Protein 9CFL (pdb70)

B-factor: mean 43.47, std 14.52, range [11.75, 112.9]

Secondary structure (DSSP, 8-state):
-HHHHHHHHHHHS-HHHHHHHHHHHHHHHTSS-SSGGGHHHHHHHHHHHHHHIIIIIITSTT--BTTB-HHHHHHHHHTTHHHHHHHHHHHHTHHHHHSTTTSSS---GGGHHHHHHHHHHHHHHHHHHHHHHHHHTTT----GGGGGHHHHHHHHHHHHHHHHHHHHHHHHH-TTHHHHHHHHHHHHHHSSSSS--TTSSS-IIIIIHHGGGSHHHHHHHHHHIIIII---TTTT-HHHHHHHHHHHHHHHHHHHHHHHHHGGGHHHH-/--EEEEEEEEEEEEE--SSHHHHHHHHH-TT---EEEEEEEEEEEEEETT-EEEEE-STTSSHHHHHHHHHTSS--SEEEEEESS-EEEE-TTTT--SSSBHHHHHHHHHHHHT--HHHHHHHHHHHHHHHT-GGGGGSBGGGS-HHHHHHHHHHHHTT---SEEEEES-S--SSHHHHHHHHHHHHHHHHTT-EEEEE-S-HHHHHHH-SEEEEEETTEEEEEEEHHHHHHHHHHHHHHHHTS-HHHHHHHHHHHHHHHEEE-/-HHHHHHHHHHHS-HHHHHHHHHHHHHHHTSS-SSGGGHHHHHHHHHHHHHHIIIIIITSTT--BTTB-HHHHHHHHHTTHHHHHHHHHHHHTHHHHHSTTTSSS---GGGHHHHHHHHHHHHHHHHHHHHHHHHHTTT----GGGGGHHHHHHHHHHHHHHHHHHHHHHHHH-TTHHHHHHHHHHHHHHSSSSS--TTSSS-IIIIIHHGGGSHHHHHHHHHHIIIII---TTTT-HHHHHHHHHHHHHHHHHHHHHHHHHGGGHHHH-/--EEEEEEEEEEEEE--SSHHHHHHHHH-TT---EEEEEEEEEEEEEETT-EEEEE-STTSSHHHHHHHHHTSS--SEEEEEESS-EEEE-TTTT--SSSBHHHHHHHHHHHHT--HHHHHHHHHHHHHHHT-GGGGGSBGGGS-HHHHHHHHHHHHTT---SEEEEES-S--SSHHHHHHHHHHHHHHHHTT-EEEEE-S-HHHHHHH-SEEEEEETTEEEEEEEHHHHHHHHHHHHHHHHTS-HHHHHHHHHHHHHHHEEE-

Foldseek 3Di:
DVLLVLLVVLCVVCVVVLQVVLVVVLQVVQVPPPVGSCCLQVVVVVVLVVLCVPLQCVPPNQDDDPPHTPSLLLLLLCLLLVLLLQLLLCLLCQCVPPCVVCVPPPHDPLSRSLSSSVNSLVSSVVSNVVSLVVCVVPPQHQDPLQCCCVVLSVLSSLQSSLLSLQSNLVCLQPVVSSVVSVVVSVVLPPLEPNRHDCPVPHDCVPSVVVSLLRVSNVSSVSSCCSRPVVHNPCVVCVVSVVSSVVVSVVSNVNSSVSCVVCVVVSVVSD/DAWFKWWFQFWAKDFDDDDVVLVVCVVPPPDDKGKIFILAGGEGDIHDWLAAEEEDEDPSLNLVVVLCCRQVVDPTPDTDMDGHKHEAEQDLPPQADQADALLRSLVRVCVVVPDDPVRSVVCSVVLVVLLPPPPRSRPGNVPDDPQSSSSSSNSSRLPDDIQEYEYEADQATHDPVNRVVSVVSVVVVSVVGHHYYYYHHPVVCCLVPGFKYFYGALNYGPDIGGCVVVVVVVVVVVVVLVPDDPVVNVVVVCVSRVVRMDID/DVLLVLLVVLCVVCVVVLQVVLVVVLQVVQVPPPVGSCCLQVVVVVVLVVLCVPLQCVPPNQDDDPPHTPSLLLLLLCLLLVLLLQLLLCLLCQCVPPCVVCVPPPHDPLSRSLSSSVNSLVSSVVSNVVSLVVCVVPPQHQDPLQCCCVVLSVLSSLQSSLLSLQSNLVCLQPVVSSVVSVVVSVVLPPLEPNRHDCPVPHDCVPSVVVSLLRVSNVSSVSSCCSRPVVHNPCVVCVVSVVSSVVVSVVSNVNSSVSCVVCVVVSVVSD/DAWFKWWFQFWAKDFDDDDVVLVVCVVPPPDDKGKIFILAGGEGDIHDWLAAEEEDEDPSLNLVVVLCCRQVVDPTPDTDMDGHKHEAEQDLPPQADQADALLRSLVRVCVVVPDDPVRSVVCSVVLVVLLPPPPRSRPGNVPDDPQSSSSSSNSSRLPDDIQEYEYEADQATHDPVNRVVSVVSVVVVSVVGHHYYYYHHPVVCCLVPGFKYFYGALNYGPDIGGCVVVVVVVVVVVVVLVPDDPVVNVVVVCVSRVVRMDID

InterPro domains:
  IPR013525 ABC-2 type transporter, transmembrane domain [PF01061] (18-227)
  IPR047817 ABC-2 type transporter, transmembrane domain, bacterial-type [PS51012] (35-262)

Radius of gyration: 31.5 Å; Cα contacts (8 Å, |Δi|>4): 1693; chains: 4; bounding box: 69×72×87 Å

Organism: Staphylococcus aureus (strain USA300) (NCBI:txid367830)

Structure (mmCIF, N/CA/C/O backbone):
data_9CFL
#
_entry.id   9CFL
#
_cell.length_a   1.00
_cell.length_b   1.00
_cell.length_c   1.00
_cell.angle_alpha   90.00
_cell.angle_beta   90.00
_cell.angle_gamma   90.00
#
_symmetry.space_group_name_H-M   'P 1'
#
loop_
_entity.id
_entity.type
_entity.pdbx_description
1 polymer 'Transport permease protein'
2 polymer 'Teichoic acids export ATP-binding protein TagH'
3 non-polymer 'Lauryl Maltose Neopentyl Glycol'
4 non-polymer 'PHOSPHOTHIOPHOSPHORIC ACID-ADENYLATE ESTER'
5 non-polymer 'MAGNESIUM ION'
6 water water
#
loop_
_atom_site.group_PDB
_atom_site.id
_atom_site.type_symbol
_atom_site.label_atom_id
_atom_site.label_alt_id
_atom_site.label_comp_id
_atom_site.label_asym_id
_atom_site.label_entity_id
_atom_site.label_seq_id
_atom_site.pdbx_PDB_ins_code
_atom_site.Cartn_x
_atom_site.Cartn_y
_atom_site.Cartn_z
_atom_site.occupancy
_atom_site.B_iso_or_equiv
_atom_site.auth_seq_id
_atom_site.auth_comp_id
_atom_site.auth_asym_id
_atom_site.auth_atom_id
_atom_site.pdbx_PDB_model_num
ATOM 1 N N . MET A 1 27 ? 158.540 110.110 139.540 1.00 59.80 1 MET A N 1
ATOM 2 C CA . MET A 1 27 ? 159.913 110.548 139.740 1.00 61.27 1 MET A CA 1
ATOM 3 C C . MET A 1 27 ? 160.411 111.310 138.511 1.00 60.53 1 MET A C 1
ATOM 4 O O . MET A 1 27 ? 161.260 112.194 138.620 1.00 59.19 1 MET A O 1
ATOM 9 N N . SER A 1 28 ? 159.873 110.965 137.339 1.00 53.91 2 SER A N 1
ATOM 10 C CA . SER A 1 28 ? 160.174 111.721 136.130 1.00 47.92 2 SER A CA 1
ATOM 11 C C . SER A 1 28 ? 159.418 113.041 136.093 1.00 46.90 2 SER A C 1
ATOM 12 O O . SER A 1 28 ? 159.892 114.003 135.478 1.00 52.66 2 SER A O 1
ATOM 15 N N . ALA A 1 29 ? 158.251 113.096 136.741 1.00 44.23 3 ALA A N 1
ATOM 16 C CA . ALA A 1 29 ? 157.491 114.338 136.839 1.00 39.19 3 ALA A CA 1
ATOM 17 C C . ALA A 1 29 ? 158.236 115.380 137.663 1.00 43.20 3 ALA A C 1
ATOM 18 O O . ALA A 1 29 ? 158.248 116.569 137.313 1.00 45.84 3 ALA A O 1
ATOM 20 N N . ILE A 1 30 ? 158.865 114.940 138.759 1.00 43.16 4 ILE A N 1
ATOM 21 C CA . ILE A 1 30 ? 159.632 115.832 139.627 1.00 39.10 4 ILE A CA 1
ATOM 22 C C . ILE A 1 30 ? 160.815 116.418 138.874 1.00 39.72 4 ILE A C 1
ATOM 23 O O . ILE A 1 30 ? 161.052 117.631 138.904 1.00 47.33 4 ILE A O 1
ATOM 28 N N . GLY A 1 31 ? 161.555 115.561 138.165 1.00 38.30 5 GLY A N 1
ATOM 29 C CA . GLY A 1 31 ? 162.693 116.029 137.392 1.00 39.18 5 GLY A CA 1
ATOM 30 C C . GLY A 1 31 ? 162.291 116.919 136.233 1.00 39.99 5 GLY A C 1
ATOM 31 O O . GLY A 1 31 ? 162.986 117.886 135.917 1.00 44.09 5 GLY A O 1
ATOM 32 N N . THR A 1 32 ? 161.142 116.628 135.614 1.00 38.55 6 THR A N 1
ATOM 33 C CA . THR A 1 32 ? 160.659 117.445 134.504 1.00 37.21 6 THR A CA 1
ATOM 34 C C . THR A 1 32 ? 160.276 118.847 134.967 1.00 38.55 6 THR A C 1
ATOM 35 O O . THR A 1 32 ? 160.717 119.843 134.381 1.00 46.14 6 THR A O 1
ATOM 39 N N . VAL A 1 33 ? 159.476 118.941 136.036 1.00 36.04 7 VAL A N 1
ATOM 40 C CA . VAL A 1 33 ? 159.046 120.245 136.543 1.00 31.03 7 VAL A CA 1
ATOM 41 C C . VAL A 1 33 ? 160.235 121.018 137.112 1.00 33.98 7 VAL A C 1
ATOM 42 O O . VAL A 1 33 ? 160.363 122.235 136.900 1.00 39.09 7 VAL A O 1
ATOM 46 N N . PHE A 1 34 ? 161.159 120.312 137.776 1.00 37.35 8 PHE A N 1
ATOM 47 C CA . PHE A 1 34 ? 162.360 120.946 138.309 1.00 31.70 8 PHE A CA 1
ATOM 48 C C . PHE A 1 34 ? 163.253 121.491 137.199 1.00 36.23 8 PHE A C 1
ATOM 49 O O . PHE A 1 34 ? 163.776 122.606 137.313 1.00 45.55 8 PHE A O 1
ATOM 57 N N . LYS A 1 35 ? 163.411 120.744 136.099 1.00 38.90 9 LYS A N 1
ATOM 58 C CA . LYS A 1 35 ? 164.269 121.241 135.031 1.00 36.57 9 LYS A CA 1
ATOM 59 C C . LYS A 1 35 ? 163.604 122.392 134.280 1.00 40.49 9 LYS A C 1
ATOM 60 O O . LYS A 1 35 ? 164.282 123.362 133.922 1.00 44.24 9 LYS A O 1
ATOM 66 N N . GLU A 1 36 ? 162.271 122.357 134.113 1.00 37.35 10 GLU A N 1
ATOM 67 C CA . GLU A 1 36 ? 161.587 123.484 133.477 1.00 37.26 10 GLU A CA 1
ATOM 68 C C . GLU A 1 36 ? 161.609 124.724 134.361 1.00 38.78 10 GLU A C 1
ATOM 69 O O . GLU A 1 36 ? 161.480 125.849 133.866 1.00 47.60 10 GLU A O 1
ATOM 75 N N . HIS A 1 37 ? 161.772 124.543 135.671 1.00 34.67 11 HIS A N 1
ATOM 76 C CA . HIS A 1 37 ? 161.919 125.708 136.534 1.00 30.63 11 HIS A CA 1
ATOM 77 C C . HIS A 1 37 ? 163.358 126.215 136.568 1.00 32.71 11 HIS A C 1
ATOM 78 O O . HIS A 1 37 ? 163.587 127.411 136.783 1.00 39.12 11 HIS A O 1
ATOM 85 N N . VAL A 1 38 ? 164.347 125.340 136.356 1.00 38.17 12 VAL A N 1
ATOM 86 C CA . VAL A 1 38 ? 165.722 125.827 136.478 1.00 33.27 12 VAL A CA 1
ATOM 87 C C . VAL A 1 38 ? 166.331 126.337 135.171 1.00 39.19 12 VAL A C 1
ATOM 88 O O . VAL A 1 38 ? 167.308 127.093 135.234 1.00 45.40 12 VAL A O 1
ATOM 92 N N . LYS A 1 39 ? 165.817 125.979 133.986 1.00 37.11 13 LYS A N 1
ATOM 93 C CA . LYS A 1 39 ? 166.367 126.682 132.819 1.00 39.60 13 LYS A CA 1
ATOM 94 C C . LYS A 1 39 ? 165.544 127.895 132.403 1.00 41.03 13 LYS A C 1
ATOM 95 O O . LYS A 1 39 ? 165.843 128.492 131.364 1.00 47.49 13 LYS A O 1
ATOM 101 N N . ASN A 1 40 ? 164.523 128.276 133.165 1.00 37.54 14 ASN A N 1
ATOM 102 C CA . ASN A 1 40 ? 163.654 129.385 132.787 1.00 33.30 14 ASN A CA 1
ATOM 103 C C . ASN A 1 40 ? 163.521 130.390 133.919 1.00 32.92 14 ASN A C 1
ATOM 104 O O . ASN A 1 40 ? 162.467 131.002 134.104 1.00 41.61 14 ASN A O 1
ATOM 109 N N . PHE A 1 41 ? 164.602 130.592 134.676 1.00 33.86 15 PHE A N 1
ATOM 110 C CA . PHE A 1 41 ? 164.577 131.504 135.819 1.00 32.81 15 PHE A CA 1
ATOM 111 C C . PHE A 1 41 ? 164.433 132.959 135.372 1.00 34.43 15 PHE A C 1
ATOM 112 O O . PHE A 1 41 ? 163.622 133.719 135.926 1.00 36.37 15 PHE A O 1
ATOM 120 N N . TYR A 1 42 ? 165.192 133.351 134.342 1.00 31.11 16 TYR A N 1
ATOM 121 C CA . TYR A 1 42 ? 165.072 134.696 133.783 1.00 32.28 16 TYR A CA 1
ATOM 122 C C . TYR A 1 42 ? 163.711 134.906 133.131 1.00 25.63 16 TYR A C 1
ATOM 123 O O . TYR A 1 42 ? 163.140 136.001 133.211 1.00 38.47 16 TYR A O 1
ATOM 132 N N . LEU A 1 43 ? 163.185 133.865 132.477 1.00 26.64 17 LEU A N 1
ATOM 133 C CA . LEU A 1 43 ? 161.858 133.934 131.873 1.00 26.79 17 LEU A CA 1
ATOM 134 C C . LEU A 1 43 ? 160.777 134.138 132.927 1.00 25.88 17 LEU A C 1
ATOM 135 O O . LEU A 1 43 ? 159.861 134.945 132.731 1.00 35.37 17 LEU A O 1
ATOM 140 N N . ILE A 1 44 ? 160.896 133.439 134.062 1.00 19.25 18 ILE A N 1
ATOM 141 C CA . ILE A 1 44 ? 159.953 133.595 135.170 1.00 24.39 18 ILE A CA 1
ATOM 142 C C . ILE A 1 44 ? 160.007 135.015 135.725 1.00 22.03 18 ILE A C 1
ATOM 143 O O . ILE A 1 44 ? 158.966 135.653 135.934 1.00 32.38 18 ILE A O 1
ATOM 148 N N . GLN A 1 45 ? 161.223 135.546 135.918 1.00 29.14 19 GLN A N 1
ATOM 149 C CA . GLN A 1 45 ? 161.375 136.895 136.469 1.00 31.94 19 GLN A CA 1
ATOM 150 C C . GLN A 1 45 ? 160.821 137.963 135.526 1.00 30.86 19 GLN A C 1
ATOM 151 O O . GLN A 1 45 ? 160.114 138.885 135.958 1.00 34.84 19 GLN A O 1
ATOM 157 N N . ARG A 1 46 ? 161.111 137.840 134.228 1.00 25.44 20 ARG A N 1
ATOM 158 C CA . ARG A 1 46 ? 160.666 138.848 133.270 1.00 24.65 20 ARG A CA 1
ATOM 159 C C . ARG A 1 46 ? 159.158 138.786 133.046 1.00 22.49 20 ARG A C 1
ATOM 160 O O . ARG A 1 46 ? 158.502 139.830 132.927 1.00 32.55 20 ARG A O 1
ATOM 168 N N . LEU A 1 47 ? 158.584 137.578 133.010 1.00 19.23 21 LEU A N 1
ATOM 169 C CA . LEU A 1 47 ? 157.136 137.459 132.874 1.00 23.02 21 LEU A CA 1
ATOM 170 C C . LEU A 1 47 ? 156.416 137.941 134.131 1.00 22.89 21 LEU A C 1
ATOM 171 O O . LEU A 1 47 ? 155.316 138.497 134.042 1.00 29.07 21 LEU A O 1
ATOM 176 N N . ALA A 1 48 ? 157.029 137.757 135.308 1.00 21.70 22 ALA A N 1
ATOM 177 C CA . ALA A 1 48 ? 156.452 138.290 136.539 1.00 21.14 22 ALA A CA 1
ATOM 178 C C . ALA A 1 48 ? 156.472 139.814 136.550 1.00 21.41 22 ALA A C 1
ATOM 179 O O . ALA A 1 48 ? 155.509 140.451 136.998 1.00 37.58 22 ALA A O 1
ATOM 181 N N . GLN A 1 49 ? 157.562 140.414 136.055 1.00 25.94 23 GLN A N 1
ATOM 182 C CA . GLN A 1 49 ? 157.629 141.869 135.930 1.00 22.46 23 GLN A CA 1
ATOM 183 C C . GLN A 1 49 ? 156.581 142.395 134.955 1.00 28.13 23 GLN A C 1
ATOM 184 O O . GLN A 1 49 ? 155.936 143.422 135.214 1.00 34.98 23 GLN A O 1
ATOM 190 N N . PHE A 1 50 ? 156.385 141.687 133.837 1.00 26.21 24 PHE A N 1
ATOM 191 C CA . PHE A 1 50 ? 155.354 142.070 132.877 1.00 16.02 24 PHE A CA 1
ATOM 192 C C . PHE A 1 50 ? 153.956 141.941 133.469 1.00 23.75 24 PHE A C 1
ATOM 193 O O . PHE A 1 50 ? 153.084 142.767 133.189 1.00 33.55 24 PHE A O 1
ATOM 201 N N . GLN A 1 51 ? 153.725 140.916 134.295 1.00 22.27 25 GLN A N 1
ATOM 202 C CA . GLN A 1 51 ? 152.424 140.758 134.943 1.00 21.13 25 GLN A CA 1
ATOM 203 C C . GLN A 1 51 ? 152.160 141.875 135.949 1.00 24.47 25 GLN A C 1
ATOM 204 O O . GLN A 1 51 ? 151.028 142.372 136.052 1.00 34.28 25 GLN A O 1
ATOM 210 N N . VAL A 1 52 ? 153.201 142.285 136.686 1.00 29.28 26 VAL A N 1
ATOM 211 C CA . VAL A 1 52 ? 153.098 143.423 137.603 1.00 26.29 26 VAL A CA 1
ATOM 212 C C . VAL A 1 52 ? 152.743 144.697 136.841 1.00 29.12 26 VAL A C 1
ATOM 213 O O . VAL A 1 52 ? 151.873 145.469 137.265 1.00 38.82 26 VAL A O 1
ATOM 217 N N . LYS A 1 53 ? 153.378 144.914 135.686 1.00 35.49 27 LYS A N 1
ATOM 218 C CA . LYS A 1 53 ? 153.046 146.084 134.873 1.00 25.33 27 LYS A CA 1
ATOM 219 C C . LYS A 1 53 ? 151.649 145.982 134.259 1.00 31.12 27 LYS A C 1
ATOM 220 O O . LYS A 1 53 ? 150.997 147.006 134.026 1.00 35.66 27 LYS A O 1
ATOM 226 N N . ILE A 1 54 ? 151.181 144.763 133.978 1.00 39.46 28 ILE A N 1
ATOM 227 C CA . ILE A 1 54 ? 149.868 144.586 133.358 1.00 27.93 28 ILE A CA 1
ATOM 228 C C . ILE A 1 54 ? 148.752 144.903 134.351 1.00 26.46 28 ILE A C 1
ATOM 229 O O . ILE A 1 54 ? 147.815 145.645 134.033 1.00 39.53 28 ILE A O 1
ATOM 234 N N . ILE A 1 55 ? 148.844 144.377 135.580 1.00 29.07 29 ILE A N 1
ATOM 235 C CA . ILE A 1 55 ? 147.750 144.574 136.535 1.00 30.91 29 ILE A CA 1
ATOM 236 C C . ILE A 1 55 ? 147.718 145.961 137.161 1.00 32.53 29 ILE A C 1
ATOM 237 O O . ILE A 1 55 ? 146.740 146.293 137.843 1.00 34.39 29 ILE A O 1
ATOM 242 N N . ASN A 1 56 ? 148.742 146.792 136.948 1.00 32.88 30 ASN A N 1
ATOM 243 C CA . ASN A 1 56 ? 148.781 148.130 137.531 1.00 31.86 30 ASN A CA 1
ATOM 244 C C . ASN A 1 56 ? 148.859 149.220 136.467 1.00 37.30 30 ASN A C 1
ATOM 245 O O . ASN A 1 56 ? 149.370 150.309 136.746 1.00 36.19 30 ASN A O 1
ATOM 250 N N . HIS A 1 57 ? 148.366 148.950 135.254 1.00 44.81 31 HIS A N 1
ATOM 251 C CA . HIS A 1 57 ? 148.652 149.827 134.121 1.00 41.25 31 HIS A CA 1
ATOM 252 C C . HIS A 1 57 ? 147.851 151.124 134.176 1.00 45.12 31 HIS A C 1
ATOM 253 O O . HIS A 1 57 ? 148.391 152.201 133.897 1.00 47.12 31 HIS A O 1
ATOM 260 N N . SER A 1 58 ? 146.567 151.049 134.526 1.00 40.00 32 SER A N 1
ATOM 261 C CA . SER A 1 58 ? 145.716 152.231 134.480 1.00 34.43 32 SER A CA 1
ATOM 262 C C . SER A 1 58 ? 145.768 153.061 135.755 1.00 41.32 32 SER A C 1
ATOM 263 O O . SER A 1 58 ? 145.122 154.112 135.813 1.00 46.20 32 SER A O 1
ATOM 266 N N . ASN A 1 59 ? 146.508 152.621 136.768 1.00 40.19 33 ASN A N 1
ATOM 267 C CA . ASN A 1 59 ? 146.620 153.382 138.004 1.00 29.60 33 ASN A CA 1
ATOM 268 C C . ASN A 1 59 ? 147.502 154.607 137.797 1.00 37.58 33 ASN A C 1
ATOM 269 O O . ASN A 1 59 ? 148.492 154.555 137.060 1.00 39.96 33 ASN A O 1
ATOM 274 N N . TYR A 1 60 ? 147.129 155.717 138.439 1.00 47.30 34 TYR A N 1
ATOM 275 C CA . TYR A 1 60 ? 147.967 156.911 138.409 1.00 37.78 34 TYR A CA 1
ATOM 276 C C . TYR A 1 60 ? 149.258 156.694 139.187 1.00 45.51 34 TYR A C 1
ATOM 277 O O . TYR A 1 60 ? 150.325 157.167 138.780 1.00 50.55 34 TYR A O 1
ATOM 286 N N . LEU A 1 61 ? 149.183 155.974 140.304 1.00 47.60 35 LEU A N 1
ATOM 287 C CA . LEU A 1 61 ? 150.353 155.695 141.124 1.00 41.16 35 LEU A CA 1
ATOM 288 C C . LEU A 1 61 ? 151.183 154.531 140.600 1.00 39.88 35 LEU A C 1
ATOM 289 O O . LEU A 1 61 ? 152.286 154.304 141.108 1.00 48.90 35 LEU A O 1
ATOM 294 N N . GLY A 1 62 ? 150.690 153.796 139.607 1.00 36.69 36 GLY A N 1
ATOM 295 C CA . GLY A 1 62 ? 151.501 152.781 138.958 1.00 33.28 36 GLY A CA 1
ATOM 296 C C . GLY A 1 62 ? 151.624 151.518 139.784 1.00 36.74 36 GLY A C 1
ATOM 297 O O . GLY A 1 62 ? 150.654 151.026 140.370 1.00 42.16 36 GLY A O 1
ATOM 298 N N . VAL A 1 63 ? 152.846 150.981 139.834 1.00 44.29 37 VAL A N 1
ATOM 299 C CA . VAL A 1 63 ? 153.112 149.748 140.568 1.00 36.35 37 VAL A CA 1
ATOM 300 C C . VAL A 1 63 ? 153.351 149.982 142.050 1.00 40.64 37 VAL A C 1
ATOM 301 O O . VAL A 1 63 ? 153.708 149.041 142.766 1.00 44.14 37 VAL A O 1
ATOM 305 N N . ALA A 1 64 ? 153.163 151.213 142.531 1.00 41.90 38 ALA A N 1
ATOM 306 C CA . ALA A 1 64 ? 153.269 151.488 143.957 1.00 36.41 38 ALA A CA 1
ATOM 307 C C . ALA A 1 64 ? 152.076 150.958 144.740 1.00 41.38 38 ALA A C 1
ATOM 308 O O . ALA A 1 64 ? 152.148 150.886 145.969 1.00 44.48 38 ALA A O 1
ATOM 310 N N . TRP A 1 65 ? 150.986 150.584 144.062 1.00 39.02 39 TRP A N 1
ATOM 311 C CA . TRP A 1 65 ? 149.808 150.085 144.763 1.00 34.62 39 TRP A CA 1
ATOM 312 C C . TRP A 1 65 ? 150.048 148.717 145.385 1.00 39.09 39 TRP A C 1
ATOM 313 O O . TRP A 1 65 ? 149.430 148.395 146.408 1.00 45.85 39 TRP A O 1
ATOM 324 N N . GLU A 1 66 ? 150.988 147.942 144.824 1.00 41.80 40 GLU A N 1
ATOM 325 C CA . GLU A 1 66 ? 151.407 146.671 145.412 1.00 45.25 40 GLU A CA 1
ATOM 326 C C . GLU A 1 66 ? 152.046 146.858 146.783 1.00 42.40 40 GLU A C 1
ATOM 327 O O . GLU A 1 66 ? 152.106 145.913 147.577 1.00 47.07 40 GLU A O 1
ATOM 333 N N . LEU A 1 67 ? 152.545 148.058 147.064 1.00 37.31 41 LEU A N 1
ATOM 334 C CA . LEU A 1 67 ? 153.046 148.474 148.363 1.00 32.84 41 LEU A CA 1
ATOM 335 C C . LEU A 1 67 ? 151.993 149.192 149.198 1.00 37.76 41 LEU A C 1
ATOM 336 O O . LEU A 1 67 ? 151.923 148.982 150.411 1.00 41.65 41 LEU A O 1
ATOM 341 N N . ILE A 1 68 ? 151.167 150.028 148.561 1.00 39.47 42 ILE A N 1
ATOM 342 C CA . ILE A 1 68 ? 150.254 150.906 149.294 1.00 38.24 42 ILE A CA 1
ATOM 343 C C . ILE A 1 68 ? 149.075 150.122 149.867 1.00 39.13 42 ILE A C 1
ATOM 344 O O . ILE A 1 68 ? 148.698 150.315 151.031 1.00 46.41 42 ILE A O 1
ATOM 349 N N . ASN A 1 69 ? 148.474 149.233 149.067 1.00 39.95 43 ASN A N 1
ATOM 350 C CA . ASN A 1 69 ? 147.297 148.485 149.518 1.00 38.36 43 ASN A CA 1
ATOM 351 C C . ASN A 1 69 ? 147.561 147.541 150.699 1.00 37.65 43 ASN A C 1
ATOM 352 O O . ASN A 1 69 ? 146.728 147.523 151.629 1.00 44.42 43 ASN A O 1
ATOM 357 N N . PRO A 1 70 ? 148.656 146.747 150.749 1.00 40.81 44 PRO A N 1
ATOM 358 C CA . PRO A 1 70 ? 148.952 146.032 152.003 1.00 37.16 44 PRO A CA 1
ATOM 359 C C . PRO A 1 70 ? 149.199 146.932 153.200 1.00 35.79 44 PRO A C 1
ATOM 360 O O . PRO A 1 70 ? 148.833 146.541 154.307 1.00 45.14 44 PRO A O 1
ATOM 364 N N . VAL A 1 71 ? 149.775 148.124 153.014 1.00 34.72 45 VAL A N 1
ATOM 365 C CA . VAL A 1 71 ? 150.026 149.032 154.136 1.00 36.53 45 VAL A CA 1
ATOM 366 C C . VAL A 1 71 ? 148.710 149.547 154.719 1.00 34.08 45 VAL A C 1
ATOM 367 O O . VAL A 1 71 ? 148.538 149.616 155.945 1.00 39.84 45 VAL A O 1
ATOM 371 N N . MET A 1 72 ? 147.751 149.877 153.849 1.00 37.68 46 MET A N 1
ATOM 372 C CA . MET A 1 72 ? 146.423 150.287 154.299 1.00 33.26 46 MET A CA 1
ATOM 373 C C . MET A 1 72 ? 145.701 149.155 155.020 1.00 38.59 46 MET A C 1
ATOM 374 O O . MET A 1 72 ? 145.059 149.381 156.057 1.00 41.60 46 MET A O 1
ATOM 379 N N . GLN A 1 73 ? 145.818 147.927 154.499 1.00 37.81 47 GLN A N 1
ATOM 380 C CA . GLN A 1 73 ? 145.230 146.777 155.184 1.00 27.52 47 GLN A CA 1
ATOM 381 C C . GLN A 1 73 ? 145.902 146.520 156.532 1.00 26.10 47 GLN A C 1
ATOM 382 O O . GLN A 1 73 ? 145.241 146.113 157.493 1.00 35.52 47 GLN A O 1
ATOM 388 N N . ILE A 1 74 ? 147.211 146.781 156.622 1.00 29.42 48 ILE A N 1
ATOM 389 C CA . ILE A 1 74 ? 147.951 146.673 157.879 1.00 29.81 48 ILE A CA 1
ATOM 390 C C . ILE A 1 74 ? 147.426 147.675 158.900 1.00 27.40 48 ILE A C 1
ATOM 391 O O . ILE A 1 74 ? 147.254 147.347 160.082 1.00 31.69 48 ILE A O 1
ATOM 396 N N . MET A 1 75 ? 147.157 148.907 158.455 1.00 35.94 49 MET A N 1
ATOM 397 C CA . MET A 1 75 ? 146.588 149.924 159.341 1.00 34.74 49 MET A CA 1
ATOM 398 C C . MET A 1 75 ? 145.202 149.524 159.835 1.00 34.35 49 MET A C 1
ATOM 399 O O . MET A 1 75 ? 144.876 149.729 161.013 1.00 39.17 49 MET A O 1
ATOM 404 N N . VAL A 1 76 ? 144.389 148.926 158.956 1.00 34.77 50 VAL A N 1
ATOM 405 C CA . VAL A 1 76 ? 143.066 148.436 159.358 1.00 33.54 50 VAL A CA 1
ATOM 406 C C . VAL A 1 76 ? 143.193 147.323 160.398 1.00 33.38 50 VAL A C 1
ATOM 407 O O . VAL A 1 76 ? 142.506 147.329 161.431 1.00 37.14 50 VAL A O 1
ATOM 411 N N . TYR A 1 77 ? 144.100 146.371 160.155 1.00 30.42 51 TYR A N 1
ATOM 412 C CA . TYR A 1 77 ? 144.258 145.234 161.059 1.00 20.17 51 TYR A CA 1
ATOM 413 C C . TYR A 1 77 ? 144.852 145.655 162.399 1.00 23.44 51 TYR A C 1
ATOM 414 O O . TYR A 1 77 ? 144.552 145.046 163.430 1.00 33.01 51 TYR A O 1
ATOM 423 N N . TRP A 1 78 ? 145.684 146.699 162.412 1.00 29.39 52 TRP A N 1
ATOM 424 C CA . TRP A 1 78 ? 146.215 147.179 163.683 1.00 30.89 52 TRP A CA 1
ATOM 425 C C . TRP A 1 78 ? 145.170 147.986 164.444 1.00 34.71 52 TRP A C 1
ATOM 426 O O . TRP A 1 78 ? 145.143 147.959 165.680 1.00 36.71 52 TRP A O 1
ATOM 437 N N . MET A 1 79 ? 144.312 148.723 163.726 1.00 32.86 53 MET A N 1
ATOM 438 C CA . MET A 1 79 ? 143.223 149.435 164.388 1.00 33.22 53 MET A CA 1
ATOM 439 C C . MET A 1 79 ? 142.226 148.468 165.010 1.00 34.51 53 MET A C 1
ATOM 440 O O . MET A 1 79 ? 141.666 148.741 166.077 1.00 39.03 53 MET A O 1
ATOM 445 N N . VAL A 1 80 ? 141.996 147.328 164.363 1.00 33.27 54 VAL A N 1
ATOM 446 C CA . VAL A 1 80 ? 140.998 146.388 164.866 1.00 29.61 54 VAL A CA 1
ATOM 447 C C . VAL A 1 80 ? 141.599 145.459 165.915 1.00 27.67 54 VAL A C 1
ATOM 448 O O . VAL A 1 80 ? 141.159 145.433 167.069 1.00 35.64 54 VAL A O 1
ATOM 452 N N . PHE A 1 81 ? 142.615 144.689 165.535 1.00 30.28 55 PHE A N 1
ATOM 453 C CA . PHE A 1 81 ? 143.143 143.636 166.389 1.00 27.97 55 PHE A CA 1
ATOM 454 C C . PHE A 1 81 ? 144.175 144.132 167.392 1.00 28.78 55 PHE A C 1
ATOM 455 O O . PHE A 1 81 ? 144.559 143.371 168.286 1.00 39.65 55 PHE A O 1
ATOM 463 N N . GLY A 1 82 ? 144.634 145.374 167.270 1.00 34.29 56 GLY A N 1
ATOM 464 C CA . GLY A 1 82 ? 145.558 145.926 168.240 1.00 27.57 56 GLY A CA 1
ATOM 465 C C . GLY A 1 82 ? 144.908 146.803 169.285 1.00 35.31 56 GLY A C 1
ATOM 466 O O . GLY A 1 82 ? 145.124 146.614 170.485 1.00 46.43 56 GLY A O 1
ATOM 467 N N . LEU A 1 83 ? 144.098 147.762 168.842 1.00 38.39 57 LEU A N 1
ATOM 468 C CA . LEU A 1 83 ? 143.441 148.694 169.748 1.00 37.88 57 LEU A CA 1
ATOM 469 C C . LEU A 1 83 ? 142.131 148.138 170.293 1.00 43.62 57 LEU A C 1
ATOM 470 O O . LEU A 1 83 ? 141.824 148.312 171.475 1.00 48.57 57 LEU A O 1
ATOM 475 N N . GLY A 1 84 ? 141.349 147.475 169.441 1.00 44.36 58 GLY A N 1
ATOM 476 C CA . GLY A 1 84 ? 140.040 147.011 169.868 1.00 42.69 58 GLY A CA 1
ATOM 477 C C . GLY A 1 84 ? 140.096 145.764 170.729 1.00 47.05 58 GLY A C 1
ATOM 478 O O . GLY A 1 84 ? 139.236 145.558 171.589 1.00 56.60 58 GLY A O 1
ATOM 479 N N . ILE A 1 85 ? 141.101 144.920 170.518 1.00 39.91 59 ILE A N 1
ATOM 480 C CA . ILE A 1 85 ? 141.157 143.631 171.202 1.00 42.93 59 ILE A CA 1
ATOM 481 C C . ILE A 1 85 ? 142.042 143.692 172.440 1.00 47.31 59 ILE A C 1
ATOM 482 O O . ILE A 1 85 ? 141.624 143.300 173.533 1.00 50.39 59 ILE A O 1
ATOM 487 N N . ARG A 1 86 ? 143.270 144.194 172.308 1.00 42.42 60 ARG A N 1
ATOM 488 C CA . ARG A 1 86 ? 144.218 144.181 173.415 1.00 39.14 60 ARG A CA 1
ATOM 489 C C . ARG A 1 86 ? 144.721 145.567 173.798 1.00 41.97 60 ARG A C 1
ATOM 490 O O . ARG A 1 86 ? 145.631 145.663 174.632 1.00 43.94 60 ARG A O 1
ATOM 498 N N . SER A 1 87 ? 144.136 146.631 173.229 1.00 44.15 61 SER A N 1
ATOM 499 C CA . SER A 1 87 ? 144.467 148.039 173.511 1.00 44.82 61 SER A CA 1
ATOM 500 C C . SER A 1 87 ? 145.950 148.346 173.299 1.00 46.58 61 SER A C 1
ATOM 501 O O . SER A 1 87 ? 146.567 149.057 174.097 1.00 46.99 61 SER A O 1
ATOM 504 N N . ASN A 1 88 ? 146.512 147.793 172.212 1.00 46.87 62 ASN A N 1
ATOM 505 C CA . ASN A 1 88 ? 147.901 148.010 171.775 1.00 41.64 62 ASN A CA 1
ATOM 506 C C . ASN A 1 88 ? 148.913 147.607 172.847 1.00 41.45 62 ASN A C 1
ATOM 507 O O . ASN A 1 88 ? 149.929 148.274 173.050 1.00 47.25 62 ASN A O 1
ATOM 512 N N . ALA A 1 89 ? 148.629 146.511 173.544 1.00 41.63 63 ALA A N 1
ATOM 513 C CA . ALA A 1 89 ? 149.537 146.006 174.563 1.00 39.30 63 ALA A CA 1
ATOM 514 C C . ALA A 1 89 ? 150.746 145.338 173.907 1.00 49.04 63 ALA A C 1
ATOM 515 O O . ALA A 1 89 ? 150.608 144.707 172.856 1.00 47.83 63 ALA A O 1
ATOM 517 N N . PRO A 1 90 ? 151.936 145.478 174.491 1.00 51.25 64 PRO A N 1
ATOM 518 C CA . PRO A 1 90 ? 153.123 144.839 173.913 1.00 42.34 64 PRO A CA 1
ATOM 519 C C . PRO A 1 90 ? 153.089 143.324 174.049 1.00 42.72 64 PRO A C 1
ATOM 520 O O . PRO A 1 90 ? 152.476 142.760 174.958 1.00 44.48 64 PRO A O 1
ATOM 524 N N . ILE A 1 91 ? 153.769 142.663 173.114 1.00 44.63 65 ILE A N 1
ATOM 525 C CA . ILE A 1 91 ? 153.898 141.211 173.100 1.00 41.79 65 ILE A CA 1
ATOM 526 C C . ILE A 1 91 ? 155.381 140.872 173.123 1.00 43.97 65 ILE A C 1
ATOM 527 O O . ILE A 1 91 ? 156.124 141.290 172.225 1.00 47.54 65 ILE A O 1
ATOM 532 N N . HIS A 1 92 ? 155.802 140.122 174.152 1.00 52.46 66 HIS A N 1
ATOM 533 C CA . HIS A 1 92 ? 157.166 139.592 174.307 1.00 54.73 66 HIS A CA 1
ATOM 534 C C . HIS A 1 92 ? 158.216 140.702 174.336 1.00 55.75 66 HIS A C 1
ATOM 535 O O . HIS A 1 92 ? 159.324 140.554 173.819 1.00 57.63 66 HIS A O 1
ATOM 542 N N . GLY A 1 93 ? 157.862 141.830 174.949 1.00 49.15 67 GLY A N 1
ATOM 543 C CA . GLY A 1 93 ? 158.766 142.961 175.015 1.00 47.58 67 GLY A CA 1
ATOM 544 C C . GLY A 1 93 ? 158.830 143.809 173.766 1.00 48.30 67 GLY A C 1
ATOM 545 O O . GLY A 1 93 ? 159.615 144.760 173.719 1.00 55.48 67 GLY A O 1
ATOM 546 N N . VAL A 1 94 ? 158.035 143.494 172.756 1.00 41.25 68 VAL A N 1
ATOM 547 C CA . VAL A 1 94 ? 157.981 144.238 171.500 1.00 40.28 68 VAL A CA 1
ATOM 548 C C . VAL A 1 94 ? 156.625 144.925 171.433 1.00 44.88 68 VAL A C 1
ATOM 549 O O . VAL A 1 94 ? 155.620 144.312 171.808 1.00 46.74 68 VAL A O 1
ATOM 553 N N . PRO A 1 95 ? 156.552 146.192 171.013 1.00 41.39 69 PRO A N 1
ATOM 554 C CA . PRO A 1 95 ? 155.245 146.822 170.781 1.00 40.98 69 PRO A CA 1
ATOM 555 C C . PRO A 1 95 ? 154.474 146.122 169.670 1.00 38.47 69 PRO A C 1
ATOM 556 O O . PRO A 1 95 ? 155.061 145.514 168.773 1.00 42.16 69 PRO A O 1
ATOM 560 N N . PHE A 1 96 ? 153.139 146.204 169.755 1.00 40.41 70 PHE A N 1
ATOM 561 C CA . PHE A 1 96 ? 152.273 145.355 168.940 1.00 33.79 70 PHE A CA 1
ATOM 562 C C . PHE A 1 96 ? 152.329 145.706 167.460 1.00 28.02 70 PHE A C 1
ATOM 563 O O . PHE A 1 96 ? 152.105 144.830 166.616 1.00 29.35 70 PHE A O 1
ATOM 571 N N . VAL A 1 97 ? 152.604 146.970 167.126 1.00 32.93 71 VAL A N 1
ATOM 572 C CA . VAL A 1 97 ? 152.582 147.398 165.728 1.00 31.32 71 VAL A CA 1
ATOM 573 C C . VAL A 1 97 ? 153.710 146.730 164.942 1.00 35.42 71 VAL A C 1
ATOM 574 O O . VAL A 1 97 ? 153.494 146.210 163.843 1.00 36.57 71 VAL A O 1
ATOM 578 N N . TYR A 1 98 ? 154.902 146.641 165.535 1.00 34.26 72 TYR A N 1
ATOM 579 C CA . TYR A 1 98 ? 156.020 145.996 164.851 1.00 34.84 72 TYR A CA 1
ATOM 580 C C . TYR A 1 98 ? 155.911 144.476 164.893 1.00 38.16 72 TYR A C 1
ATOM 581 O O . TYR A 1 98 ? 156.339 143.804 163.949 1.00 39.81 72 TYR A O 1
ATOM 590 N N . TRP A 1 99 ? 155.331 143.930 165.968 1.00 32.01 73 TRP A N 1
ATOM 591 C CA . TRP A 1 99 ? 155.055 142.497 166.061 1.00 16.88 73 TRP A CA 1
ATOM 592 C C . TRP A 1 99 ? 154.098 142.047 164.961 1.00 26.18 73 TRP A C 1
ATOM 593 O O . TRP A 1 99 ? 154.363 141.070 164.246 1.00 34.06 73 TRP A O 1
ATOM 604 N N . LEU A 1 100 ? 152.995 142.781 164.789 1.00 24.14 74 LEU A N 1
ATOM 605 C CA . LEU A 1 100 ? 152.059 142.507 163.706 1.00 26.03 74 LEU A CA 1
ATOM 606 C C . LEU A 1 100 ? 152.690 142.781 162.346 1.00 27.88 74 LEU A C 1
ATOM 607 O O . LEU A 1 100 ? 152.448 142.036 161.392 1.00 34.48 74 LEU A O 1
ATOM 612 N N . LEU A 1 101 ? 153.522 143.826 162.257 1.00 26.78 75 LEU A N 1
ATOM 613 C CA . LEU A 1 101 ? 154.158 144.222 161.004 1.00 25.40 75 LEU A CA 1
ATOM 614 C C . LEU A 1 101 ? 155.084 143.136 160.472 1.00 25.01 75 LEU A C 1
ATOM 615 O O . LEU A 1 101 ? 155.064 142.820 159.277 1.00 29.01 75 LEU A O 1
ATOM 620 N N . VAL A 1 102 ? 155.838 142.470 161.346 1.00 30.99 76 VAL A N 1
ATOM 621 C CA . VAL A 1 102 ? 156.717 141.357 160.878 1.00 27.77 76 VAL A CA 1
ATOM 622 C C . VAL A 1 102 ? 155.858 140.127 160.542 1.00 26.29 76 VAL A C 1
ATOM 623 O O . VAL A 1 102 ? 156.111 139.513 159.493 1.00 37.46 76 VAL A O 1
ATOM 627 N N . GLY A 1 103 ? 154.879 139.794 161.383 1.00 32.99 77 GLY A N 1
ATOM 628 C CA . GLY A 1 103 ? 153.984 138.642 161.158 1.00 23.22 77 GLY A CA 1
ATOM 629 C C . GLY A 1 103 ? 153.102 138.712 159.924 1.00 20.97 77 GLY A C 1
ATOM 630 O O . GLY A 1 103 ? 152.900 137.662 159.314 1.00 32.92 77 GLY A O 1
ATOM 631 N N . ILE A 1 104 ? 152.535 139.867 159.591 1.00 33.53 78 ILE A N 1
ATOM 632 C CA . ILE A 1 104 ? 151.572 139.992 158.451 1.00 27.63 78 ILE A CA 1
ATOM 633 C C . ILE A 1 104 ? 152.307 140.264 157.130 1.00 37.22 78 ILE A C 1
ATOM 634 O O . ILE A 1 104 ? 151.638 140.282 156.083 1.00 45.50 78 ILE A O 1
ATOM 639 N N . SER A 1 105 ? 153.627 140.425 157.150 1.00 34.92 79 SER A N 1
ATOM 640 C CA . SER A 1 105 ? 154.346 140.844 155.918 1.00 32.43 79 SER A CA 1
ATOM 641 C C . SER A 1 105 ? 154.198 139.816 154.788 1.00 32.99 79 SER A C 1
ATOM 642 O O . SER A 1 105 ? 154.031 140.242 153.632 1.00 38.29 79 SER A O 1
ATOM 645 N N . MET A 1 106 ? 154.287 138.522 155.090 1.00 37.02 80 MET A N 1
ATOM 646 C CA . MET A 1 106 ? 154.223 137.470 154.039 1.00 29.08 80 MET A CA 1
ATOM 647 C C . MET A 1 106 ? 152.775 137.081 153.716 1.00 32.27 80 MET A C 1
ATOM 648 O O . MET A 1 106 ? 152.580 136.456 152.671 1.00 36.17 80 MET A O 1
ATOM 653 N N . TRP A 1 107 ? 151.805 137.504 154.525 1.00 29.14 81 TRP A N 1
ATOM 654 C CA . TRP A 1 107 ? 150.400 137.059 154.352 1.00 27.68 81 TRP A CA 1
ATOM 655 C C . TRP A 1 107 ? 149.832 137.513 153.017 1.00 20.61 81 TRP A C 1
ATOM 656 O O . TRP A 1 107 ? 149.265 136.685 152.291 1.00 33.32 81 TRP A O 1
ATOM 667 N N . PHE A 1 108 ? 149.955 138.796 152.725 1.00 23.00 82 PHE A N 1
ATOM 668 C CA . PHE A 1 108 ? 149.362 139.342 151.507 1.00 22.58 82 PHE A CA 1
ATOM 669 C C . PHE A 1 108 ? 149.915 138.653 150.267 1.00 28.46 82 PHE A C 1
ATOM 670 O O . PHE A 1 108 ? 149.166 138.360 149.327 1.00 38.15 82 PHE A O 1
ATOM 678 N N . PHE A 1 109 ? 151.212 138.333 150.281 1.00 29.21 83 PHE A N 1
ATOM 679 C CA . PHE A 1 109 ? 151.821 137.573 149.194 1.00 21.76 83 PHE A CA 1
ATOM 680 C C . PHE A 1 109 ? 151.242 136.167 149.101 1.00 24.52 83 PHE A C 1
ATOM 681 O O . PHE A 1 109 ? 150.931 135.696 148.005 1.00 28.06 83 PHE A O 1
ATOM 689 N N . ILE A 1 110 ? 151.093 135.487 150.244 1.00 22.19 84 ILE A N 1
ATOM 690 C CA . ILE A 1 110 ? 150.589 134.112 150.258 1.00 24.08 84 ILE A CA 1
ATOM 691 C C . ILE A 1 110 ? 149.150 134.068 149.760 1.00 29.21 84 ILE A C 1
ATOM 692 O O . ILE A 1 110 ? 148.801 133.267 148.882 1.00 37.85 84 ILE A O 1
ATOM 697 N N . ASN A 1 111 ? 148.317 134.977 150.273 1.00 26.59 85 ASN A N 1
ATOM 698 C CA . ASN A 1 111 ? 146.909 135.044 149.897 1.00 27.24 85 ASN A CA 1
ATOM 699 C C . ASN A 1 111 ? 146.739 135.395 148.424 1.00 27.82 85 ASN A C 1
ATOM 700 O O . ASN A 1 111 ? 145.997 134.721 147.700 1.00 32.30 85 ASN A O 1
ATOM 705 N N . GLN A 1 112 ? 147.467 136.412 147.949 1.00 28.17 86 GLN A N 1
ATOM 706 C CA . GLN A 1 112 ? 147.324 136.848 146.565 1.00 24.95 86 GLN A CA 1
ATOM 707 C C . GLN A 1 112 ? 147.907 135.832 145.590 1.00 29.97 86 GLN A C 1
ATOM 708 O O . GLN A 1 112 ? 147.330 135.598 144.524 1.00 35.76 86 GLN A O 1
ATOM 714 N N . GLY A 1 113 ? 149.032 135.201 145.943 1.00 30.84 87 GLY A N 1
ATOM 715 C CA . GLY A 1 113 ? 149.619 134.199 145.072 1.00 25.26 87 GLY A CA 1
ATOM 716 C C . GLY A 1 113 ? 148.786 132.938 144.970 1.00 32.26 87 GLY A C 1
ATOM 717 O O . GLY A 1 113 ? 148.630 132.379 143.882 1.00 40.36 87 GLY A O 1
ATOM 718 N N . ILE A 1 114 ? 148.227 132.480 146.096 1.00 28.16 88 ILE A N 1
ATOM 719 C CA . ILE A 1 114 ? 147.375 131.295 146.070 1.00 23.02 88 ILE A CA 1
ATOM 720 C C . ILE A 1 114 ? 146.058 131.594 145.354 1.00 28.59 88 ILE A C 1
ATOM 721 O O . ILE A 1 114 ? 145.556 130.760 144.590 1.00 38.34 88 ILE A O 1
ATOM 726 N N . LEU A 1 115 ? 145.508 132.801 145.537 1.00 31.48 89 LEU A N 1
ATOM 727 C CA . LEU A 1 115 ? 144.260 133.159 144.864 1.00 31.46 89 LEU A CA 1
ATOM 728 C C . LEU A 1 115 ? 144.451 133.317 143.358 1.00 32.33 89 LEU A C 1
ATOM 729 O O . LEU A 1 115 ? 143.685 132.757 142.566 1.00 33.15 89 LEU A O 1
ATOM 734 N N . GLU A 1 116 ? 145.468 134.074 142.941 1.00 35.38 90 GLU A N 1
ATOM 735 C CA . GLU A 1 116 ? 145.644 134.376 141.527 1.00 31.97 90 GLU A CA 1
ATOM 736 C C . GLU A 1 116 ? 146.257 133.220 140.753 1.00 33.14 90 GLU A C 1
ATOM 737 O O . GLU A 1 116 ? 145.926 133.027 139.579 1.00 43.69 90 GLU A O 1
ATOM 743 N N . GLY A 1 117 ? 147.153 132.454 141.370 1.00 23.85 91 GLY A N 1
ATOM 744 C CA . GLY A 1 117 ? 147.783 131.380 140.638 1.00 28.59 91 GLY A CA 1
ATOM 745 C C . GLY A 1 117 ? 147.026 130.074 140.609 1.00 29.32 91 GLY A C 1
ATOM 746 O O . GLY A 1 117 ? 147.434 129.162 139.885 1.00 40.61 91 GLY A O 1
ATOM 747 N N . THR A 1 118 ? 145.955 129.948 141.397 1.00 31.38 92 THR A N 1
ATOM 748 C CA . THR A 1 118 ? 145.050 128.813 141.244 1.00 29.65 92 THR A CA 1
ATOM 749 C C . THR A 1 118 ? 144.343 128.872 139.896 1.00 32.89 92 THR A C 1
ATOM 750 O O . THR A 1 118 ? 144.122 127.841 139.249 1.00 40.60 92 THR A O 1
ATOM 754 N N . LYS A 1 119 ? 144.011 130.075 139.439 1.00 34.18 93 LYS A N 1
ATOM 755 C CA . LYS A 1 119 ? 143.347 130.268 138.162 1.00 37.07 93 LYS A CA 1
ATOM 756 C C . LYS A 1 119 ? 144.313 130.667 137.053 1.00 32.38 93 LYS A C 1
ATOM 757 O O . LYS A 1 119 ? 143.863 131.130 136.005 1.00 37.61 93 LYS A O 1
ATOM 763 N N . ALA A 1 120 ? 145.623 130.489 137.261 1.00 33.22 94 ALA A N 1
ATOM 764 C CA . ALA A 1 120 ? 146.619 131.013 136.326 1.00 30.86 94 ALA A CA 1
ATOM 765 C C . ALA A 1 120 ? 146.584 130.282 134.989 1.00 39.99 94 ALA A C 1
ATOM 766 O O . ALA A 1 120 ? 146.613 130.911 133.924 1.00 42.01 94 ALA A O 1
ATOM 768 N N . ILE A 1 121 ? 146.506 128.951 135.023 1.00 37.90 95 ILE A N 1
ATOM 769 C CA . ILE A 1 121 ? 146.406 128.180 133.788 1.00 31.84 95 ILE A CA 1
ATOM 770 C C . ILE A 1 121 ? 145.014 128.336 133.175 1.00 30.49 95 ILE A C 1
ATOM 771 O O . ILE A 1 121 ? 144.827 128.153 131.969 1.00 41.57 95 ILE A O 1
ATOM 776 N N . THR A 1 122 ? 144.022 128.717 133.984 1.00 36.71 96 THR A N 1
ATOM 777 C CA . THR A 1 122 ? 142.675 128.914 133.455 1.00 39.61 96 THR A CA 1
ATOM 778 C C . THR A 1 122 ? 142.588 130.125 132.526 1.00 37.60 96 THR A C 1
ATOM 779 O O . THR A 1 122 ? 141.859 130.083 131.529 1.00 46.58 96 THR A O 1
ATOM 783 N N . GLN A 1 123 ? 143.331 131.198 132.806 1.00 38.61 97 GLN A N 1
ATOM 784 C CA . GLN A 1 123 ? 143.298 132.376 131.948 1.00 43.63 97 GLN A CA 1
ATOM 785 C C . GLN A 1 123 ? 144.593 132.616 131.184 1.00 39.51 97 GLN A C 1
ATOM 786 O O . GLN A 1 123 ? 144.680 133.605 130.451 1.00 48.91 97 GLN A O 1
ATOM 792 N N . LYS A 1 124 ? 145.599 131.753 131.324 1.00 40.86 98 LYS A N 1
ATOM 793 C CA . LYS A 1 124 ? 146.867 131.970 130.644 1.00 38.12 98 LYS A CA 1
ATOM 794 C C . LYS A 1 124 ? 147.300 130.826 129.738 1.00 44.83 98 LYS A C 1
ATOM 795 O O . LYS A 1 124 ? 148.360 130.931 129.113 1.00 49.09 98 LYS A O 1
ATOM 801 N N . PHE A 1 125 ? 146.527 129.741 129.645 1.00 44.29 99 PHE A N 1
ATOM 802 C CA . PHE A 1 125 ? 146.937 128.618 128.803 1.00 43.06 99 PHE A CA 1
ATOM 803 C C . PHE A 1 125 ? 146.764 128.936 127.325 1.00 46.96 99 PHE A C 1
ATOM 804 O O . PHE A 1 125 ? 147.603 128.550 126.504 1.00 50.22 99 PHE A O 1
ATOM 812 N N . ASN A 1 126 ? 145.686 129.642 126.970 1.00 49.03 100 ASN A N 1
ATOM 813 C CA . ASN A 1 126 ? 145.334 129.829 125.565 1.00 48.17 100 ASN A CA 1
ATOM 814 C C . ASN A 1 126 ? 146.291 130.774 124.849 1.00 51.85 100 ASN A C 1
ATOM 815 O O . ASN A 1 126 ? 146.426 130.699 123.623 1.00 55.49 100 ASN A O 1
ATOM 820 N N . GLN A 1 127 ? 146.961 131.659 125.583 1.00 52.78 101 GLN A N 1
ATOM 821 C CA . GLN A 1 127 ? 147.911 132.568 124.960 1.00 50.68 101 GLN A CA 1
ATOM 822 C C . GLN A 1 127 ? 149.282 131.941 124.745 1.00 51.58 101 GLN A C 1
ATOM 823 O O . GLN A 1 127 ? 150.116 132.547 124.064 1.00 54.08 101 GLN A O 1
ATOM 829 N N . VAL A 1 128 ? 149.542 130.757 125.302 1.00 51.40 102 VAL A N 1
ATOM 830 C CA . VAL A 1 128 ? 150.829 130.087 125.130 1.00 53.81 102 VAL A CA 1
ATOM 831 C C . VAL A 1 128 ? 150.621 128.654 124.655 1.00 54.16 102 VAL A C 1
ATOM 832 O O . VAL A 1 128 ? 151.564 127.855 124.655 1.00 57.35 102 VAL A O 1
ATOM 836 N N . SER A 1 129 ? 149.388 128.315 124.261 1.00 50.67 103 SER A N 1
ATOM 837 C CA . SER A 1 129 ? 149.086 126.938 123.872 1.00 51.57 103 SER A CA 1
ATOM 838 C C . SER A 1 129 ? 149.731 126.575 122.541 1.00 55.93 103 SER A C 1
ATOM 839 O O . SER A 1 129 ? 150.233 125.458 122.370 1.00 55.15 103 SER A O 1
ATOM 842 N N . LYS A 1 130 ? 149.731 127.503 121.587 1.00 48.72 104 LYS A N 1
ATOM 843 C CA . LYS A 1 130 ? 150.308 127.243 120.275 1.00 49.70 104 LYS A CA 1
ATOM 844 C C . LYS A 1 130 ? 151.806 127.504 120.217 1.00 54.84 104 LYS A C 1
ATOM 845 O O . LYS A 1 130 ? 152.419 127.261 119.172 1.00 58.59 104 LYS A O 1
ATOM 851 N N . MET A 1 131 ? 152.407 127.987 121.299 1.00 54.80 105 MET A N 1
ATOM 852 C CA . MET A 1 131 ? 153.849 128.161 121.385 1.00 51.11 105 MET A CA 1
ATOM 853 C C . MET A 1 131 ? 154.448 127.047 122.230 1.00 56.26 105 MET A C 1
ATOM 854 O O . MET A 1 131 ? 153.803 126.537 123.150 1.00 57.32 105 MET A O 1
ATOM 859 N N . ASN A 1 132 ? 155.685 126.669 121.912 1.00 66.15 106 ASN A N 1
ATOM 860 C CA . ASN A 1 132 ? 156.399 125.692 122.723 1.00 62.91 106 ASN A CA 1
ATOM 861 C C . ASN A 1 132 ? 156.856 126.352 124.017 1.00 63.66 106 ASN A C 1
ATOM 862 O O . ASN A 1 132 ? 157.899 127.013 124.055 1.00 59.31 106 ASN A O 1
ATOM 867 N N . PHE A 1 133 ? 156.073 126.179 125.080 1.00 50.46 107 PHE A N 1
ATOM 868 C CA . PHE A 1 133 ? 156.266 126.896 126.326 1.00 47.34 107 PHE A CA 1
ATOM 869 C C . PHE A 1 133 ? 156.337 125.916 127.489 1.00 49.79 107 PHE A C 1
ATOM 870 O O . PHE A 1 133 ? 155.607 124.917 127.503 1.00 49.01 107 PHE A O 1
ATOM 878 N N . PRO A 1 134 ? 157.213 126.163 128.475 1.00 52.89 108 PRO A N 1
ATOM 879 C CA . PRO A 1 134 ? 157.193 125.347 129.699 1.00 45.42 108 PRO A CA 1
ATOM 880 C C . PRO A 1 134 ? 155.980 125.669 130.557 1.00 41.23 108 PRO A C 1
ATOM 881 O O . PRO A 1 134 ? 155.922 126.722 131.197 1.00 48.12 108 PRO A O 1
ATOM 885 N N . LEU A 1 135 ? 155.006 124.757 130.586 1.00 28.92 109 LEU A N 1
ATOM 886 C CA . LEU A 1 135 ? 153.693 125.092 131.126 1.00 29.59 109 LEU A CA 1
ATOM 887 C C . LEU A 1 135 ? 153.675 125.120 132.650 1.00 36.95 109 LEU A C 1
ATOM 888 O O . LEU A 1 135 ? 152.750 125.688 133.241 1.00 41.92 109 LEU A O 1
ATOM 893 N N . SER A 1 136 ? 154.674 124.527 133.304 1.00 34.00 110 SER A N 1
ATOM 894 C CA . SER A 1 136 ? 154.653 124.446 134.759 1.00 25.33 110 SER A CA 1
ATOM 895 C C . SER A 1 136 ? 155.119 125.727 135.439 1.00 31.42 110 SER A C 1
ATOM 896 O O . SER A 1 136 ? 155.008 125.828 136.664 1.00 42.08 110 SER A O 1
ATOM 899 N N . ILE A 1 137 ? 155.628 126.709 134.685 1.00 35.34 111 ILE A N 1
ATOM 900 C CA . ILE A 1 137 ? 156.150 127.932 135.285 1.00 26.45 111 ILE A CA 1
ATOM 901 C C . ILE A 1 137 ? 155.146 129.076 135.273 1.00 28.26 111 ILE A C 1
ATOM 902 O O . ILE A 1 137 ? 155.456 130.157 135.795 1.00 43.73 111 ILE A O 1
ATOM 907 N N . ILE A 1 138 ? 153.965 128.881 134.692 1.00 24.43 112 ILE A N 1
ATOM 908 C CA . ILE A 1 138 ? 152.911 129.900 134.675 1.00 25.35 112 ILE A CA 1
ATOM 909 C C . ILE A 1 138 ? 152.428 130.252 136.089 1.00 26.62 112 ILE A C 1
ATOM 910 O O . ILE A 1 138 ? 152.446 131.454 136.431 1.00 35.53 112 ILE A O 1
ATOM 915 N N . PRO A 1 139 ? 152.045 129.298 136.973 1.00 34.38 113 PRO A N 1
ATOM 916 C CA . PRO A 1 139 ? 151.725 129.722 138.347 1.00 27.41 113 PRO A CA 1
ATOM 917 C C . PRO A 1 139 ? 152.929 130.231 139.121 1.00 25.78 113 PRO A C 1
ATOM 918 O O . PRO A 1 139 ? 152.761 131.043 140.037 1.00 36.12 113 PRO A O 1
ATOM 922 N N . THR A 1 140 ? 154.142 129.814 138.746 1.00 20.63 114 THR A N 1
ATOM 923 C CA . THR A 1 140 ? 155.341 130.287 139.429 1.00 21.67 114 THR A CA 1
ATOM 924 C C . THR A 1 140 ? 155.604 131.765 139.153 1.00 26.57 114 THR A C 1
ATOM 925 O O . THR A 1 140 ? 155.954 132.516 140.071 1.00 33.94 114 THR A O 1
ATOM 929 N N . TYR A 1 141 ? 155.425 132.216 137.906 1.00 26.98 115 TYR A N 1
ATOM 930 C CA . TYR A 1 141 ? 155.621 133.642 137.648 1.00 24.64 115 TYR A CA 1
ATOM 931 C C . TYR A 1 141 ? 154.445 134.465 138.161 1.00 28.72 115 TYR A C 1
ATOM 932 O O . TYR A 1 141 ? 154.638 135.626 138.556 1.00 38.64 115 TYR A O 1
ATOM 941 N N . ILE A 1 142 ? 153.238 133.879 138.200 1.00 26.68 116 ILE A N 1
ATOM 942 C CA . ILE A 1 142 ? 152.116 134.566 138.847 1.00 23.75 116 ILE A CA 1
ATOM 943 C C . ILE A 1 142 ? 152.386 134.756 140.345 1.00 29.54 116 ILE A C 1
ATOM 944 O O . ILE A 1 142 ? 152.071 135.807 140.919 1.00 40.92 116 ILE A O 1
ATOM 949 N N . VAL A 1 143 ? 153.025 133.771 140.984 1.00 25.48 117 VAL A N 1
ATOM 950 C CA . VAL A 1 143 ? 153.413 133.898 142.390 1.00 23.35 117 VAL A CA 1
ATOM 951 C C . VAL A 1 143 ? 154.550 134.913 142.560 1.00 20.93 117 VAL A C 1
ATOM 952 O O . VAL A 1 143 ? 154.548 135.719 143.504 1.00 38.38 117 VAL A O 1
ATOM 956 N N . THR A 1 144 ? 155.519 134.917 141.635 1.00 11.75 118 THR A N 1
ATOM 957 C CA . THR A 1 144 ? 156.663 135.829 141.728 1.00 27.74 118 THR A CA 1
ATOM 958 C C . THR A 1 144 ? 156.253 137.292 141.560 1.00 25.33 118 THR A C 1
ATOM 959 O O . THR A 1 144 ? 156.895 138.192 142.136 1.00 35.77 118 THR A O 1
ATOM 963 N N . SER A 1 145 ? 155.176 137.540 140.803 1.00 22.48 119 SER A N 1
ATOM 964 C CA . SER A 1 145 ? 154.647 138.896 140.657 1.00 19.68 119 SER A CA 1
ATOM 965 C C . SER A 1 145 ? 154.157 139.474 141.987 1.00 31.40 119 SER A C 1
ATOM 966 O O . SER A 1 145 ? 154.173 140.694 142.183 1.00 37.16 119 SER A O 1
ATOM 969 N N . ARG A 1 146 ? 153.725 138.619 142.914 1.00 29.42 120 ARG A N 1
ATOM 970 C CA . ARG A 1 146 ? 153.401 139.059 144.268 1.00 17.86 120 ARG A CA 1
ATOM 971 C C . ARG A 1 146 ? 154.603 138.995 145.202 1.00 25.37 120 ARG A C 1
ATOM 972 O O . ARG A 1 146 ? 154.660 139.735 146.200 1.00 36.04 120 ARG A O 1
ATOM 980 N N . PHE A 1 147 ? 155.564 138.122 144.887 1.00 26.60 121 PHE A N 1
ATOM 981 C CA . PHE A 1 147 ? 156.784 138.019 145.682 1.00 15.91 121 PHE A CA 1
ATOM 982 C C . PHE A 1 147 ? 157.622 139.291 145.616 1.00 21.87 121 PHE A C 1
ATOM 983 O O . PHE A 1 147 ? 158.330 139.612 146.581 1.00 36.88 121 PHE A O 1
ATOM 991 N N . TYR A 1 148 ? 157.560 140.016 144.492 1.00 24.66 122 TYR A N 1
ATOM 992 C CA . TYR A 1 148 ? 158.246 141.310 144.391 1.00 27.06 122 TYR A CA 1
ATOM 993 C C . TYR A 1 148 ? 157.727 142.307 145.430 1.00 31.29 122 TYR A C 1
ATOM 994 O O . TYR A 1 148 ? 158.510 142.964 146.140 1.00 26.77 122 TYR A O 1
ATOM 1003 N N . GLY A 1 149 ? 156.400 142.419 145.539 1.00 27.75 123 GLY A N 1
ATOM 1004 C CA . GLY A 1 149 ? 155.812 143.296 146.536 1.00 18.09 123 GLY A CA 1
ATOM 1005 C C . GLY A 1 149 ? 156.059 142.820 147.953 1.00 27.98 123 GLY A C 1
ATOM 1006 O O . GLY A 1 149 ? 156.184 143.632 148.875 1.00 39.83 123 GLY A O 1
ATOM 1007 N N . HIS A 1 150 ? 156.140 141.496 148.143 1.00 26.46 124 HIS A N 1
ATOM 1008 C CA . HIS A 1 150 ? 156.510 140.952 149.450 1.00 23.47 124 HIS A CA 1
ATOM 1009 C C . HIS A 1 150 ? 157.919 141.371 149.858 1.00 30.05 124 HIS A C 1
ATOM 1010 O O . HIS A 1 150 ? 158.157 141.731 151.016 1.00 33.32 124 HIS A O 1
ATOM 1017 N N . LEU A 1 151 ? 158.868 141.317 148.916 1.00 30.71 125 LEU A N 1
ATOM 1018 C CA . LEU A 1 151 ? 160.243 141.719 149.212 1.00 28.11 125 LEU A CA 1
ATOM 1019 C C . LEU A 1 151 ? 160.335 143.208 149.535 1.00 30.95 125 LEU A C 1
ATOM 1020 O O . LEU A 1 151 ? 161.049 143.606 150.471 1.00 38.33 125 LEU A O 1
ATOM 1025 N N . GLY A 1 152 ? 159.604 144.040 148.782 1.00 28.73 126 GLY A N 1
ATOM 1026 C CA . GLY A 1 152 ? 159.580 145.469 149.080 1.00 23.47 126 GLY A CA 1
ATOM 1027 C C . GLY A 1 152 ? 158.972 145.785 150.437 1.00 27.27 126 GLY A C 1
ATOM 1028 O O . GLY A 1 152 ? 159.499 146.612 151.196 1.00 31.34 126 GLY A O 1
ATOM 1029 N N . LEU A 1 153 ? 157.867 145.106 150.770 1.00 30.75 127 LEU A N 1
ATOM 1030 C CA . LEU A 1 153 ? 157.226 145.293 152.067 1.00 26.13 127 LEU A CA 1
ATOM 1031 C C . LEU A 1 153 ? 158.121 144.824 153.209 1.00 31.49 127 LEU A C 1
ATOM 1032 O O . LEU A 1 153 ? 158.166 145.463 154.263 1.00 37.99 127 LEU A O 1
ATOM 1037 N N . LEU A 1 154 ? 158.848 143.719 153.014 1.00 36.11 128 LEU A N 1
ATOM 1038 C CA . LEU A 1 154 ? 159.744 143.219 154.055 1.00 31.64 128 LEU A CA 1
ATOM 1039 C C . LEU A 1 154 ? 160.914 144.168 154.294 1.00 31.10 128 LEU A C 1
ATOM 1040 O O . LEU A 1 154 ? 161.334 144.369 155.444 1.00 35.82 128 LEU A O 1
ATOM 1045 N N . LEU A 1 155 ? 161.447 144.766 153.220 1.00 33.80 129 LEU A N 1
ATOM 1046 C CA . LEU A 1 155 ? 162.495 145.775 153.377 1.00 37.27 129 LEU A CA 1
ATOM 1047 C C . LEU A 1 155 ? 161.986 146.998 154.138 1.00 41.53 129 LEU A C 1
ATOM 1048 O O . LEU A 1 155 ? 162.678 147.516 155.030 1.00 40.76 129 LEU A O 1
ATOM 1053 N N . LEU A 1 156 ? 160.763 147.450 153.826 1.00 39.34 130 LEU A N 1
ATOM 1054 C CA . LEU A 1 156 ? 160.185 148.571 154.568 1.00 31.31 130 LEU A CA 1
ATOM 1055 C C . LEU A 1 156 ? 159.906 148.211 156.023 1.00 35.53 130 LEU A C 1
ATOM 1056 O O . LEU A 1 156 ? 160.019 149.064 156.907 1.00 40.17 130 LEU A O 1
ATOM 1061 N N . VAL A 1 157 ? 159.535 146.956 156.288 1.00 37.76 131 VAL A N 1
ATOM 1062 C CA . VAL A 1 157 ? 159.265 146.514 157.654 1.00 32.75 131 VAL A CA 1
ATOM 1063 C C . VAL A 1 157 ? 160.550 146.505 158.481 1.00 35.03 131 VAL A C 1
ATOM 1064 O O . VAL A 1 157 ? 160.558 146.940 159.641 1.00 35.83 131 VAL A O 1
ATOM 1068 N N . ILE A 1 158 ? 161.659 146.050 157.886 1.00 40.14 132 ILE A N 1
ATOM 1069 C CA . ILE A 1 158 ? 162.952 146.066 158.576 1.00 38.32 132 ILE A CA 1
ATOM 1070 C C . ILE A 1 158 ? 163.415 147.502 158.836 1.00 42.51 132 ILE A C 1
ATOM 1071 O O . ILE A 1 158 ? 163.908 147.827 159.930 1.00 44.54 132 ILE A O 1
ATOM 1076 N N . ILE A 1 159 ? 163.218 148.393 157.856 1.00 42.99 133 ILE A N 1
ATOM 1077 C CA . ILE A 1 159 ? 163.589 149.800 158.030 1.00 37.84 133 ILE A CA 1
ATOM 1078 C C . ILE A 1 159 ? 162.717 150.471 159.097 1.00 41.55 133 ILE A C 1
ATOM 1079 O O . ILE A 1 159 ? 163.204 151.275 159.903 1.00 45.08 133 ILE A O 1
ATOM 1084 N N . ALA A 1 160 ? 161.430 150.115 159.154 1.00 40.41 134 ALA A N 1
ATOM 1085 C CA . ALA A 1 160 ? 160.547 150.669 160.177 1.00 38.83 134 ALA A CA 1
ATOM 1086 C C . ALA A 1 160 ? 160.885 150.128 161.562 1.00 43.05 134 ALA A C 1
ATOM 1087 O O . ALA A 1 160 ? 160.726 150.832 162.566 1.00 52.10 134 ALA A O 1
ATOM 1089 N N . CYS A 1 161 ? 161.346 148.877 161.638 1.00 49.44 135 CYS A N 1
ATOM 1090 C CA . CYS A 1 161 ? 161.802 148.325 162.908 1.00 44.30 135 CYS A CA 1
ATOM 1091 C C . CYS A 1 161 ? 163.112 148.948 163.369 1.00 49.95 135 CYS A C 1
ATOM 1092 O O . CYS A 1 161 ? 163.392 148.947 164.572 1.00 51.07 135 CYS A O 1
ATOM 1095 N N . MET A 1 162 ? 163.924 149.461 162.435 1.00 56.96 136 MET A N 1
ATOM 1096 C CA . MET A 1 162 ? 165.127 150.207 162.807 1.00 53.14 136 MET A CA 1
ATOM 1097 C C . MET A 1 162 ? 164.819 151.481 163.590 1.00 56.08 136 MET A C 1
ATOM 1098 O O . MET A 1 162 ? 165.651 151.916 164.392 1.00 59.07 136 MET A O 1
ATOM 1103 N N . PHE A 1 163 ? 163.649 152.086 163.378 1.00 57.53 137 PHE A N 1
ATOM 1104 C CA . PHE A 1 163 ? 163.320 153.392 163.941 1.00 55.68 137 PHE A CA 1
ATOM 1105 C C . PHE A 1 163 ? 162.950 153.348 165.419 1.00 58.51 137 PHE A C 1
ATOM 1106 O O . PHE A 1 163 ? 162.829 154.410 166.038 1.00 62.68 137 PHE A O 1
ATOM 1114 N N . THR A 1 164 ? 162.758 152.163 165.998 1.00 56.72 138 THR A N 1
ATOM 1115 C CA . THR A 1 164 ? 162.458 152.028 167.416 1.00 56.55 138 THR A CA 1
ATOM 1116 C C . THR A 1 164 ? 163.684 151.713 168.259 1.00 58.12 138 THR A C 1
ATOM 1117 O O . THR A 1 164 ? 163.815 152.251 169.363 1.00 61.78 138 THR A O 1
ATOM 1121 N N . GLY A 1 165 ? 164.596 150.894 167.747 1.00 49.87 139 GLY A N 1
ATOM 1122 C CA . GLY A 1 165 ? 165.711 150.369 168.511 1.00 50.55 139 GLY A CA 1
ATOM 1123 C C . GLY A 1 165 ? 165.978 148.908 168.245 1.00 51.93 139 GLY A C 1
ATOM 1124 O O . GLY A 1 165 ? 166.921 148.349 168.822 1.00 58.83 139 GLY A O 1
ATOM 1125 N N . ILE A 1 166 ? 165.177 148.267 167.397 1.00 44.15 140 ILE A N 1
ATOM 1126 C CA . ILE A 1 166 ? 165.389 146.883 166.995 1.00 45.66 140 ILE A CA 1
ATOM 1127 C C . ILE A 1 166 ? 166.248 146.923 165.736 1.00 43.32 140 ILE A C 1
ATOM 1128 O O . ILE A 1 166 ? 165.759 147.206 164.642 1.00 47.95 140 ILE A O 1
ATOM 1133 N N . TYR A 1 167 ? 167.531 146.645 165.895 1.00 47.34 141 TYR A N 1
ATOM 1134 C CA . TYR A 1 167 ? 168.477 146.700 164.799 1.00 47.96 141 TYR A CA 1
ATOM 1135 C C . TYR A 1 167 ? 168.840 145.292 164.339 1.00 50.49 141 TYR A C 1
ATOM 1136 O O . TYR A 1 167 ? 168.779 144.347 165.132 1.00 53.07 141 TYR A O 1
ATOM 1145 N N . PRO A 1 168 ? 169.183 145.111 163.049 1.00 41.33 142 PRO A N 1
ATOM 1146 C CA . PRO A 1 168 ? 169.579 143.782 162.562 1.00 37.90 142 PRO A CA 1
ATOM 1147 C C . PRO A 1 168 ? 170.846 143.240 163.202 1.00 42.55 142 PRO A C 1
ATOM 1148 O O . PRO A 1 168 ? 171.923 143.835 163.097 1.00 48.31 142 PRO A O 1
ATOM 1152 N N . SER A 1 169 ? 170.707 142.110 163.885 1.00 39.08 143 SER A N 1
ATOM 1153 C CA . SER A 1 169 ? 171.825 141.389 164.468 1.00 38.20 143 SER A CA 1
ATOM 1154 C C . SER A 1 169 ? 172.305 140.325 163.484 1.00 36.42 143 SER A C 1
ATOM 1155 O O . SER A 1 169 ? 171.956 140.336 162.301 1.00 38.43 143 SER A O 1
ATOM 1158 N N . ILE A 1 170 ? 173.125 139.390 163.970 1.00 41.44 144 ILE A N 1
ATOM 1159 C CA . ILE A 1 170 ? 173.582 138.276 163.148 1.00 35.43 144 ILE A CA 1
ATOM 1160 C C . ILE A 1 170 ? 172.449 137.288 162.858 1.00 30.40 144 ILE A C 1
ATOM 1161 O O . ILE A 1 170 ? 172.540 136.503 161.911 1.00 38.21 144 ILE A O 1
ATOM 1166 N N . HIS A 1 171 ? 171.352 137.342 163.616 1.00 37.89 145 HIS A N 1
ATOM 1167 C CA . HIS A 1 171 ? 170.245 136.412 163.438 1.00 35.38 145 HIS A CA 1
ATOM 1168 C C . HIS A 1 171 ? 169.391 136.711 162.211 1.00 29.80 145 HIS A C 1
ATOM 1169 O O . HIS A 1 171 ? 168.496 135.920 161.901 1.00 40.48 145 HIS A O 1
ATOM 1176 N N . ILE A 1 172 ? 169.635 137.820 161.507 1.00 33.15 146 ILE A N 1
ATOM 1177 C CA . ILE A 1 172 ? 168.805 138.180 160.363 1.00 36.42 146 ILE A CA 1
ATOM 1178 C C . ILE A 1 172 ? 169.186 137.436 159.088 1.00 35.66 146 ILE A C 1
ATOM 1179 O O . ILE A 1 172 ? 168.430 137.481 158.110 1.00 42.92 146 ILE A O 1
ATOM 1184 N N . ILE A 1 173 ? 170.307 136.706 159.070 1.00 34.41 147 ILE A N 1
ATOM 1185 C CA . ILE A 1 173 ? 170.644 135.923 157.882 1.00 34.13 147 ILE A CA 1
ATOM 1186 C C . ILE A 1 173 ? 169.825 134.643 157.761 1.00 37.61 147 ILE A C 1
ATOM 1187 O O . ILE A 1 173 ? 169.970 133.919 156.771 1.00 41.04 147 ILE A O 1
ATOM 1192 N N . GLN A 1 174 ? 168.972 134.349 158.747 1.00 38.02 148 GLN A N 1
ATOM 1193 C CA . GLN A 1 174 ? 167.985 133.284 158.622 1.00 29.96 148 GLN A CA 1
ATOM 1194 C C . GLN A 1 174 ? 166.883 133.627 157.626 1.00 27.37 148 GLN A C 1
ATOM 1195 O O . GLN A 1 174 ? 166.142 132.730 157.208 1.00 38.68 148 GLN A O 1
ATOM 1201 N N . LEU A 1 175 ? 166.753 134.904 157.248 1.00 28.83 149 LEU A N 1
ATOM 1202 C CA . LEU A 1 175 ? 165.797 135.291 156.218 1.00 29.56 149 LEU A CA 1
ATOM 1203 C C . LEU A 1 175 ? 166.159 134.694 154.864 1.00 32.35 149 LEU A C 1
ATOM 1204 O O . LEU A 1 175 ? 165.264 134.390 154.071 1.00 43.34 149 LEU A O 1
ATOM 1209 N N . LEU A 1 176 ? 167.452 134.445 154.622 1.00 34.52 150 LEU A N 1
ATOM 1210 C CA . LEU A 1 176 ? 167.902 133.768 153.408 1.00 35.01 150 LEU A CA 1
ATOM 1211 C C . LEU A 1 176 ? 167.414 132.325 153.320 1.00 36.26 150 LEU A C 1
ATOM 1212 O O . LEU A 1 176 ? 167.436 131.741 152.232 1.00 41.82 150 LEU A O 1
ATOM 1217 N N . ILE A 1 177 ? 166.994 131.736 154.434 1.00 37.76 151 ILE A N 1
ATOM 1218 C CA . ILE A 1 177 ? 166.323 130.446 154.439 1.00 36.59 151 ILE A CA 1
ATOM 1219 C C . ILE A 1 177 ? 164.807 130.608 154.463 1.00 34.54 151 ILE A C 1
ATOM 1220 O O . ILE A 1 177 ? 164.090 129.895 153.760 1.00 38.04 151 ILE A O 1
ATOM 1225 N N . TYR A 1 178 ? 164.310 131.580 155.231 1.00 30.28 152 TYR A N 1
ATOM 1226 C CA . TYR A 1 178 ? 162.882 131.631 155.535 1.00 26.79 152 TYR A CA 1
ATOM 1227 C C . TYR A 1 178 ? 162.057 132.280 154.425 1.00 26.81 152 TYR A C 1
ATOM 1228 O O . TYR A 1 178 ? 160.948 131.818 154.139 1.00 38.23 152 TYR A O 1
ATOM 1237 N N . VAL A 1 179 ? 162.549 133.366 153.814 1.00 30.43 153 VAL A N 1
ATOM 1238 C CA . VAL A 1 179 ? 161.832 133.973 152.684 1.00 36.47 153 VAL A CA 1
ATOM 1239 C C . VAL A 1 179 ? 161.775 133.064 151.452 1.00 30.56 153 VAL A C 1
ATOM 1240 O O . VAL A 1 179 ? 160.692 132.958 150.844 1.00 39.84 153 VAL A O 1
ATOM 1244 N N . PRO A 1 180 ? 162.871 132.392 151.019 1.00 38.84 154 PRO A N 1
ATOM 1245 C CA . PRO A 1 180 ? 162.698 131.372 149.968 1.00 32.38 154 PRO A CA 1
ATOM 1246 C C . PRO A 1 180 ? 161.792 130.222 150.358 1.00 30.20 154 PRO A C 1
ATOM 1247 O O . PRO A 1 180 ? 161.140 129.657 149.475 1.00 36.80 154 PRO A O 1
ATOM 1251 N N . PHE A 1 181 ? 161.722 129.864 151.644 1.00 26.49 155 PHE A N 1
ATOM 1252 C CA . PHE A 1 181 ? 160.785 128.828 152.069 1.00 25.53 155 PHE A CA 1
ATOM 1253 C C . PHE A 1 181 ? 159.339 129.265 151.864 1.00 28.93 155 PHE A C 1
ATOM 1254 O O . PHE A 1 181 ? 158.496 128.459 151.452 1.00 32.35 155 PHE A O 1
ATOM 1262 N N . CYS A 1 182 ? 159.029 130.525 152.184 1.00 29.14 156 CYS A N 1
ATOM 1263 C CA . CYS A 1 182 ? 157.686 131.054 151.965 1.00 28.82 156 CYS A CA 1
ATOM 1264 C C . CYS A 1 182 ? 157.341 131.078 150.482 1.00 24.77 156 CYS A C 1
ATOM 1265 O O . CYS A 1 182 ? 156.227 130.693 150.086 1.00 32.38 156 CYS A O 1
ATOM 1268 N N . PHE A 1 183 ? 158.309 131.484 149.646 1.00 26.91 157 PHE A N 1
ATOM 1269 C CA . PHE A 1 183 ? 158.114 131.451 148.197 1.00 25.16 157 PHE A CA 1
ATOM 1270 C C . PHE A 1 183 ? 157.880 130.029 147.689 1.00 26.22 157 PHE A C 1
ATOM 1271 O O . PHE A 1 183 ? 157.000 129.802 146.852 1.00 31.98 157 PHE A O 1
ATOM 1279 N N . PHE A 1 184 ? 158.640 129.058 148.203 1.00 31.59 158 PHE A N 1
ATOM 1280 C CA . PHE A 1 184 ? 158.537 127.687 147.712 1.00 22.21 158 PHE A CA 1
ATOM 1281 C C . PHE A 1 184 ? 157.254 127.013 148.185 1.00 27.58 158 PHE A C 1
ATOM 1282 O O . PHE A 1 184 ? 156.672 126.207 147.450 1.00 34.16 158 PHE A O 1
ATOM 1290 N N . LEU A 1 185 ? 156.798 127.333 149.402 1.00 27.45 159 LEU A N 1
ATOM 1291 C CA . LEU A 1 185 ? 155.504 126.844 149.876 1.00 26.62 159 LEU A CA 1
ATOM 1292 C C . LEU A 1 185 ? 154.366 127.371 149.015 1.00 23.39 159 LEU A C 1
ATOM 1293 O O . LEU A 1 185 ? 153.486 126.603 148.592 1.00 35.70 159 LEU A O 1
ATOM 1298 N N . THR A 1 186 ? 154.379 128.684 148.737 1.00 26.32 160 THR A N 1
ATOM 1299 C CA . THR A 1 186 ? 153.346 129.276 147.890 1.00 29.93 160 THR A CA 1
ATOM 1300 C C . THR A 1 186 ? 153.388 128.699 146.479 1.00 22.31 160 THR A C 1
ATOM 1301 O O . THR A 1 186 ? 152.341 128.388 145.903 1.00 25.99 160 THR A O 1
ATOM 1305 N N . ALA A 1 187 ? 154.592 128.480 145.942 1.00 26.27 161 ALA A N 1
ATOM 1306 C CA . ALA A 1 187 ? 154.735 127.941 144.593 1.00 23.37 161 ALA A CA 1
ATOM 1307 C C . ALA A 1 187 ? 154.278 126.486 144.503 1.00 29.83 161 ALA A C 1
ATOM 1308 O O . ALA A 1 187 ? 153.663 126.095 143.509 1.00 38.25 161 ALA A O 1
ATOM 1310 N N . SER A 1 188 ? 154.547 125.675 145.532 1.00 26.72 162 SER A N 1
ATOM 1311 C CA . SER A 1 188 ? 154.134 124.272 145.504 1.00 23.34 162 SER A CA 1
ATOM 1312 C C . SER A 1 188 ? 152.620 124.129 145.643 1.00 28.75 162 SER A C 1
ATOM 1313 O O . SER A 1 188 ? 151.986 123.349 144.908 1.00 41.81 162 SER A O 1
ATOM 1316 N N . VAL A 1 189 ? 152.026 124.881 146.582 1.00 31.21 163 VAL A N 1
ATOM 1317 C CA . VAL A 1 189 ? 150.572 124.884 146.748 1.00 31.84 163 VAL A CA 1
ATOM 1318 C C . VAL A 1 189 ? 149.894 125.393 145.481 1.00 27.99 163 VAL A C 1
ATOM 1319 O O . VAL A 1 189 ? 148.889 124.832 145.024 1.00 36.22 163 VAL A O 1
ATOM 1323 N N . THR A 1 190 ? 150.477 126.419 144.862 1.00 32.74 164 THR A N 1
ATOM 1324 C CA . THR A 1 190 ? 149.933 126.988 143.638 1.00 29.51 164 THR A CA 1
ATOM 1325 C C . THR A 1 190 ? 150.066 126.028 142.457 1.00 31.24 164 THR A C 1
ATOM 1326 O O . THR A 1 190 ? 149.168 125.955 141.612 1.00 36.35 164 THR A O 1
ATOM 1330 N N . LEU A 1 191 ? 151.168 125.271 142.399 1.00 29.34 165 LEU A N 1
ATOM 1331 C CA . LEU A 1 191 ? 151.361 124.282 141.342 1.00 25.04 165 LEU A CA 1
ATOM 1332 C C . LEU A 1 191 ? 150.337 123.159 141.436 1.00 34.07 165 LEU A C 1
ATOM 1333 O O . LEU A 1 191 ? 149.846 122.672 140.410 1.00 37.42 165 LEU A O 1
ATOM 1338 N N . LEU A 1 192 ? 149.999 122.733 142.657 1.00 37.15 166 LEU A N 1
ATOM 1339 C CA . LEU A 1 192 ? 148.924 121.749 142.796 1.00 25.05 166 LEU A CA 1
ATOM 1340 C C . LEU A 1 192 ? 147.562 122.350 142.444 1.00 30.23 166 LEU A C 1
ATOM 1341 O O . LEU A 1 192 ? 146.793 121.766 141.663 1.00 32.75 166 LEU A O 1
ATOM 1346 N N . THR A 1 193 ? 147.250 123.528 142.996 1.00 34.13 167 THR A N 1
ATOM 1347 C CA . THR A 1 193 ? 145.900 124.064 142.875 1.00 22.73 167 THR A CA 1
ATOM 1348 C C . THR A 1 193 ? 145.596 124.617 141.489 1.00 29.07 167 THR A C 1
ATOM 1349 O O . THR A 1 193 ? 144.421 124.706 141.135 1.00 32.70 167 THR A O 1
ATOM 1353 N N . SER A 1 194 ? 146.609 124.965 140.690 1.00 34.99 168 SER A N 1
ATOM 1354 C CA . SER A 1 194 ? 146.342 125.405 139.323 1.00 25.46 168 SER A CA 1
ATOM 1355 C C . SER A 1 194 ? 145.848 124.252 138.455 1.00 27.96 168 SER A C 1
ATOM 1356 O O . SER A 1 194 ? 144.864 124.398 137.717 1.00 38.71 168 SER A O 1
ATOM 1359 N N . THR A 1 195 ? 146.463 123.077 138.553 1.00 27.29 169 THR A N 1
ATOM 1360 C CA . THR A 1 195 ? 146.017 121.886 137.803 1.00 26.80 169 THR A CA 1
ATOM 1361 C C . THR A 1 195 ? 144.646 121.430 138.253 1.00 26.69 169 THR A C 1
ATOM 1362 O O . THR A 1 195 ? 143.842 121.109 137.400 1.00 34.50 169 THR A O 1
ATOM 1366 N N . LEU A 1 196 ? 144.385 121.397 139.544 1.00 32.15 170 LEU A N 1
ATOM 1367 C CA . LEU A 1 196 ? 143.071 121.016 140.116 1.00 28.94 170 LEU A CA 1
ATOM 1368 C C . LEU A 1 196 ? 142.001 122.016 139.654 1.00 24.98 170 LEU A C 1
ATOM 1369 O O . LEU A 1 196 ? 140.934 121.567 139.331 1.00 27.32 170 LEU A O 1
ATOM 1374 N N . GLY A 1 197 ? 142.288 123.306 139.593 1.00 29.33 171 GLY A N 1
ATOM 1375 C CA . GLY A 1 197 ? 141.347 124.315 139.086 1.00 30.47 171 GLY A CA 1
ATOM 1376 C C . GLY A 1 197 ? 140.981 124.126 137.643 1.00 31.27 171 GLY A C 1
ATOM 1377 O O . GLY A 1 197 ? 139.845 124.419 137.304 1.00 40.75 171 GLY A O 1
ATOM 1378 N N . VAL A 1 198 ? 141.917 123.781 136.783 1.00 35.27 172 VAL A N 1
ATOM 1379 C CA . VAL A 1 198 ? 141.553 123.442 135.380 1.00 35.37 172 VAL A CA 1
ATOM 1380 C C . VAL A 1 198 ? 140.663 122.188 135.293 1.00 33.37 172 VAL A C 1
ATOM 1381 O O . VAL A 1 198 ? 139.687 122.229 134.585 1.00 35.74 172 VAL A O 1
ATOM 1385 N N . LEU A 1 199 ? 140.987 121.118 135.997 1.00 34.55 173 LEU A N 1
ATOM 1386 C CA . LEU A 1 199 ? 140.154 119.901 136.012 1.00 28.23 173 LEU A CA 1
ATOM 1387 C C . LEU A 1 199 ? 138.792 120.121 136.681 1.00 36.54 173 LEU A C 1
ATOM 1388 O O . LEU A 1 199 ? 137.819 119.673 136.089 1.00 41.70 173 LEU A O 1
ATOM 1393 N N . VAL A 1 200 ? 138.724 120.784 137.838 1.00 36.70 174 VAL A N 1
ATOM 1394 C CA . VAL A 1 200 ? 137.437 121.131 138.509 1.00 27.72 174 VAL A CA 1
ATOM 1395 C C . VAL A 1 200 ? 137.496 122.620 138.851 1.00 30.83 174 VAL A C 1
ATOM 1396 O O . VAL A 1 200 ? 138.226 122.951 139.733 1.00 44.51 174 VAL A O 1
ATOM 1400 N N . ARG A 1 201 ? 136.645 123.436 138.268 1.00 33.25 175 ARG A N 1
ATOM 1401 C CA . ARG A 1 201 ? 136.579 124.903 138.505 1.00 36.01 175 ARG A CA 1
ATOM 1402 C C . ARG A 1 201 ? 136.108 125.168 139.940 1.00 37.21 175 ARG A C 1
ATOM 1403 O O . ARG A 1 201 ? 136.418 126.249 140.420 1.00 42.68 175 ARG A O 1
ATOM 1411 N N . ASP A 1 202 ? 135.369 124.246 140.550 1.00 36.49 176 ASP A N 1
ATOM 1412 C CA . ASP A 1 202 ? 134.778 124.380 141.909 1.00 32.91 176 ASP A CA 1
ATOM 1413 C C . ASP A 1 202 ? 135.920 124.576 142.908 1.00 37.12 176 ASP A C 1
ATOM 1414 O O . ASP A 1 202 ? 135.694 125.267 143.863 1.00 49.78 176 ASP A O 1
ATOM 1419 N N . THR A 1 203 ? 137.055 123.922 142.733 1.00 41.01 177 THR A N 1
ATOM 1420 C CA . THR A 1 203 ? 138.285 124.045 143.532 1.00 39.34 177 THR A CA 1
ATOM 1421 C C . THR A 1 203 ? 138.704 125.483 143.787 1.00 37.81 177 THR A C 1
ATOM 1422 O O . THR A 1 203 ? 139.055 125.759 144.916 1.00 47.78 177 THR A O 1
ATOM 1426 N N . GLN A 1 204 ? 138.675 126.365 142.806 1.00 29.54 178 GLN A N 1
ATOM 1427 C CA . GLN A 1 204 ? 138.953 127.804 142.979 1.00 37.94 178 GLN A CA 1
ATOM 1428 C C . GLN A 1 204 ? 137.959 128.472 143.941 1.00 38.48 178 GLN A C 1
ATOM 1429 O O . GLN A 1 204 ? 138.349 129.466 144.538 1.00 46.50 178 GLN A O 1
ATOM 1435 N N . MET A 1 205 ? 136.707 128.039 144.020 1.00 48.83 179 MET A N 1
ATOM 1436 C CA . MET A 1 205 ? 135.711 128.490 144.984 1.00 40.73 179 MET A CA 1
ATOM 1437 C C . MET A 1 205 ? 136.044 128.037 146.402 1.00 43.04 179 MET A C 1
ATOM 1438 O O . MET A 1 205 ? 135.706 128.734 147.364 1.00 49.28 179 MET A O 1
ATOM 1443 N N . LEU A 1 206 ? 136.688 126.873 146.542 1.00 45.28 180 LEU A N 1
ATOM 1444 C CA . LEU A 1 206 ? 137.080 126.375 147.865 1.00 41.82 180 LEU A CA 1
ATOM 1445 C C . LEU A 1 206 ? 138.171 127.238 148.506 1.00 41.37 180 LEU A C 1
ATOM 1446 O O . LEU A 1 206 ? 138.267 127.321 149.746 1.00 42.97 180 LEU A O 1
ATOM 1451 N N . MET A 1 207 ? 139.024 127.859 147.673 1.00 39.61 181 MET A N 1
ATOM 1452 C CA . MET A 1 207 ? 140.196 128.576 148.197 1.00 41.72 181 MET A CA 1
ATOM 1453 C C . MET A 1 207 ? 139.841 129.777 149.075 1.00 45.28 181 MET A C 1
ATOM 1454 O O . MET A 1 207 ? 140.638 130.143 149.946 1.00 50.50 181 MET A O 1
ATOM 1459 N N . GLN A 1 208 ? 138.667 130.393 148.874 1.00 40.85 182 GLN A N 1
ATOM 1460 C CA . GLN A 1 208 ? 138.257 131.520 149.716 1.00 42.86 182 GLN A CA 1
ATOM 1461 C C . GLN A 1 208 ? 138.073 131.116 151.175 1.00 44.70 182 GLN A C 1
ATOM 1462 O O . GLN A 1 208 ? 138.515 131.833 152.077 1.00 47.44 182 GLN A O 1
ATOM 1468 N N . ALA A 1 209 ? 137.437 129.974 151.430 1.00 46.75 183 ALA A N 1
ATOM 1469 C CA . ALA A 1 209 ? 137.301 129.517 152.809 1.00 42.35 183 ALA A CA 1
ATOM 1470 C C . ALA A 1 209 ? 138.615 128.964 153.347 1.00 39.77 183 ALA A C 1
ATOM 1471 O O . ALA A 1 209 ? 138.928 129.145 154.537 1.00 45.46 183 ALA A O 1
ATOM 1473 N N . ILE A 1 210 ? 139.395 128.301 152.477 1.00 33.81 184 ILE A N 1
ATOM 1474 C CA . ILE A 1 210 ? 140.665 127.709 152.908 1.00 40.47 184 ILE A CA 1
ATOM 1475 C C . ILE A 1 210 ? 141.646 128.789 153.371 1.00 37.07 184 ILE A C 1
ATOM 1476 O O . ILE A 1 210 ? 142.308 128.646 154.409 1.00 29.06 184 ILE A O 1
ATOM 1481 N N . LEU A 1 211 ? 141.707 129.912 152.649 1.00 37.42 185 LEU A N 1
ATOM 1482 C CA . LEU A 1 211 ? 142.652 130.963 153.012 1.00 38.37 185 LEU A CA 1
ATOM 1483 C C . LEU A 1 211 ? 142.230 131.716 154.270 1.00 31.58 185 LEU A C 1
ATOM 1484 O O . LEU A 1 211 ? 143.091 132.190 155.015 1.00 37.76 185 LEU A O 1
ATOM 1489 N N . ARG A 1 212 ? 140.927 131.815 154.546 1.00 31.35 186 ARG A N 1
ATOM 1490 C CA . ARG A 1 212 ? 140.496 132.415 155.808 1.00 30.36 186 ARG A CA 1
ATOM 1491 C C . ARG A 1 212 ? 140.806 131.501 156.987 1.00 32.58 186 ARG A C 1
ATOM 1492 O O . ARG A 1 212 ? 141.133 131.983 158.084 1.00 29.68 186 ARG A O 1
ATOM 1500 N N . ILE A 1 213 ? 140.706 130.180 156.772 1.00 40.42 187 ILE A N 1
ATOM 1501 C CA . ILE A 1 213 ? 141.163 129.208 157.770 1.00 27.63 187 ILE A CA 1
ATOM 1502 C C . ILE A 1 213 ? 142.651 129.397 158.052 1.00 35.67 187 ILE A C 1
ATOM 1503 O O . ILE A 1 213 ? 143.086 129.424 159.210 1.00 38.39 187 ILE A O 1
ATOM 1508 N N . LEU A 1 214 ? 143.447 129.568 156.992 1.00 41.02 188 LEU A N 1
ATOM 1509 C CA . LEU A 1 214 ? 144.886 129.767 157.167 1.00 29.67 188 LEU A CA 1
ATOM 1510 C C . LEU A 1 214 ? 145.214 131.118 157.800 1.00 28.81 188 LEU A C 1
ATOM 1511 O O . LEU A 1 214 ? 146.236 131.250 158.482 1.00 31.74 188 LEU A O 1
ATOM 1516 N N . PHE A 1 215 ? 144.369 132.129 157.585 1.00 34.62 189 PHE A N 1
ATOM 1517 C CA . PHE A 1 215 ? 144.640 133.456 158.129 1.00 16.67 189 PHE A CA 1
ATOM 1518 C C . PHE A 1 215 ? 144.334 133.526 159.618 1.00 28.66 189 PHE A C 1
ATOM 1519 O O . PHE A 1 215 ? 145.193 133.913 160.419 1.00 28.11 189 PHE A O 1
ATOM 1527 N N . TYR A 1 216 ? 143.107 133.175 160.008 1.00 34.34 190 TYR A N 1
ATOM 1528 C CA . TYR A 1 216 ? 142.692 133.426 161.385 1.00 22.48 190 TYR A CA 1
ATOM 1529 C C . TYR A 1 216 ? 143.279 132.414 162.363 1.00 23.12 190 TYR A C 1
ATOM 1530 O O . TYR A 1 216 ? 143.543 132.753 163.521 1.00 29.36 190 TYR A O 1
ATOM 1539 N N . PHE A 1 217 ? 143.483 131.172 161.927 1.00 32.63 191 PHE A N 1
ATOM 1540 C CA . PHE A 1 217 ? 144.093 130.159 162.782 1.00 36.51 191 PHE A CA 1
ATOM 1541 C C . PHE A 1 217 ? 145.611 130.218 162.676 1.00 37.71 191 PHE A C 1
ATOM 1542 O O . PHE A 1 217 ? 146.250 129.259 162.232 1.00 44.66 191 PHE A O 1
ATOM 1550 N N . SER A 1 218 ? 146.180 131.334 163.125 1.00 32.64 192 SER A N 1
ATOM 1551 C CA . SER A 1 218 ? 147.633 131.558 162.983 1.00 24.31 192 SER A CA 1
ATOM 1552 C C . SER A 1 218 ? 148.076 132.548 164.068 1.00 32.82 192 SER A C 1
ATOM 1553 O O . SER A 1 218 ? 147.202 133.096 164.757 1.00 34.50 192 SER A O 1
ATOM 1556 N N . PRO A 1 219 ? 149.388 132.824 164.231 1.00 38.15 193 PRO A N 1
ATOM 1557 C CA . PRO A 1 219 ? 149.917 133.760 165.257 1.00 29.44 193 PRO A CA 1
ATOM 1558 C C . PRO A 1 219 ? 150.032 135.188 164.726 1.00 29.75 193 PRO A C 1
ATOM 1559 O O . PRO A 1 219 ? 150.665 135.992 165.433 1.00 40.81 193 PRO A O 1
ATOM 1563 N N . ILE A 1 220 ? 149.588 135.473 163.503 1.00 24.63 194 ILE A N 1
ATOM 1564 C CA . ILE A 1 220 ? 149.731 136.820 162.869 1.00 26.78 194 ILE A CA 1
ATOM 1565 C C . ILE A 1 220 ? 148.988 137.948 163.617 1.00 37.12 194 ILE A C 1
ATOM 1566 O O . ILE A 1 220 ? 149.617 139.014 163.759 1.00 41.54 194 ILE A O 1
ATOM 1571 N N . LEU A 1 221 ? 147.758 137.750 164.115 1.00 29.80 195 LEU A N 1
ATOM 1572 C CA . LEU A 1 221 ? 146.952 138.866 164.699 1.00 29.32 195 LEU A CA 1
ATOM 1573 C C . LEU A 1 221 ? 146.829 138.731 166.214 1.00 30.40 195 LEU A C 1
ATOM 1574 O O . LEU A 1 221 ? 146.479 139.731 166.859 1.00 41.71 195 LEU A O 1
ATOM 1579 N N . TRP A 1 222 ? 147.126 137.559 166.753 1.00 27.02 196 TRP A N 1
ATOM 1580 C CA . TRP A 1 222 ? 146.925 137.246 168.160 1.00 25.46 196 TRP A CA 1
ATOM 1581 C C . TRP A 1 222 ? 147.764 136.041 168.552 1.00 33.01 196 TRP A C 1
ATOM 1582 O O . TRP A 1 222 ? 148.179 135.244 167.710 1.00 41.25 196 TRP A O 1
ATOM 1593 N N . LEU A 1 223 ? 148.007 135.927 169.851 1.00 55.74 197 LEU A N 1
ATOM 1594 C CA . LEU A 1 223 ? 148.640 134.750 170.441 1.00 51.86 197 LEU A CA 1
ATOM 1595 C C . LEU A 1 223 ? 147.682 134.171 171.469 1.00 60.62 197 LEU A C 1
ATOM 1596 O O . LEU A 1 223 ? 147.364 134.853 172.462 1.00 66.82 197 LEU A O 1
ATOM 1601 N N . PRO A 1 224 ? 147.189 132.941 171.296 1.00 70.55 198 PRO A N 1
ATOM 1602 C CA . PRO A 1 224 ? 146.248 132.380 172.278 1.00 72.03 198 PRO A CA 1
ATOM 1603 C C . PRO A 1 224 ? 146.913 131.804 173.522 1.00 75.30 198 PRO A C 1
ATOM 1604 O O . PRO A 1 224 ? 146.586 130.692 173.947 1.00 78.52 198 PRO A O 1
ATOM 1608 N N . LYS A 1 225 ? 147.840 132.550 174.117 1.00 81.20 199 LYS A N 1
ATOM 1609 C CA . LYS A 1 225 ? 148.472 132.199 175.382 1.00 80.68 199 LYS A CA 1
ATOM 1610 C C . LYS A 1 225 ? 147.999 133.066 176.534 1.00 80.94 199 LYS A C 1
ATOM 1611 O O . LYS A 1 225 ? 147.795 132.561 177.640 1.00 82.62 199 LYS A O 1
ATOM 1617 N N . ASN A 1 226 ? 147.817 134.362 176.294 1.00 79.81 200 ASN A N 1
ATOM 1618 C CA . ASN A 1 226 ? 147.314 135.288 177.297 1.00 82.30 200 ASN A CA 1
ATOM 1619 C C . ASN A 1 226 ? 145.816 135.538 177.176 1.00 82.05 200 ASN A C 1
ATOM 1620 O O . ASN A 1 226 ? 145.286 136.385 177.904 1.00 79.79 200 ASN A O 1
ATOM 1625 N N . HIS A 1 227 ? 145.128 134.833 176.280 1.00 80.71 201 HIS A N 1
ATOM 1626 C CA . HIS A 1 227 ? 143.702 135.036 176.053 1.00 80.45 201 HIS A CA 1
ATOM 1627 C C . HIS A 1 227 ? 142.855 133.838 176.452 1.00 82.25 201 HIS A C 1
ATOM 1628 O O . HIS A 1 227 ? 141.931 133.985 177.261 1.00 78.97 201 HIS A O 1
ATOM 1635 N N . GLY A 1 228 ? 143.135 132.658 175.916 1.00 90.77 202 GLY A N 1
ATOM 1636 C CA . GLY A 1 228 ? 142.266 131.508 176.094 1.00 87.84 202 GLY A CA 1
ATOM 1637 C C . GLY A 1 228 ? 143.014 130.196 176.193 1.00 88.12 202 GLY A C 1
ATOM 1638 O O . GLY A 1 228 ? 144.069 130.110 176.829 1.00 88.18 202 GLY A O 1
ATOM 1639 N N . ILE A 1 229 ? 142.455 129.165 175.556 1.00 91.18 203 ILE A N 1
ATOM 1640 C CA . ILE A 1 229 ? 142.951 127.803 175.716 1.00 90.86 203 ILE A CA 1
ATOM 1641 C C . ILE A 1 229 ? 144.194 127.602 174.859 1.00 89.82 203 ILE A C 1
ATOM 1642 O O . ILE A 1 229 ? 144.203 127.918 173.662 1.00 86.66 203 ILE A O 1
ATOM 1647 N N . SER A 1 230 ? 145.253 127.077 175.474 1.00 91.58 204 SER A N 1
ATOM 1648 C CA . SER A 1 230 ? 146.477 126.724 174.768 1.00 90.68 204 SER A CA 1
ATOM 1649 C C . SER A 1 230 ? 146.574 125.249 174.414 1.00 89.90 204 SER A C 1
ATOM 1650 O O . SER A 1 230 ? 147.331 124.895 173.508 1.00 90.99 204 SER A O 1
ATOM 1653 N N . GLY A 1 231 ? 145.830 124.382 175.103 1.00 89.56 205 GLY A N 1
ATOM 1654 C CA . GLY A 1 231 ? 145.934 122.955 174.859 1.00 91.28 205 GLY A CA 1
ATOM 1655 C C . GLY A 1 231 ? 145.258 122.486 173.588 1.00 91.81 205 GLY A C 1
ATOM 1656 O O . GLY A 1 231 ? 145.585 121.403 173.092 1.00 91.97 205 GLY A O 1
ATOM 1657 N N . LEU A 1 232 ? 144.320 123.266 173.056 1.00 85.81 206 LEU A N 1
ATOM 1658 C CA . LEU A 1 232 ? 143.610 122.896 171.839 1.00 85.87 206 LEU A CA 1
ATOM 1659 C C . LEU A 1 232 ? 143.805 123.896 170.712 1.00 84.94 206 LEU A C 1
ATOM 1660 O O . LEU A 1 232 ? 144.088 123.494 169.578 1.00 87.40 206 LEU A O 1
ATOM 1665 N N . ILE A 1 233 ? 143.644 125.192 170.987 1.00 76.51 207 ILE A N 1
ATOM 1666 C CA . ILE A 1 233 ? 143.753 126.197 169.934 1.00 76.76 207 ILE A CA 1
ATOM 1667 C C . ILE A 1 233 ? 145.209 126.397 169.530 1.00 77.49 207 ILE A C 1
ATOM 1668 O O . ILE A 1 233 ? 145.548 126.363 168.341 1.00 75.69 207 ILE A O 1
ATOM 1673 N N . HIS A 1 234 ? 146.096 126.583 170.510 1.00 76.33 208 HIS A N 1
ATOM 1674 C CA . HIS A 1 234 ? 147.495 126.865 170.212 1.00 71.87 208 HIS A CA 1
ATOM 1675 C C . HIS A 1 234 ? 148.248 125.628 169.739 1.00 72.44 208 HIS A C 1
ATOM 1676 O O . HIS A 1 234 ? 149.209 125.752 168.973 1.00 71.99 208 HIS A O 1
ATOM 1683 N N . GLU A 1 235 ? 147.836 124.438 170.183 1.00 75.71 209 GLU A N 1
ATOM 1684 C CA . GLU A 1 235 ? 148.505 123.213 169.755 1.00 71.30 209 GLU A CA 1
ATOM 1685 C C . GLU A 1 235 ? 148.156 122.868 168.313 1.00 70.25 209 GLU A C 1
ATOM 1686 O O . GLU A 1 235 ? 149.004 122.380 167.558 1.00 71.64 209 GLU A O 1
ATOM 1692 N N . MET A 1 236 ? 146.906 123.113 167.913 1.00 65.24 210 MET A N 1
ATOM 1693 C CA . MET A 1 236 ? 146.494 122.840 166.541 1.00 63.38 210 MET A CA 1
ATOM 1694 C C . MET A 1 236 ? 146.964 123.912 165.569 1.00 65.35 210 MET A C 1
ATOM 1695 O O . MET A 1 236 ? 146.873 123.711 164.354 1.00 65.37 210 MET A O 1
ATOM 1700 N N . MET A 1 237 ? 147.461 125.043 166.073 1.00 57.41 211 MET A N 1
ATOM 1701 C CA . MET A 1 237 ? 147.955 126.093 165.190 1.00 50.92 211 MET A CA 1
ATOM 1702 C C . MET A 1 237 ? 149.320 125.746 164.614 1.00 51.23 211 MET A C 1
ATOM 1703 O O . MET A 1 237 ? 149.721 126.318 163.596 1.00 53.19 211 MET A O 1
ATOM 1708 N N . LYS A 1 238 ? 150.041 124.812 165.245 1.00 44.03 212 LYS A N 1
ATOM 1709 C CA . LYS A 1 238 ? 151.361 124.397 164.775 1.00 39.95 212 LYS A CA 1
ATOM 1710 C C . LYS A 1 238 ? 151.314 123.697 163.423 1.00 43.78 212 LYS A C 1
ATOM 1711 O O . LYS A 1 238 ? 152.299 123.748 162.680 1.00 48.23 212 LYS A O 1
ATOM 1717 N N . TYR A 1 239 ? 150.197 123.049 163.086 1.00 42.82 213 TYR A N 1
ATOM 1718 C CA . TYR A 1 239 ? 150.058 122.376 161.801 1.00 39.75 213 TYR A CA 1
ATOM 1719 C C . TYR A 1 239 ? 149.872 123.346 160.643 1.00 40.74 213 TYR A C 1
ATOM 1720 O O . TYR A 1 239 ? 149.972 122.927 159.485 1.00 43.09 213 TYR A O 1
ATOM 1729 N N . ASN A 1 240 ? 149.597 124.610 160.924 1.00 34.47 214 ASN A N 1
ATOM 1730 C CA . ASN A 1 240 ? 149.569 125.638 159.897 1.00 32.14 214 ASN A CA 1
ATOM 1731 C C . ASN A 1 240 ? 150.998 126.012 159.515 1.00 30.13 214 ASN A C 1
ATOM 1732 O O . ASN A 1 240 ? 151.813 126.272 160.406 1.00 34.98 214 ASN A O 1
ATOM 1737 N N . PRO A 1 241 ? 151.395 126.001 158.211 1.00 35.49 215 PRO A N 1
ATOM 1738 C CA . PRO A 1 241 ? 152.742 126.490 157.773 1.00 35.18 215 PRO A CA 1
ATOM 1739 C C . PRO A 1 241 ? 152.890 127.978 158.061 1.00 32.34 215 PRO A C 1
ATOM 1740 O O . PRO A 1 241 ? 154.031 128.439 158.257 1.00 37.32 215 PRO A O 1
ATOM 1744 N N . VAL A 1 242 ? 151.773 128.693 158.135 1.00 31.98 216 VAL A N 1
ATOM 1745 C CA . VAL A 1 242 ? 151.771 130.157 158.424 1.00 27.09 216 VAL A CA 1
ATOM 1746 C C . VAL A 1 242 ? 152.367 130.349 159.827 1.00 28.78 216 VAL A C 1
ATOM 1747 O O . VAL A 1 242 ? 153.077 131.343 160.031 1.00 39.02 216 VAL A O 1
ATOM 1751 N N . TYR A 1 243 ? 152.067 129.444 160.759 1.00 28.29 217 TYR A N 1
ATOM 1752 C CA . TYR A 1 243 ? 152.586 129.657 162.123 1.00 31.87 217 TYR A CA 1
ATOM 1753 C C . TYR A 1 243 ? 154.102 129.670 162.087 1.00 31.74 217 TYR A C 1
ATOM 1754 O O . TYR A 1 243 ? 154.696 130.590 162.657 1.00 36.79 217 TYR A O 1
ATOM 1763 N N . PHE A 1 244 ? 154.713 128.733 161.362 1.00 34.56 218 PHE A N 1
ATOM 1764 C CA . PHE A 1 244 ? 156.191 128.697 161.252 1.00 22.00 218 PHE A CA 1
ATOM 1765 C C . PHE A 1 244 ? 156.713 129.933 160.545 1.00 26.54 218 PHE A C 1
ATOM 1766 O O . PHE A 1 244 ? 157.692 130.506 161.024 1.00 33.28 218 PHE A O 1
ATOM 1774 N N . ILE A 1 245 ? 156.075 130.339 159.447 1.00 25.37 219 ILE A N 1
ATOM 1775 C CA . ILE A 1 245 ? 156.634 131.490 158.686 1.00 25.24 219 ILE A CA 1
ATOM 1776 C C . ILE A 1 245 ? 156.579 132.783 159.515 1.00 26.13 219 ILE A C 1
ATOM 1777 O O . ILE A 1 245 ? 157.602 133.478 159.567 1.00 37.06 219 ILE A O 1
ATOM 1782 N N . ALA A 1 246 ? 155.453 133.058 160.182 1.00 28.27 220 ALA A N 1
ATOM 1783 C CA . ALA A 1 246 ? 155.357 134.275 161.016 1.00 30.31 220 ALA A CA 1
ATOM 1784 C C . ALA A 1 246 ? 156.323 134.206 162.196 1.00 32.00 220 ALA A C 1
ATOM 1785 O O . ALA A 1 246 ? 157.029 135.189 162.460 1.00 40.15 220 ALA A O 1
ATOM 1787 N N . GLU A 1 247 ? 156.377 133.053 162.853 1.00 31.20 221 GLU A N 1
ATOM 1788 C CA . GLU A 1 247 ? 157.262 132.887 164.032 1.00 28.03 221 GLU A CA 1
ATOM 1789 C C . GLU A 1 247 ? 158.737 132.996 163.630 1.00 26.02 221 GLU A C 1
ATOM 1790 O O . GLU A 1 247 ? 159.497 133.630 164.376 1.00 29.84 221 GLU A O 1
ATOM 1796 N N . SER A 1 248 ? 159.107 132.386 162.508 1.00 33.44 222 SER A N 1
ATOM 1797 C CA . SER A 1 248 ? 160.506 132.402 162.021 1.00 23.65 222 SER A CA 1
ATOM 1798 C C . SER A 1 248 ? 160.967 133.816 161.660 1.00 29.22 222 SER A C 1
ATOM 1799 O O . SER A 1 248 ? 162.102 134.152 162.021 1.00 38.58 222 SER A O 1
ATOM 1802 N N . TYR A 1 249 ? 160.125 134.601 160.983 1.00 28.63 223 TYR A N 1
ATOM 1803 C CA . TYR A 1 249 ? 160.453 136.009 160.635 1.00 21.74 223 TYR A CA 1
ATOM 1804 C C . TYR A 1 249 ? 160.597 136.831 161.904 1.00 29.37 223 TYR A C 1
ATOM 1805 O O . TYR A 1 249 ? 161.540 137.614 161.991 1.00 37.02 223 TYR A O 1
ATOM 1814 N N . ARG A 1 250 ? 159.711 136.630 162.878 1.00 30.45 224 ARG A N 1
ATOM 1815 C CA . ARG A 1 250 ? 159.745 137.353 164.173 1.00 21.33 224 ARG A CA 1
ATOM 1816 C C . ARG A 1 250 ? 161.029 137.009 164.937 1.00 19.67 224 ARG A C 1
ATOM 1817 O O . ARG A 1 250 ? 161.582 137.896 165.593 1.00 28.51 224 ARG A O 1
ATOM 1825 N N . ALA A 1 251 ? 161.443 135.750 164.897 1.00 38.60 225 ALA A N 1
ATOM 1826 C CA . ALA A 1 251 ? 162.670 135.331 165.601 1.00 28.45 225 ALA A CA 1
ATOM 1827 C C . ALA A 1 251 ? 163.880 135.837 164.822 1.00 35.23 225 ALA A C 1
ATOM 1828 O O . ALA A 1 251 ? 164.883 136.192 165.461 1.00 44.79 225 ALA A O 1
ATOM 1830 N N . ALA A 1 252 ? 163.777 135.904 163.491 1.00 35.90 226 ALA A N 1
ATOM 1831 C CA . ALA A 1 252 ? 164.907 136.443 162.744 1.00 26.89 226 ALA A CA 1
ATOM 1832 C C . ALA A 1 252 ? 165.015 137.956 162.900 1.00 28.76 226 ALA A C 1
ATOM 1833 O O . ALA A 1 252 ? 166.121 138.494 163.018 1.00 41.17 226 ALA A O 1
ATOM 1835 N N . ILE A 1 253 ? 163.886 138.657 162.912 1.00 30.69 227 ILE A N 1
ATOM 1836 C CA . ILE A 1 253 ? 163.881 140.113 162.861 1.00 23.21 227 ILE A CA 1
ATOM 1837 C C . ILE A 1 253 ? 163.746 140.736 164.246 1.00 26.79 227 ILE A C 1
ATOM 1838 O O . ILE A 1 253 ? 164.529 141.614 164.609 1.00 40.30 227 ILE A O 1
ATOM 1843 N N . LEU A 1 254 ? 162.776 140.291 165.045 1.00 34.72 228 LEU A N 1
ATOM 1844 C CA . LEU A 1 254 ? 162.460 140.973 166.299 1.00 29.22 228 LEU A CA 1
ATOM 1845 C C . LEU A 1 254 ? 163.209 140.387 167.494 1.00 33.12 228 LEU A C 1
ATOM 1846 O O . LEU A 1 254 ? 163.907 141.111 168.210 1.00 40.93 228 LEU A O 1
ATOM 1851 N N . TYR A 1 255 ? 163.066 139.082 167.723 1.00 41.33 229 TYR A N 1
ATOM 1852 C CA . TYR A 1 255 ? 163.511 138.483 168.976 1.00 32.97 229 TYR A CA 1
ATOM 1853 C C . TYR A 1 255 ? 165.007 138.207 169.020 1.00 39.09 229 TYR A C 1
ATOM 1854 O O . TYR A 1 255 ? 165.537 137.998 170.119 1.00 46.56 229 TYR A O 1
ATOM 1863 N N . HIS A 1 256 ? 165.678 138.206 167.864 1.00 41.92 230 HIS A N 1
ATOM 1864 C CA . HIS A 1 256 ? 167.121 137.971 167.716 1.00 35.54 230 HIS A CA 1
ATOM 1865 C C . HIS A 1 256 ? 167.538 136.624 168.309 1.00 42.70 230 HIS A C 1
ATOM 1866 O O . HIS A 1 256 ? 168.400 136.532 169.184 1.00 44.51 230 HIS A O 1
ATOM 1873 N N . GLU A 1 257 ? 166.900 135.568 167.813 1.00 41.32 231 GLU A N 1
ATOM 1874 C CA . GLU A 1 257 ? 167.207 134.213 168.241 1.00 33.75 231 GLU A CA 1
ATOM 1875 C C . GLU A 1 257 ? 167.260 133.304 167.024 1.00 38.20 231 GLU A C 1
ATOM 1876 O O . GLU A 1 257 ? 166.646 133.578 165.991 1.00 40.12 231 GLU A O 1
ATOM 1882 N N . TRP A 1 258 ? 168.015 132.217 167.156 1.00 41.29 232 TRP A N 1
ATOM 1883 C CA . TRP A 1 258 ? 168.048 131.177 166.134 1.00 35.08 232 TRP A CA 1
ATOM 1884 C C . TRP A 1 258 ? 166.814 130.306 166.315 1.00 35.27 232 TRP A C 1
ATOM 1885 O O . TRP A 1 258 ? 166.685 129.598 167.319 1.00 45.41 232 TRP A O 1
ATOM 1896 N N . TYR A 1 259 ? 165.903 130.361 165.343 1.00 33.76 233 TYR A N 1
ATOM 1897 C CA . TYR A 1 259 ? 164.599 129.729 165.506 1.00 37.51 233 TYR A CA 1
ATOM 1898 C C . TYR A 1 259 ? 164.683 128.212 165.366 1.00 37.87 233 TYR A C 1
ATOM 1899 O O . TYR A 1 259 ? 163.802 127.491 165.846 1.00 39.88 233 TYR A O 1
ATOM 1908 N N . PHE A 1 260 ? 165.742 127.705 164.731 1.00 46.85 234 PHE A N 1
ATOM 1909 C CA . PHE A 1 260 ? 165.808 126.278 164.441 1.00 42.45 234 PHE A CA 1
ATOM 1910 C C . PHE A 1 260 ? 166.402 125.459 165.583 1.00 41.51 234 PHE A C 1
ATOM 1911 O O . PHE A 1 260 ? 166.459 124.231 165.474 1.00 52.89 234 PHE A O 1
ATOM 1919 N N . MET A 1 261 ? 166.856 126.098 166.664 1.00 47.85 235 MET A N 1
ATOM 1920 C CA . MET A 1 261 ? 167.335 125.332 167.812 1.00 49.19 235 MET A CA 1
ATOM 1921 C C . MET A 1 261 ? 166.184 124.680 168.567 1.00 54.23 235 MET A C 1
ATOM 1922 O O . MET A 1 261 ? 166.294 123.528 169.002 1.00 58.40 235 MET A O 1
ATOM 1927 N N . ASP A 1 262 ? 165.075 125.395 168.733 1.00 51.75 236 ASP A N 1
ATOM 1928 C CA . ASP A 1 262 ? 163.950 124.889 169.504 1.00 49.57 236 ASP A CA 1
ATOM 1929 C C . ASP A 1 262 ? 162.796 124.399 168.642 1.00 53.40 236 ASP A C 1
ATOM 1930 O O . ASP A 1 262 ? 161.883 123.756 169.169 1.00 60.30 236 ASP A O 1
ATOM 1935 N N . HIS A 1 263 ? 162.810 124.679 167.341 1.00 43.95 237 HIS A N 1
ATOM 1936 C CA . HIS A 1 263 ? 161.692 124.367 166.457 1.00 46.52 237 HIS A CA 1
ATOM 1937 C C . HIS A 1 263 ? 162.179 123.665 165.198 1.00 47.86 237 HIS A C 1
ATOM 1938 O O . HIS A 1 263 ? 161.725 123.941 164.086 1.00 56.41 237 HIS A O 1
ATOM 1945 N N . TRP A 1 264 ? 163.123 122.735 165.359 1.00 42.87 238 TRP A N 1
ATOM 1946 C CA . TRP A 1 264 ? 163.630 121.999 164.205 1.00 46.73 238 TRP A CA 1
ATOM 1947 C C . TRP A 1 264 ? 162.637 120.948 163.722 1.00 50.05 238 TRP A C 1
ATOM 1948 O O . TRP A 1 264 ? 162.583 120.658 162.520 1.00 52.68 238 TRP A O 1
ATOM 1959 N N . LYS A 1 265 ? 161.847 120.373 164.635 1.00 46.42 239 LYS A N 1
ATOM 1960 C CA . LYS A 1 265 ? 160.832 119.398 164.244 1.00 41.63 239 LYS A CA 1
ATOM 1961 C C . LYS A 1 265 ? 159.715 120.054 163.443 1.00 42.70 239 LYS A C 1
ATOM 1962 O O . LYS A 1 265 ? 159.206 119.471 162.478 1.00 52.65 239 LYS A O 1
ATOM 1968 N N . LEU A 1 266 ? 159.329 121.273 163.829 1.00 39.53 240 LEU A N 1
ATOM 1969 C CA . LEU A 1 266 ? 158.338 122.031 163.071 1.00 37.26 240 LEU A CA 1
ATOM 1970 C C . LEU A 1 266 ? 158.860 122.397 161.686 1.00 36.29 240 LEU A C 1
ATOM 1971 O O . LEU A 1 266 ? 158.112 122.354 160.703 1.00 42.14 240 LEU A O 1
ATOM 1976 N N . MET A 1 267 ? 160.147 122.747 161.593 1.00 38.33 241 MET A N 1
ATOM 1977 C CA . MET A 1 267 ? 160.753 123.048 160.299 1.00 39.97 241 MET A CA 1
ATOM 1978 C C . MET A 1 267 ? 160.804 121.810 159.408 1.00 42.51 241 MET A C 1
ATOM 1979 O O . MET A 1 267 ? 160.565 121.898 158.198 1.00 49.19 241 MET A O 1
ATOM 1984 N N . LEU A 1 268 ? 161.112 120.647 159.996 1.00 38.48 242 LEU A N 1
ATOM 1985 C CA . LEU A 1 268 ? 161.112 119.394 159.242 1.00 36.41 242 LEU A CA 1
ATOM 1986 C C . LEU A 1 268 ? 159.712 119.034 158.755 1.00 35.51 242 LEU A C 1
ATOM 1987 O O . LEU A 1 268 ? 159.543 118.570 157.619 1.00 42.63 242 LEU A O 1
ATOM 1992 N N . TYR A 1 269 ? 158.700 119.249 159.602 1.00 31.73 243 TYR A N 1
ATOM 1993 C CA . TYR A 1 269 ? 157.312 119.017 159.207 1.00 32.88 243 TYR A CA 1
ATOM 1994 C C . TYR A 1 269 ? 156.894 119.948 158.074 1.00 31.78 243 TYR A C 1
ATOM 1995 O O . TYR A 1 269 ? 156.195 119.533 157.142 1.00 41.39 243 TYR A O 1
ATOM 2004 N N . ASN A 1 270 ? 157.337 121.204 158.128 1.00 37.11 244 ASN A N 1
ATOM 2005 C CA . ASN A 1 270 ? 157.014 122.165 157.079 1.00 29.25 244 ASN A CA 1
ATOM 2006 C C . ASN A 1 270 ? 157.713 121.830 155.762 1.00 38.39 244 ASN A C 1
ATOM 2007 O O . ASN A 1 270 ? 157.119 121.975 154.682 1.00 42.95 244 ASN A O 1
ATOM 2012 N N . PHE A 1 271 ? 158.971 121.377 155.832 1.00 38.34 245 PHE A N 1
ATOM 2013 C CA . PHE A 1 271 ? 159.675 120.917 154.635 1.00 31.24 245 PHE A CA 1
ATOM 2014 C C . PHE A 1 271 ? 159.001 119.691 154.031 1.00 39.77 245 PHE A C 1
ATOM 2015 O O . PHE A 1 271 ? 158.917 119.563 152.802 1.00 45.01 245 PHE A O 1
ATOM 2023 N N . GLY A 1 272 ? 158.515 118.780 154.880 1.00 33.79 246 GLY A N 1
ATOM 2024 C CA . GLY A 1 272 ? 157.768 117.636 154.383 1.00 31.48 246 GLY A CA 1
ATOM 2025 C C . GLY A 1 272 ? 156.455 118.025 153.729 1.00 32.87 246 GLY A C 1
ATOM 2026 O O . GLY A 1 272 ? 156.052 117.425 152.730 1.00 41.41 246 GLY A O 1
ATOM 2027 N N . ILE A 1 273 ? 155.780 119.041 154.279 1.00 30.51 247 ILE A N 1
ATOM 2028 C CA . ILE A 1 273 ? 154.541 119.551 153.685 1.00 34.26 247 ILE A CA 1
ATOM 2029 C C . ILE A 1 273 ? 154.811 120.141 152.302 1.00 32.11 247 ILE A C 1
ATOM 2030 O O . ILE A 1 273 ? 154.073 119.880 151.339 1.00 35.47 247 ILE A O 1
ATOM 2035 N N . VAL A 1 274 ? 155.899 120.914 152.182 1.00 34.14 248 VAL A N 1
ATOM 2036 C CA . VAL A 1 274 ? 156.290 121.505 150.900 1.00 35.68 248 VAL A CA 1
ATOM 2037 C C . VAL A 1 274 ? 156.637 120.420 149.883 1.00 35.63 248 VAL A C 1
ATOM 2038 O O . VAL A 1 274 ? 156.211 120.480 148.720 1.00 38.95 248 VAL A O 1
ATOM 2042 N N . ALA A 1 275 ? 157.380 119.395 150.317 1.00 39.54 249 ALA A N 1
ATOM 2043 C CA . ALA A 1 275 ? 157.764 118.302 149.425 1.00 34.08 249 ALA A CA 1
ATOM 2044 C C . ALA A 1 275 ? 156.556 117.494 148.963 1.00 32.01 249 ALA A C 1
ATOM 2045 O O . ALA A 1 275 ? 156.481 117.100 147.793 1.00 42.82 249 ALA A O 1
ATOM 2047 N N . ILE A 1 276 ? 155.595 117.253 149.861 1.00 36.16 250 ILE A N 1
ATOM 2048 C CA . ILE A 1 276 ? 154.389 116.506 149.509 1.00 35.39 250 ILE A CA 1
ATOM 2049 C C . ILE A 1 276 ? 153.533 117.292 148.518 1.00 32.80 250 ILE A C 1
ATOM 2050 O O . ILE A 1 276 ? 153.033 116.732 147.528 1.00 41.10 250 ILE A O 1
ATOM 2055 N N . PHE A 1 277 ? 153.376 118.601 148.755 1.00 36.52 251 PHE A N 1
ATOM 2056 C CA . PHE A 1 277 ? 152.615 119.456 147.845 1.00 33.36 251 PHE A CA 1
ATOM 2057 C C . PHE A 1 277 ? 153.264 119.519 146.467 1.00 32.65 251 PHE A C 1
ATOM 2058 O O . PHE A 1 277 ? 152.578 119.412 145.443 1.00 43.23 251 PHE A O 1
ATOM 2066 N N . PHE A 1 278 ? 154.596 119.649 146.431 1.00 31.80 252 PHE A N 1
ATOM 2067 C CA . PHE A 1 278 ? 155.321 119.674 145.164 1.00 30.29 252 PHE A CA 1
ATOM 2068 C C . PHE A 1 278 ? 155.211 118.347 144.424 1.00 34.81 252 PHE A C 1
ATOM 2069 O O . PHE A 1 278 ? 155.051 118.331 143.199 1.00 38.14 252 PHE A O 1
ATOM 2077 N N . ALA A 1 279 ? 155.271 117.227 145.153 1.00 36.71 253 ALA A N 1
ATOM 2078 C CA . ALA A 1 279 ? 155.213 115.912 144.521 1.00 29.85 253 ALA A CA 1
ATOM 2079 C C . ALA A 1 279 ? 153.848 115.647 143.899 1.00 32.88 253 ALA A C 1
ATOM 2080 O O . ALA A 1 279 ? 153.754 115.241 142.732 1.00 36.91 253 ALA A O 1
ATOM 2082 N N . ILE A 1 280 ? 152.776 115.912 144.655 1.00 31.77 254 ILE A N 1
ATOM 2083 C CA . ILE A 1 280 ? 151.427 115.672 144.145 1.00 28.92 254 ILE A CA 1
ATOM 2084 C C . ILE A 1 280 ? 151.097 116.644 143.013 1.00 31.74 254 ILE A C 1
ATOM 2085 O O . ILE A 1 280 ? 150.504 116.253 141.996 1.00 40.39 254 ILE A O 1
ATOM 2090 N N . GLY A 1 281 ? 151.526 117.908 143.141 1.00 35.57 255 GLY A N 1
ATOM 2091 C CA . GLY A 1 281 ? 151.273 118.880 142.090 1.00 24.59 255 GLY A CA 1
ATOM 2092 C C . GLY A 1 281 ? 152.019 118.584 140.803 1.00 25.65 255 GLY A C 1
ATOM 2093 O O . GLY A 1 281 ? 151.456 118.709 139.713 1.00 32.54 255 GLY A O 1
ATOM 2094 N N . ALA A 1 282 ? 153.287 118.167 140.910 1.00 31.42 256 ALA A N 1
ATOM 2095 C CA . ALA A 1 282 ? 154.064 117.819 139.725 1.00 29.62 256 ALA A CA 1
ATOM 2096 C C . ALA A 1 282 ? 153.519 116.568 139.049 1.00 32.18 256 ALA A C 1
ATOM 2097 O O . ALA A 1 282 ? 153.474 116.503 137.813 1.00 36.00 256 ALA A O 1
ATOM 2099 N N . TYR A 1 283 ? 153.046 115.564 139.759 1.00 36.16 257 TYR A N 1
ATOM 2100 C CA . TYR A 1 283 ? 152.445 114.382 139.099 1.00 30.38 257 TYR A CA 1
ATOM 2101 C C . TYR A 1 283 ? 151.159 114.739 138.365 1.00 28.01 257 TYR A C 1
ATOM 2102 O O . TYR A 1 283 ? 150.981 114.271 137.260 1.00 37.40 257 TYR A O 1
ATOM 2111 N N . LEU A 1 284 ? 150.266 115.485 138.996 1.00 26.18 258 LEU A N 1
ATOM 2112 C CA . LEU A 1 284 ? 148.968 115.824 138.377 1.00 27.24 258 LEU A CA 1
ATOM 2113 C C . LEU A 1 284 ? 149.140 116.673 137.122 1.00 31.07 258 LEU A C 1
ATOM 2114 O O . LEU A 1 284 ? 148.445 116.412 136.166 1.00 33.33 258 LEU A O 1
ATOM 2119 N N . HIS A 1 285 ? 150.042 117.643 137.137 1.00 33.28 259 HIS A N 1
ATOM 2120 C CA . HIS A 1 285 ? 150.319 118.524 135.986 1.00 31.29 259 HIS A CA 1
ATOM 2121 C C . HIS A 1 285 ? 150.859 117.728 134.795 1.00 32.28 259 HIS A C 1
ATOM 2122 O O . HIS A 1 285 ? 150.372 117.922 133.710 1.00 36.29 259 HIS A O 1
ATOM 2129 N N . MET A 1 286 ? 151.785 116.813 135.002 1.00 27.89 260 MET A N 1
ATOM 2130 C CA . MET A 1 286 ? 152.346 115.966 133.934 1.00 28.38 260 MET A CA 1
ATOM 2131 C C . MET A 1 286 ? 151.285 115.038 133.329 1.00 31.77 260 MET A C 1
ATOM 2132 O O . MET A 1 286 ? 151.319 114.899 132.110 1.00 39.11 260 MET A O 1
ATOM 2137 N N . LYS A 1 287 ? 150.396 114.453 134.121 1.00 38.48 261 LYS A N 1
ATOM 2138 C CA . LYS A 1 287 ? 149.269 113.617 133.637 1.00 32.88 261 LYS A CA 1
ATOM 2139 C C . LYS A 1 287 ? 148.235 114.378 132.777 1.00 38.19 261 LYS A C 1
ATOM 2140 O O . LYS A 1 287 ? 147.731 113.758 131.832 1.00 47.15 261 LYS A O 1
ATOM 2146 N N . TYR A 1 288 ? 147.855 115.598 133.128 1.00 36.48 262 TYR A N 1
ATOM 2147 C CA . TYR A 1 288 ? 146.791 116.334 132.407 1.00 35.71 262 TYR A CA 1
ATOM 2148 C C . TYR A 1 288 ? 147.249 117.443 131.509 1.00 32.80 262 TYR A C 1
ATOM 2149 O O . TYR A 1 288 ? 146.383 117.889 130.806 1.00 34.80 262 TYR A O 1
ATOM 2158 N N . ARG A 1 289 ? 148.525 117.756 131.403 1.00 38.54 263 ARG A N 1
ATOM 2159 C CA . ARG A 1 289 ? 148.988 118.953 130.644 1.00 37.62 263 ARG A CA 1
ATOM 2160 C C . ARG A 1 289 ? 148.638 118.879 129.143 1.00 41.72 263 ARG A C 1
ATOM 2161 O O . ARG A 1 289 ? 148.370 119.941 128.574 1.00 40.29 263 ARG A O 1
ATOM 2169 N N . ASP A 1 290 ? 148.740 117.721 128.504 1.00 44.73 264 ASP A N 1
ATOM 2170 C CA . ASP A 1 290 ? 148.354 117.507 127.081 1.00 40.47 264 ASP A CA 1
ATOM 2171 C C . ASP A 1 290 ? 146.852 117.703 126.880 1.00 41.67 264 ASP A C 1
ATOM 2172 O O . ASP A 1 290 ? 146.485 117.942 125.747 1.00 48.95 264 ASP A O 1
ATOM 2177 N N . GLN A 1 291 ? 146.021 117.414 127.871 1.00 40.36 265 GLN A N 1
ATOM 2178 C CA . GLN A 1 291 ? 144.545 117.470 127.808 1.00 34.76 265 GLN A CA 1
ATOM 2179 C C . GLN A 1 291 ? 143.959 118.775 128.346 1.00 37.90 265 GLN A C 1
ATOM 2180 O O . GLN A 1 291 ? 142.773 118.801 128.457 1.00 39.02 265 GLN A O 1
ATOM 2186 N N . PHE A 1 292 ? 144.730 119.804 128.652 1.00 40.90 266 PHE A N 1
ATOM 2187 C CA . PHE A 1 292 ? 144.288 121.070 129.307 1.00 33.34 266 PHE A CA 1
ATOM 2188 C C . PHE A 1 292 ? 143.275 121.800 128.441 1.00 39.01 266 PHE A C 1
ATOM 2189 O O . PHE A 1 292 ? 142.356 122.346 129.036 1.00 45.53 266 PHE A O 1
ATOM 2197 N N . ALA A 1 293 ? 143.414 121.787 127.127 1.00 43.30 267 ALA A N 1
ATOM 2198 C CA . ALA A 1 293 ? 142.484 122.394 126.159 1.00 39.54 267 ALA A CA 1
ATOM 2199 C C . ALA A 1 293 ? 141.118 121.748 126.325 1.00 42.29 267 ALA A C 1
ATOM 2200 O O . ALA A 1 293 ? 140.127 122.478 126.211 1.00 49.92 267 ALA A O 1
ATOM 2202 N N . ASP A 1 294 ? 141.064 120.453 126.607 1.00 40.22 268 ASP A N 1
ATOM 2203 C CA . ASP A 1 294 ? 139.802 119.723 126.890 1.00 40.55 268 ASP A CA 1
ATOM 2204 C C . ASP A 1 294 ? 139.064 120.253 128.123 1.00 46.61 268 ASP A C 1
ATOM 2205 O O . ASP A 1 294 ? 137.835 120.189 128.119 1.00 54.88 268 ASP A O 1
ATOM 2210 N N . PHE A 1 295 ? 139.758 120.644 129.185 1.00 45.33 269 PHE A N 1
ATOM 2211 C CA . PHE A 1 295 ? 139.120 121.058 130.455 1.00 41.04 269 PHE A CA 1
ATOM 2212 C C . PHE A 1 295 ? 138.887 122.521 130.496 1.00 41.83 269 PHE A C 1
ATOM 2213 O O . PHE A 1 295 ? 138.331 123.004 131.478 1.00 45.06 269 PHE A O 1
ATOM 2221 N N . LEU A 1 296 ? 139.271 123.231 129.457 1.00 44.83 270 LEU A N 1
ATOM 2222 C CA . LEU A 1 296 ? 139.225 124.706 129.520 1.00 44.44 270 LEU A CA 1
ATOM 2223 C C . LEU A 1 296 ? 138.008 125.171 128.745 1.00 49.27 270 LEU A C 1
ATOM 2224 O O . LEU A 1 296 ? 137.627 126.333 128.828 1.00 57.01 270 LEU A O 1
ATOM 2230 N N . MET B 2 1 ? 160.740 113.496 99.777 1.00 83.17 1 MET B N 1
ATOM 2231 C CA . MET B 2 1 ? 160.779 112.042 99.877 1.00 85.77 1 MET B CA 1
ATOM 2232 C C . MET B 2 1 ? 160.772 111.599 101.336 1.00 85.64 1 MET B C 1
ATOM 2233 O O . MET B 2 1 ? 160.483 110.443 101.643 1.00 84.60 1 MET B O 1
ATOM 2238 N N . ASN B 2 2 ? 161.091 112.529 102.231 1.00 71.68 2 ASN B N 1
ATOM 2239 C CA . ASN B 2 2 ? 161.107 112.269 103.664 1.00 70.89 2 ASN B CA 1
ATOM 2240 C C . ASN B 2 2 ? 159.837 112.824 104.294 1.00 67.51 2 ASN B C 1
ATOM 2241 O O . ASN B 2 2 ? 159.445 113.961 104.016 1.00 66.47 2 ASN B O 1
ATOM 2246 N N . VAL B 2 3 ? 159.201 112.017 105.143 1.00 60.48 3 VAL B N 1
ATOM 2247 C CA . VAL B 2 3 ? 157.942 112.411 105.759 1.00 56.76 3 VAL B CA 1
ATOM 2248 C C . VAL B 2 3 ? 158.219 113.357 106.920 1.00 55.53 3 VAL B C 1
ATOM 2249 O O . VAL B 2 3 ? 158.986 113.035 107.836 1.00 64.00 3 VAL B O 1
ATOM 2253 N N . SER B 2 4 ? 157.597 114.534 106.884 1.00 44.32 4 SER B N 1
ATOM 2254 C CA . SER B 2 4 ? 157.727 115.520 107.950 1.00 45.32 4 SER B CA 1
ATOM 2255 C C . SER B 2 4 ? 156.603 115.438 108.972 1.00 47.50 4 SER B C 1
ATOM 2256 O O . SER B 2 4 ? 156.864 115.492 110.177 1.00 50.54 4 SER B O 1
ATOM 2259 N N . VAL B 2 5 ? 155.357 115.321 108.520 1.00 50.91 5 VAL B N 1
ATOM 2260 C CA . VAL B 2 5 ? 154.200 115.149 109.392 1.00 46.67 5 VAL B CA 1
ATOM 2261 C C . VAL B 2 5 ? 153.502 113.858 108.991 1.00 42.34 5 VAL B C 1
ATOM 2262 O O . VAL B 2 5 ? 153.202 113.654 107.811 1.00 49.17 5 VAL B O 1
ATOM 2266 N N . ASN B 2 6 ? 153.250 112.986 109.966 1.00 43.71 6 ASN B N 1
ATOM 2267 C CA . ASN B 2 6 ? 152.553 111.726 109.725 1.00 46.31 6 ASN B CA 1
ATOM 2268 C C . ASN B 2 6 ? 151.362 111.654 110.670 1.00 47.33 6 ASN B C 1
ATOM 2269 O O . ASN B 2 6 ? 151.536 111.517 111.885 1.00 48.39 6 ASN B O 1
ATOM 2274 N N . ILE B 2 7 ? 150.160 111.740 110.111 1.00 49.73 7 ILE B N 1
ATOM 2275 C CA . ILE B 2 7 ? 148.915 111.658 110.866 1.00 47.39 7 ILE B CA 1
ATOM 2276 C C . ILE B 2 7 ? 148.307 110.290 110.592 1.00 43.53 7 ILE B C 1
ATOM 2277 O O . ILE B 2 7 ? 148.037 109.946 109.436 1.00 47.71 7 ILE B O 1
ATOM 2282 N N . LYS B 2 8 ? 148.104 109.505 111.648 1.00 41.52 8 LYS B N 1
ATOM 2283 C CA . LYS B 2 8 ? 147.606 108.137 111.529 1.00 44.92 8 LYS B CA 1
ATOM 2284 C C . LYS B 2 8 ? 146.364 107.979 112.394 1.00 50.75 8 LYS B C 1
ATOM 2285 O O . LYS B 2 8 ? 146.470 107.940 113.625 1.00 55.64 8 LYS B O 1
ATOM 2291 N N . ASN B 2 9 ? 145.200 107.889 111.735 1.00 45.80 9 ASN B N 1
ATOM 2292 C CA . ASN B 2 9 ? 143.918 107.500 112.341 1.00 40.37 9 ASN B CA 1
ATOM 2293 C C . ASN B 2 9 ? 143.502 108.432 113.477 1.00 40.04 9 ASN B C 1
ATOM 2294 O O . ASN B 2 9 ? 143.004 107.995 114.516 1.00 47.49 9 ASN B O 1
ATOM 2299 N N . VAL B 2 10 ? 143.709 109.730 113.281 1.00 35.83 10 VAL B N 1
ATOM 2300 C CA . VAL B 2 10 ? 143.446 110.704 114.333 1.00 37.94 10 VAL B CA 1
ATOM 2301 C C . VAL B 2 10 ? 141.944 110.945 114.431 1.00 40.31 10 VAL B C 1
ATOM 2302 O O . VAL B 2 10 ? 141.272 111.219 113.429 1.00 44.04 10 VAL B O 1
ATOM 2306 N N . THR B 2 11 ? 141.404 110.802 115.646 1.00 36.91 11 THR B N 1
ATOM 2307 C CA . THR B 2 11 ? 139.980 111.009 115.935 1.00 33.84 11 THR B CA 1
ATOM 2308 C C . THR B 2 11 ? 139.904 111.949 117.098 1.00 32.89 11 THR B C 1
ATOM 2309 O O . THR B 2 11 ? 140.721 111.823 117.961 1.00 48.92 11 THR B O 1
ATOM 2313 N N . LYS B 2 12 ? 139.045 112.943 117.046 1.00 32.11 12 LYS B N 1
ATOM 2314 C CA . LYS B 2 12 ? 138.800 113.844 118.176 1.00 31.66 12 LYS B CA 1
ATOM 2315 C C . LYS B 2 12 ? 137.318 113.712 118.505 1.00 33.22 12 LYS B C 1
ATOM 2316 O O . LYS B 2 12 ? 136.530 113.991 117.630 1.00 41.82 12 LYS B O 1
ATOM 2322 N N . GLU B 2 13 ? 136.991 113.417 119.749 1.00 42.31 13 GLU B N 1
ATOM 2323 C CA . GLU B 2 13 ? 135.602 113.211 120.202 1.00 37.29 13 GLU B CA 1
ATOM 2324 C C . GLU B 2 13 ? 135.331 114.199 121.325 1.00 36.93 13 GLU B C 1
ATOM 2325 O O . GLU B 2 13 ? 136.249 114.491 122.051 1.00 37.11 13 GLU B O 1
ATOM 2331 N N . TYR B 2 14 ? 134.141 114.768 121.362 1.00 33.28 14 TYR B N 1
ATOM 2332 C CA . TYR B 2 14 ? 133.747 115.683 122.454 1.00 27.51 14 TYR B CA 1
ATOM 2333 C C . TYR B 2 14 ? 132.462 115.208 123.055 1.00 30.44 14 TYR B C 1
ATOM 2334 O O . TYR B 2 14 ? 131.547 114.876 122.322 1.00 31.94 14 TYR B O 1
ATOM 2343 N N . ARG B 2 15 ? 132.406 115.106 124.372 1.00 48.65 15 ARG B N 1
ATOM 2344 C CA . ARG B 2 15 ? 131.127 114.746 125.054 1.00 42.94 15 ARG B CA 1
ATOM 2345 C C . ARG B 2 15 ? 130.195 115.959 125.038 1.00 37.79 15 ARG B C 1
ATOM 2346 O O . ARG B 2 15 ? 130.648 117.054 125.282 1.00 42.56 15 ARG B O 1
ATOM 2354 N N . ILE B 2 16 ? 128.932 115.728 124.766 1.00 41.13 16 ILE B N 1
ATOM 2355 C CA . ILE B 2 16 ? 127.963 116.836 124.564 1.00 39.57 16 ILE B CA 1
ATOM 2356 C C . ILE B 2 16 ? 126.905 116.793 125.668 1.00 38.12 16 ILE B C 1
ATOM 2357 O O . ILE B 2 16 ? 126.224 115.769 125.782 1.00 43.13 16 ILE B O 1
ATOM 2362 N N . TYR B 2 17 ? 126.745 117.874 126.409 1.00 41.46 17 TYR B N 1
ATOM 2363 C CA . TYR B 2 17 ? 125.842 117.967 127.546 1.00 43.98 17 TYR B CA 1
ATOM 2364 C C . TYR B 2 17 ? 124.900 119.147 127.367 1.00 46.14 17 TYR B C 1
ATOM 2365 O O . TYR B 2 17 ? 125.251 120.158 126.755 1.00 50.57 17 TYR B O 1
ATOM 2374 N N . ARG B 2 18 ? 123.695 119.006 127.915 1.00 48.86 18 ARG B N 1
ATOM 2375 C CA . ARG B 2 18 ? 122.733 120.096 127.970 1.00 52.71 18 ARG B CA 1
ATOM 2376 C C . ARG B 2 18 ? 122.549 120.666 129.367 1.00 54.62 18 ARG B C 1
ATOM 2377 O O . ARG B 2 18 ? 122.406 121.882 129.509 1.00 54.01 18 ARG B O 1
ATOM 2385 N N . THR B 2 19 ? 122.548 119.822 130.396 1.00 57.63 19 THR B N 1
ATOM 2386 C CA . THR B 2 19 ? 122.413 120.259 131.777 1.00 56.09 19 THR B CA 1
ATOM 2387 C C . THR B 2 19 ? 123.676 119.904 132.550 1.00 55.94 19 THR B C 1
ATOM 2388 O O . THR B 2 19 ? 124.541 119.170 132.067 1.00 60.94 19 THR B O 1
ATOM 2392 N N . ASN B 2 20 ? 123.773 120.444 133.769 1.00 53.36 20 ASN B N 1
ATOM 2393 C CA . ASN B 2 20 ? 124.875 120.081 134.655 1.00 52.83 20 ASN B CA 1
ATOM 2394 C C . ASN B 2 20 ? 124.685 118.688 135.239 1.00 55.94 20 ASN B C 1
ATOM 2395 O O . ASN B 2 20 ? 125.661 118.054 135.661 1.00 58.44 20 ASN B O 1
ATOM 2400 N N . LYS B 2 21 ? 123.439 118.207 135.279 1.00 56.44 21 LYS B N 1
ATOM 2401 C CA . LYS B 2 21 ? 123.156 116.870 135.793 1.00 57.13 21 LYS B CA 1
ATOM 2402 C C . LYS B 2 21 ? 123.735 115.792 134.883 1.00 59.25 21 LYS B C 1
ATOM 2403 O O . LYS B 2 21 ? 124.269 114.787 135.366 1.00 59.34 21 LYS B O 1
ATOM 2409 N N . GLU B 2 22 ? 123.658 115.997 133.563 1.00 58.28 22 GLU B N 1
ATOM 2410 C CA . GLU B 2 22 ? 124.247 115.049 132.619 1.00 54.87 22 GLU B CA 1
ATOM 2411 C C . GLU B 2 22 ? 125.767 115.033 132.720 1.00 54.38 22 GLU B C 1
ATOM 2412 O O . GLU B 2 22 ? 126.390 113.969 132.625 1.00 57.41 22 GLU B O 1
ATOM 2418 N N . ARG B 2 23 ? 126.357 116.227 132.798 1.00 46.05 23 ARG B N 1
ATOM 2419 C CA . ARG B 2 23 ? 127.824 116.359 132.960 1.00 46.22 23 ARG B CA 1
ATOM 2420 C C . ARG B 2 23 ? 128.293 115.615 134.216 1.00 52.93 23 ARG B C 1
ATOM 2421 O O . ARG B 2 23 ? 129.302 114.907 134.103 1.00 58.16 23 ARG B O 1
ATOM 2429 N N . MET B 2 24 ? 127.635 115.810 135.359 1.00 59.95 24 MET B N 1
ATOM 2430 C CA . MET B 2 24 ? 127.939 115.125 136.645 1.00 59.22 24 MET B CA 1
ATOM 2431 C C . MET B 2 24 ? 127.717 113.607 136.583 1.00 59.39 24 MET B C 1
ATOM 2432 O O . MET B 2 24 ? 128.597 112.889 137.052 1.00 60.14 24 MET B O 1
ATOM 2437 N N . LYS B 2 25 ? 126.651 113.134 135.939 1.00 58.16 25 LYS B N 1
ATOM 2438 C CA . LYS B 2 25 ? 126.525 111.662 135.798 1.00 61.22 25 LYS B CA 1
ATOM 2439 C C . LYS B 2 25 ? 127.685 111.075 134.969 1.00 63.12 25 LYS B C 1
ATOM 2440 O O . LYS B 2 25 ? 128.195 110.028 135.349 1.00 63.81 25 LYS B O 1
ATOM 2446 N N . ASP B 2 26 ? 128.089 111.726 133.888 1.00 59.22 26 ASP B N 1
ATOM 2447 C CA . ASP B 2 26 ? 129.173 111.190 133.035 1.00 61.37 26 ASP B CA 1
ATOM 2448 C C . ASP B 2 26 ? 130.470 111.136 133.831 1.00 60.01 26 ASP B C 1
ATOM 2449 O O . ASP B 2 26 ? 131.203 110.148 133.692 1.00 58.66 26 ASP B O 1
ATOM 2454 N N . ALA B 2 27 ? 130.743 112.169 134.619 1.00 65.28 27 ALA B N 1
ATOM 2455 C CA . ALA B 2 27 ? 131.944 112.219 135.482 1.00 65.59 27 ALA B CA 1
ATOM 2456 C C . ALA B 2 27 ? 131.928 111.143 136.560 1.00 67.32 27 ALA B C 1
ATOM 2457 O O . ALA B 2 27 ? 132.978 110.538 136.810 1.00 66.36 27 ALA B O 1
ATOM 2459 N N . LEU B 2 28 ? 130.772 110.883 137.154 1.00 73.59 28 LEU B N 1
ATOM 2460 C CA . LEU B 2 28 ? 130.723 110.001 138.345 1.00 71.38 28 LEU B CA 1
ATOM 2461 C C . LEU B 2 28 ? 130.377 108.543 138.051 1.00 73.66 28 LEU B C 1
ATOM 2462 O O . LEU B 2 28 ? 130.520 107.738 138.980 1.00 77.16 28 LEU B O 1
ATOM 2467 N N . ILE B 2 29 ? 129.942 108.197 136.849 1.00 76.98 29 ILE B N 1
ATOM 2468 C CA . ILE B 2 29 ? 129.474 106.800 136.579 1.00 77.72 29 ILE B CA 1
ATOM 2469 C C . ILE B 2 29 ? 130.422 106.197 135.541 1.00 80.22 29 ILE B C 1
ATOM 2470 O O . ILE B 2 29 ? 130.573 106.802 134.463 1.00 78.55 29 ILE B O 1
ATOM 247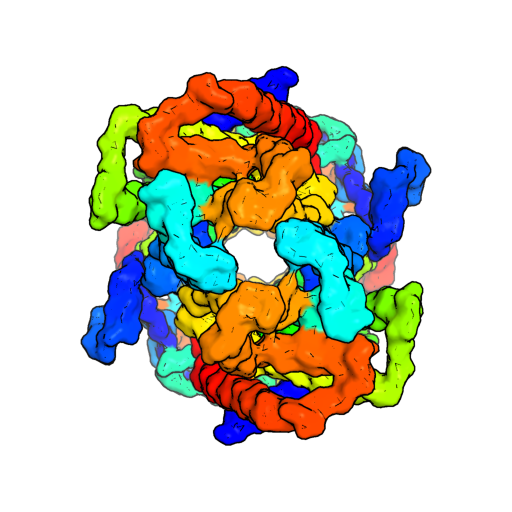5 N N . PRO B 2 30 ? 131.064 105.045 135.819 1.00 86.60 30 PRO B N 1
ATOM 2476 C CA . PRO B 2 30 ? 132.131 104.497 134.962 1.00 85.76 30 PRO B CA 1
ATOM 2477 C C . PRO B 2 30 ? 131.659 104.025 133.595 1.00 85.48 30 PRO B C 1
ATOM 2478 O O . PRO B 2 30 ? 132.465 103.982 132.658 1.00 85.73 30 PRO B O 1
ATOM 2482 N N . LYS B 2 31 ? 130.386 103.669 133.447 1.00 80.59 31 LYS B N 1
ATOM 2483 C CA . LYS B 2 31 ? 129.856 103.157 132.185 1.00 81.70 31 LYS B CA 1
ATOM 2484 C C . LYS B 2 31 ? 128.628 103.951 131.760 1.00 82.66 31 LYS B C 1
ATOM 2485 O O . LYS B 2 31 ? 127.611 103.399 131.336 1.00 82.34 31 LYS B O 1
ATOM 2491 N N . HIS B 2 32 ? 128.716 105.273 131.868 1.00 70.77 32 HIS B N 1
ATOM 2492 C CA . HIS B 2 32 ? 127.617 106.141 131.470 1.00 66.44 32 HIS B CA 1
ATOM 2493 C C . HIS B 2 32 ? 127.646 106.366 129.964 1.00 66.79 32 HIS B C 1
ATOM 2494 O O . HIS B 2 32 ? 128.701 106.652 129.390 1.00 67.84 32 HIS B O 1
ATOM 2501 N N . LYS B 2 33 ? 126.486 106.232 129.327 1.00 64.30 33 LYS B N 1
ATOM 2502 C CA . LYS B 2 33 ? 126.359 106.447 127.893 1.00 61.47 33 LYS B CA 1
ATOM 2503 C C . LYS B 2 33 ? 125.853 107.861 127.640 1.00 60.31 33 LYS B C 1
ATOM 2504 O O . LYS B 2 33 ? 124.890 108.305 128.273 1.00 61.70 33 LYS B O 1
ATOM 2510 N N . ASN B 2 34 ? 126.503 108.562 126.715 1.00 58.85 34 ASN B N 1
ATOM 2511 C CA . ASN B 2 34 ? 126.242 109.976 126.494 1.00 54.29 34 ASN B CA 1
ATOM 2512 C C . ASN B 2 34 ? 126.423 110.300 125.019 1.00 53.06 34 ASN B C 1
ATOM 2513 O O . ASN B 2 34 ? 127.031 109.537 124.263 1.00 51.63 34 ASN B O 1
ATOM 2518 N N . LYS B 2 35 ? 125.876 111.445 124.617 1.00 49.41 35 LYS B N 1
ATOM 2519 C CA . LYS B 2 35 ? 126.038 111.918 123.250 1.00 47.00 35 LYS B CA 1
ATOM 2520 C C . LYS B 2 35 ? 127.473 112.368 123.011 1.00 47.83 35 LYS B C 1
ATOM 2521 O O . LYS B 2 35 ? 128.038 113.132 123.797 1.00 48.13 35 LYS B O 1
ATOM 2527 N N . THR B 2 36 ? 128.059 111.891 121.918 1.00 43.13 36 THR B N 1
ATOM 2528 C CA . THR B 2 36 ? 129.438 112.196 121.572 1.00 37.81 36 THR B CA 1
ATOM 2529 C C . THR B 2 36 ? 129.491 112.783 120.170 1.00 40.52 36 THR B C 1
ATOM 2530 O O . THR B 2 36 ? 128.838 112.280 119.252 1.00 42.11 36 THR B O 1
ATOM 2534 N N . PHE B 2 37 ? 130.269 113.850 120.014 1.00 37.07 37 PHE B N 1
ATOM 2535 C CA . PHE B 2 37 ? 130.417 114.551 118.747 1.00 27.63 37 PHE B CA 1
ATOM 2536 C C . PHE B 2 37 ? 131.808 114.289 118.191 1.00 28.52 37 PHE B C 1
ATOM 2537 O O . PHE B 2 37 ? 132.804 114.454 118.901 1.00 27.54 37 PHE B O 1
ATOM 2545 N N . PHE B 2 38 ? 131.874 113.881 116.926 1.00 36.10 38 PHE B N 1
ATOM 2546 C CA . PHE B 2 38 ? 133.144 113.629 116.247 1.00 31.37 38 PHE B CA 1
ATOM 2547 C C . PHE B 2 38 ? 133.563 114.911 115.536 1.00 31.05 38 PHE B C 1
ATOM 2548 O O . PHE B 2 38 ? 133.062 115.238 114.461 1.00 35.79 38 PHE B O 1
ATOM 2556 N N . ALA B 2 39 ? 134.484 115.651 116.156 1.00 32.87 39 ALA B N 1
ATOM 2557 C CA . ALA B 2 39 ? 135.102 116.776 115.465 1.00 29.82 39 ALA B CA 1
ATOM 2558 C C . ALA B 2 39 ? 135.995 116.289 114.333 1.00 32.49 39 ALA B C 1
ATOM 2559 O O . ALA B 2 39 ? 136.024 116.888 113.252 1.00 36.58 39 ALA B O 1
ATOM 2561 N N . LEU B 2 40 ? 136.726 115.201 114.564 1.00 32.70 40 LEU B N 1
ATOM 2562 C CA . LEU B 2 40 ? 137.503 114.513 113.546 1.00 26.80 40 LEU B CA 1
ATOM 2563 C C . LEU B 2 40 ? 137.221 113.023 113.661 1.00 26.54 40 LEU B C 1
ATOM 2564 O O . LEU B 2 40 ? 136.944 112.523 114.754 1.00 39.25 40 LEU B O 1
ATOM 2569 N N . ASP B 2 41 ? 137.283 112.315 112.536 1.00 31.32 41 ASP B N 1
ATOM 2570 C CA . ASP B 2 41 ? 136.939 110.894 112.490 1.00 37.79 41 ASP B CA 1
ATOM 2571 C C . ASP B 2 41 ? 137.900 110.167 111.554 1.00 44.30 41 ASP B C 1
ATOM 2572 O O . ASP B 2 41 ? 137.681 110.148 110.339 1.00 45.32 41 ASP B O 1
ATOM 2577 N N . ASP B 2 42 ? 138.952 109.580 112.141 1.00 43.69 42 ASP B N 1
ATOM 2578 C CA . ASP B 2 42 ? 139.910 108.690 111.472 1.00 41.38 42 ASP B CA 1
ATOM 2579 C C . ASP B 2 42 ? 140.618 109.382 110.302 1.00 45.30 42 ASP B C 1
ATOM 2580 O O . ASP B 2 42 ? 140.493 108.990 109.140 1.00 53.31 42 ASP B O 1
ATOM 2585 N N . ILE B 2 43 ? 141.370 110.424 110.633 1.00 41.15 43 ILE B N 1
ATOM 2586 C CA . ILE B 2 43 ? 142.124 111.188 109.646 1.00 41.13 43 ILE B CA 1
ATOM 2587 C C . ILE B 2 43 ? 143.485 110.534 109.450 1.00 41.77 43 ILE B C 1
ATOM 2588 O O . ILE B 2 43 ? 144.212 110.288 110.418 1.00 42.94 43 ILE B O 1
ATOM 2593 N N . SER B 2 44 ? 143.832 110.251 108.196 1.00 43.51 44 SER B N 1
ATOM 2594 C CA . SER B 2 44 ? 145.120 109.650 107.863 1.00 41.70 44 SER B CA 1
ATOM 2595 C C . SER B 2 44 ? 145.686 110.353 106.637 1.00 42.62 44 SER B C 1
ATOM 2596 O O . SER B 2 44 ? 145.213 110.131 105.519 1.00 51.53 44 SER B O 1
ATOM 2599 N N . LEU B 2 45 ? 146.689 111.203 106.848 1.00 41.24 45 LEU B N 1
ATOM 2600 C CA . LEU B 2 45 ? 147.434 111.808 105.755 1.00 47.37 45 LEU B CA 1
ATOM 2601 C C . LEU B 2 45 ? 148.863 112.044 106.219 1.00 44.60 45 LEU B C 1
ATOM 2602 O O . LEU B 2 45 ? 149.112 112.288 107.401 1.00 46.64 45 LEU B O 1
ATOM 2607 N N . LYS B 2 46 ? 149.802 111.956 105.283 1.00 49.45 46 LYS B N 1
ATOM 2608 C CA . LYS B 2 46 ? 151.206 112.170 105.595 1.00 50.02 46 LYS B CA 1
ATOM 2609 C C . LYS B 2 46 ? 151.762 113.291 104.731 1.00 45.61 46 LYS B C 1
ATOM 2610 O O . LYS B 2 46 ? 151.468 113.377 103.536 1.00 42.57 46 LYS B O 1
ATOM 2616 N N . ALA B 2 47 ? 152.556 114.155 105.353 1.00 50.60 47 ALA B N 1
ATOM 2617 C CA . ALA B 2 47 ? 153.141 115.314 104.699 1.00 45.88 47 ALA B CA 1
ATOM 2618 C C . ALA B 2 47 ? 154.636 115.106 104.517 1.00 46.45 47 ALA B C 1
ATOM 2619 O O . ALA B 2 47 ? 155.313 114.582 105.406 1.00 52.28 47 ALA B O 1
ATOM 2621 N N . TYR B 2 48 ? 155.142 115.509 103.359 1.00 49.80 48 TYR B N 1
ATOM 2622 C CA . TYR B 2 48 ? 156.563 115.462 103.059 1.00 52.38 48 TYR B CA 1
ATOM 2623 C C . TYR B 2 48 ? 157.170 116.852 103.207 1.00 52.51 48 TYR B C 1
ATOM 2624 O O . TYR B 2 48 ? 156.462 117.844 103.395 1.00 56.85 48 TYR B O 1
ATOM 2633 N N . GLU B 2 49 ? 158.498 116.913 103.137 1.00 59.55 49 GLU B N 1
ATOM 2634 C CA . GLU B 2 49 ? 159.181 118.194 103.251 1.00 60.45 49 GLU B CA 1
ATOM 2635 C C . GLU B 2 49 ? 158.987 119.021 101.987 1.00 63.02 49 GLU B C 1
ATOM 2636 O O . GLU B 2 49 ? 159.116 118.519 100.867 1.00 62.51 49 GLU B O 1
ATOM 2642 N N . GLY B 2 50 ? 158.678 120.303 102.175 1.00 51.86 50 GLY B N 1
ATOM 2643 C CA . GLY B 2 50 ? 158.379 121.192 101.078 1.00 49.44 50 GLY B CA 1
ATOM 2644 C C . GLY B 2 50 ? 156.934 121.192 100.632 1.00 53.59 50 GLY B C 1
ATOM 2645 O O . GLY B 2 50 ? 156.596 121.912 99.685 1.00 57.52 50 GLY B O 1
ATOM 2646 N N . ASP B 2 51 ? 156.074 120.410 101.278 1.00 47.58 51 ASP B N 1
ATOM 2647 C CA . ASP B 2 51 ? 154.664 120.384 100.917 1.00 42.70 51 ASP B CA 1
ATOM 2648 C C . ASP B 2 51 ? 153.949 121.595 101.498 1.00 38.67 51 ASP B C 1
ATOM 2649 O O . ASP B 2 51 ? 154.075 121.892 102.689 1.00 39.41 51 ASP B O 1
ATOM 2654 N N . VAL B 2 52 ? 153.196 122.295 100.660 1.00 39.62 52 VAL B N 1
ATOM 2655 C CA . VAL B 2 52 ? 152.336 123.385 101.099 1.00 39.02 52 VAL B CA 1
ATOM 2656 C C . VAL B 2 52 ? 150.906 122.890 100.932 1.00 34.49 52 VAL B C 1
ATOM 2657 O O . VAL B 2 52 ? 150.409 122.758 99.809 1.00 37.60 52 VAL B O 1
ATOM 2661 N N . ILE B 2 53 ? 150.241 122.611 102.048 1.00 30.72 53 ILE B N 1
ATOM 2662 C CA . ILE B 2 53 ? 148.963 121.909 102.056 1.00 29.65 53 ILE B CA 1
ATOM 2663 C C . ILE B 2 53 ? 147.869 122.871 102.493 1.00 32.42 53 ILE B C 1
ATOM 2664 O O . ILE B 2 53 ? 147.960 123.483 103.564 1.00 32.94 53 ILE B O 1
ATOM 2669 N N . GLY B 2 54 ? 146.836 122.998 101.664 1.00 38.07 54 GLY B N 1
ATOM 2670 C CA . GLY B 2 54 ? 145.692 123.834 101.975 1.00 27.26 54 GLY B CA 1
ATOM 2671 C C . GLY B 2 54 ? 144.556 123.004 102.543 1.00 28.17 54 GLY B C 1
ATOM 2672 O O . GLY B 2 54 ? 144.157 121.994 101.961 1.00 35.30 54 GLY B O 1
ATOM 2673 N N . LEU B 2 55 ? 144.045 123.444 103.688 1.00 33.69 55 LEU B N 1
ATOM 2674 C CA . LEU B 2 55 ? 142.924 122.794 104.354 1.00 31.42 55 LEU B CA 1
ATOM 2675 C C . LEU B 2 55 ? 141.650 123.559 104.024 1.00 30.20 55 LEU B C 1
ATOM 2676 O O . LEU B 2 55 ? 141.451 124.678 104.510 1.00 31.37 55 LEU B O 1
ATOM 2681 N N . VAL B 2 56 ? 140.790 122.957 103.203 1.00 27.94 56 VAL B N 1
ATOM 2682 C CA . VAL B 2 56 ? 139.570 123.601 102.740 1.00 28.09 56 VAL B CA 1
ATOM 2683 C C . VAL B 2 56 ? 138.366 122.852 103.295 1.00 28.70 56 VAL B C 1
ATOM 2684 O O . VAL B 2 56 ? 138.461 121.703 103.732 1.00 36.19 56 VAL B O 1
ATOM 2688 N N . GLY B 2 57 ? 137.228 123.528 103.283 1.00 29.14 57 GLY B N 1
ATOM 2689 C CA . GLY B 2 57 ? 135.992 122.943 103.759 1.00 19.28 57 GLY B CA 1
ATOM 2690 C C . GLY B 2 57 ? 135.071 124.004 104.310 1.00 22.61 57 GLY B C 1
ATOM 2691 O O . GLY B 2 57 ? 135.456 125.151 104.524 1.00 40.40 57 GLY B O 1
ATOM 2692 N N . ILE B 2 58 ? 133.830 123.589 104.550 1.00 30.28 58 ILE B N 1
ATOM 2693 C CA . ILE B 2 58 ? 132.785 124.475 105.053 1.00 28.18 58 ILE B CA 1
ATOM 2694 C C . ILE B 2 58 ? 132.985 124.712 106.544 1.00 27.19 58 ILE B C 1
ATOM 2695 O O . ILE B 2 58 ? 133.863 124.103 107.165 1.00 38.04 58 ILE B O 1
ATOM 2700 N N . ASN B 2 59 ? 132.208 125.638 107.108 1.00 24.13 59 ASN B N 1
ATOM 2701 C CA . ASN B 2 59 ? 132.311 125.980 108.523 1.00 28.47 59 ASN B CA 1
ATOM 2702 C C . ASN B 2 59 ? 131.968 124.787 109.409 1.00 33.36 59 ASN B C 1
ATOM 2703 O O . ASN B 2 59 ? 130.995 124.070 109.161 1.00 41.66 59 ASN B O 1
ATOM 2708 N N . GLY B 2 60 ? 132.782 124.575 110.440 1.00 25.60 60 GLY B N 1
ATOM 2709 C CA . GLY B 2 60 ? 132.606 123.457 111.340 1.00 18.00 60 GLY B CA 1
ATOM 2710 C C . GLY B 2 60 ? 133.054 122.116 110.806 1.00 31.15 60 GLY B C 1
ATOM 2711 O O . GLY B 2 60 ? 132.611 121.087 111.325 1.00 40.87 60 GLY B O 1
ATOM 2712 N N . SER B 2 61 ? 133.910 122.092 109.782 1.00 25.81 61 SER B N 1
ATOM 2713 C CA . SER B 2 61 ? 134.342 120.821 109.207 1.00 21.48 61 SER B CA 1
ATOM 2714 C C . SER B 2 61 ? 135.349 120.112 110.101 1.00 30.50 61 SER B C 1
ATOM 2715 O O . SER B 2 61 ? 135.345 118.880 110.189 1.00 40.51 61 SER B O 1
ATOM 2718 N N . GLY B 2 62 ? 136.226 120.862 110.758 1.00 19.60 62 GLY B N 1
ATOM 2719 C CA . GLY B 2 62 ? 137.221 120.260 111.621 1.00 17.84 62 GLY B CA 1
ATOM 2720 C C . GLY B 2 62 ? 138.644 120.574 111.217 1.00 20.36 62 GLY B C 1
ATOM 2721 O O . GLY B 2 62 ? 139.577 119.889 111.642 1.00 39.27 62 GLY B O 1
ATOM 2722 N N . LYS B 2 63 ? 138.827 121.603 110.389 1.00 24.80 63 LYS B N 1
ATOM 2723 C CA . LYS B 2 63 ? 140.165 121.940 109.919 1.00 30.13 63 LYS B CA 1
ATOM 2724 C C . LYS B 2 63 ? 140.984 122.679 110.974 1.00 22.53 63 LYS B C 1
ATOM 2725 O O . LYS B 2 63 ? 142.209 122.524 111.012 1.00 31.19 63 LYS B O 1
ATOM 2731 N N . SER B 2 64 ? 140.341 123.461 111.846 1.00 18.65 64 SER B N 1
ATOM 2732 C CA . SER B 2 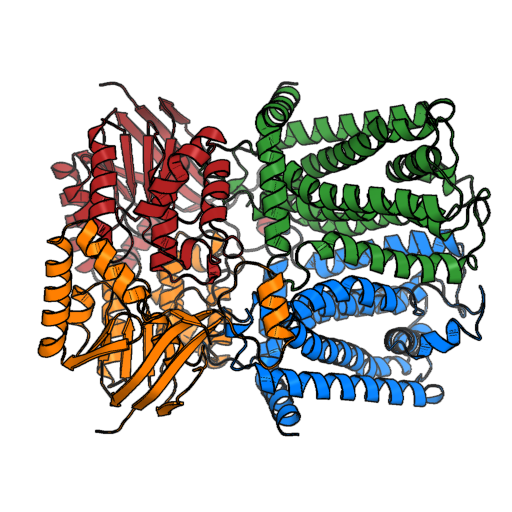64 ? 141.073 124.070 112.952 1.00 18.25 64 SER B CA 1
ATOM 2733 C C . SER B 2 64 ? 141.430 123.033 114.007 1.00 28.20 64 SER B C 1
ATOM 2734 O O . SER B 2 64 ? 142.478 123.137 114.649 1.00 38.31 64 SER B O 1
ATOM 2737 N N . THR B 2 65 ? 140.573 122.023 114.188 1.00 23.81 65 THR B N 1
ATOM 2738 C CA . THR B 2 65 ? 140.892 120.912 115.082 1.00 28.66 65 THR B CA 1
ATOM 2739 C C . THR B 2 65 ? 142.095 120.125 114.574 1.00 27.88 65 THR B C 1
ATOM 2740 O O . THR B 2 65 ? 143.005 119.797 115.347 1.00 38.80 65 THR B O 1
ATOM 2744 N N . LEU B 2 66 ? 142.136 119.856 113.265 1.00 27.33 66 LEU B N 1
ATOM 2745 C CA . LEU B 2 66 ? 143.276 119.166 112.671 1.00 24.30 66 LEU B CA 1
ATOM 2746 C C . LEU B 2 66 ? 144.535 120.024 112.722 1.00 31.98 66 LEU B C 1
ATOM 2747 O O . LEU B 2 66 ? 145.631 119.510 112.967 1.00 39.33 66 LEU B O 1
ATOM 2752 N N . SER B 2 67 ? 144.393 121.338 112.523 1.00 34.40 67 SER B N 1
ATOM 2753 C CA . SER B 2 67 ? 145.548 122.229 112.579 1.00 23.90 67 SER B CA 1
ATOM 2754 C C . SER B 2 67 ? 146.094 122.362 113.999 1.00 27.71 67 SER B C 1
ATOM 2755 O O . SER B 2 67 ? 147.309 122.466 114.191 1.00 37.65 67 SER B O 1
ATOM 2758 N N . ASN B 2 68 ? 145.217 122.354 115.007 1.00 28.88 68 ASN B N 1
ATOM 2759 C CA . ASN B 2 68 ? 145.680 122.402 116.391 1.00 23.96 68 ASN B CA 1
ATOM 2760 C C . ASN B 2 68 ? 146.280 121.070 116.821 1.00 29.39 68 ASN B C 1
ATOM 2761 O O . ASN B 2 68 ? 147.176 121.032 117.671 1.00 41.62 68 ASN B O 1
ATOM 2766 N N . ILE B 2 69 ? 145.783 119.966 116.259 1.00 34.75 69 ILE B N 1
ATOM 2767 C CA . ILE B 2 69 ? 146.364 118.656 116.538 1.00 34.76 69 ILE B CA 1
ATOM 2768 C C . ILE B 2 69 ? 147.756 118.547 115.919 1.00 32.97 69 ILE B C 1
ATOM 2769 O O . ILE B 2 69 ? 148.689 118.022 116.542 1.00 43.91 69 ILE B O 1
ATOM 2774 N N . ILE B 2 70 ? 147.922 119.068 114.698 1.00 33.68 70 ILE B N 1
ATOM 2775 C CA . ILE B 2 70 ? 149.235 119.112 114.053 1.00 33.75 70 ILE B CA 1
ATOM 2776 C C . ILE B 2 70 ? 150.180 120.037 114.817 1.00 40.82 70 ILE B C 1
ATOM 2777 O O . ILE B 2 70 ? 151.341 119.692 115.071 1.00 43.85 70 ILE B O 1
ATOM 2782 N N . GLY B 2 71 ? 149.685 121.201 115.239 1.00 40.95 71 GLY B N 1
ATOM 2783 C CA . GLY B 2 71 ? 150.502 122.163 115.957 1.00 36.58 71 GLY B CA 1
ATOM 2784 C C . GLY B 2 71 ? 150.832 121.781 117.385 1.00 44.28 71 GLY B C 1
ATOM 2785 O O . GLY B 2 71 ? 151.689 122.430 117.994 1.00 53.53 71 GLY B O 1
ATOM 2786 N N . GLY B 2 72 ? 150.208 120.751 117.957 1.00 41.23 72 GLY B N 1
ATOM 2787 C CA . GLY B 2 72 ? 150.505 120.257 119.318 1.00 40.12 72 GLY B CA 1
ATOM 2788 C C . GLY B 2 72 ? 149.654 120.835 120.438 1.00 39.93 72 GLY B C 1
ATOM 2789 O O . GLY B 2 72 ? 149.797 120.358 121.544 1.00 47.77 72 GLY B O 1
ATOM 2790 N N . SER B 2 73 ? 148.848 121.854 120.199 1.00 31.52 73 SER B N 1
ATOM 2791 C CA . SER B 2 73 ? 147.935 122.479 121.188 1.00 32.30 73 SER B CA 1
ATOM 2792 C C . SER B 2 73 ? 146.854 121.499 121.659 1.00 39.41 73 SER B C 1
ATOM 2793 O O . SER B 2 73 ? 146.409 121.667 122.790 1.00 40.99 73 SER B O 1
ATOM 2796 N N . LEU B 2 74 ? 146.363 120.642 120.768 1.00 36.07 74 LEU B N 1
ATOM 2797 C CA . LEU B 2 74 ? 145.245 119.725 121.049 1.00 26.26 74 LEU B CA 1
ATOM 2798 C C . LEU B 2 74 ? 145.690 118.276 120.903 1.00 33.22 74 LEU B C 1
ATOM 2799 O O . LEU B 2 74 ? 146.506 117.981 120.026 1.00 41.25 74 LEU B O 1
ATOM 2804 N N . SER B 2 75 ? 145.299 117.453 121.858 1.00 37.66 75 SER B N 1
ATOM 2805 C CA . SER B 2 75 ? 145.611 116.015 121.832 1.00 36.50 75 SER B CA 1
ATOM 2806 C C . SER B 2 75 ? 144.545 115.216 121.077 1.00 38.94 75 SER B C 1
ATOM 2807 O O . SER B 2 75 ? 143.361 115.491 121.246 1.00 40.37 75 SER B O 1
ATOM 2810 N N . PRO B 2 76 ? 144.922 114.261 120.213 1.00 36.43 76 PRO B N 1
ATOM 2811 C CA . PRO B 2 76 ? 143.927 113.360 119.592 1.00 32.74 76 PRO B CA 1
ATOM 2812 C C . PRO B 2 76 ? 143.246 112.469 120.623 1.00 35.96 76 PRO B C 1
ATOM 2813 O O . PRO B 2 76 ? 143.888 112.096 121.617 1.00 46.76 76 PRO B O 1
ATOM 2817 N N . THR B 2 77 ? 141.949 112.219 120.513 1.00 34.83 77 THR B N 1
ATOM 2818 C CA . THR B 2 77 ? 141.303 111.197 121.356 1.00 40.29 77 THR B CA 1
ATOM 2819 C C . THR B 2 77 ? 141.888 109.843 120.994 1.00 41.77 77 THR B C 1
ATOM 2820 O O . THR B 2 77 ? 142.193 109.077 121.909 1.00 46.80 77 THR B O 1
ATOM 2824 N N . VAL B 2 78 ? 142.073 109.562 119.713 1.00 41.81 78 VAL B N 1
ATOM 2825 C CA . VAL B 2 78 ? 142.622 108.273 119.211 1.00 41.22 78 VAL B CA 1
ATOM 2826 C C . VAL B 2 78 ? 143.581 108.631 118.070 1.00 42.36 78 VAL B C 1
ATOM 2827 O O . VAL B 2 78 ? 143.407 109.689 117.504 1.00 41.74 78 VAL B O 1
ATOM 2831 N N . GLY B 2 79 ? 144.550 107.772 117.785 1.00 49.96 79 GLY B N 1
ATOM 2832 C CA . GLY B 2 79 ? 145.547 107.948 116.726 1.00 45.50 79 GLY B CA 1
ATOM 2833 C C . GLY B 2 79 ? 146.758 108.701 117.178 1.00 46.90 79 GLY B C 1
ATOM 2834 O O . GLY B 2 79 ? 146.755 109.193 118.302 1.00 52.85 79 GLY B O 1
ATOM 2835 N N . LYS B 2 80 ? 147.744 108.819 116.299 1.00 46.62 80 LYS B N 1
ATOM 2836 C CA . LYS B 2 80 ? 149.011 109.510 116.620 1.00 45.51 80 LYS B CA 1
ATOM 2837 C C . LYS B 2 80 ? 149.426 110.475 115.526 1.00 49.21 80 LYS B C 1
ATOM 2838 O O . LYS B 2 80 ? 149.074 110.237 114.365 1.00 55.32 80 LYS B O 1
ATOM 2844 N N . VAL B 2 81 ? 150.058 111.562 115.911 1.00 49.03 81 VAL B N 1
ATOM 2845 C CA . VAL B 2 81 ? 150.680 112.498 114.948 1.00 47.59 81 VAL B CA 1
ATOM 2846 C C . VAL B 2 81 ? 152.188 112.379 115.188 1.00 48.16 81 VAL B C 1
ATOM 2847 O O . VAL B 2 81 ? 152.609 112.566 116.318 1.00 54.88 81 VAL B O 1
ATOM 2851 N N . ASP B 2 82 ? 152.966 112.099 114.150 1.00 51.02 82 ASP B N 1
ATOM 2852 C CA . ASP B 2 82 ? 154.443 112.075 114.241 1.00 49.26 82 ASP B CA 1
ATOM 2853 C C . ASP B 2 82 ? 154.974 113.250 113.441 1.00 47.17 82 ASP B C 1
ATOM 2854 O O . ASP B 2 82 ? 154.719 113.310 112.245 1.00 51.02 82 ASP B O 1
ATOM 2859 N N . ARG B 2 83 ? 155.737 114.115 114.080 1.00 49.48 83 ARG B N 1
ATOM 2860 C CA . ARG B 2 83 ? 156.264 115.326 113.416 1.00 47.92 83 ARG B CA 1
ATOM 2861 C C . ARG B 2 83 ? 157.782 115.223 113.418 1.00 48.43 83 ARG B C 1
ATOM 2862 O O . ARG B 2 83 ? 158.327 114.883 114.465 1.00 53.50 83 ARG B O 1
ATOM 2870 N N . ASN B 2 84 ? 158.421 115.378 112.274 1.00 53.73 84 ASN B N 1
ATOM 2871 C CA . ASN B 2 84 ? 159.895 115.443 112.270 1.00 54.18 84 ASN B CA 1
ATOM 2872 C C . ASN B 2 84 ? 160.188 116.922 112.133 1.00 57.37 84 ASN B C 1
ATOM 2873 O O . ASN B 2 84 ? 160.095 117.448 111.011 1.00 60.01 84 ASN B O 1
ATOM 2878 N N . GLY B 2 85 ? 160.624 117.533 113.212 1.00 54.47 85 GLY B N 1
ATOM 2879 C CA . GLY B 2 85 ? 160.874 118.967 113.177 1.00 56.21 85 GLY B CA 1
ATOM 2880 C C . GLY B 2 85 ? 160.053 119.788 114.111 1.00 55.78 85 GLY B C 1
ATOM 2881 O O . GLY B 2 85 ? 159.109 119.238 114.689 1.00 55.22 85 GLY B O 1
ATOM 2882 N N . GLU B 2 86 ? 160.473 121.033 114.300 1.00 52.95 86 GLU B N 1
ATOM 2883 C CA . GLU B 2 86 ? 159.741 122.009 115.122 1.00 53.43 86 GLU B CA 1
ATOM 2884 C C . GLU B 2 86 ? 158.476 122.490 114.422 1.00 54.21 86 GLU B C 1
ATOM 2885 O O . GLU B 2 86 ? 158.483 122.538 113.204 1.00 53.99 86 GLU B O 1
ATOM 2891 N N . VAL B 2 87 ? 157.465 122.859 115.194 1.00 46.68 87 VAL B N 1
ATOM 2892 C CA . VAL B 2 87 ? 156.187 123.360 114.637 1.00 42.78 87 VAL B CA 1
ATOM 2893 C C . VAL B 2 87 ? 155.980 124.786 115.161 1.00 41.33 87 VAL B C 1
ATOM 2894 O O . VAL B 2 87 ? 156.186 125.004 116.342 1.00 44.35 87 VAL B O 1
ATOM 2898 N N . SER B 2 88 ? 155.648 125.714 114.283 1.00 36.70 88 SER B N 1
ATOM 2899 C CA . SER B 2 88 ? 155.299 127.087 114.697 1.00 35.14 88 SER B CA 1
ATOM 2900 C C . SER B 2 88 ? 153.940 127.410 114.093 1.00 38.23 88 SER B C 1
ATOM 2901 O O . SER B 2 88 ? 153.636 126.892 113.042 1.00 37.57 88 SER B O 1
ATOM 2904 N N . VAL B 2 89 ? 153.150 128.190 114.800 1.00 83.56 89 VAL B N 1
ATOM 2905 C CA . VAL B 2 89 ? 151.793 128.563 114.358 1.00 83.69 89 VAL B CA 1
ATOM 2906 C C . VAL B 2 89 ? 151.799 130.082 114.184 1.00 87.24 89 VAL B C 1
ATOM 2907 O O . VAL B 2 89 ? 152.202 130.775 115.092 1.00 88.73 89 VAL B O 1
ATOM 2911 N N . ILE B 2 90 ? 151.341 130.557 113.045 1.00 90.21 90 ILE B N 1
ATOM 2912 C CA . ILE B 2 90 ? 151.224 132.026 112.940 1.00 90.06 90 ILE B CA 1
ATOM 2913 C C . ILE B 2 90 ? 149.815 132.421 113.392 1.00 92.56 90 ILE B C 1
ATOM 2914 O O . ILE B 2 90 ? 148.875 132.238 112.615 1.00 88.00 90 ILE B O 1
ATOM 2919 N N . ALA B 2 91 ? 149.699 132.851 114.652 1.00 107.82 91 ALA B N 1
ATOM 2920 C CA . ALA B 2 91 ? 148.457 133.442 115.180 1.00 106.39 91 ALA B CA 1
ATOM 2921 C C . ALA B 2 91 ? 148.931 134.786 115.722 1.00 109.92 91 ALA B C 1
ATOM 2922 O O . ALA B 2 91 ? 149.559 134.745 116.801 1.00 112.90 91 ALA B O 1
ATOM 2924 N N . ILE B 2 92 ? 148.541 135.917 115.123 1.00 103.77 92 ILE B N 1
ATOM 2925 C CA . ILE B 2 92 ? 149.131 137.260 115.456 1.00 105.91 92 ILE B CA 1
ATOM 2926 C C . ILE B 2 92 ? 148.859 137.740 116.899 1.00 102.19 92 ILE B C 1
ATOM 2927 O O . ILE B 2 92 ? 149.785 138.288 117.516 1.00 103.81 92 ILE B O 1
ATOM 2932 N N . SER B 2 93 ? 147.670 137.518 117.434 1.00 99.53 93 SER B N 1
ATOM 2933 C CA . SER B 2 93 ? 147.292 138.098 118.746 1.00 104.19 93 SER B CA 1
ATOM 2934 C C . SER B 2 93 ? 147.566 137.294 120.024 1.00 105.59 93 SER B C 1
ATOM 2935 O O . SER B 2 93 ? 147.428 137.914 121.092 1.00 105.35 93 SER B O 1
ATOM 2938 N N . ALA B 2 94 ? 148.093 136.074 119.974 1.00 105.70 94 ALA B N 1
ATOM 2939 C CA . ALA B 2 94 ? 148.129 135.187 121.188 1.00 107.12 94 ALA B CA 1
ATOM 2940 C C . ALA B 2 94 ? 148.924 135.788 122.364 1.00 108.37 94 ALA B C 1
ATOM 2941 O O . ALA B 2 94 ? 148.394 135.753 123.474 1.00 108.76 94 ALA B O 1
ATOM 2943 N N . GLY B 2 95 ? 150.067 136.417 122.133 1.00 103.24 95 GLY B N 1
ATOM 2944 C CA . GLY B 2 95 ? 150.774 137.115 123.230 1.00 99.77 95 GLY B CA 1
ATOM 2945 C C . GLY B 2 95 ? 150.472 138.611 123.359 1.00 100.49 95 GLY B C 1
ATOM 2946 O O . GLY B 2 95 ? 151.212 139.233 124.145 1.00 95.56 95 GLY B O 1
ATOM 2947 N N . LEU B 2 96 ? 149.533 139.220 122.590 1.00 94.46 96 LEU B N 1
ATOM 2948 C CA . LEU B 2 96 ? 149.390 140.721 122.624 1.00 89.27 96 LEU B CA 1
ATOM 2949 C C . LEU B 2 96 ? 148.509 141.223 123.773 1.00 87.82 96 LEU B C 1
ATOM 2950 O O . LEU B 2 96 ? 147.327 140.899 123.790 1.00 89.31 96 LEU B O 1
ATOM 2955 N N . SER B 2 97 ? 149.041 142.133 124.575 1.00 72.27 97 SER B N 1
ATOM 2956 C CA . SER B 2 97 ? 148.372 142.720 125.746 1.00 71.22 97 SER B CA 1
ATOM 2957 C C . SER B 2 97 ? 148.105 144.187 125.430 1.00 68.45 97 SER B C 1
ATOM 2958 O O . SER B 2 97 ? 149.037 144.845 125.014 1.00 73.11 97 SER B O 1
ATOM 2961 N N . GLY B 2 98 ? 146.881 144.656 125.621 1.00 66.64 98 GLY B N 1
ATOM 2962 C CA . GLY B 2 98 ? 146.534 146.064 125.440 1.00 66.99 98 GLY B CA 1
ATOM 2963 C C . GLY B 2 98 ? 147.289 146.928 126.410 1.00 73.22 98 GLY B C 1
ATOM 2964 O O . GLY B 2 98 ? 147.602 148.042 126.057 1.00 75.06 98 GLY B O 1
ATOM 2965 N N . GLN B 2 99 ? 147.467 146.474 127.636 1.00 34.58 99 GLN B N 1
ATOM 2966 C CA . GLN B 2 99 ? 148.168 147.216 128.711 1.00 30.62 99 GLN B CA 1
ATOM 2967 C C . GLN B 2 99 ? 149.639 147.453 128.364 1.00 33.35 99 GLN B C 1
ATOM 2968 O O . GLN B 2 99 ? 150.137 148.513 128.694 1.00 40.41 99 GLN B O 1
ATOM 2974 N N . LEU B 2 100 ? 150.312 146.476 127.779 1.00 29.78 100 LEU B N 1
ATOM 2975 C CA . LEU B 2 100 ? 151.724 146.628 127.375 1.00 28.15 100 LEU B CA 1
ATOM 2976 C C . LEU B 2 100 ? 151.874 147.523 126.150 1.00 26.23 100 LEU B C 1
ATOM 2977 O O . LEU B 2 100 ? 150.960 147.559 125.336 1.00 33.73 100 LEU B O 1
ATOM 2982 N N . THR B 2 101 ? 152.968 148.252 126.075 1.00 23.07 101 THR B N 1
ATOM 2983 C CA . THR B 2 101 ? 153.324 149.046 124.897 1.00 24.06 101 THR B CA 1
ATOM 2984 C C . THR B 2 101 ? 153.813 148.126 123.801 1.00 30.77 101 THR B C 1
ATOM 2985 O O . THR B 2 101 ? 154.028 146.966 124.068 1.00 38.71 101 THR B O 1
ATOM 2989 N N . GLY B 2 102 ? 153.877 148.604 122.571 1.00 28.92 102 GLY B N 1
ATOM 2990 C CA . GLY B 2 102 ? 154.274 147.742 121.462 1.00 25.38 102 GLY B CA 1
ATOM 2991 C C . GLY B 2 102 ? 155.657 147.202 121.642 1.00 26.27 102 GLY B C 1
ATOM 2992 O O . GLY B 2 102 ? 155.840 146.049 121.268 1.00 34.89 102 GLY B O 1
ATOM 2993 N N . ILE B 2 103 ? 156.604 147.973 122.137 1.00 28.84 103 ILE B N 1
ATOM 2994 C CA . ILE B 2 103 ? 157.989 147.528 122.444 1.00 29.61 103 ILE B CA 1
ATOM 2995 C C . ILE B 2 103 ? 157.970 146.441 123.523 1.00 31.68 103 ILE B C 1
ATOM 2996 O O . ILE B 2 103 ? 158.693 145.455 123.361 1.00 35.04 103 ILE B O 1
ATOM 3001 N N . GLU B 2 104 ? 157.176 146.595 124.567 1.00 29.17 104 GLU B N 1
ATOM 3002 C CA . GLU B 2 104 ? 156.985 145.584 125.629 1.00 25.08 104 GLU B CA 1
ATOM 3003 C C . GLU B 2 104 ? 156.308 144.311 125.122 1.00 29.00 104 GLU B C 1
ATOM 3004 O O . GLU B 2 104 ? 156.757 143.253 125.519 1.00 44.30 104 GLU B O 1
ATOM 3010 N N . ASN B 2 105 ? 155.310 144.411 124.249 1.00 31.85 105 ASN B N 1
ATOM 3011 C CA . ASN B 2 105 ? 154.624 143.231 123.664 1.00 26.54 105 ASN B CA 1
ATOM 3012 C C . ASN B 2 105 ? 155.609 142.392 122.860 1.00 23.65 105 ASN B C 1
ATOM 3013 O O . ASN B 2 105 ? 155.415 141.193 122.841 1.00 32.80 105 ASN B O 1
ATOM 3018 N N . ILE B 2 106 ? 156.530 143.017 122.138 1.00 25.78 106 ILE B N 1
ATOM 3019 C CA . ILE B 2 106 ? 157.482 142.255 121.291 1.00 27.61 106 ILE B CA 1
ATOM 3020 C C . ILE B 2 106 ? 158.328 141.353 122.177 1.00 28.90 106 ILE B C 1
ATOM 3021 O O . ILE B 2 106 ? 158.360 140.179 121.895 1.00 36.67 106 ILE B O 1
ATOM 3026 N N . GLU B 2 107 ? 158.850 141.874 123.281 1.00 37.87 107 GLU B N 1
ATOM 3027 C CA . GLU B 2 107 ? 159.619 141.067 124.251 1.00 31.48 107 GLU B CA 1
ATOM 3028 C C . GLU B 2 107 ? 158.789 140.004 124.965 1.00 29.70 107 GLU B C 1
ATOM 3029 O O . GLU B 2 107 ? 159.264 138.900 125.039 1.00 32.35 107 GLU B O 1
ATOM 3035 N N . PHE B 2 108 ? 157.598 140.334 125.411 1.00 30.16 108 PHE B N 1
ATOM 3036 C CA . PHE B 2 108 ? 156.709 139.388 126.085 1.00 22.97 108 PHE B CA 1
ATOM 3037 C C . PHE B 2 108 ? 156.252 138.276 125.174 1.00 32.61 108 PHE B C 1
ATOM 3038 O O . PHE B 2 108 ? 156.269 137.130 125.611 1.00 34.32 108 PHE B O 1
ATOM 3046 N N . LYS B 2 109 ? 155.840 138.600 123.956 1.00 39.12 109 LYS B N 1
ATOM 3047 C CA . LYS B 2 109 ? 155.398 137.570 122.994 1.00 34.47 109 LYS B CA 1
ATOM 3048 C C . LYS B 2 109 ? 156.581 136.701 122.587 1.00 33.51 109 LYS B C 1
ATOM 3049 O O . LYS B 2 109 ? 156.394 135.513 122.572 1.00 36.53 109 LYS B O 1
ATOM 3055 N N . MET B 2 110 ? 157.734 137.286 122.319 1.00 35.83 110 MET B N 1
ATOM 3056 C CA . MET B 2 110 ? 158.975 136.599 121.912 1.00 38.58 110 MET B CA 1
ATOM 3057 C C . MET B 2 110 ? 159.472 135.692 123.041 1.00 37.99 110 MET B C 1
ATOM 3058 O O . MET B 2 110 ? 160.040 134.667 122.711 1.00 44.26 110 MET B O 1
ATOM 3063 N N . LEU B 2 111 ? 159.380 136.104 124.293 1.00 41.50 111 LEU B N 1
ATOM 3064 C CA . LEU B 2 111 ? 159.727 135.277 125.473 1.00 31.26 111 LEU B CA 1
ATOM 3065 C C . LEU B 2 111 ? 158.785 134.087 125.533 1.00 34.65 111 LEU B C 1
ATOM 3066 O O . LEU B 2 111 ? 159.255 133.004 125.866 1.00 42.95 111 LEU B O 1
ATOM 3071 N N . CYS B 2 112 ? 157.514 134.300 125.235 1.00 41.00 112 CYS B N 1
ATOM 3072 C CA . CYS B 2 112 ? 156.489 133.241 125.267 1.00 34.90 112 CYS B CA 1
ATOM 3073 C C . CYS B 2 112 ? 156.640 132.343 124.034 1.00 43.26 112 CYS B C 1
ATOM 3074 O O . CYS B 2 112 ? 156.220 131.198 124.129 1.00 50.42 112 CYS B O 1
ATOM 3077 N N . MET B 2 113 ? 157.171 132.836 122.903 1.00 45.14 113 MET B N 1
ATOM 3078 C CA . MET B 2 113 ? 157.491 131.866 121.854 1.00 44.93 113 MET B CA 1
ATOM 3079 C C . MET B 2 113 ? 158.752 131.062 122.140 1.00 48.68 113 MET B C 1
ATOM 3080 O O . MET B 2 113 ? 158.968 130.039 121.484 1.00 59.73 113 MET B O 1
ATOM 3085 N N . GLY B 2 114 ? 159.588 131.489 123.079 1.00 38.18 114 GLY B N 1
ATOM 3086 C CA . GLY B 2 114 ? 160.775 130.740 123.425 1.00 38.52 114 GLY B CA 1
ATOM 3087 C C . GLY B 2 114 ? 162.087 131.320 122.952 1.00 44.78 114 GLY B C 1
ATOM 3088 O O . GLY B 2 114 ? 163.098 130.612 122.983 1.00 48.07 114 GLY B O 1
ATOM 3089 N N . PHE B 2 115 ? 162.105 132.572 122.506 1.00 47.91 115 PHE B N 1
ATOM 3090 C CA . PHE B 2 115 ? 163.354 133.208 122.119 1.00 47.44 115 PHE B CA 1
ATOM 3091 C C . PHE B 2 115 ? 164.170 133.571 123.355 1.00 47.06 115 PHE B C 1
ATOM 3092 O O . PHE B 2 115 ? 163.632 133.768 124.447 1.00 49.04 115 PHE B O 1
ATOM 3100 N N . LYS B 2 116 ? 165.484 133.651 123.174 1.00 52.97 116 LYS B N 1
ATOM 3101 C CA . LYS B 2 116 ? 166.369 134.026 124.264 1.00 52.85 116 LYS B CA 1
ATOM 3102 C C . LYS B 2 116 ? 166.546 135.541 124.307 1.00 54.82 116 LYS B C 1
ATOM 3103 O O . LYS B 2 116 ? 166.095 136.269 123.421 1.00 63.94 116 LYS B O 1
ATOM 3109 N N . ARG B 2 117 ? 167.210 136.007 125.369 1.00 50.48 117 ARG B N 1
ATOM 3110 C CA . ARG B 2 117 ? 167.358 137.441 125.619 1.00 51.56 117 ARG B CA 1
ATOM 3111 C C . ARG B 2 117 ? 168.199 138.119 124.542 1.00 54.04 117 ARG B C 1
ATOM 3112 O O . ARG B 2 117 ? 167.850 139.203 124.053 1.00 54.22 117 ARG B O 1
ATOM 3120 N N . LYS B 2 118 ? 169.309 137.483 124.157 1.00 58.32 118 LYS B N 1
ATOM 3121 C CA . LYS B 2 118 ? 170.186 138.044 123.132 1.00 54.55 118 LYS B CA 1
ATOM 3122 C C . LYS B 2 118 ? 169.509 138.054 121.768 1.00 55.58 118 LYS B C 1
ATOM 3123 O O . LYS B 2 118 ? 169.693 138.994 120.990 1.00 55.37 118 LYS B O 1
ATOM 3129 N N . GLU B 2 119 ? 168.703 137.029 121.477 1.00 55.92 119 GLU B N 1
ATOM 3130 C CA . GLU B 2 119 ? 167.964 136.986 120.217 1.00 55.83 119 GLU B CA 1
ATOM 3131 C C . GLU B 2 119 ? 166.914 138.091 120.145 1.00 58.08 119 GLU B C 1
ATOM 3132 O O . GLU B 2 119 ? 166.779 138.754 119.109 1.00 54.48 119 GLU B O 1
ATOM 3138 N N . ILE B 2 120 ? 166.172 138.304 121.239 1.00 53.31 120 ILE B N 1
ATOM 3139 C CA . ILE B 2 120 ? 165.146 139.347 121.283 1.00 46.83 120 ILE B CA 1
ATOM 3140 C C . ILE B 2 120 ? 165.781 140.725 121.146 1.00 47.14 120 ILE B C 1
ATOM 3141 O O . ILE B 2 120 ? 165.309 141.573 120.375 1.00 53.44 120 ILE B O 1
ATOM 3146 N N . LYS B 2 121 ? 166.893 140.950 121.859 1.00 49.32 121 LYS B N 1
ATOM 3147 C CA . LYS B 2 121 ? 167.618 142.213 121.737 1.00 49.86 121 LYS B CA 1
ATOM 3148 C C . LYS B 2 121 ? 168.225 142.395 120.350 1.00 50.51 121 LYS B C 1
ATOM 3149 O O . LYS B 2 121 ? 168.383 143.531 119.889 1.00 52.02 121 LYS B O 1
ATOM 3155 N N . ALA B 2 122 ? 168.572 141.297 119.673 1.00 53.19 122 ALA B N 1
ATOM 3156 C CA . ALA B 2 122 ? 169.116 141.404 118.326 1.00 52.32 122 ALA B CA 1
ATOM 3157 C C . ALA B 2 122 ? 168.044 141.782 117.311 1.00 51.99 122 ALA B C 1
ATOM 3158 O O . ALA B 2 122 ? 168.266 142.667 116.477 1.00 54.93 122 ALA B O 1
ATOM 3160 N N . MET B 2 123 ? 166.878 141.137 117.356 1.00 55.21 123 MET B N 1
ATOM 3161 C CA . MET B 2 123 ? 165.929 141.345 116.263 1.00 54.86 123 MET B CA 1
ATOM 3162 C C . MET B 2 123 ? 164.705 142.177 116.633 1.00 52.41 123 MET B C 1
ATOM 3163 O O . MET B 2 123 ? 163.749 142.199 115.857 1.00 58.33 123 MET B O 1
ATOM 3168 N N . THR B 2 124 ? 164.700 142.856 117.782 1.00 43.99 124 THR B N 1
ATOM 3169 C CA . THR B 2 124 ? 163.705 143.906 118.015 1.00 44.92 124 THR B CA 1
ATOM 3170 C C . THR B 2 124 ? 163.696 145.045 116.978 1.00 46.62 124 THR B C 1
ATOM 3171 O O . THR B 2 124 ? 162.588 145.424 116.546 1.00 45.38 124 THR B O 1
ATOM 3175 N N . PRO B 2 125 ? 164.837 145.648 116.547 1.00 55.25 125 PRO B N 1
ATOM 3176 C CA . PRO B 2 125 ? 164.715 146.820 115.647 1.00 49.28 125 PRO B CA 1
ATOM 3177 C C . PRO B 2 125 ? 164.149 146.538 114.261 1.00 46.86 125 PRO B C 1
ATOM 3178 O O . PRO B 2 125 ? 163.434 147.393 113.726 1.00 49.59 125 PRO B O 1
ATOM 3182 N N . LYS B 2 126 ? 164.420 145.378 113.658 1.00 43.50 126 LYS B N 1
ATOM 3183 C CA . LYS B 2 126 ? 163.794 145.104 112.367 1.00 45.21 126 LYS B CA 1
ATOM 3184 C C . LYS B 2 126 ? 162.328 144.710 112.514 1.00 45.82 126 LYS B C 1
ATOM 3185 O O . LYS B 2 126 ? 161.550 144.884 111.573 1.00 49.10 126 LYS B O 1
ATOM 3191 N N . ILE B 2 127 ? 161.915 144.230 113.692 1.00 42.42 127 ILE B N 1
ATOM 3192 C CA . ILE B 2 127 ? 160.482 144.070 113.951 1.00 37.40 127 ILE B CA 1
ATOM 3193 C C . ILE B 2 127 ? 159.799 145.432 114.019 1.00 37.11 127 ILE B C 1
ATOM 3194 O O . ILE B 2 127 ? 158.713 145.630 113.450 1.00 43.57 127 ILE B O 1
ATOM 3199 N N . ILE B 2 128 ? 160.444 146.399 114.685 1.00 37.73 128 ILE B N 1
ATOM 3200 C CA . ILE B 2 128 ? 159.926 147.769 114.738 1.00 36.79 128 ILE B CA 1
ATOM 3201 C C . ILE B 2 128 ? 159.878 148.389 113.343 1.00 40.08 128 ILE B C 1
ATOM 3202 O O . ILE B 2 128 ? 158.904 149.061 112.978 1.00 44.95 128 ILE B O 1
ATOM 3207 N N . GLU B 2 129 ? 160.915 148.148 112.535 1.00 42.03 129 GLU B N 1
ATOM 3208 C CA . GLU B 2 129 ? 160.966 148.692 111.179 1.00 43.01 129 GLU B CA 1
ATOM 3209 C C . GLU B 2 129 ? 159.922 148.037 110.278 1.00 47.47 129 GLU B C 1
ATOM 3210 O O . GLU B 2 129 ? 159.340 148.700 109.412 1.00 52.62 129 GLU B O 1
ATOM 3216 N N . PHE B 2 130 ? 159.679 146.736 110.461 1.00 45.13 130 PHE B N 1
ATOM 3217 C CA . PHE B 2 130 ? 158.693 146.036 109.647 1.00 41.86 130 PHE B CA 1
ATOM 3218 C C . PHE B 2 130 ? 157.274 146.445 110.016 1.00 39.29 130 PHE B C 1
ATOM 3219 O O . PHE B 2 130 ? 156.400 146.508 109.145 1.00 45.73 130 PHE B O 1
ATOM 3227 N N . SER B 2 131 ? 157.022 146.716 111.300 1.00 42.12 131 SER B N 1
ATOM 3228 C CA . SER B 2 131 ? 155.672 147.055 111.741 1.00 35.63 131 SER B CA 1
ATOM 3229 C C . SER B 2 131 ? 155.211 148.421 111.244 1.00 43.25 131 SER B C 1
ATOM 3230 O O . SER B 2 131 ? 154.001 148.621 111.092 1.00 47.86 131 SER B O 1
ATOM 3233 N N . GLU B 2 132 ? 156.151 149.344 110.993 1.00 48.41 132 GLU B N 1
ATOM 3234 C CA . GLU B 2 132 ? 155.897 150.703 110.489 1.00 47.13 132 GLU B CA 1
ATOM 3235 C C . GLU B 2 132 ? 154.941 151.489 111.383 1.00 41.64 132 GLU B C 1
ATOM 3236 O O . GLU B 2 132 ? 154.122 152.270 110.896 1.00 49.24 132 GLU B O 1
ATOM 3242 N N . LEU B 2 133 ? 155.036 151.289 112.697 1.00 37.78 133 LEU B N 1
ATOM 3243 C CA . LEU B 2 133 ? 154.127 151.953 113.620 1.00 33.76 133 LEU B CA 1
ATOM 3244 C C . LEU B 2 133 ? 154.584 153.359 113.980 1.00 43.71 133 LEU B C 1
ATOM 3245 O O . LEU B 2 133 ? 153.755 154.176 114.394 1.00 45.34 133 LEU B O 1
ATOM 3250 N N . GLY B 2 134 ? 155.870 153.654 113.830 1.00 41.54 134 GLY B N 1
ATOM 3251 C CA . GLY B 2 134 ? 156.343 155.011 114.049 1.00 36.43 134 GLY B CA 1
ATOM 3252 C C . GLY B 2 134 ? 156.413 155.348 115.523 1.00 41.65 134 GLY B C 1
ATOM 3253 O O . GLY B 2 134 ? 157.084 154.673 116.311 1.00 43.80 134 GLY B O 1
ATOM 3254 N N . GLU B 2 135 ? 155.706 156.412 115.904 1.00 49.16 135 GLU B N 1
ATOM 3255 C CA . GLU B 2 135 ? 155.751 156.904 117.274 1.00 41.80 135 GLU B CA 1
ATOM 3256 C C . GLU B 2 135 ? 154.878 156.071 118.206 1.00 41.81 135 GLU B C 1
ATOM 3257 O O . GLU B 2 135 ? 155.064 156.117 119.427 1.00 45.85 135 GLU B O 1
ATOM 3263 N N . PHE B 2 136 ? 153.962 155.273 117.658 1.00 30.64 136 PHE B N 1
ATOM 3264 C CA . PHE B 2 136 ? 153.032 154.500 118.469 1.00 28.31 136 PHE B CA 1
ATOM 3265 C C . PHE B 2 136 ? 153.635 153.220 119.033 1.00 29.00 136 PHE B C 1
ATOM 3266 O O . PHE B 2 136 ? 152.946 152.513 119.773 1.00 30.76 136 PHE B O 1
ATOM 3274 N N . ILE B 2 137 ? 154.896 152.905 118.719 1.00 29.66 137 ILE B N 1
ATOM 3275 C CA . ILE B 2 137 ? 155.538 151.726 119.292 1.00 27.37 137 ILE B CA 1
ATOM 3276 C C . ILE B 2 137 ? 155.845 151.917 120.779 1.00 28.28 137 ILE B C 1
ATOM 3277 O O . ILE B 2 137 ? 156.023 150.933 121.505 1.00 33.18 137 ILE B O 1
ATOM 3282 N N . TYR B 2 138 ? 155.878 153.160 121.261 1.00 35.88 138 TYR B N 1
ATOM 3283 C CA . TYR B 2 138 ? 156.018 153.442 122.683 1.00 29.88 138 TYR B CA 1
ATOM 3284 C C . TYR B 2 138 ? 154.677 153.673 123.366 1.00 33.73 138 TYR B C 1
ATOM 3285 O O . TYR B 2 138 ? 154.647 153.994 124.557 1.00 43.20 138 TYR B O 1
ATOM 3294 N N . GLN B 2 139 ? 153.573 153.514 122.644 1.00 32.16 139 GLN B N 1
ATOM 3295 C CA . GLN B 2 139 ? 152.222 153.695 123.145 1.00 21.74 139 GLN B CA 1
ATOM 3296 C C . GLN B 2 139 ? 151.583 152.343 123.455 1.00 25.43 139 GLN B C 1
ATOM 3297 O O . GLN B 2 139 ? 151.966 151.331 122.861 1.00 34.84 139 GLN B O 1
ATOM 3303 N N . PRO B 2 140 ? 150.635 152.287 124.398 1.00 29.85 140 PRO B N 1
ATOM 3304 C CA . PRO B 2 140 ? 149.965 151.014 124.703 1.00 27.40 140 PRO B CA 1
ATOM 3305 C C . PRO B 2 140 ? 149.144 150.486 123.532 1.00 31.86 140 PRO B C 1
ATOM 3306 O O . PRO B 2 140 ? 148.647 151.243 122.699 1.00 31.67 140 PRO B O 1
ATOM 3310 N N . VAL B 2 141 ? 149.016 149.158 123.488 1.00 30.07 141 VAL B N 1
ATOM 3311 C CA . VAL B 2 141 ? 148.417 148.465 122.350 1.00 31.25 141 VAL B CA 1
ATOM 3312 C C . VAL B 2 141 ? 146.900 148.656 122.328 1.00 29.65 141 VAL B C 1
ATOM 3313 O O . VAL B 2 141 ? 146.278 148.647 121.257 1.00 32.39 141 VAL B O 1
ATOM 3317 N N . LYS B 2 142 ? 146.294 148.941 123.486 1.00 34.12 142 LYS B N 1
ATOM 3318 C CA . LYS B 2 142 ? 144.861 149.229 123.531 1.00 27.47 142 LYS B CA 1
ATOM 3319 C C . LYS B 2 142 ? 144.515 150.559 122.865 1.00 36.49 142 LYS B C 1
ATOM 3320 O O . LYS B 2 142 ? 143.350 150.797 122.530 1.00 45.51 142 LYS B O 1
ATOM 3326 N N . LYS B 2 143 ? 145.502 151.430 122.661 1.00 30.87 143 LYS B N 1
ATOM 3327 C CA . LYS B 2 143 ? 145.308 152.677 121.933 1.00 20.68 143 LYS B CA 1
ATOM 3328 C C . LYS B 2 143 ? 145.523 152.527 120.433 1.00 24.48 143 LYS B C 1
ATOM 3329 O O . LYS B 2 143 ? 145.452 153.526 119.713 1.00 30.68 143 LYS B O 1
ATOM 3335 N N . TYR B 2 144 ? 145.790 151.318 119.950 1.00 34.77 144 TYR B N 1
ATOM 3336 C CA . TYR B 2 144 ? 146.056 151.113 118.534 1.00 24.36 144 TYR B CA 1
ATOM 3337 C C . TYR B 2 144 ? 144.749 151.003 117.758 1.00 31.22 144 TYR B C 1
ATOM 3338 O O . TYR B 2 144 ? 143.672 150.786 118.320 1.00 36.57 144 TYR B O 1
ATOM 3347 N N . SER B 2 145 ? 144.857 151.153 116.444 1.00 28.39 145 SER B N 1
ATOM 3348 C CA . SER B 2 145 ? 143.801 150.712 115.554 1.00 24.68 145 SER B CA 1
ATOM 3349 C C . SER B 2 145 ? 143.921 149.204 115.334 1.00 27.78 145 SER B C 1
ATOM 3350 O O . SER B 2 145 ? 144.904 148.573 115.730 1.00 35.68 145 SER B O 1
ATOM 3353 N N . SER B 2 146 ? 142.890 148.620 114.714 1.00 29.70 146 SER B N 1
ATOM 3354 C CA . SER B 2 146 ? 142.881 147.177 114.476 1.00 18.46 146 SER B CA 1
ATOM 3355 C C . SER B 2 146 ? 143.953 146.767 113.473 1.00 29.15 146 SER B C 1
ATOM 3356 O O . SER B 2 146 ? 144.603 145.726 113.640 1.00 38.36 146 SER B O 1
ATOM 3359 N N . GLY B 2 147 ? 144.152 147.579 112.433 1.00 23.70 147 GLY B N 1
ATOM 3360 C CA . GLY B 2 147 ? 145.205 147.299 111.472 1.00 15.16 147 GLY B CA 1
ATOM 3361 C C . GLY B 2 147 ? 146.594 147.431 112.063 1.00 22.28 147 GLY B C 1
ATOM 3362 O O . GLY B 2 147 ? 147.492 146.661 111.724 1.00 32.71 147 GLY B O 1
ATOM 3363 N N . MET B 2 148 ? 146.813 148.401 112.999 1.00 27.11 148 MET B N 1
ATOM 3364 C CA . MET B 2 148 ? 148.106 148.573 113.659 1.00 24.46 148 MET B CA 1
ATOM 3365 C C . MET B 2 148 ? 148.429 147.397 114.574 1.00 28.67 148 MET B C 1
ATOM 3366 O O . MET B 2 148 ? 149.570 146.912 114.602 1.00 33.14 148 MET B O 1
ATOM 3371 N N . ARG B 2 149 ? 147.426 146.921 115.320 1.00 26.60 149 ARG B N 1
ATOM 3372 C CA . ARG B 2 149 ? 147.586 145.742 116.166 1.00 22.90 149 ARG B CA 1
ATOM 3373 C C . ARG B 2 149 ? 147.882 144.501 115.333 1.00 27.38 149 ARG B C 1
ATOM 3374 O O . ARG B 2 149 ? 148.730 143.676 115.703 1.00 40.55 149 ARG B O 1
ATOM 3382 N N . ALA B 2 150 ? 147.195 144.365 114.195 1.00 26.58 150 ALA B N 1
ATOM 3383 C CA . ALA B 2 150 ? 147.434 143.244 113.294 1.00 20.67 150 ALA B CA 1
ATOM 3384 C C . ALA B 2 150 ? 148.838 143.290 112.696 1.00 24.04 150 ALA B C 1
ATOM 3385 O O . ALA B 2 150 ? 149.502 142.254 112.577 1.00 31.14 150 ALA B O 1
ATOM 3387 N N . LYS B 2 151 ? 149.305 144.489 112.328 1.00 29.33 151 LYS B N 1
ATOM 3388 C CA . LYS B 2 151 ? 150.652 144.654 111.786 1.00 25.04 151 LYS B CA 1
ATOM 3389 C C . LYS B 2 151 ? 151.719 144.310 112.816 1.00 28.27 151 LYS B C 1
ATOM 3390 O O . LYS B 2 151 ? 152.704 143.634 112.492 1.00 31.92 151 LYS B O 1
ATOM 3396 N N . LEU B 2 152 ? 151.536 144.759 114.065 1.00 31.88 152 LEU B N 1
ATOM 3397 C CA . LEU B 2 152 ? 152.498 144.444 115.119 1.00 25.36 152 LEU B CA 1
ATOM 3398 C C . LEU B 2 152 ? 152.521 142.950 115.432 1.00 28.75 152 LEU B C 1
ATOM 3399 O O . LEU B 2 152 ? 153.600 142.355 115.574 1.00 36.34 152 LEU B O 1
ATOM 3404 N N . GLY B 2 153 ? 151.340 142.325 115.517 1.00 28.07 153 GLY B N 1
ATOM 3405 C CA . GLY B 2 153 ? 151.278 140.895 115.776 1.00 24.40 153 GLY B CA 1
ATOM 3406 C C . GLY B 2 153 ? 151.883 140.062 114.663 1.00 27.64 153 GLY B C 1
ATOM 3407 O O . GLY B 2 153 ? 152.585 139.081 114.923 1.00 37.07 153 GLY B O 1
ATOM 3408 N N . PHE B 2 154 ? 151.651 140.461 113.408 1.00 31.63 154 PHE B N 1
ATOM 3409 C CA . PHE B 2 154 ? 152.266 139.773 112.279 1.00 23.67 154 PHE B CA 1
ATOM 3410 C C . PHE B 2 154 ? 153.778 139.964 112.261 1.00 30.59 154 PHE B C 1
ATOM 3411 O O . PHE B 2 154 ? 154.516 139.031 111.924 1.00 38.75 154 PHE B O 1
ATOM 3419 N N . SER B 2 155 ? 154.255 141.165 112.609 1.00 34.69 155 SER B N 1
ATOM 3420 C CA . SER B 2 155 ? 155.691 141.430 112.609 1.00 29.26 155 SER B CA 1
ATOM 3421 C C . SER B 2 155 ? 156.410 140.619 113.679 1.00 38.08 155 SER B C 1
ATOM 3422 O O . SER B 2 155 ? 157.538 140.162 113.462 1.00 37.72 155 SER B O 1
ATOM 3425 N N . ILE B 2 156 ? 155.780 140.431 114.842 1.00 29.89 156 ILE B N 1
ATOM 3426 C CA . ILE B 2 156 ? 156.374 139.543 115.840 1.00 30.07 156 ILE B CA 1
ATOM 3427 C C . ILE B 2 156 ? 156.287 138.085 115.391 1.00 31.78 156 ILE B C 1
ATOM 3428 O O . ILE B 2 156 ? 157.259 137.330 115.511 1.00 38.79 156 ILE B O 1
ATOM 3433 N N . ASN B 2 157 ? 155.140 137.674 114.837 1.00 38.11 157 ASN B N 1
ATOM 3434 C CA . ASN B 2 157 ? 154.912 136.266 114.528 1.00 35.68 157 ASN B CA 1
ATOM 3435 C C . ASN B 2 157 ? 155.724 135.771 113.335 1.00 38.76 157 ASN B C 1
ATOM 3436 O O . ASN B 2 157 ? 155.991 134.569 113.236 1.00 48.40 157 ASN B O 1
ATOM 3441 N N . ILE B 2 158 ? 156.130 136.667 112.431 1.00 38.18 158 ILE B N 1
ATOM 3442 C CA . ILE B 2 158 ? 156.807 136.243 111.206 1.00 40.22 158 ILE B CA 1
ATOM 3443 C C . ILE B 2 158 ? 158.277 135.912 111.417 1.00 40.83 158 ILE B C 1
ATOM 3444 O O . ILE B 2 158 ? 158.921 135.385 110.499 1.00 45.30 158 ILE B O 1
ATOM 3449 N N . THR B 2 159 ? 158.821 136.156 112.608 1.00 40.22 159 THR B N 1
ATOM 3450 C CA . THR B 2 159 ? 160.245 135.975 112.868 1.00 40.61 159 THR B CA 1
ATOM 3451 C C . THR B 2 159 ? 160.612 134.559 113.303 1.00 42.40 159 THR B C 1
ATOM 3452 O O . THR B 2 159 ? 161.786 134.311 113.597 1.00 43.74 159 THR B O 1
ATOM 3456 N N . VAL B 2 160 ? 159.655 133.629 113.352 1.00 44.74 160 VAL B N 1
ATOM 3457 C CA . VAL B 2 160 ? 159.975 132.258 113.742 1.00 43.89 160 VAL B CA 1
ATOM 3458 C C . VAL B 2 160 ? 160.687 131.539 112.598 1.00 49.81 160 VAL B C 1
ATOM 3459 O O . VAL B 2 160 ? 160.603 131.922 111.427 1.00 53.10 160 VAL B O 1
ATOM 3463 N N . ASN B 2 161 ? 161.420 130.483 112.953 1.00 53.98 161 ASN B N 1
ATOM 3464 C CA . ASN B 2 161 ? 162.129 129.649 111.978 1.00 48.22 161 ASN B CA 1
ATOM 3465 C C . ASN B 2 161 ? 161.883 128.177 112.289 1.00 49.88 161 ASN B C 1
ATOM 3466 O O . ASN B 2 161 ? 162.753 127.485 112.828 1.00 52.40 161 ASN B O 1
ATOM 3471 N N . PRO B 2 162 ? 160.702 127.662 111.956 1.00 52.44 162 PRO B N 1
ATOM 3472 C CA . PRO B 2 162 ? 160.377 126.272 112.274 1.00 47.94 162 PRO B CA 1
ATOM 3473 C C . PRO B 2 162 ? 160.776 125.313 111.156 1.00 46.52 162 PRO B C 1
ATOM 3474 O O . PRO B 2 162 ? 161.387 125.692 110.156 1.00 52.05 162 PRO B O 1
ATOM 3478 N N . ASP B 2 163 ? 160.424 124.044 111.360 1.00 42.20 163 ASP B N 1
ATOM 3479 C CA . ASP B 2 163 ? 160.473 123.082 110.266 1.00 45.93 163 ASP B CA 1
ATOM 3480 C C . ASP B 2 163 ? 159.092 122.885 109.656 1.00 42.45 163 ASP B C 1
ATOM 3481 O O . ASP B 2 163 ? 158.965 122.688 108.443 1.00 42.72 163 ASP B O 1
ATOM 3486 N N . ILE B 2 164 ? 158.053 122.937 110.485 1.00 37.98 164 ILE B N 1
ATOM 3487 C CA . ILE B 2 164 ? 156.666 122.844 110.050 1.00 38.56 164 ILE B CA 1
ATOM 3488 C C . ILE B 2 164 ? 155.967 124.132 110.460 1.00 33.89 164 ILE B C 1
ATOM 3489 O O . ILE B 2 164 ? 156.059 124.549 111.618 1.00 35.04 164 ILE B O 1
ATOM 3494 N N . LEU B 2 165 ? 155.285 124.765 109.511 1.00 34.22 165 LEU B N 1
ATOM 3495 C CA . LEU B 2 165 ? 154.585 126.017 109.754 1.00 31.56 165 LEU B CA 1
ATOM 3496 C C . LEU B 2 165 ? 153.087 125.809 109.593 1.00 30.75 165 LEU B C 1
ATOM 3497 O O . LEU B 2 165 ? 152.641 125.126 108.668 1.00 33.11 165 LEU B O 1
ATOM 3502 N N . VAL B 2 166 ? 152.313 126.386 110.508 1.00 31.72 166 VAL B N 1
ATOM 3503 C CA . VAL B 2 166 ? 150.856 126.348 110.457 1.00 32.25 166 VAL B CA 1
ATOM 3504 C C . VAL B 2 166 ? 150.356 127.783 110.385 1.00 34.77 166 VAL B C 1
ATOM 3505 O O . VAL B 2 166 ? 150.668 128.595 111.263 1.00 37.06 166 VAL B O 1
ATOM 3509 N N . ILE B 2 167 ? 149.588 128.095 109.343 1.00 40.58 167 ILE B N 1
ATOM 3510 C CA . ILE B 2 167 ? 149.032 129.425 109.125 1.00 38.61 167 ILE B CA 1
ATOM 3511 C C . ILE B 2 167 ? 147.515 129.312 109.096 1.00 41.63 167 ILE B C 1
ATOM 3512 O O . ILE B 2 167 ? 146.961 128.468 108.384 1.00 44.46 167 ILE B O 1
ATOM 3517 N N . ASP B 2 168 ? 146.842 130.160 109.875 1.00 58.27 168 ASP B N 1
ATOM 3518 C CA . ASP B 2 168 ? 145.388 130.129 110.007 1.00 53.56 168 ASP B CA 1
ATOM 3519 C C . ASP B 2 168 ? 144.797 131.444 109.512 1.00 56.56 168 ASP B C 1
ATOM 3520 O O . ASP B 2 168 ? 145.031 132.501 110.111 1.00 54.04 168 ASP B O 1
ATOM 3525 N N . GLU B 2 169 ? 144.053 131.374 108.405 1.00 60.27 169 GLU B N 1
ATOM 3526 C CA . GLU B 2 169 ? 143.104 132.366 107.895 1.00 60.26 169 GLU B CA 1
ATOM 3527 C C . GLU B 2 169 ? 143.726 133.674 107.418 1.00 63.30 169 GLU B C 1
ATOM 3528 O O . GLU B 2 169 ? 142.974 134.581 107.040 1.00 66.23 169 GLU B O 1
ATOM 3534 N N . ALA B 2 170 ? 145.052 133.810 107.396 1.00 60.38 170 ALA B N 1
ATOM 3535 C CA . ALA B 2 170 ? 145.648 135.090 107.015 1.00 59.24 170 ALA B CA 1
ATOM 3536 C C . ALA B 2 170 ? 147.044 134.865 106.453 1.00 60.78 170 ALA B C 1
ATOM 3537 O O . ALA B 2 170 ? 147.983 134.623 107.215 1.00 62.40 170 ALA B O 1
ATOM 3539 N N . LEU B 2 171 ? 147.182 134.959 105.128 1.00 46.25 171 LEU B N 1
ATOM 3540 C CA . LEU B 2 171 ? 148.512 135.112 104.549 1.00 43.27 171 LEU B CA 1
ATOM 3541 C C . LEU B 2 171 ? 149.035 136.525 104.754 1.00 49.96 171 LEU B C 1
ATOM 3542 O O . LEU B 2 171 ? 150.227 136.720 105.019 1.00 53.88 171 LEU B O 1
ATOM 3547 N N . SER B 2 172 ? 148.161 137.517 104.631 1.00 52.64 172 SER B N 1
ATOM 3548 C CA . SER B 2 172 ? 148.525 138.919 104.726 1.00 47.56 172 SER B CA 1
ATOM 3549 C C . SER B 2 172 ? 147.713 139.597 105.818 1.00 48.37 172 SER B C 1
ATOM 3550 O O . SER B 2 172 ? 146.782 139.022 106.388 1.00 53.00 172 SER B O 1
ATOM 3553 N N . VAL B 2 173 ? 148.078 140.849 106.095 1.00 45.49 173 VAL B N 1
ATOM 3554 C CA . VAL B 2 173 ? 147.473 141.623 107.170 1.00 43.71 173 VAL B CA 1
ATOM 3555 C C . VAL B 2 173 ? 147.676 143.100 106.850 1.00 45.70 173 VAL B C 1
ATOM 3556 O O . VAL B 2 173 ? 148.615 143.481 106.146 1.00 48.83 173 VAL B O 1
ATOM 3560 N N . GLY B 2 174 ? 146.750 143.932 107.324 1.00 44.94 174 GLY B N 1
ATOM 3561 C CA . GLY B 2 174 ? 146.852 145.360 107.113 1.00 40.90 174 GLY B CA 1
ATOM 3562 C C . GLY B 2 174 ? 146.122 145.828 105.867 1.00 44.05 174 GLY B C 1
ATOM 3563 O O . GLY B 2 174 ? 145.234 145.161 105.331 1.00 46.49 174 GLY B O 1
ATOM 3564 N N . ASP B 2 175 ? 146.516 147.011 105.403 1.00 41.98 175 ASP B N 1
ATOM 3565 C CA . ASP B 2 175 ? 145.924 147.601 104.210 1.00 41.02 175 ASP B CA 1
ATOM 3566 C C . ASP B 2 175 ? 146.632 147.076 102.957 1.00 44.28 175 ASP B C 1
ATOM 3567 O O . ASP B 2 175 ? 147.407 146.118 103.007 1.00 48.64 175 ASP B O 1
ATOM 3572 N N . GLN B 2 176 ? 146.360 147.707 101.811 1.00 47.74 176 GLN B N 1
ATOM 3573 C CA . GLN B 2 176 ? 146.929 147.249 100.547 1.00 46.36 176 GLN B CA 1
ATOM 3574 C C . GLN B 2 176 ? 148.425 147.522 100.461 1.00 49.94 176 GLN B C 1
ATOM 3575 O O . GLN B 2 176 ? 149.151 146.777 99.794 1.00 51.94 176 GLN B O 1
ATOM 3581 N N . THR B 2 177 ? 148.905 148.568 101.132 1.00 51.95 177 THR B N 1
ATOM 3582 C CA . THR B 2 177 ? 150.321 148.906 101.112 1.00 49.26 177 THR B CA 1
ATOM 3583 C C . THR B 2 177 ? 151.166 147.992 101.990 1.00 50.76 177 THR B C 1
ATOM 3584 O O . THR B 2 177 ? 152.392 147.983 101.844 1.00 57.96 177 THR B O 1
ATOM 3588 N N . PHE B 2 178 ? 150.547 147.226 102.891 1.00 43.26 178 PHE B N 1
ATOM 3589 C CA . PHE B 2 178 ? 151.265 146.340 103.795 1.00 40.60 178 PHE B CA 1
ATOM 3590 C C . PHE B 2 178 ? 151.193 144.871 103.406 1.00 45.01 178 PHE B C 1
ATOM 3591 O O . PHE B 2 178 ? 152.041 144.092 103.850 1.00 48.36 178 PHE B O 1
ATOM 3599 N N . ALA B 2 179 ? 150.218 144.480 102.580 1.00 51.42 179 ALA B N 1
ATOM 3600 C CA . ALA B 2 179 ? 149.962 143.066 102.318 1.00 49.35 179 ALA B CA 1
ATOM 3601 C C . ALA B 2 179 ? 151.049 142.426 101.462 1.00 47.16 179 ALA B C 1
ATOM 3602 O O . ALA B 2 179 ? 151.282 141.214 101.564 1.00 54.04 179 ALA B O 1
ATOM 3604 N N . GLN B 2 180 ? 151.721 143.217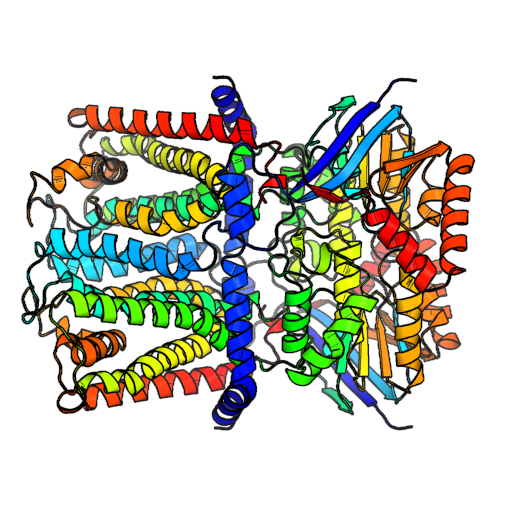 100.621 1.00 44.01 180 GLN B N 1
ATOM 3605 C CA . GLN B 2 180 ? 152.743 142.666 99.736 1.00 49.39 180 GLN B CA 1
ATOM 3606 C C . GLN B 2 180 ? 153.981 142.228 100.512 1.00 50.09 180 GLN B C 1
ATOM 3607 O O . GLN B 2 180 ? 154.615 141.232 100.154 1.00 53.35 180 GLN B O 1
ATOM 3613 N N . LYS B 2 181 ? 154.332 142.951 101.582 1.00 49.19 181 LYS B N 1
ATOM 3614 C CA . LYS B 2 181 ? 155.448 142.538 102.430 1.00 45.31 181 LYS B CA 1
ATOM 3615 C C . LYS B 2 181 ? 155.146 141.227 103.146 1.00 46.39 181 LYS B C 1
ATOM 3616 O O . LYS B 2 181 ? 156.028 140.368 103.290 1.00 54.13 181 LYS B O 1
ATOM 3622 N N . CYS B 2 182 ? 153.900 141.060 103.596 1.00 45.80 182 CYS B N 1
ATOM 3623 C CA . CYS B 2 182 ? 153.476 139.807 104.210 1.00 43.62 182 CYS B CA 1
ATOM 3624 C C . CYS B 2 182 ? 153.516 138.656 103.213 1.00 46.09 182 CYS B C 1
ATOM 3625 O O . CYS B 2 182 ? 153.954 137.548 103.554 1.00 50.88 182 CYS B O 1
ATOM 3628 N N . LEU B 2 183 ? 153.067 138.903 101.975 1.00 45.58 183 LEU B N 1
ATOM 3629 C CA . LEU B 2 183 ? 153.148 137.883 100.929 1.00 44.98 183 LEU B CA 1
ATOM 3630 C C . LEU B 2 183 ? 154.592 137.515 100.606 1.00 45.46 183 LEU B C 1
ATOM 3631 O O . LEU B 2 183 ? 154.900 136.338 100.398 1.00 54.86 183 LEU B O 1
ATOM 3636 N N . ASP B 2 184 ? 155.488 138.508 100.575 1.00 46.94 184 ASP B N 1
ATOM 3637 C CA . ASP B 2 184 ? 156.904 138.231 100.335 1.00 51.04 184 ASP B CA 1
ATOM 3638 C C . ASP B 2 184 ? 157.520 137.415 101.464 1.00 49.67 184 ASP B C 1
ATOM 3639 O O . ASP B 2 184 ? 158.320 136.510 101.211 1.00 50.66 184 ASP B O 1
ATOM 3644 N N . LYS B 2 185 ? 157.146 137.703 102.714 1.00 45.30 185 LYS B N 1
ATOM 3645 C CA . LYS B 2 185 ? 157.690 136.945 103.840 1.00 48.24 185 LYS B CA 1
ATOM 3646 C C . LYS B 2 185 ? 157.175 135.505 103.857 1.00 54.46 185 LYS B C 1
ATOM 3647 O O . LYS B 2 185 ? 157.942 134.566 104.118 1.00 54.90 185 LYS B O 1
ATOM 3653 N N . ILE B 2 186 ? 155.887 135.309 103.560 1.00 51.86 186 ILE B N 1
ATOM 3654 C CA . ILE B 2 186 ? 155.326 133.959 103.515 1.00 46.60 186 ILE B CA 1
ATOM 3655 C C . ILE B 2 186 ? 155.898 133.173 102.333 1.00 46.49 186 ILE B C 1
ATOM 3656 O O . ILE B 2 186 ? 156.190 131.973 102.443 1.00 52.26 186 ILE B O 1
ATOM 3661 N N . TYR B 2 187 ? 156.115 133.840 101.197 1.00 47.66 187 TYR B N 1
ATOM 3662 C CA . TYR B 2 187 ? 156.748 133.181 100.061 1.00 50.52 187 TYR B CA 1
ATOM 3663 C C . TYR B 2 187 ? 158.216 132.869 100.324 1.00 53.01 187 TYR B C 1
ATOM 3664 O O . TYR B 2 187 ? 158.728 131.875 99.798 1.00 51.44 187 TYR B O 1
ATOM 3673 N N . GLU B 2 188 ? 158.896 133.691 101.130 1.00 56.59 188 GLU B N 1
ATOM 3674 C CA . GLU B 2 188 ? 160.244 133.356 101.577 1.00 53.12 188 GLU B CA 1
ATOM 3675 C C . GLU B 2 188 ? 160.237 132.130 102.479 1.00 54.00 188 GLU B C 1
ATOM 3676 O O . GLU B 2 188 ? 161.171 131.325 102.438 1.00 53.08 188 GLU B O 1
ATOM 3682 N N . PHE B 2 189 ? 159.208 131.991 103.322 1.00 52.61 189 PHE B N 1
ATOM 3683 C CA . PHE B 2 189 ? 159.034 130.757 104.093 1.00 47.44 189 PHE B CA 1
ATOM 3684 C C . PHE B 2 189 ? 158.836 129.555 103.176 1.00 51.88 189 PHE B C 1
ATOM 3685 O O . PHE B 2 189 ? 159.343 128.461 103.451 1.00 49.43 189 PHE B O 1
ATOM 3693 N N . LYS B 2 190 ? 158.083 129.742 102.091 1.00 56.30 190 LYS B N 1
ATOM 3694 C CA . LYS B 2 190 ? 157.879 128.669 101.122 1.00 48.10 190 LYS B CA 1
ATOM 3695 C C . LYS B 2 190 ? 159.162 128.328 100.367 1.00 51.94 190 LYS B C 1
ATOM 3696 O O . LYS B 2 190 ? 159.356 127.177 99.960 1.00 53.57 190 LYS B O 1
ATOM 3702 N N . GLU B 2 191 ? 160.053 129.305 100.180 1.00 63.05 191 GLU B N 1
ATOM 3703 C CA . GLU B 2 191 ? 161.247 129.102 99.366 1.00 60.58 191 GLU B CA 1
ATOM 3704 C C . GLU B 2 191 ? 162.326 128.264 100.046 1.00 61.22 191 GLU B C 1
ATOM 3705 O O . GLU B 2 191 ? 163.146 127.663 99.345 1.00 62.76 191 GLU B O 1
ATOM 3711 N N . GLN B 2 192 ? 162.358 128.203 101.378 1.00 56.22 192 GLN B N 1
ATOM 3712 C CA . GLN B 2 192 ? 163.363 127.394 102.063 1.00 57.77 192 GLN B CA 1
ATOM 3713 C C . GLN B 2 192 ? 162.904 125.968 102.346 1.00 60.11 192 GLN B C 1
ATOM 3714 O O . GLN B 2 192 ? 163.462 125.343 103.258 1.00 59.69 192 GLN B O 1
ATOM 3720 N N . ASN B 2 193 ? 161.912 125.470 101.594 1.00 58.95 193 ASN B N 1
ATOM 3721 C CA . ASN B 2 193 ? 161.478 124.066 101.600 1.00 58.18 193 ASN B CA 1
ATOM 3722 C C . ASN B 2 193 ? 160.979 123.622 102.977 1.00 58.10 193 ASN B C 1
ATOM 3723 O O . ASN B 2 193 ? 161.508 122.690 103.586 1.00 59.30 193 ASN B O 1
ATOM 3728 N N . LYS B 2 194 ? 159.944 124.298 103.464 1.00 51.32 194 LYS B N 1
ATOM 3729 C CA . LYS B 2 194 ? 159.313 123.969 104.733 1.00 48.00 194 LYS B CA 1
ATOM 3730 C C . LYS B 2 194 ? 157.921 123.407 104.489 1.00 50.91 194 LYS B C 1
ATOM 3731 O O . LYS B 2 194 ? 157.248 123.784 103.525 1.00 53.34 194 LYS B O 1
ATOM 3737 N N . THR B 2 195 ? 157.495 122.499 105.364 1.00 43.60 195 THR B N 1
ATOM 3738 C CA . THR B 2 195 ? 156.136 121.978 105.304 1.00 42.20 195 THR B CA 1
ATOM 3739 C C . THR B 2 195 ? 155.175 123.005 105.889 1.00 37.26 195 THR B C 1
ATOM 3740 O O . THR B 2 195 ? 155.256 123.334 107.075 1.00 36.90 195 THR B O 1
ATOM 3744 N N . ILE B 2 196 ? 154.270 123.518 105.061 1.00 37.13 196 ILE B N 1
ATOM 3745 C CA . ILE B 2 196 ? 153.353 124.580 105.457 1.00 38.85 196 ILE B CA 1
ATOM 3746 C C . ILE B 2 196 ? 151.929 124.050 105.379 1.00 33.72 196 ILE B C 1
ATOM 3747 O O . ILE B 2 196 ? 151.525 123.487 104.357 1.00 34.57 196 ILE B O 1
ATOM 3752 N N . PHE B 2 197 ? 151.179 124.219 106.464 1.00 27.98 197 PHE B N 1
ATOM 3753 C CA . PHE B 2 197 ? 149.756 123.916 106.504 1.00 31.01 197 PHE B CA 1
ATOM 3754 C C . PHE B 2 197 ? 148.977 125.222 106.502 1.00 33.53 197 PHE B C 1
ATOM 3755 O O . PHE B 2 197 ? 149.170 126.066 107.383 1.00 30.31 197 PHE B O 1
ATOM 3763 N N . PHE B 2 198 ? 148.103 125.388 105.514 1.00 36.13 198 PHE B N 1
ATOM 3764 C CA . PHE B 2 198 ? 147.344 126.618 105.329 1.00 28.65 198 PHE B CA 1
ATOM 3765 C C . PHE B 2 198 ? 145.862 126.316 105.499 1.00 30.15 198 PHE B C 1
ATOM 3766 O O . PHE B 2 198 ? 145.329 125.417 104.842 1.00 37.97 198 PHE B O 1
ATOM 3774 N N . VAL B 2 199 ? 145.205 127.070 106.373 1.00 28.43 199 VAL B N 1
ATOM 3775 C CA . VAL B 2 199 ? 143.785 126.912 106.664 1.00 41.34 199 VAL B CA 1
ATOM 3776 C C . VAL B 2 199 ? 143.097 128.221 106.308 1.00 40.89 199 VAL B C 1
ATOM 3777 O O . VAL B 2 199 ? 143.303 129.232 106.987 1.00 47.25 199 VAL B O 1
ATOM 3781 N N . SER B 2 200 ? 142.275 128.209 105.259 1.00 38.70 200 SER B N 1
ATOM 3782 C CA . SER B 2 200 ? 141.614 129.432 104.820 1.00 42.93 200 SER B CA 1
ATOM 3783 C C . SER B 2 200 ? 140.391 129.100 103.978 1.00 43.22 200 SER B C 1
ATOM 3784 O O . SER B 2 200 ? 140.205 127.969 103.523 1.00 41.25 200 SER B O 1
ATOM 3787 N N . HIS B 2 201 ? 139.556 130.122 103.781 1.00 42.40 201 HIS B N 1
ATOM 3788 C CA . HIS B 2 201 ? 138.462 130.085 102.826 1.00 39.31 201 HIS B CA 1
ATOM 3789 C C . HIS B 2 201 ? 138.762 130.860 101.553 1.00 42.13 201 HIS B C 1
ATOM 3790 O O . HIS B 2 201 ? 138.037 130.700 100.566 1.00 47.37 201 HIS B O 1
ATOM 3797 N N . ASN B 2 202 ? 139.795 131.699 101.555 1.00 47.65 202 ASN B N 1
ATOM 3798 C CA . ASN B 2 202 ? 140.183 132.481 100.384 1.00 40.94 202 ASN B CA 1
ATOM 3799 C C . ASN B 2 202 ? 140.827 131.546 99.372 1.00 40.40 202 ASN B C 1
ATOM 3800 O O . ASN B 2 202 ? 142.002 131.195 99.491 1.00 48.73 202 ASN B O 1
ATOM 3805 N N . LEU B 2 203 ? 140.056 131.145 98.362 1.00 37.06 203 LEU B N 1
ATOM 3806 C CA . LEU B 2 203 ? 140.528 130.140 97.418 1.00 41.63 203 LEU B CA 1
ATOM 3807 C C . LEU B 2 203 ? 141.546 130.698 96.432 1.00 46.61 203 LEU B C 1
ATOM 3808 O O . LEU B 2 203 ? 142.307 129.926 95.841 1.00 45.83 203 LEU B O 1
ATOM 3813 N N . GLY B 2 204 ? 141.573 132.019 96.236 1.00 49.82 204 GLY B N 1
ATOM 3814 C CA . GLY B 2 204 ? 142.602 132.614 95.395 1.00 43.57 204 GLY B CA 1
ATOM 3815 C C . GLY B 2 204 ? 143.991 132.507 95.996 1.00 45.99 204 GLY B C 1
ATOM 3816 O O . GLY B 2 204 ? 144.949 132.145 95.304 1.00 48.92 204 GLY B O 1
ATOM 3817 N N . GLN B 2 205 ? 144.116 132.801 97.295 1.00 45.49 205 GLN B N 1
ATOM 3818 C CA . GLN B 2 205 ? 145.396 132.655 97.982 1.00 45.86 205 GLN B CA 1
ATOM 3819 C C . GLN B 2 205 ? 145.795 131.191 98.095 1.00 47.79 205 GLN B C 1
ATOM 3820 O O . GLN B 2 205 ? 146.984 130.856 98.032 1.00 53.65 205 GLN B O 1
ATOM 3826 N N . VAL B 2 206 ? 144.808 130.309 98.264 1.00 43.95 206 VAL B N 1
ATOM 3827 C CA . VAL B 2 206 ? 145.057 128.871 98.318 1.00 37.67 206 VAL B CA 1
ATOM 3828 C C . VAL B 2 206 ? 145.582 128.367 96.976 1.00 41.78 206 VAL B C 1
ATOM 3829 O O . VAL B 2 206 ? 146.552 127.599 96.921 1.00 42.94 206 VAL B O 1
ATOM 3833 N N . ARG B 2 207 ? 144.975 128.820 95.875 1.00 47.97 207 ARG B N 1
ATOM 3834 C CA . ARG B 2 207 ? 145.410 128.397 94.546 1.00 48.21 207 ARG B CA 1
ATOM 3835 C C . ARG B 2 207 ? 146.785 128.960 94.202 1.00 47.80 207 ARG B C 1
ATOM 3836 O O . ARG B 2 207 ? 147.629 128.253 93.639 1.00 50.25 207 ARG B O 1
ATOM 3844 N N . GLN B 2 208 ? 147.040 130.220 94.550 1.00 50.40 208 GLN B N 1
ATOM 3845 C CA . GLN B 2 208 ? 148.318 130.839 94.232 1.00 50.69 208 GLN B CA 1
ATOM 3846 C C . GLN B 2 208 ? 149.434 130.467 95.203 1.00 49.70 208 GLN B C 1
ATOM 3847 O O . GLN B 2 208 ? 150.604 130.727 94.902 1.00 49.54 208 GLN B O 1
ATOM 3853 N N . PHE B 2 209 ? 149.118 129.838 96.333 1.00 49.81 209 PHE B N 1
ATOM 3854 C CA . PHE B 2 209 ? 150.119 129.520 97.345 1.00 45.56 209 PHE B CA 1
ATOM 3855 C C . PHE B 2 209 ? 150.352 128.029 97.536 1.00 49.53 209 PHE B C 1
ATOM 3856 O O . PHE B 2 209 ? 151.505 127.594 97.572 1.00 48.52 209 PHE B O 1
ATOM 3864 N N . CYS B 2 210 ? 149.297 127.230 97.656 1.00 47.64 210 CYS B N 1
ATOM 3865 C CA . CYS B 2 210 ? 149.435 125.839 98.064 1.00 44.55 210 CYS B CA 1
ATOM 3866 C C . CYS B 2 210 ? 149.758 124.935 96.881 1.00 42.05 210 CYS B C 1
ATOM 3867 O O . CYS B 2 210 ? 149.520 125.281 95.721 1.00 46.97 210 CYS B O 1
ATOM 3870 N N . THR B 2 211 ? 150.322 123.766 97.195 1.00 38.29 211 THR B N 1
ATOM 3871 C CA . THR B 2 211 ? 150.604 122.738 96.204 1.00 37.75 211 THR B CA 1
ATOM 3872 C C . THR B 2 211 ? 149.776 121.476 96.390 1.00 39.63 211 THR B C 1
ATOM 3873 O O . THR B 2 211 ? 149.664 120.687 95.448 1.00 38.95 211 THR B O 1
ATOM 3877 N N . LYS B 2 212 ? 149.207 121.265 97.575 1.00 43.41 212 LYS B N 1
ATOM 3878 C CA . LYS B 2 212 ? 148.341 120.129 97.845 1.00 35.71 212 LYS B CA 1
ATOM 3879 C C . LYS B 2 212 ? 147.116 120.615 98.603 1.00 36.72 212 LYS B C 1
ATOM 3880 O O . LYS B 2 212 ? 147.155 121.633 99.296 1.00 41.26 212 LYS B O 1
ATOM 3886 N N . ILE B 2 213 ? 146.015 119.881 98.456 1.00 37.15 213 ILE B N 1
ATOM 3887 C CA . ILE B 2 213 ? 144.739 120.244 99.064 1.00 38.40 213 ILE B CA 1
ATOM 3888 C C . ILE B 2 213 ? 144.254 119.083 99.918 1.00 36.70 213 ILE B C 1
ATOM 3889 O O . ILE B 2 213 ? 144.203 117.941 99.449 1.00 39.94 213 ILE B O 1
ATOM 3894 N N . ALA B 2 214 ? 143.908 119.373 101.169 1.00 36.34 214 ALA B N 1
ATOM 3895 C CA . ALA B 2 214 ? 143.223 118.433 102.046 1.00 32.22 214 ALA B CA 1
ATOM 3896 C C . ALA B 2 214 ? 141.807 118.942 102.285 1.00 32.43 214 ALA B C 1
ATOM 3897 O O . ALA B 2 214 ? 141.610 119.913 103.023 1.00 33.51 214 ALA B O 1
ATOM 3899 N N . TRP B 2 215 ? 140.830 118.291 101.661 1.00 32.68 215 TRP B N 1
ATOM 3900 C CA . TRP B 2 215 ? 139.423 118.663 101.772 1.00 29.22 215 TRP B CA 1
ATOM 3901 C C . TRP B 2 215 ? 138.834 117.927 102.971 1.00 31.29 215 TRP B C 1
ATOM 3902 O O . TRP B 2 215 ? 138.868 116.694 103.030 1.00 32.67 215 TRP B O 1
ATOM 3913 N N . ILE B 2 216 ? 138.288 118.689 103.915 1.00 27.21 216 ILE B N 1
ATOM 3914 C CA . ILE B 2 216 ? 137.658 118.148 105.114 1.00 31.62 216 ILE B CA 1
ATOM 3915 C C . ILE B 2 216 ? 136.158 118.377 105.014 1.00 31.65 216 ILE B C 1
ATOM 3916 O O . ILE B 2 216 ? 135.708 119.509 104.801 1.00 38.11 216 ILE B O 1
ATOM 3921 N N . GLU B 2 217 ? 135.382 117.307 105.170 1.00 35.58 217 GLU B N 1
ATOM 3922 C CA . GLU B 2 217 ? 133.926 117.382 105.078 1.00 37.99 217 GLU B CA 1
ATOM 3923 C C . GLU B 2 217 ? 133.328 116.557 106.208 1.00 38.92 217 GLU B C 1
ATOM 3924 O O . GLU B 2 217 ? 133.426 115.326 106.197 1.00 45.38 217 GLU B O 1
ATOM 3930 N N . GLY B 2 218 ? 132.709 117.234 107.171 1.00 35.91 218 GLY B N 1
ATOM 3931 C CA . GLY B 2 218 ? 132.015 116.565 108.261 1.00 31.47 218 GLY B CA 1
ATOM 3932 C C . GLY B 2 218 ? 132.913 115.788 109.198 1.00 38.23 218 GLY B C 1
ATOM 3933 O O . GLY B 2 218 ? 132.524 114.717 109.680 1.00 44.42 218 GLY B O 1
ATOM 3934 N N . GLY B 2 219 ? 134.108 116.303 109.471 1.00 39.72 219 GLY B N 1
ATOM 3935 C CA . GLY B 2 219 ? 135.048 115.610 110.326 1.00 29.03 219 GLY B CA 1
ATOM 3936 C C . GLY B 2 219 ? 135.879 114.551 109.645 1.00 33.08 219 GLY B C 1
ATOM 3937 O O . GLY B 2 219 ? 136.700 113.911 110.309 1.00 38.01 219 GLY B O 1
ATOM 3938 N N . LYS B 2 220 ? 135.707 114.354 108.343 1.00 35.05 220 LYS B N 1
ATOM 3939 C CA . LYS B 2 220 ? 136.413 113.323 107.602 1.00 34.58 220 LYS B CA 1
ATOM 3940 C C . LYS B 2 220 ? 137.219 113.951 106.476 1.00 34.04 220 LYS B C 1
ATOM 3941 O O . LYS B 2 220 ? 136.877 115.014 105.954 1.00 40.66 220 LYS B O 1
ATOM 3947 N N . LEU B 2 221 ? 138.301 113.277 106.104 1.00 34.35 221 LEU B N 1
ATOM 3948 C CA . LEU B 2 221 ? 139.104 113.690 104.958 1.00 36.93 221 LEU B CA 1
ATOM 3949 C C . LEU B 2 221 ? 138.380 113.235 103.699 1.00 33.79 221 LEU B C 1
ATOM 3950 O O . LEU B 2 221 ? 138.379 112.050 103.362 1.00 39.41 221 LEU B O 1
ATOM 3955 N N . LYS B 2 222 ? 137.740 114.182 103.011 1.00 39.04 222 LYS B N 1
ATOM 3956 C CA . LYS B 2 222 ? 137.000 113.845 101.799 1.00 38.81 222 LYS B CA 1
ATOM 3957 C C . LYS B 2 222 ? 137.943 113.525 100.647 1.00 40.34 222 LYS B C 1
ATOM 3958 O O . LYS B 2 222 ? 137.740 112.541 99.927 1.00 47.05 222 LYS B O 1
ATOM 3964 N N . ASP B 2 223 ? 138.981 114.337 100.462 1.00 39.07 223 ASP B N 1
ATOM 3965 C CA . ASP B 2 223 ? 139.954 114.099 99.408 1.00 38.51 223 ASP B CA 1
ATOM 3966 C C . ASP B 2 223 ? 141.277 114.732 99.807 1.00 38.91 223 ASP B C 1
ATOM 3967 O O . ASP B 2 223 ? 141.317 115.742 100.513 1.00 43.09 223 ASP B O 1
ATOM 3972 N N . TYR B 2 224 ? 142.361 1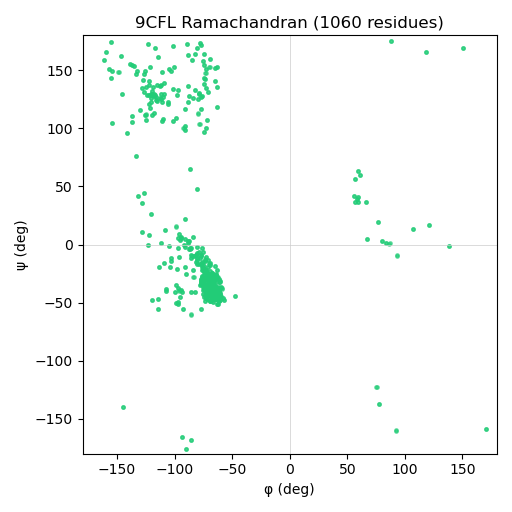14.117 99.343 1.00 39.03 224 TYR B N 1
ATOM 3973 C CA . TYR B 2 224 ? 143.703 114.625 99.589 1.00 37.78 224 TYR B CA 1
ATOM 3974 C C . TYR B 2 224 ? 144.553 114.325 98.365 1.00 42.77 224 TYR B C 1
ATOM 3975 O O . TYR B 2 224 ? 144.576 113.185 97.893 1.00 47.22 224 TYR B O 1
ATOM 3984 N N . GLY B 2 225 ? 145.238 115.342 97.854 1.00 41.54 225 GLY B N 1
ATOM 3985 C CA . GLY B 2 225 ? 146.040 115.173 96.657 1.00 42.94 225 GLY B CA 1
ATOM 3986 C C . GLY B 2 225 ? 146.531 116.515 96.155 1.00 45.21 225 GLY B C 1
ATOM 3987 O O . GLY B 2 225 ? 146.582 117.488 96.906 1.00 45.66 225 GLY B O 1
ATOM 3988 N N . GLU B 2 226 ? 146.884 116.548 94.870 1.00 48.29 226 GLU B N 1
ATOM 3989 C CA . GLU B 2 226 ? 147.422 117.758 94.260 1.00 49.68 226 GLU B CA 1
ATOM 3990 C C . GLU B 2 226 ? 146.346 118.832 94.142 1.00 51.30 226 GLU B C 1
ATOM 3991 O O . GLU B 2 226 ? 145.146 118.546 94.186 1.00 54.80 226 GLU B O 1
ATOM 3997 N N . LEU B 2 227 ? 146.796 120.083 94.002 1.00 49.60 227 LEU B N 1
ATOM 3998 C CA . LEU B 2 227 ? 145.883 121.225 93.998 1.00 46.54 227 LEU B CA 1
ATOM 3999 C C . LEU B 2 227 ? 144.983 121.218 92.767 1.00 45.97 227 LEU B C 1
ATOM 4000 O O . LEU B 2 227 ? 143.766 121.416 92.874 1.00 50.96 227 LEU B O 1
ATOM 4005 N N . ASP B 2 228 ? 145.559 120.943 91.595 1.00 50.50 228 ASP B N 1
ATOM 4006 C CA . ASP B 2 228 ? 144.801 120.894 90.349 1.00 54.36 228 ASP B CA 1
ATOM 4007 C C . ASP B 2 228 ? 143.878 119.686 90.260 1.00 57.43 228 ASP B C 1
ATOM 4008 O O . ASP B 2 228 ? 143.012 119.654 89.380 1.00 57.96 228 ASP B O 1
ATOM 4013 N N . ASP B 2 229 ? 144.044 118.699 91.139 1.00 59.30 229 ASP B N 1
ATOM 4014 C CA . ASP B 2 229 ? 143.205 117.510 91.167 1.00 56.24 229 ASP B CA 1
ATOM 4015 C C . ASP B 2 229 ? 142.048 117.693 92.149 1.00 56.81 229 ASP B C 1
ATOM 4016 O O . ASP B 2 229 ? 140.913 117.318 91.847 1.00 60.95 229 ASP B O 1
ATOM 4021 N N . VAL B 2 230 ? 142.311 118.290 93.310 1.00 48.15 230 VAL B N 1
ATOM 4022 C CA . VAL B 2 230 ? 141.326 118.315 94.390 1.00 51.35 230 VAL B CA 1
ATOM 4023 C C . VAL B 2 230 ? 140.571 119.641 94.449 1.00 50.35 230 VAL B C 1
ATOM 4024 O O . VAL B 2 230 ? 139.358 119.648 94.678 1.00 56.89 230 VAL B O 1
ATOM 4028 N N . LEU B 2 231 ? 141.262 120.770 94.260 1.00 45.09 231 LEU B N 1
ATOM 4029 C CA . LEU B 2 231 ? 140.610 122.078 94.349 1.00 44.36 231 LEU B CA 1
ATOM 4030 C C . LEU B 2 231 ? 139.500 122.333 93.318 1.00 47.31 231 LEU B C 1
ATOM 4031 O O . LEU B 2 231 ? 138.505 122.981 93.696 1.00 44.73 231 LEU B O 1
ATOM 4036 N N . PRO B 2 232 ? 139.593 121.912 92.035 1.00 49.85 232 PRO B N 1
ATOM 4037 C CA . PRO B 2 232 ? 138.397 122.009 91.174 1.00 50.82 232 PRO B CA 1
ATOM 4038 C C . PRO B 2 232 ? 137.193 121.215 91.659 1.00 47.84 232 PRO B C 1
ATOM 4039 O O . PRO B 2 232 ? 136.060 121.647 91.430 1.00 51.15 232 PRO B O 1
ATOM 4043 N N . LYS B 2 233 ? 137.392 120.083 92.339 1.00 44.05 233 LYS B N 1
ATOM 4044 C CA . LYS B 2 233 ? 136.245 119.329 92.843 1.00 47.50 233 LYS B CA 1
ATOM 4045 C C . LYS B 2 233 ? 135.597 120.019 94.040 1.00 46.43 233 LYS B C 1
ATOM 4046 O O . LYS B 2 233 ? 134.367 119.997 94.179 1.00 46.73 233 LYS B O 1
ATOM 4052 N N . TYR B 2 234 ? 136.398 120.655 94.901 1.00 38.47 234 TYR B N 1
ATOM 4053 C CA . TYR B 2 234 ? 135.830 121.455 95.984 1.00 37.66 234 TYR B CA 1
ATOM 4054 C C . TYR B 2 234 ? 135.109 122.685 95.444 1.00 41.24 234 TYR B C 1
ATOM 4055 O O . TYR B 2 234 ? 134.057 123.074 95.968 1.00 38.94 234 TYR B O 1
ATOM 4064 N N . GLU B 2 235 ? 135.656 123.301 94.390 1.00 50.98 235 GLU B N 1
ATOM 4065 C CA . GLU B 2 235 ? 134.973 124.419 93.744 1.00 48.12 235 GLU B CA 1
ATOM 4066 C C . GLU B 2 235 ? 133.669 123.973 93.090 1.00 49.80 235 GLU B C 1
ATOM 4067 O O . GLU B 2 235 ? 132.668 124.697 93.133 1.00 53.87 235 GLU B O 1
ATOM 4073 N N . ALA B 2 236 ? 133.664 122.780 92.486 1.00 49.77 236 ALA B N 1
ATOM 4074 C CA . ALA B 2 236 ? 132.448 122.234 91.890 1.00 49.11 236 ALA B CA 1
ATOM 4075 C C . ALA B 2 236 ? 131.394 121.937 92.948 1.00 49.00 236 ALA B C 1
ATOM 4076 O O . ALA B 2 236 ? 130.202 122.174 92.723 1.00 53.46 236 ALA B O 1
ATOM 4078 N N . PHE B 2 237 ? 131.817 121.429 94.112 1.00 51.31 237 PHE B N 1
ATOM 4079 C CA . PHE B 2 237 ? 130.895 121.245 95.231 1.00 45.88 237 PHE B CA 1
ATOM 4080 C C . PHE B 2 237 ? 130.336 122.579 95.712 1.00 42.51 237 PHE B C 1
ATOM 4081 O O . PHE B 2 237 ? 129.146 122.678 96.043 1.00 50.00 237 PHE B O 1
ATOM 4089 N N . LEU B 2 238 ? 131.186 123.611 95.763 1.00 48.33 238 LEU B N 1
ATOM 4090 C CA . LEU B 2 238 ? 130.745 124.927 96.216 1.00 48.95 238 LEU B CA 1
ATOM 4091 C C . LEU B 2 238 ? 129.719 125.539 95.269 1.00 50.21 238 LEU B C 1
ATOM 4092 O O . LEU B 2 238 ? 128.719 126.104 95.721 1.00 50.40 238 LEU B O 1
ATOM 4097 N N . ASN B 2 239 ? 129.938 125.430 93.954 1.00 55.89 239 ASN B N 1
ATOM 4098 C CA . ASN B 2 239 ? 128.944 125.956 93.016 1.00 56.85 239 ASN B CA 1
ATOM 4099 C C . ASN B 2 239 ? 127.708 125.065 92.947 1.00 57.91 239 ASN B C 1
ATOM 4100 O O . ASN B 2 239 ? 126.616 125.540 92.615 1.00 64.80 239 ASN B O 1
ATOM 4105 N N . ASP B 2 240 ? 127.855 123.772 93.245 1.00 60.28 240 ASP B N 1
ATOM 4106 C CA . ASP B 2 240 ? 126.697 122.887 93.264 1.00 57.38 240 ASP B CA 1
ATOM 4107 C C . ASP B 2 240 ? 125.819 123.150 94.480 1.00 61.24 240 ASP B C 1
ATOM 4108 O O . ASP B 2 240 ? 124.611 122.890 94.445 1.00 65.95 240 ASP B O 1
ATOM 4113 N N . PHE B 2 241 ? 126.408 123.655 95.568 1.00 58.11 241 PHE B N 1
ATOM 4114 C CA . PHE B 2 241 ? 125.636 123.878 96.786 1.00 54.05 241 PHE B CA 1
ATOM 4115 C C . PHE B 2 241 ? 124.694 125.072 96.655 1.00 56.96 241 PHE B C 1
ATOM 4116 O O . PHE B 2 241 ? 123.590 125.060 97.212 1.00 62.37 241 PHE B O 1
ATOM 4124 N N . LYS B 2 242 ? 125.109 126.118 95.934 1.00 57.05 242 LYS B N 1
ATOM 4125 C CA . LYS B 2 242 ? 124.258 127.300 95.806 1.00 59.23 242 LYS B CA 1
ATOM 4126 C C . LYS B 2 242 ? 123.083 127.085 94.865 1.00 61.32 242 LYS B C 1
ATOM 4127 O O . LYS B 2 242 ? 122.118 127.853 94.926 1.00 65.07 242 LYS B O 1
ATOM 4133 N N . LYS B 2 243 ? 123.137 126.073 94.003 1.00 65.16 243 LYS B N 1
ATOM 4134 C CA . LYS B 2 243 ? 122.068 125.795 93.058 1.00 66.57 243 LYS B CA 1
ATOM 4135 C C . LYS B 2 243 ? 120.996 124.878 93.629 1.00 67.39 243 LYS B C 1
ATOM 4136 O O . LYS B 2 243 ? 120.044 124.545 92.919 1.00 71.15 243 LYS B O 1
ATOM 4142 N N . LYS B 2 244 ? 121.128 124.462 94.883 1.00 63.51 244 LYS B N 1
ATOM 4143 C CA . LYS B 2 244 ? 120.101 123.677 95.549 1.00 64.58 244 LYS B CA 1
ATOM 4144 C C . LYS B 2 244 ? 119.086 124.593 96.224 1.00 65.52 244 LYS B C 1
ATOM 4145 O O . LYS B 2 244 ? 119.332 125.780 96.447 1.00 65.93 244 LYS B O 1
ATOM 4151 N N . SER B 2 245 ? 117.932 124.019 96.550 1.00 66.98 245 SER B N 1
ATOM 4152 C CA . SER B 2 245 ? 116.933 124.733 97.327 1.00 66.64 245 SER B CA 1
ATOM 4153 C C . SER B 2 245 ? 117.329 124.748 98.803 1.00 67.49 245 SER B C 1
ATOM 4154 O O . SER B 2 245 ? 118.298 124.110 99.221 1.00 71.05 245 SER B O 1
ATOM 4157 N N . LYS B 2 246 ? 116.562 125.501 99.597 1.00 68.42 246 LYS B N 1
ATOM 4158 C CA . LYS B 2 246 ? 116.839 125.597 101.029 1.00 67.24 246 LYS B CA 1
ATOM 4159 C C . LYS B 2 246 ? 116.565 124.276 101.737 1.00 65.81 246 LYS B C 1
ATOM 4160 O O . LYS B 2 246 ? 117.267 123.915 102.691 1.00 67.78 246 LYS B O 1
ATOM 4166 N N . ALA B 2 247 ? 115.547 123.540 101.279 1.00 65.58 247 ALA B N 1
ATOM 4167 C CA . ALA B 2 247 ? 115.255 122.226 101.842 1.00 67.00 247 ALA B CA 1
ATOM 4168 C C . ALA B 2 247 ? 116.365 121.231 101.531 1.00 67.98 247 ALA B C 1
ATOM 4169 O O . ALA B 2 247 ? 116.721 120.407 102.379 1.00 69.40 247 ALA B O 1
ATOM 4171 N N . GLU B 2 248 ? 116.932 121.302 100.323 1.00 65.63 248 GLU B N 1
ATOM 4172 C CA . GLU B 2 248 ? 118.029 120.411 99.952 1.00 66.90 248 GLU B CA 1
ATOM 4173 C C . GLU B 2 248 ? 119.297 120.723 100.741 1.00 67.78 248 GLU B C 1
ATOM 4174 O O . GLU B 2 248 ? 120.019 119.806 101.151 1.00 67.15 248 GLU B O 1
ATOM 4180 N N . GLN B 2 249 ? 119.577 122.010 100.968 1.00 60.14 249 GLN B N 1
ATOM 4181 C CA . GLN B 2 249 ? 120.732 122.396 101.775 1.00 60.24 249 GLN B CA 1
ATOM 4182 C C . GLN B 2 249 ? 120.554 121.985 103.232 1.00 59.15 249 GLN B C 1
ATOM 4183 O O . GLN B 2 249 ? 121.512 121.542 103.881 1.00 60.51 249 GLN B O 1
ATOM 4189 N N . LYS B 2 250 ? 119.332 122.117 103.758 1.00 62.73 250 LYS B N 1
ATOM 4190 C CA . LYS B 2 250 ? 119.052 121.659 105.117 1.00 62.90 250 LYS B CA 1
ATOM 4191 C C . LYS B 2 250 ? 119.163 120.143 105.227 1.00 62.23 250 LYS B C 1
ATOM 4192 O O . LYS B 2 250 ? 119.645 119.625 106.239 1.00 63.17 250 LYS B O 1
ATOM 4198 N N . GLU B 2 251 ? 118.730 119.420 104.188 1.00 63.71 251 GLU B N 1
ATOM 4199 C CA . GLU B 2 251 ? 118.860 117.966 104.169 1.00 62.61 251 GLU B CA 1
ATOM 4200 C C . GLU B 2 251 ? 120.324 117.543 104.120 1.00 62.51 251 GLU B C 1
ATOM 4201 O O . GLU B 2 251 ? 120.719 116.581 104.789 1.00 66.60 251 GLU B O 1
ATOM 4207 N N . PHE B 2 252 ? 121.145 118.261 103.345 1.00 61.30 252 PHE B N 1
ATOM 4208 C CA . PHE B 2 252 ? 122.579 117.974 103.300 1.00 57.86 252 PHE B CA 1
ATOM 4209 C C . PHE B 2 252 ? 123.245 118.243 104.644 1.00 56.33 252 PHE B C 1
ATOM 4210 O O . PHE B 2 252 ? 124.080 117.450 105.097 1.00 61.15 252 PHE B O 1
ATOM 4218 N N . ARG B 2 253 ? 122.889 119.357 105.294 1.00 58.77 253 ARG B N 1
ATOM 4219 C CA . ARG B 2 253 ? 123.455 119.673 106.603 1.00 56.83 253 ARG B CA 1
ATOM 4220 C C . ARG B 2 253 ? 123.023 118.662 107.661 1.00 59.41 253 ARG B C 1
ATOM 4221 O O . ARG B 2 253 ? 123.828 118.260 108.510 1.00 61.06 253 ARG B O 1
ATOM 4229 N N . ASN B 2 254 ? 121.761 118.223 107.610 1.00 64.54 254 ASN B N 1
ATOM 4230 C CA . ASN B 2 254 ? 121.269 117.234 108.564 1.00 62.52 254 ASN B CA 1
ATOM 4231 C C . ASN B 2 254 ? 121.911 115.871 108.339 1.00 58.44 254 ASN B C 1
ATOM 4232 O O . ASN B 2 254 ? 122.224 115.165 109.303 1.00 63.43 254 ASN B O 1
ATOM 4237 N N . LYS B 2 255 ? 122.127 115.488 107.077 1.00 56.98 255 LYS B N 1
ATOM 4238 C CA . LYS B 2 255 ? 122.780 114.215 106.787 1.00 58.45 255 LYS B CA 1
ATOM 4239 C C . LYS B 2 255 ? 124.254 114.266 107.175 1.00 59.92 255 LYS B C 1
ATOM 4240 O O . LYS B 2 255 ? 124.830 113.249 107.576 1.00 63.90 255 LYS B O 1
ATOM 4246 N N . LEU B 2 256 ? 124.883 115.439 107.049 1.00 56.66 256 LEU B N 1
ATOM 4247 C CA . LEU B 2 256 ? 126.257 115.595 107.514 1.00 55.29 256 LEU B CA 1
ATOM 4248 C C . LEU B 2 256 ? 126.345 115.504 109.033 1.00 52.46 256 LEU B C 1
ATOM 4249 O O . LEU B 2 256 ? 127.261 114.874 109.572 1.00 58.06 256 LEU B O 1
ATOM 4254 N N . ASP B 2 257 ? 125.397 116.123 109.740 1.00 56.80 257 ASP B N 1
ATOM 4255 C CA . ASP B 2 257 ? 125.442 116.147 111.196 1.00 54.85 257 ASP B CA 1
ATOM 4256 C C . ASP B 2 257 ? 124.909 114.871 111.837 1.00 55.54 257 ASP B C 1
ATOM 4257 O O . ASP B 2 257 ? 125.129 114.663 113.034 1.00 58.71 257 ASP B O 1
ATOM 4262 N N . GLU B 2 258 ? 124.203 114.029 111.077 1.00 61.80 258 GLU B N 1
ATOM 4263 C CA . GLU B 2 258 ? 123.667 112.788 111.632 1.00 62.14 258 GLU B CA 1
ATOM 4264 C C . GLU B 2 258 ? 124.776 111.800 111.976 1.00 63.12 258 GLU B C 1
ATOM 4265 O O . GLU B 2 258 ? 124.760 111.191 113.053 1.00 65.49 258 GLU B O 1
ATOM 4271 N N . SER B 2 259 ? 125.754 111.638 111.085 1.00 54.53 259 SER B N 1
ATOM 4272 C CA . SER B 2 259 ? 126.863 110.725 111.324 1.00 51.96 259 SER B CA 1
ATOM 4273 C C . SER B 2 259 ? 127.849 111.236 112.366 1.00 49.23 259 SER B C 1
ATOM 4274 O O . SER B 2 259 ? 128.562 110.426 112.967 1.00 54.60 259 SER B O 1
ATOM 4277 N N . ARG B 2 260 ? 127.904 112.546 112.601 1.00 39.01 260 ARG B N 1
ATOM 4278 C CA . ARG B 2 260 ? 128.856 113.113 113.547 1.00 32.04 260 ARG B CA 1
ATOM 4279 C C . ARG B 2 260 ? 128.406 112.993 114.995 1.00 34.36 260 ARG B C 1
ATOM 4280 O O . ARG B 2 260 ? 129.216 113.203 115.903 1.00 36.60 260 ARG B O 1
ATOM 4288 N N . PHE B 2 261 ? 127.140 112.664 115.235 1.00 44.74 261 PHE B N 1
ATOM 4289 C CA . PHE B 2 261 ? 126.602 112.524 116.582 1.00 37.76 261 PHE B CA 1
ATOM 4290 C C . PHE B 2 261 ? 126.255 111.064 116.839 1.00 42.02 261 PHE B C 1
ATOM 4291 O O . PHE B 2 261 ? 125.674 110.398 115.976 1.00 46.68 261 PHE B O 1
ATOM 4299 N N . VAL B 2 262 ? 126.613 110.570 118.026 1.00 45.09 262 VAL B N 1
ATOM 4300 C CA . VAL B 2 262 ? 126.429 109.171 118.384 1.00 48.23 262 VAL B CA 1
ATOM 4301 C C . VAL B 2 262 ? 126.353 109.073 119.906 1.00 47.18 262 VAL B C 1
ATOM 4302 O O . VAL B 2 262 ? 127.006 109.822 120.637 1.00 46.74 262 VAL B O 1
ATOM 4306 N N . ILE B 2 263 ? 125.497 108.172 120.384 1.00 55.13 263 ILE B N 1
ATOM 4307 C CA . ILE B 2 263 ? 125.382 107.862 121.804 1.00 54.78 263 ILE B CA 1
ATOM 4308 C C . ILE B 2 263 ? 126.330 106.710 122.110 1.00 54.75 263 ILE B C 1
ATOM 4309 O O . ILE B 2 263 ? 126.165 105.603 121.582 1.00 56.80 263 ILE B O 1
ATOM 4314 N N . LYS B 2 264 ? 127.323 106.970 122.955 1.00 56.14 264 LYS B N 1
ATOM 4315 C CA . LYS B 2 264 ? 128.264 105.937 123.373 1.00 55.40 264 LYS B CA 1
ATOM 4316 C C . LYS B 2 264 ? 128.804 106.229 124.768 1.00 57.35 264 LYS B C 1
ATOM 4317 O O . LYS B 2 264 ? 129.379 105.354 125.416 1.00 58.22 264 LYS B O 1
ATOM 4324 N N . MET C 1 27 ? 119.485 167.934 139.566 1.00 59.80 1 MET C N 1
ATOM 4325 C CA . MET C 1 27 ? 118.112 167.495 139.766 1.00 61.27 1 MET C CA 1
ATOM 4326 C C . MET C 1 27 ? 117.614 166.733 138.537 1.00 60.53 1 MET C C 1
ATOM 4327 O O . MET C 1 27 ? 116.766 165.849 138.646 1.00 59.19 1 MET C O 1
ATOM 4332 N N . SER C 1 28 ? 118.152 167.079 137.365 1.00 53.91 2 SER C N 1
ATOM 4333 C CA . SER C 1 28 ? 117.851 166.324 136.156 1.00 47.92 2 SER C CA 1
ATOM 4334 C C . SER C 1 28 ? 118.607 165.004 136.118 1.00 46.90 2 SER C C 1
ATOM 4335 O O . SER C 1 28 ? 118.134 164.042 135.502 1.00 52.66 2 SER C O 1
ATOM 4338 N N . ALA C 1 29 ? 119.775 164.949 136.766 1.00 44.23 3 ALA C N 1
ATOM 4339 C CA . ALA C 1 29 ? 120.535 163.707 136.863 1.00 39.19 3 ALA C CA 1
ATOM 4340 C C . ALA C 1 29 ? 119.791 162.665 137.686 1.00 43.20 3 ALA C C 1
ATOM 4341 O O . ALA C 1 29 ? 119.779 161.476 137.336 1.00 45.84 3 ALA C O 1
ATOM 4343 N N . ILE C 1 30 ? 119.162 163.104 138.783 1.00 43.16 4 ILE C N 1
ATOM 4344 C CA . ILE C 1 30 ? 118.395 162.211 139.651 1.00 39.10 4 ILE C CA 1
ATOM 4345 C C . ILE C 1 30 ? 117.212 161.625 138.898 1.00 39.72 4 ILE C C 1
ATOM 4346 O O . ILE C 1 30 ? 116.976 160.412 138.927 1.00 47.33 4 ILE C O 1
ATOM 4351 N N . GLY C 1 31 ? 116.472 162.482 138.189 1.00 38.30 5 GLY C N 1
ATOM 4352 C CA . GLY C 1 31 ? 115.334 162.014 137.416 1.00 39.18 5 GLY C CA 1
ATOM 4353 C C . GLY C 1 31 ? 115.736 161.125 136.257 1.00 39.99 5 GLY C C 1
ATOM 4354 O O . GLY C 1 31 ? 115.041 160.158 135.940 1.00 44.09 5 GLY C O 1
ATOM 4355 N N . THR C 1 32 ? 116.885 161.417 135.637 1.00 38.55 6 THR C N 1
ATOM 4356 C CA . THR C 1 32 ? 117.368 160.600 134.527 1.00 37.21 6 THR C CA 1
ATOM 4357 C C . THR C 1 32 ? 117.751 159.198 134.989 1.00 38.55 6 THR C C 1
ATOM 4358 O O . THR C 1 32 ? 117.311 158.202 134.403 1.00 46.14 6 THR C O 1
ATOM 4362 N N . VAL C 1 33 ? 118.552 159.104 136.058 1.00 36.04 7 VAL C N 1
ATOM 4363 C CA . VAL C 1 33 ? 118.982 157.800 136.564 1.00 31.03 7 VAL C CA 1
ATOM 4364 C C . VAL C 1 33 ? 117.794 157.026 137.133 1.00 33.98 7 VAL C C 1
ATOM 4365 O O . VAL C 1 33 ? 117.666 155.809 136.920 1.00 39.09 7 VAL C O 1
ATOM 4369 N N . PHE C 1 34 ? 116.870 157.732 137.798 1.00 37.35 8 PHE C N 1
ATOM 4370 C CA . PHE C 1 34 ? 115.669 157.097 138.331 1.00 31.70 8 PHE C CA 1
ATOM 4371 C C . PHE C 1 34 ? 114.776 156.552 137.221 1.00 36.23 8 PHE C C 1
ATOM 4372 O O . PHE C 1 34 ? 114.253 155.437 137.334 1.00 45.55 8 PHE C O 1
ATOM 4380 N N . LYS C 1 35 ? 114.617 157.300 136.121 1.00 38.90 9 LYS C N 1
ATOM 4381 C CA . LYS C 1 35 ? 113.759 156.803 135.053 1.00 36.57 9 LYS C CA 1
ATOM 4382 C C . LYS C 1 35 ? 114.424 155.652 134.301 1.00 40.49 9 LYS C C 1
ATOM 4383 O O . LYS C 1 35 ? 113.747 154.682 133.943 1.00 44.24 9 LYS C O 1
ATOM 4389 N N . GLU C 1 36 ? 115.757 155.688 134.134 1.00 37.35 10 GLU C N 1
ATOM 4390 C CA . GLU C 1 36 ? 116.442 154.562 133.497 1.00 37.26 10 GLU C CA 1
ATOM 4391 C C . GLU C 1 36 ? 116.420 153.321 134.381 1.00 38.78 10 GLU C C 1
ATOM 4392 O O . GLU C 1 36 ? 116.550 152.196 133.885 1.00 47.60 10 GLU C O 1
ATOM 4398 N N . HIS C 1 37 ? 116.258 153.501 135.691 1.00 34.67 11 HIS C N 1
ATOM 4399 C CA . HIS C 1 37 ? 116.111 152.336 136.553 1.00 30.63 11 HIS C CA 1
ATOM 4400 C C . HIS C 1 37 ? 114.672 151.828 136.587 1.00 32.71 11 HIS C C 1
ATOM 4401 O O . HIS C 1 37 ? 114.444 150.632 136.802 1.00 39.12 11 HIS C O 1
ATOM 4408 N N . VAL C 1 38 ? 113.683 152.703 136.376 1.00 38.17 12 VAL C N 1
ATOM 4409 C CA . VAL C 1 38 ? 112.308 152.215 136.498 1.00 33.27 12 VAL C CA 1
ATOM 4410 C C . VAL C 1 38 ? 111.699 151.706 135.191 1.00 39.19 12 VAL C C 1
ATOM 4411 O O . VAL C 1 38 ? 110.722 150.949 135.254 1.00 45.40 12 VAL C O 1
ATOM 4415 N N . LYS C 1 39 ? 112.213 152.065 134.006 1.00 37.11 13 LYS C N 1
ATOM 4416 C CA . LYS C 1 39 ? 111.663 151.362 132.839 1.00 39.60 13 LYS C CA 1
ATOM 4417 C C . LYS C 1 39 ? 112.486 150.150 132.422 1.00 41.03 13 LYS C C 1
ATOM 4418 O O . LYS C 1 39 ? 112.187 149.553 131.383 1.00 47.49 13 LYS C O 1
ATOM 4424 N N . ASN C 1 40 ? 113.507 149.769 133.183 1.00 37.54 14 ASN C N 1
ATOM 4425 C CA . ASN C 1 40 ? 114.377 148.660 132.805 1.00 33.30 14 ASN C CA 1
ATOM 4426 C C . ASN C 1 40 ? 114.510 147.655 133.936 1.00 32.92 14 ASN C C 1
ATOM 4427 O O . ASN C 1 40 ? 115.565 147.043 134.121 1.00 41.61 14 ASN C O 1
ATOM 4432 N N . PHE C 1 41 ? 113.430 147.452 134.693 1.00 33.86 15 PHE C N 1
ATOM 4433 C CA . PHE C 1 41 ? 113.455 146.539 135.836 1.00 32.81 15 PHE C CA 1
ATOM 4434 C C . PHE C 1 41 ? 113.600 145.085 135.388 1.00 34.43 15 PHE C C 1
ATOM 4435 O O . PHE C 1 41 ? 114.411 144.325 135.942 1.00 36.37 15 PHE C O 1
ATOM 4443 N N . TYR C 1 42 ? 112.841 144.693 134.358 1.00 31.11 16 TYR C N 1
ATOM 4444 C CA . TYR C 1 42 ? 112.961 143.348 133.798 1.00 32.28 16 TYR C CA 1
ATOM 4445 C C . TYR C 1 42 ? 114.322 143.139 133.146 1.00 25.63 16 TYR C C 1
ATOM 4446 O O . TYR C 1 42 ? 114.893 142.044 133.225 1.00 38.47 16 TYR C O 1
ATOM 4455 N N . LEU C 1 43 ? 114.847 144.180 132.492 1.00 26.64 17 LEU C N 1
ATOM 4456 C CA . LEU C 1 43 ? 116.174 144.112 131.888 1.00 26.79 17 LEU C CA 1
ATOM 4457 C C . LEU C 1 43 ? 117.256 143.908 132.942 1.00 25.88 17 LEU C C 1
ATOM 4458 O O . LEU C 1 43 ? 118.172 143.102 132.745 1.00 35.37 17 LEU C O 1
ATOM 4463 N N . ILE C 1 44 ? 117.137 144.607 134.077 1.00 19.25 18 ILE C N 1
ATOM 4464 C CA . ILE C 1 44 ? 118.080 144.450 135.185 1.00 24.39 18 ILE C CA 1
ATOM 4465 C C . ILE C 1 44 ? 118.027 143.030 135.739 1.00 22.03 18 ILE C C 1
ATOM 4466 O O . ILE C 1 44 ? 119.068 142.392 135.947 1.00 32.38 18 ILE C O 1
ATOM 4471 N N . GLN C 1 45 ? 116.811 142.498 135.932 1.00 29.14 19 GLN C N 1
ATOM 4472 C CA . GLN C 1 45 ? 116.660 141.149 136.482 1.00 31.94 19 GLN C CA 1
ATOM 4473 C C . GLN C 1 45 ? 117.214 140.082 135.539 1.00 30.86 19 GLN C C 1
ATOM 4474 O O . GLN C 1 45 ? 117.921 139.160 135.970 1.00 34.84 19 GLN C O 1
ATOM 4480 N N . ARG C 1 46 ? 116.923 140.205 134.241 1.00 25.44 20 ARG C N 1
ATOM 4481 C CA . ARG C 1 46 ? 117.368 139.198 133.282 1.00 24.65 20 ARG C CA 1
ATOM 4482 C C . ARG C 1 46 ? 118.876 139.261 133.058 1.00 22.49 20 ARG C C 1
ATOM 4483 O O . ARG C 1 46 ? 119.533 138.217 132.938 1.00 32.55 20 ARG C O 1
ATOM 4491 N N . LEU C 1 47 ? 119.450 140.469 133.022 1.00 19.23 21 LEU C N 1
ATOM 4492 C CA . LEU C 1 47 ? 120.898 140.589 132.886 1.00 23.02 21 LEU C CA 1
ATOM 4493 C C . LEU C 1 47 ? 121.618 140.106 134.143 1.00 22.89 21 LEU C C 1
ATOM 4494 O O . LEU C 1 47 ? 122.719 139.551 134.053 1.00 29.07 21 LEU C O 1
ATOM 4499 N N . ALA C 1 48 ? 121.006 140.289 135.320 1.00 21.70 22 ALA C N 1
ATOM 4500 C CA . ALA C 1 48 ? 121.583 139.756 136.550 1.00 21.14 22 ALA C CA 1
ATOM 4501 C C . ALA C 1 48 ? 121.564 138.232 136.561 1.00 21.41 22 ALA C C 1
ATOM 4502 O O . ALA C 1 48 ? 122.527 137.595 137.008 1.00 37.58 22 ALA C O 1
ATOM 4504 N N . GLN C 1 49 ? 120.474 137.632 136.066 1.00 25.94 23 GLN C N 1
ATOM 4505 C CA . GLN C 1 49 ? 120.407 136.177 135.940 1.00 22.46 23 GLN C CA 1
ATOM 4506 C C . GLN C 1 49 ? 121.455 135.652 134.964 1.00 28.13 23 GLN C C 1
ATOM 4507 O O . GLN C 1 49 ? 122.101 134.625 135.223 1.00 34.98 23 GLN C O 1
ATOM 4513 N N . PHE C 1 50 ? 121.651 136.360 133.847 1.00 26.21 24 PHE C N 1
ATOM 4514 C CA . PHE C 1 50 ? 122.682 135.978 132.886 1.00 16.02 24 PHE C CA 1
ATOM 4515 C C . PHE C 1 50 ? 124.080 136.107 133.478 1.00 23.75 24 PHE C C 1
ATOM 4516 O O . PHE C 1 50 ? 124.952 135.282 133.197 1.00 33.55 24 PHE C O 1
ATOM 4524 N N . GLN C 1 51 ? 124.311 137.132 134.304 1.00 22.27 25 GLN C N 1
ATOM 4525 C CA . GLN C 1 51 ? 125.612 137.290 134.952 1.00 21.13 25 GLN C CA 1
ATOM 4526 C C . GLN C 1 51 ? 125.876 136.173 135.958 1.00 24.47 25 GLN C C 1
ATOM 4527 O O . GLN C 1 51 ? 127.008 135.676 136.060 1.00 34.28 25 GLN C O 1
ATOM 4533 N N . VAL C 1 52 ? 124.836 135.762 136.695 1.00 29.28 26 VAL C N 1
ATOM 4534 C CA . VAL C 1 52 ? 124.939 134.624 137.611 1.00 26.29 26 VAL C CA 1
ATOM 4535 C C . VAL C 1 52 ? 125.295 133.350 136.848 1.00 29.12 26 VAL C C 1
ATOM 4536 O O . VAL C 1 52 ? 126.165 132.578 137.272 1.00 38.82 26 VAL C O 1
ATOM 4540 N N . LYS C 1 53 ? 124.659 133.134 135.693 1.00 35.49 27 LYS C N 1
ATOM 4541 C CA . LYS C 1 53 ? 124.992 131.964 134.880 1.00 25.33 27 LYS C CA 1
ATOM 4542 C C . LYS C 1 53 ? 126.388 132.067 134.265 1.00 31.12 27 LYS C C 1
ATOM 4543 O O . LYS C 1 53 ? 127.041 131.043 134.032 1.00 35.66 27 LYS C O 1
ATOM 4549 N N . ILE C 1 54 ? 126.856 133.286 133.985 1.00 39.46 28 ILE C N 1
ATOM 4550 C CA . ILE C 1 54 ? 128.169 133.464 133.365 1.00 27.93 28 ILE C CA 1
ATOM 4551 C C . ILE C 1 54 ? 129.285 133.147 134.357 1.00 26.46 28 ILE C C 1
ATOM 4552 O O . ILE C 1 54 ? 130.222 132.406 134.039 1.00 39.53 28 ILE C O 1
ATOM 4557 N N . ILE C 1 55 ? 129.193 133.672 135.587 1.00 29.07 29 ILE C N 1
ATOM 4558 C CA . ILE C 1 55 ? 130.287 133.475 136.541 1.00 30.91 29 ILE C CA 1
ATOM 4559 C C . ILE C 1 55 ? 130.320 132.088 137.166 1.00 32.53 29 ILE C C 1
ATOM 4560 O O . ILE C 1 55 ? 131.298 131.756 137.848 1.00 34.39 29 ILE C O 1
ATOM 4565 N N . ASN C 1 56 ? 129.296 131.257 136.953 1.00 32.88 30 ASN C N 1
ATOM 4566 C CA . ASN C 1 56 ? 129.258 129.918 137.536 1.00 31.86 30 ASN C CA 1
ATOM 4567 C C . ASN C 1 56 ? 129.180 128.829 136.471 1.00 37.30 30 ASN C C 1
ATOM 4568 O O . ASN C 1 56 ? 128.670 127.740 136.750 1.00 36.19 30 ASN C O 1
ATOM 4573 N N . HIS C 1 57 ? 129.673 129.100 135.258 1.00 44.81 31 HIS C N 1
ATOM 4574 C CA . HIS C 1 57 ? 129.387 128.223 134.125 1.00 41.25 31 HIS C CA 1
ATOM 4575 C C . HIS C 1 57 ? 130.188 126.926 134.179 1.00 45.12 31 HIS C C 1
ATOM 4576 O O . HIS C 1 57 ? 129.649 125.849 133.899 1.00 47.12 31 HIS C O 1
ATOM 4583 N N . SER C 1 58 ? 131.472 127.002 134.529 1.00 40.00 32 SER C N 1
ATOM 4584 C CA . SER C 1 58 ? 132.324 125.820 134.482 1.00 34.43 32 SER C CA 1
ATOM 4585 C C . SER C 1 58 ? 132.272 124.989 135.756 1.00 41.32 32 SER C C 1
ATOM 4586 O O . SER C 1 58 ? 132.919 123.939 135.814 1.00 46.20 32 SER C O 1
ATOM 4589 N N . ASN C 1 59 ? 131.533 125.429 136.770 1.00 40.19 33 ASN C N 1
ATOM 4590 C CA . ASN C 1 59 ? 131.421 124.667 138.005 1.00 29.60 33 ASN C CA 1
ATOM 4591 C C . ASN C 1 59 ? 130.540 123.442 137.798 1.00 37.58 33 ASN C C 1
ATOM 4592 O O . ASN C 1 59 ? 129.549 123.494 137.061 1.00 39.96 33 ASN C O 1
ATOM 4597 N N . TYR C 1 60 ? 130.913 122.332 138.439 1.00 47.30 34 TYR C N 1
ATOM 4598 C CA . TYR C 1 60 ? 130.076 121.137 138.409 1.00 37.78 34 TYR C CA 1
ATOM 4599 C C . TYR C 1 60 ? 128.785 121.353 139.187 1.00 45.51 34 TYR C C 1
ATOM 4600 O O . TYR C 1 60 ? 127.718 120.880 138.780 1.00 50.55 34 TYR C O 1
ATOM 4609 N N . LEU C 1 61 ? 128.860 122.073 140.305 1.00 47.60 35 LEU C N 1
ATOM 4610 C CA . LEU C 1 61 ? 127.690 122.351 141.125 1.00 41.16 35 LEU C CA 1
ATOM 4611 C C . LEU C 1 61 ? 126.859 123.515 140.602 1.00 39.88 35 LEU C C 1
ATOM 4612 O O . LEU C 1 61 ? 125.756 123.741 141.110 1.00 48.90 35 LEU C O 1
ATOM 4617 N N . GLY C 1 62 ? 127.352 124.251 139.609 1.00 36.69 36 GLY C N 1
ATOM 4618 C CA . GLY C 1 62 ? 126.540 125.266 138.961 1.00 33.28 36 GLY C CA 1
ATOM 4619 C C . GLY C 1 62 ? 126.417 126.528 139.788 1.00 36.74 36 GLY C C 1
ATOM 4620 O O . GLY C 1 62 ? 127.387 127.020 140.374 1.00 42.16 36 GLY C O 1
ATOM 4621 N N . VAL C 1 63 ? 125.195 127.065 139.838 1.00 44.29 37 VAL C N 1
ATOM 4622 C CA . VAL C 1 63 ? 124.928 128.297 140.573 1.00 36.35 37 VAL C CA 1
ATOM 4623 C C . VAL C 1 63 ? 124.690 128.062 142.055 1.00 40.64 37 VAL C C 1
ATOM 4624 O O . VAL C 1 63 ? 124.333 129.003 142.771 1.00 44.14 37 VAL C O 1
ATOM 4628 N N . ALA C 1 64 ? 124.878 126.831 142.535 1.00 41.90 38 ALA C N 1
ATOM 4629 C CA . ALA C 1 64 ? 124.773 126.555 143.961 1.00 36.41 38 ALA C CA 1
ATOM 4630 C C . ALA C 1 64 ? 125.966 127.086 144.744 1.00 41.38 38 ALA C C 1
ATOM 4631 O O . ALA C 1 64 ? 125.894 127.157 145.973 1.00 44.48 38 ALA C O 1
ATOM 4633 N N . TRP C 1 65 ? 127.056 127.460 144.066 1.00 39.02 39 TRP C N 1
ATOM 4634 C CA . TRP C 1 65 ? 128.234 127.959 144.767 1.00 34.62 39 TRP C CA 1
ATOM 4635 C C . TRP C 1 65 ? 127.993 129.327 145.390 1.00 39.09 39 TRP C C 1
ATOM 4636 O O . TRP C 1 65 ? 128.611 129.649 146.413 1.00 45.85 39 TRP C O 1
ATOM 4647 N N . GLU C 1 66 ? 127.053 130.102 144.829 1.00 41.80 40 GLU C N 1
ATOM 4648 C CA . GLU C 1 66 ? 126.633 131.372 145.418 1.00 45.25 40 GLU C CA 1
ATOM 4649 C C . GLU C 1 66 ? 125.995 131.185 146.789 1.00 42.40 40 GLU C C 1
ATOM 4650 O O . GLU C 1 66 ? 125.935 132.129 147.584 1.00 47.07 40 GLU C O 1
ATOM 4656 N N . LEU C 1 67 ? 125.496 129.984 147.070 1.00 37.31 41 LEU C N 1
ATOM 4657 C CA . LEU C 1 67 ? 124.996 129.567 148.369 1.00 32.84 41 LEU C CA 1
ATOM 4658 C C . LEU C 1 67 ? 126.049 128.849 149.203 1.00 37.76 41 LEU C C 1
ATOM 4659 O O . LEU C 1 67 ? 126.120 129.059 150.416 1.00 41.65 41 LEU C O 1
ATOM 4664 N N . ILE C 1 68 ? 126.876 128.014 148.565 1.00 39.47 42 ILE C N 1
ATOM 4665 C CA . ILE C 1 68 ? 127.789 127.136 149.298 1.00 38.24 42 ILE C CA 1
ATOM 4666 C C . ILE C 1 68 ? 128.968 127.920 149.871 1.00 39.13 42 ILE C C 1
ATOM 4667 O O . ILE C 1 68 ? 129.345 127.727 151.034 1.00 46.41 42 ILE C O 1
ATOM 4672 N N . ASN C 1 69 ? 129.568 128.810 149.071 1.00 39.95 43 ASN C N 1
ATOM 4673 C CA . ASN C 1 69 ? 130.745 129.558 149.522 1.00 38.36 43 ASN C CA 1
ATOM 4674 C C . ASN C 1 69 ? 130.481 130.501 150.704 1.00 37.65 43 ASN C C 1
ATOM 4675 O O . ASN C 1 69 ? 131.314 130.519 151.633 1.00 44.42 43 ASN C O 1
ATOM 4680 N N . PRO C 1 70 ? 129.386 131.295 150.754 1.00 40.81 44 PRO C N 1
ATOM 4681 C CA . PRO C 1 70 ? 129.090 132.009 152.009 1.00 37.16 44 PRO C CA 1
ATOM 4682 C C . PRO C 1 70 ? 128.844 131.108 153.205 1.00 35.79 44 PRO C C 1
ATOM 4683 O O . PRO C 1 70 ? 129.210 131.499 154.312 1.00 45.14 44 PRO C O 1
ATOM 4687 N N . VAL C 1 71 ? 128.268 129.916 153.019 1.00 34.72 45 VAL C N 1
ATOM 4688 C CA . VAL C 1 71 ? 128.018 129.008 154.140 1.00 36.53 45 VAL C CA 1
ATOM 4689 C C . VAL C 1 71 ? 129.334 128.493 154.723 1.00 34.08 45 VAL C C 1
ATOM 4690 O O . VAL C 1 71 ? 129.506 128.423 155.949 1.00 39.84 45 VAL C O 1
ATOM 4694 N N . MET C 1 72 ? 130.293 128.164 153.852 1.00 37.68 46 MET C N 1
ATOM 4695 C CA . MET C 1 72 ? 131.621 127.754 154.302 1.00 33.26 46 MET C CA 1
ATOM 4696 C C . MET C 1 72 ? 132.343 128.886 155.023 1.00 38.59 46 MET C C 1
ATOM 4697 O O . MET C 1 72 ? 132.985 128.660 156.060 1.00 41.60 46 MET C O 1
ATOM 4702 N N . GLN C 1 73 ? 132.225 130.114 154.503 1.00 37.81 47 GLN C N 1
ATOM 4703 C CA . GLN C 1 73 ? 132.813 131.264 155.188 1.00 27.52 47 GLN C CA 1
ATOM 4704 C C . GLN C 1 73 ? 132.141 131.520 156.537 1.00 26.10 47 GLN C C 1
ATOM 4705 O O . GLN C 1 73 ? 132.802 131.927 157.498 1.00 35.52 47 GLN C O 1
ATOM 4711 N N . ILE C 1 74 ? 130.832 131.258 156.627 1.00 29.42 48 ILE C N 1
ATOM 4712 C CA . ILE C 1 74 ? 130.093 131.366 157.884 1.00 29.81 48 ILE C CA 1
ATOM 4713 C C . ILE C 1 74 ? 130.618 130.363 158.905 1.00 27.40 48 ILE C C 1
ATOM 4714 O O . ILE C 1 74 ? 130.790 130.691 160.087 1.00 31.69 48 ILE C O 1
ATOM 4719 N N . MET C 1 75 ? 130.888 129.132 158.459 1.00 35.94 49 MET C N 1
ATOM 4720 C CA . MET C 1 75 ? 131.457 128.114 159.344 1.00 34.74 49 MET C CA 1
ATOM 4721 C C . MET C 1 75 ? 132.843 128.515 159.838 1.00 34.35 49 MET C C 1
ATOM 4722 O O . MET C 1 75 ? 133.170 128.309 161.016 1.00 39.17 49 MET C O 1
ATOM 4727 N N . VAL C 1 76 ? 133.656 129.113 158.959 1.00 34.77 50 VAL C N 1
ATOM 4728 C CA . VAL C 1 76 ? 134.979 129.604 159.361 1.00 33.54 50 VAL C CA 1
ATOM 4729 C C . VAL C 1 76 ? 134.851 130.716 160.402 1.00 33.38 50 VAL C C 1
ATOM 4730 O O . VAL C 1 76 ? 135.539 130.710 161.434 1.00 37.14 50 VAL C O 1
ATOM 4734 N N . TYR C 1 77 ? 133.944 131.668 160.159 1.00 30.42 51 TYR C N 1
ATOM 4735 C CA . TYR C 1 77 ? 133.786 132.804 161.064 1.00 20.17 51 TYR C CA 1
ATOM 4736 C C . TYR C 1 77 ? 133.192 132.382 162.404 1.00 23.44 51 TYR C C 1
ATOM 4737 O O . TYR C 1 77 ? 133.492 132.991 163.435 1.00 33.01 51 TYR C O 1
ATOM 4746 N N . TRP C 1 78 ? 132.361 131.338 162.417 1.00 29.39 52 TRP C N 1
ATOM 4747 C CA . TRP C 1 78 ? 131.830 130.857 163.687 1.00 30.89 52 TRP C CA 1
ATOM 4748 C C . TRP C 1 78 ? 132.876 130.050 164.448 1.00 34.71 52 TRP C C 1
ATOM 4749 O O . TRP C 1 78 ? 132.903 130.077 165.684 1.00 36.71 52 TRP C O 1
ATOM 4760 N N . MET C 1 79 ? 133.734 129.314 163.729 1.00 32.86 53 MET C N 1
ATOM 4761 C CA . MET C 1 79 ? 134.823 128.602 164.391 1.00 33.22 53 MET C CA 1
ATOM 4762 C C . MET C 1 79 ? 135.820 129.569 165.013 1.00 34.51 53 MET C C 1
ATOM 4763 O O . MET C 1 79 ? 136.380 129.296 166.080 1.00 39.03 53 MET C O 1
ATOM 4768 N N . VAL C 1 80 ? 136.049 130.710 164.366 1.00 33.27 54 VAL C N 1
ATOM 4769 C CA . VAL C 1 80 ? 137.047 131.650 164.870 1.00 29.61 54 VAL C CA 1
ATOM 4770 C C . VAL C 1 80 ? 136.446 132.578 165.919 1.00 27.67 54 VAL C C 1
ATOM 4771 O O . VAL C 1 80 ? 136.886 132.603 167.073 1.00 35.64 54 VAL C O 1
ATOM 4775 N N . PHE C 1 81 ? 135.430 133.348 165.540 1.00 30.28 55 PHE C N 1
ATOM 4776 C CA . PHE C 1 81 ? 134.902 134.400 166.394 1.00 27.97 55 PHE C CA 1
ATOM 4777 C C . PHE C 1 81 ? 133.870 133.903 167.397 1.00 28.78 55 PHE C C 1
ATOM 4778 O O . PHE C 1 81 ? 133.486 134.664 168.292 1.00 39.65 55 PHE C O 1
ATOM 4786 N N . GLY C 1 82 ? 133.411 132.661 167.275 1.00 34.29 56 GLY C N 1
ATOM 4787 C CA . GLY C 1 82 ? 132.488 132.108 168.245 1.00 27.57 56 GLY C CA 1
ATOM 4788 C C . GLY C 1 82 ? 133.138 131.231 169.289 1.00 35.31 56 GLY C C 1
ATOM 4789 O O . GLY C 1 82 ? 132.923 131.419 170.489 1.00 46.43 56 GLY C O 1
ATOM 4790 N N . LEU C 1 83 ? 133.949 130.272 168.846 1.00 38.39 57 LEU C N 1
ATOM 4791 C CA . LEU C 1 83 ? 134.606 129.340 169.751 1.00 37.88 57 LEU C CA 1
ATOM 4792 C C . LEU C 1 83 ? 135.916 129.896 170.296 1.00 43.62 57 LEU C C 1
ATOM 4793 O O . LEU C 1 83 ? 136.224 129.722 171.478 1.00 48.57 57 LEU C O 1
ATOM 4798 N N . GLY C 1 84 ? 136.698 130.560 169.444 1.00 44.36 58 GLY C N 1
ATOM 4799 C CA . GLY C 1 84 ? 138.007 131.024 169.871 1.00 42.69 58 GLY C CA 1
ATOM 4800 C C . GLY C 1 84 ? 137.950 132.271 170.733 1.00 47.05 58 GLY C C 1
ATOM 4801 O O . GLY C 1 84 ? 138.811 132.477 171.593 1.00 56.60 58 GLY C O 1
ATOM 4802 N N . ILE C 1 85 ? 136.945 133.115 170.522 1.00 39.91 59 ILE C N 1
ATOM 4803 C CA . ILE C 1 85 ? 136.889 134.403 171.207 1.00 42.93 59 ILE C CA 1
ATOM 4804 C C . ILE C 1 85 ? 136.004 134.341 172.445 1.00 47.31 59 ILE C C 1
ATOM 4805 O O . ILE C 1 85 ? 136.422 134.733 173.538 1.00 50.39 59 ILE C O 1
ATOM 4810 N N . ARG C 1 86 ? 134.776 133.839 172.313 1.00 42.42 60 ARG C N 1
ATOM 4811 C CA . ARG C 1 86 ? 133.828 133.851 173.420 1.00 39.14 60 ARG C CA 1
ATOM 4812 C C . ARG C 1 86 ? 133.326 132.465 173.803 1.00 41.97 60 ARG C C 1
ATOM 4813 O O . ARG C 1 86 ? 132.416 132.368 174.637 1.00 43.94 60 ARG C O 1
ATOM 4821 N N . SER C 1 87 ? 133.911 131.401 173.233 1.00 44.15 61 SER C N 1
ATOM 4822 C CA . SER C 1 87 ? 133.581 129.993 173.515 1.00 44.82 61 SER C CA 1
ATOM 4823 C C . SER C 1 87 ? 132.098 129.686 173.303 1.00 46.58 61 SER C C 1
ATOM 4824 O O . SER C 1 87 ? 131.482 128.974 174.101 1.00 46.99 61 SER C O 1
ATOM 4827 N N . ASN C 1 88 ? 131.536 130.239 172.216 1.00 46.87 62 ASN C N 1
ATOM 4828 C CA . ASN C 1 88 ? 130.147 130.022 171.779 1.00 41.64 62 ASN C CA 1
ATOM 4829 C C . ASN C 1 88 ? 129.135 130.424 172.852 1.00 41.45 62 ASN C C 1
ATOM 4830 O O . ASN C 1 88 ? 128.119 129.756 173.055 1.00 47.25 62 ASN C O 1
ATOM 4835 N N . ALA C 1 89 ? 129.418 131.519 173.549 1.00 41.63 63 ALA C N 1
ATOM 4836 C CA . ALA C 1 89 ? 128.510 132.024 174.569 1.00 39.30 63 ALA C CA 1
ATOM 4837 C C . ALA C 1 89 ? 127.301 132.691 173.914 1.00 49.04 63 ALA C C 1
ATOM 4838 O O . ALA C 1 89 ? 127.439 133.323 172.863 1.00 47.83 63 ALA C O 1
ATOM 4840 N N . PRO C 1 90 ? 126.111 132.551 174.498 1.00 51.25 64 PRO C N 1
ATOM 4841 C CA . PRO C 1 90 ? 124.924 133.190 173.920 1.00 42.34 64 PRO C CA 1
ATOM 4842 C C . PRO C 1 90 ? 124.957 134.704 174.057 1.00 42.72 64 PRO C C 1
ATOM 4843 O O . PRO C 1 90 ? 125.570 135.268 174.966 1.00 44.48 64 PRO C O 1
ATOM 4847 N N . ILE C 1 91 ? 124.277 135.366 173.123 1.00 44.63 65 ILE C N 1
ATOM 4848 C CA . ILE C 1 91 ? 124.147 136.818 173.109 1.00 41.79 65 ILE C CA 1
ATOM 4849 C C . ILE C 1 91 ? 122.664 137.156 173.133 1.00 43.97 65 ILE C C 1
ATOM 4850 O O . ILE C 1 91 ? 121.921 136.738 172.235 1.00 47.54 65 ILE C O 1
ATOM 4855 N N . HIS C 1 92 ? 122.243 137.905 174.162 1.00 52.46 66 HIS C N 1
ATOM 4856 C CA . HIS C 1 92 ? 120.879 138.435 174.318 1.00 54.73 66 HIS C CA 1
ATOM 4857 C C . HIS C 1 92 ? 119.829 137.324 174.347 1.00 55.75 66 HIS C C 1
ATOM 4858 O O . HIS C 1 92 ? 118.721 137.472 173.830 1.00 57.63 66 HIS C O 1
ATOM 4865 N N . GLY C 1 93 ? 120.184 136.196 174.959 1.00 49.15 67 GLY C N 1
ATOM 4866 C CA . GLY C 1 93 ? 119.280 135.065 175.025 1.00 47.58 67 GLY C CA 1
ATOM 4867 C C . GLY C 1 93 ? 119.216 134.217 173.775 1.00 48.30 67 GLY C C 1
ATOM 4868 O O . GLY C 1 93 ? 118.432 133.266 173.728 1.00 55.48 67 GLY C O 1
ATOM 4869 N N . VAL C 1 94 ? 120.011 134.533 172.765 1.00 41.25 68 VAL C N 1
ATOM 4870 C CA . VAL C 1 94 ? 120.065 133.790 171.509 1.00 40.28 68 VAL C CA 1
ATOM 4871 C C . VAL C 1 94 ? 121.421 133.103 171.441 1.00 44.88 68 VAL C C 1
ATOM 4872 O O . VAL C 1 94 ? 122.426 133.717 171.816 1.00 46.74 68 VAL C O 1
ATOM 4876 N N . PRO C 1 95 ? 121.495 131.837 171.021 1.00 41.39 69 PRO C N 1
ATOM 4877 C CA . PRO C 1 95 ? 122.802 131.207 170.788 1.00 40.98 69 PRO C CA 1
ATOM 4878 C C . PRO C 1 95 ? 123.572 131.908 169.677 1.00 38.47 69 PRO C C 1
ATOM 4879 O O . PRO C 1 95 ? 122.985 132.516 168.780 1.00 42.16 69 PRO C O 1
ATOM 4883 N N . PHE C 1 96 ? 124.907 131.827 169.762 1.00 40.41 70 PHE C N 1
ATOM 4884 C CA . PHE C 1 96 ? 125.773 132.676 168.947 1.00 33.79 70 PHE C CA 1
ATOM 4885 C C . PHE C 1 96 ? 125.717 132.326 167.467 1.00 28.02 70 PHE C C 1
ATOM 4886 O O . PHE C 1 96 ? 125.940 133.203 166.623 1.00 29.35 70 PHE C O 1
ATOM 4894 N N . VAL C 1 97 ? 125.442 131.062 167.132 1.00 32.93 71 VAL C N 1
ATOM 4895 C CA . VAL C 1 97 ? 125.464 130.635 165.734 1.00 31.32 71 VAL C CA 1
ATOM 4896 C C . VAL C 1 97 ? 124.335 131.303 164.949 1.00 35.42 71 VAL C C 1
ATOM 4897 O O . VAL C 1 97 ? 124.551 131.823 163.850 1.00 36.57 71 VAL C O 1
ATOM 4901 N N . TYR C 1 98 ? 123.143 131.391 165.542 1.00 34.26 72 TYR C N 1
ATOM 4902 C CA . TYR C 1 98 ? 122.025 132.036 164.858 1.00 34.84 72 TYR C CA 1
ATOM 4903 C C . TYR C 1 98 ? 122.133 133.556 164.901 1.00 38.16 72 TYR C C 1
ATOM 4904 O O . TYR C 1 98 ? 121.705 134.228 163.958 1.00 39.81 72 TYR C O 1
ATOM 4913 N N . TRP C 1 99 ? 122.714 134.102 165.976 1.00 32.01 73 TRP C N 1
ATOM 4914 C CA . TRP C 1 99 ? 122.989 135.535 166.070 1.00 16.88 73 TRP C CA 1
ATOM 4915 C C . TRP C 1 99 ? 123.946 135.986 164.970 1.00 26.18 73 TRP C C 1
ATOM 4916 O O . TRP C 1 99 ? 123.680 136.963 164.256 1.00 34.06 73 TRP C O 1
ATOM 4927 N N . LEU C 1 100 ? 125.049 135.252 164.797 1.00 24.14 74 LEU C N 1
ATOM 4928 C CA . LEU C 1 100 ? 125.984 135.527 163.714 1.00 26.03 74 LEU C CA 1
ATOM 4929 C C . LEU C 1 100 ? 125.353 135.253 162.354 1.00 27.88 74 LEU C C 1
ATOM 4930 O O . LEU C 1 100 ? 125.595 135.999 161.401 1.00 34.48 74 LEU C O 1
ATOM 4935 N N . LEU C 1 101 ? 124.522 134.208 162.265 1.00 26.78 75 LEU C N 1
ATOM 4936 C CA . LEU C 1 101 ? 123.885 133.813 161.012 1.00 25.40 75 LEU C CA 1
ATOM 4937 C C . LEU C 1 101 ? 122.959 134.898 160.481 1.00 25.01 75 LEU C C 1
ATOM 4938 O O . LEU C 1 101 ? 122.978 135.215 159.286 1.00 29.01 75 LEU C O 1
ATOM 4943 N N . VAL C 1 102 ? 122.205 135.564 161.355 1.00 30.99 76 VAL C N 1
ATOM 4944 C CA . VAL C 1 102 ? 121.325 136.677 160.888 1.00 27.77 76 VAL C CA 1
ATOM 4945 C C . VAL C 1 102 ? 122.184 137.907 160.552 1.00 26.29 76 VAL C C 1
ATOM 4946 O O . VAL C 1 102 ? 121.930 138.522 159.504 1.00 37.46 76 VAL C O 1
ATOM 4950 N N . GLY C 1 103 ? 123.163 138.240 161.393 1.00 32.99 77 GLY C N 1
ATOM 4951 C CA . GLY C 1 103 ? 124.057 139.393 161.169 1.00 23.22 77 GLY C CA 1
ATOM 4952 C C . GLY C 1 103 ? 124.939 139.324 159.934 1.00 20.97 77 GLY C C 1
ATOM 4953 O O . GLY C 1 103 ? 125.141 140.374 159.325 1.00 32.92 77 GLY C O 1
ATOM 4954 N N . ILE C 1 104 ? 125.506 138.169 159.601 1.00 33.53 78 ILE C N 1
ATOM 4955 C CA . ILE C 1 104 ? 126.469 138.045 158.460 1.00 27.63 78 ILE C CA 1
ATOM 4956 C C . ILE C 1 104 ? 125.734 137.773 157.139 1.00 37.22 78 ILE C C 1
ATOM 4957 O O . ILE C 1 104 ? 126.403 137.756 156.092 1.00 45.50 78 ILE C O 1
ATOM 4962 N N . SER C 1 105 ? 124.414 137.612 157.160 1.00 34.92 79 SER C N 1
ATOM 4963 C CA . SER C 1 105 ? 123.695 137.193 155.928 1.00 32.43 79 SER C CA 1
ATOM 4964 C C . SER C 1 105 ? 123.842 138.222 154.798 1.00 32.99 79 SER C C 1
ATOM 4965 O O . SER C 1 105 ? 124.009 137.796 153.642 1.00 38.29 79 SER C O 1
ATOM 4968 N N . MET C 1 106 ? 123.753 139.515 155.101 1.00 37.02 80 MET C N 1
ATOM 4969 C CA . MET C 1 106 ? 123.816 140.568 154.050 1.00 29.08 80 MET C CA 1
ATOM 4970 C C . MET C 1 106 ? 125.264 140.958 153.727 1.00 32.27 80 MET C C 1
ATOM 4971 O O . MET C 1 106 ? 125.458 141.583 152.682 1.00 36.17 80 MET C O 1
ATOM 4976 N N . TRP C 1 107 ? 126.234 140.535 154.536 1.00 29.14 81 TRP C N 1
ATOM 4977 C CA . TRP C 1 107 ? 127.639 140.980 154.363 1.00 27.68 81 TRP C CA 1
ATOM 4978 C C . TRP C 1 107 ? 128.207 140.527 153.027 1.00 20.61 81 TRP C C 1
ATOM 4979 O O . TRP C 1 107 ? 128.773 141.356 152.301 1.00 33.32 81 TRP C O 1
ATOM 4990 N N . PHE C 1 108 ? 128.084 139.244 152.735 1.00 23.00 82 PHE C N 1
ATOM 4991 C CA . PHE C 1 108 ? 128.677 138.699 151.516 1.00 22.58 82 PHE C CA 1
ATOM 4992 C C . PHE C 1 108 ? 128.124 139.389 150.277 1.00 28.46 82 PHE C C 1
ATOM 4993 O O . PHE C 1 108 ? 128.872 139.682 149.337 1.00 38.15 82 PHE C O 1
ATOM 5001 N N . PHE C 1 109 ? 126.827 139.708 150.291 1.00 29.21 83 PHE C N 1
ATOM 5002 C CA . PHE C 1 109 ? 126.217 140.468 149.205 1.00 21.76 83 PHE C CA 1
ATOM 5003 C C . PHE C 1 109 ? 126.795 141.875 149.112 1.00 24.52 83 PHE C C 1
ATOM 5004 O O . PHE C 1 109 ? 127.106 142.346 148.016 1.00 28.06 83 PHE C O 1
ATOM 5012 N N . ILE C 1 110 ? 126.944 142.554 150.256 1.00 22.19 84 ILE C N 1
ATOM 5013 C CA . ILE C 1 110 ? 127.448 143.929 150.270 1.00 24.08 84 ILE C CA 1
ATOM 5014 C C . ILE C 1 110 ? 128.887 143.974 149.772 1.00 29.21 84 ILE C C 1
ATOM 5015 O O . ILE C 1 110 ? 129.235 144.776 148.894 1.00 37.85 84 ILE C O 1
ATOM 5020 N N . ASN C 1 111 ? 129.720 143.065 150.284 1.00 26.59 85 ASN C N 1
ATOM 5021 C CA . ASN C 1 111 ? 131.128 142.999 149.908 1.00 27.24 85 ASN C CA 1
ATOM 5022 C C . ASN C 1 111 ? 131.298 142.649 148.434 1.00 27.82 85 ASN C C 1
ATOM 5023 O O . ASN C 1 111 ? 132.039 143.323 147.711 1.00 32.30 85 ASN C O 1
ATOM 5028 N N . GLN C 1 112 ? 130.570 141.632 147.959 1.00 28.17 86 GLN C N 1
ATOM 5029 C CA . GLN C 1 112 ? 130.713 141.196 146.575 1.00 24.95 86 GLN C CA 1
ATOM 5030 C C . GLN C 1 112 ? 130.129 142.213 145.601 1.00 29.97 86 GLN C C 1
ATOM 5031 O O . GLN C 1 112 ? 130.706 142.447 144.535 1.00 35.76 86 GLN C O 1
ATOM 5037 N N . GLY C 1 113 ? 129.004 142.843 145.954 1.00 30.84 87 GLY C N 1
ATOM 5038 C CA . GLY C 1 113 ? 128.417 143.845 145.084 1.00 25.26 87 GLY C CA 1
ATOM 5039 C C . GLY C 1 113 ? 129.249 145.107 144.982 1.00 32.26 87 GLY C C 1
ATOM 5040 O O . GLY C 1 113 ? 129.405 145.666 143.894 1.00 40.36 87 GLY C O 1
ATOM 5041 N N . ILE C 1 114 ? 129.808 145.564 146.108 1.00 28.16 88 ILE C N 1
ATOM 5042 C CA . ILE C 1 114 ? 130.660 146.750 146.083 1.00 23.02 88 ILE C CA 1
ATOM 5043 C C . ILE C 1 114 ? 131.977 146.451 145.366 1.00 28.59 88 ILE C C 1
ATOM 5044 O O . ILE C 1 114 ? 132.478 147.286 144.603 1.00 38.34 88 ILE C O 1
ATOM 5049 N N . LEU C 1 115 ? 132.527 145.245 145.548 1.00 31.48 89 LEU C N 1
ATOM 5050 C CA . LEU C 1 115 ? 133.775 144.887 144.875 1.00 31.46 89 LEU C CA 1
ATOM 5051 C C . LEU C 1 115 ? 133.584 144.730 143.369 1.00 32.33 89 LEU C C 1
ATOM 5052 O O . LEU C 1 115 ? 134.349 145.291 142.577 1.00 33.15 89 LEU C O 1
ATOM 5057 N N . GLU C 1 116 ? 132.567 143.973 142.952 1.00 35.38 90 GLU C N 1
ATOM 5058 C CA . GLU C 1 116 ? 132.391 143.672 141.538 1.00 31.97 90 GLU C CA 1
ATOM 5059 C C . GLU C 1 116 ? 131.777 144.828 140.764 1.00 33.14 90 GLU C C 1
ATOM 5060 O O . GLU C 1 116 ? 132.108 145.021 139.590 1.00 43.69 90 GLU C O 1
ATOM 5066 N N . GLY C 1 117 ? 130.881 145.593 141.382 1.00 23.85 91 GLY C N 1
ATOM 5067 C CA . GLY C 1 117 ? 130.250 146.667 140.651 1.00 28.59 91 GLY C CA 1
ATOM 5068 C C . GLY C 1 117 ? 131.007 147.974 140.622 1.00 29.32 91 GLY C C 1
ATOM 5069 O O . GLY C 1 117 ? 130.598 148.886 139.899 1.00 40.61 91 GLY C O 1
ATOM 5070 N N . THR C 1 118 ? 132.078 148.100 141.410 1.00 31.38 92 THR C N 1
ATOM 5071 C CA . THR C 1 118 ? 132.983 149.235 141.257 1.00 29.65 92 THR C CA 1
ATOM 5072 C C . THR C 1 118 ? 133.689 149.177 139.909 1.00 32.89 92 THR C C 1
ATOM 5073 O O . THR C 1 118 ? 133.910 150.208 139.263 1.00 40.60 92 THR C O 1
ATOM 5077 N N . LYS C 1 119 ? 134.022 147.974 139.451 1.00 34.18 93 LYS C N 1
ATOM 5078 C CA . LYS C 1 119 ? 134.685 147.782 138.174 1.00 37.07 93 LYS C CA 1
ATOM 5079 C C . LYS C 1 119 ? 133.719 147.383 137.065 1.00 32.38 93 LYS C C 1
ATOM 5080 O O . LYS C 1 119 ? 134.169 146.921 136.017 1.00 37.61 93 LYS C O 1
ATOM 5086 N N . ALA C 1 120 ? 132.409 147.561 137.274 1.00 33.22 94 ALA C N 1
ATOM 5087 C CA . ALA C 1 120 ? 131.413 147.037 136.339 1.00 30.86 94 ALA C CA 1
ATOM 5088 C C . ALA C 1 120 ? 131.448 147.768 135.002 1.00 39.99 94 ALA C C 1
ATOM 5089 O O . ALA C 1 120 ? 131.419 147.140 133.937 1.00 42.01 94 ALA C O 1
ATOM 5091 N N . ILE C 1 121 ? 131.525 149.100 135.037 1.00 37.90 95 ILE C N 1
ATOM 5092 C CA . ILE C 1 121 ? 131.625 149.871 133.802 1.00 31.84 95 ILE C CA 1
ATOM 5093 C C . ILE C 1 121 ? 133.016 149.716 133.189 1.00 30.49 95 ILE C C 1
ATOM 5094 O O . ILE C 1 121 ? 133.203 149.900 131.983 1.00 41.57 95 ILE C O 1
ATOM 5099 N N . THR C 1 122 ? 134.009 149.335 133.997 1.00 36.71 96 THR C N 1
ATOM 5100 C CA . THR C 1 122 ? 135.356 149.139 133.468 1.00 39.61 96 THR C CA 1
ATOM 5101 C C . THR C 1 122 ? 135.443 147.928 132.538 1.00 37.60 96 THR C C 1
ATOM 5102 O O . THR C 1 122 ? 136.172 147.971 131.541 1.00 46.58 96 THR C O 1
ATOM 5106 N N . GLN C 1 123 ? 134.700 146.855 132.818 1.00 38.61 97 GLN C N 1
ATOM 5107 C CA . GLN C 1 123 ? 134.734 145.677 131.959 1.00 43.63 97 GLN C CA 1
ATOM 5108 C C . GLN C 1 123 ? 133.439 145.437 131.195 1.00 39.51 97 GLN C C 1
ATOM 5109 O O . GLN C 1 123 ? 133.352 144.448 130.462 1.00 48.91 97 GLN C O 1
ATOM 5115 N N . LYS C 1 124 ? 132.432 146.300 131.336 1.00 40.86 98 LYS C N 1
ATOM 5116 C CA . LYS C 1 124 ? 131.164 146.083 130.656 1.00 38.12 98 LYS C CA 1
ATOM 5117 C C . LYS C 1 124 ? 130.731 147.227 129.751 1.00 44.83 98 LYS C C 1
ATOM 5118 O O . LYS C 1 124 ? 129.670 147.122 129.126 1.00 49.09 98 LYS C O 1
ATOM 5124 N N . PHE C 1 125 ? 131.503 148.312 129.658 1.00 44.29 99 PHE C N 1
ATOM 5125 C CA . PHE C 1 125 ? 131.092 149.435 128.817 1.00 43.06 99 PHE C CA 1
ATOM 5126 C C . PHE C 1 125 ? 131.265 149.118 127.339 1.00 46.96 99 PHE C C 1
ATOM 5127 O O . PHE C 1 125 ? 130.426 149.504 126.518 1.00 50.22 99 PHE C O 1
ATOM 5135 N N . ASN C 1 126 ? 132.343 148.413 126.983 1.00 49.03 100 ASN C N 1
ATOM 5136 C CA . ASN C 1 126 ? 132.695 148.227 125.578 1.00 48.17 100 ASN C CA 1
ATOM 5137 C C . ASN C 1 126 ? 131.738 147.282 124.862 1.00 51.85 100 ASN C C 1
ATOM 5138 O O . ASN C 1 126 ? 131.603 147.357 123.636 1.00 55.49 100 ASN C O 1
ATOM 5143 N N . GLN C 1 127 ? 131.069 146.396 125.595 1.00 52.78 101 GLN C N 1
ATOM 5144 C CA . GLN C 1 127 ? 130.119 145.487 124.972 1.00 50.68 101 GLN C CA 1
ATOM 5145 C C . GLN C 1 127 ? 128.748 146.114 124.758 1.00 51.58 101 GLN C C 1
ATOM 5146 O O . GLN C 1 127 ? 127.914 145.508 124.077 1.00 54.08 101 GLN C O 1
ATOM 5152 N N . VAL C 1 128 ? 128.487 147.297 125.316 1.00 51.40 102 VAL C N 1
ATOM 5153 C CA . VAL C 1 128 ? 127.200 147.967 125.144 1.00 53.81 102 VAL C CA 1
ATOM 5154 C C . VAL C 1 128 ? 127.407 149.400 124.670 1.00 54.16 102 VAL C C 1
ATOM 5155 O O . VAL C 1 128 ? 126.464 150.199 124.670 1.00 57.35 102 VAL C O 1
ATOM 5159 N N . SER C 1 129 ? 128.640 149.740 124.276 1.00 50.67 103 SER C N 1
ATOM 5160 C CA . SER C 1 129 ? 128.942 151.117 123.887 1.00 51.57 103 SER C CA 1
ATOM 5161 C C . SER C 1 129 ? 128.296 151.481 122.557 1.00 55.93 103 SER C C 1
ATOM 5162 O O . SER C 1 129 ? 127.794 152.597 122.386 1.00 55.15 103 SER C O 1
ATOM 5165 N N . LYS C 1 130 ? 128.296 150.553 121.602 1.00 48.72 104 LYS C N 1
ATOM 5166 C CA . LYS C 1 130 ? 127.719 150.813 120.290 1.00 49.70 104 LYS C CA 1
ATOM 5167 C C . LYS C 1 130 ? 126.221 150.552 120.233 1.00 54.84 104 LYS C C 1
ATOM 5168 O O . LYS C 1 130 ? 125.608 150.795 119.188 1.00 58.59 104 LYS C O 1
ATOM 5174 N N . MET C 1 131 ? 125.620 150.068 121.315 1.00 54.80 105 MET C N 1
ATOM 5175 C CA . MET C 1 131 ? 124.178 149.894 121.401 1.00 51.11 105 MET C CA 1
ATOM 5176 C C . MET C 1 131 ? 123.579 151.007 122.247 1.00 56.26 105 MET C C 1
ATOM 5177 O O . MET C 1 131 ? 124.224 151.517 123.167 1.00 57.32 105 MET C O 1
ATOM 5182 N N . ASN C 1 132 ? 122.342 151.385 121.929 1.00 66.15 106 ASN C N 1
ATOM 5183 C CA . ASN C 1 132 ? 121.628 152.361 122.741 1.00 62.91 106 ASN C CA 1
ATOM 5184 C C . ASN C 1 132 ? 121.171 151.700 124.035 1.00 63.66 106 ASN C C 1
ATOM 5185 O O . ASN C 1 132 ? 120.129 151.039 124.072 1.00 59.31 106 ASN C O 1
ATOM 5190 N N . PHE C 1 133 ? 121.955 151.873 125.097 1.00 50.46 107 PHE C N 1
ATOM 5191 C CA . PHE C 1 133 ? 121.762 151.155 126.343 1.00 47.34 107 PHE C CA 1
ATOM 5192 C C . PHE C 1 133 ? 121.691 152.135 127.507 1.00 49.79 107 PHE C C 1
ATOM 5193 O O . PHE C 1 133 ? 122.421 153.134 127.521 1.00 49.01 107 PHE C O 1
ATOM 5201 N N . PRO C 1 134 ? 120.815 151.887 128.493 1.00 52.89 108 PRO C N 1
ATOM 5202 C CA . PRO C 1 134 ? 120.835 152.702 129.717 1.00 45.42 108 PRO C CA 1
ATOM 5203 C C . PRO C 1 134 ? 122.049 152.380 130.575 1.00 41.23 108 PRO C C 1
ATOM 5204 O O . PRO C 1 134 ? 122.107 151.327 131.214 1.00 48.12 108 PRO C O 1
ATOM 5208 N N . LEU C 1 135 ? 123.022 153.293 130.604 1.00 28.92 109 LEU C N 1
ATOM 5209 C CA . LEU C 1 135 ? 124.336 152.958 131.143 1.00 29.59 109 LEU C CA 1
ATOM 5210 C C . LEU C 1 135 ? 124.354 152.929 132.667 1.00 36.95 109 LEU C C 1
ATOM 5211 O O . LEU C 1 135 ? 125.279 152.361 133.258 1.00 41.92 109 LEU C O 1
ATOM 5216 N N . SER C 1 136 ? 123.355 153.521 133.322 1.00 34.00 110 SER C N 1
ATOM 5217 C CA . SER C 1 136 ? 123.376 153.602 134.777 1.00 25.33 110 SER C CA 1
ATOM 5218 C C . SER C 1 136 ? 122.911 152.320 135.456 1.00 31.42 110 SER C C 1
ATOM 5219 O O . SER C 1 136 ? 123.022 152.218 136.681 1.00 42.08 110 SER C O 1
ATOM 5222 N N . ILE C 1 137 ? 122.402 151.338 134.702 1.00 35.34 111 ILE C N 1
ATOM 5223 C CA . ILE C 1 137 ? 121.881 150.115 135.302 1.00 26.45 111 ILE C CA 1
ATOM 5224 C C . ILE C 1 137 ? 122.885 148.971 135.289 1.00 28.26 111 ILE C C 1
ATOM 5225 O O . ILE C 1 137 ? 122.576 147.890 135.810 1.00 43.73 111 ILE C O 1
ATOM 5230 N N . ILE C 1 138 ? 124.066 149.167 134.708 1.00 24.43 112 ILE C N 1
ATOM 5231 C CA . ILE C 1 138 ? 125.120 148.148 134.690 1.00 25.35 112 ILE C CA 1
ATOM 5232 C C . ILE C 1 138 ? 125.604 147.796 136.103 1.00 26.62 112 ILE C C 1
ATOM 5233 O O . ILE C 1 138 ? 125.586 146.594 136.445 1.00 35.53 112 ILE C O 1
ATOM 5238 N N . PRO C 1 139 ? 125.987 148.749 136.988 1.00 34.38 113 PRO C N 1
ATOM 5239 C CA . PRO C 1 139 ? 126.307 148.325 138.362 1.00 27.41 113 PRO C CA 1
ATOM 5240 C C . PRO C 1 139 ? 125.104 147.815 139.136 1.00 25.78 113 PRO C C 1
ATOM 5241 O O . PRO C 1 139 ? 125.272 147.003 140.051 1.00 36.12 113 PRO C O 1
ATOM 5245 N N . THR C 1 140 ? 123.890 148.232 138.761 1.00 20.63 114 THR C N 1
ATOM 5246 C CA . THR C 1 140 ? 122.692 147.758 139.444 1.00 21.67 114 THR C CA 1
ATOM 5247 C C . THR C 1 140 ? 122.429 146.280 139.168 1.00 26.57 114 THR C C 1
ATOM 5248 O O . THR C 1 140 ? 122.080 145.528 140.085 1.00 33.94 114 THR C O 1
ATOM 5252 N N . TYR C 1 141 ? 122.608 145.830 137.920 1.00 26.98 115 TYR C N 1
ATOM 5253 C CA . TYR C 1 141 ? 122.413 144.404 137.662 1.00 24.64 115 TYR C CA 1
ATOM 5254 C C . TYR C 1 141 ? 123.589 143.581 138.174 1.00 28.72 115 TYR C C 1
ATOM 5255 O O . TYR C 1 141 ? 123.397 142.420 138.568 1.00 38.64 115 TYR C O 1
ATOM 5264 N N . ILE C 1 142 ? 124.796 144.167 138.213 1.00 26.68 116 ILE C N 1
ATOM 5265 C CA . ILE C 1 142 ? 125.918 143.480 138.859 1.00 23.75 116 ILE C CA 1
ATOM 5266 C C . ILE C 1 142 ? 125.649 143.290 140.357 1.00 29.54 116 ILE C C 1
ATOM 5267 O O . ILE C 1 142 ? 125.964 142.238 140.931 1.00 40.92 116 ILE C O 1
ATOM 5272 N N . VAL C 1 143 ? 125.009 144.274 140.997 1.00 25.48 117 VAL C N 1
ATOM 5273 C CA . VAL C 1 143 ? 124.622 144.146 142.403 1.00 23.35 117 VAL C CA 1
ATOM 5274 C C . VAL C 1 143 ? 123.485 143.131 142.573 1.00 20.93 117 VAL C C 1
ATOM 5275 O O . VAL C 1 143 ? 123.488 142.324 143.516 1.00 38.38 117 VAL C O 1
ATOM 5279 N N . THR C 1 144 ? 122.516 143.127 141.648 1.00 11.75 118 THR C N 1
ATOM 5280 C CA . THR C 1 144 ? 121.372 142.214 141.741 1.00 27.74 118 THR C CA 1
ATOM 5281 C C . THR C 1 144 ? 121.783 140.752 141.572 1.00 25.33 118 THR C C 1
ATOM 5282 O O . THR C 1 144 ? 121.141 139.851 142.148 1.00 35.77 118 THR C O 1
ATOM 5286 N N . SER C 1 145 ? 122.860 140.504 140.815 1.00 22.48 119 SER C N 1
ATOM 5287 C CA . SER C 1 145 ? 123.389 139.149 140.668 1.00 19.68 119 SER C CA 1
ATOM 5288 C C . SER C 1 145 ? 123.880 138.570 141.997 1.00 31.40 119 SER C C 1
ATOM 5289 O O . SER C 1 145 ? 123.864 137.350 142.193 1.00 37.16 119 SER C O 1
ATOM 5292 N N . ARG C 1 146 ? 124.312 139.425 142.925 1.00 29.42 120 ARG C N 1
ATOM 5293 C CA . ARG C 1 146 ? 124.636 138.984 144.278 1.00 17.86 120 ARG C CA 1
ATOM 5294 C C . ARG C 1 146 ? 123.434 139.047 145.213 1.00 25.37 120 ARG C C 1
ATOM 5295 O O . ARG C 1 146 ? 123.378 138.307 146.210 1.00 36.04 120 ARG C O 1
ATOM 5303 N N . PHE C 1 147 ? 122.473 139.920 144.898 1.00 26.60 121 PHE C N 1
ATOM 5304 C CA . PHE C 1 147 ? 121.253 140.022 145.694 1.00 15.91 121 PHE C CA 1
ATOM 5305 C C . PHE C 1 147 ? 120.416 138.750 145.627 1.00 21.87 121 PHE C C 1
ATOM 5306 O O . PHE C 1 147 ? 119.708 138.428 146.592 1.00 36.88 121 PHE C O 1
ATOM 5314 N N . TYR C 1 148 ? 120.478 138.026 144.503 1.00 24.66 122 TYR C N 1
ATOM 5315 C CA . TYR C 1 148 ? 119.792 136.731 144.401 1.00 27.06 122 TYR C CA 1
ATOM 5316 C C . TYR C 1 148 ? 120.312 135.734 145.440 1.00 31.29 122 TYR C C 1
ATOM 5317 O O . TYR C 1 148 ? 119.529 135.076 146.150 1.00 26.77 122 TYR C O 1
ATOM 5326 N N . GLY C 1 149 ? 121.639 135.622 145.548 1.00 27.75 123 GLY C N 1
ATOM 5327 C CA . GLY C 1 149 ? 122.227 134.745 146.545 1.00 18.09 123 GLY C CA 1
ATOM 5328 C C . GLY C 1 149 ? 121.981 135.220 147.962 1.00 27.98 123 GLY C C 1
ATOM 5329 O O . GLY C 1 149 ? 121.856 134.408 148.884 1.00 39.83 123 GLY C O 1
ATOM 5330 N N . HIS C 1 150 ? 121.899 136.544 148.153 1.00 26.46 124 HIS C N 1
ATOM 5331 C CA . HIS C 1 150 ? 121.529 137.087 149.460 1.00 23.47 124 HIS C CA 1
ATOM 5332 C C . HIS C 1 150 ? 120.121 136.668 149.868 1.00 30.05 124 HIS C C 1
ATOM 5333 O O . HIS C 1 150 ? 119.883 136.307 151.026 1.00 33.32 124 HIS C O 1
ATOM 5340 N N . LEU C 1 151 ? 119.171 136.722 148.927 1.00 30.71 125 LEU C N 1
ATOM 5341 C CA . LEU C 1 151 ? 117.797 136.319 149.223 1.00 28.11 125 LEU C CA 1
ATOM 5342 C C . LEU C 1 151 ? 117.705 134.830 149.545 1.00 30.95 125 LEU C C 1
ATOM 5343 O O . LEU C 1 151 ? 116.992 134.431 150.481 1.00 38.33 125 LEU C O 1
ATOM 5348 N N . GLY C 1 152 ? 118.436 133.999 148.791 1.00 28.73 126 GLY C N 1
ATOM 5349 C CA . GLY C 1 152 ? 118.461 132.569 149.089 1.00 23.47 126 GLY C CA 1
ATOM 5350 C C . GLY C 1 152 ? 119.069 132.253 150.445 1.00 27.27 126 GLY C C 1
ATOM 5351 O O . GLY C 1 152 ? 118.543 131.425 151.204 1.00 31.34 126 GLY C O 1
ATOM 5352 N N . LEU C 1 153 ? 120.174 132.932 150.778 1.00 30.75 127 LEU C N 1
ATOM 5353 C CA . LEU C 1 153 ? 120.816 132.745 152.075 1.00 26.13 127 LEU C CA 1
ATOM 5354 C C . LEU C 1 153 ? 119.921 133.213 153.218 1.00 31.49 127 LEU C C 1
ATOM 5355 O O . LEU C 1 153 ? 119.876 132.573 154.271 1.00 37.99 127 LEU C O 1
ATOM 5360 N N . LEU C 1 154 ? 119.193 134.318 153.023 1.00 36.11 128 LEU C N 1
ATOM 5361 C CA . LEU C 1 154 ? 118.297 134.817 154.065 1.00 31.64 128 LEU C CA 1
ATOM 5362 C C . LEU C 1 154 ? 117.128 133.867 154.304 1.00 31.10 128 LEU C C 1
ATOM 5363 O O . LEU C 1 154 ? 116.708 133.666 155.454 1.00 35.82 128 LEU C O 1
ATOM 5368 N N . LEU C 1 155 ? 116.595 133.270 153.229 1.00 33.80 129 LEU C N 1
ATOM 5369 C CA . LEU C 1 155 ? 115.547 132.260 153.386 1.00 37.27 129 LEU C CA 1
ATOM 5370 C C . LEU C 1 155 ? 116.057 131.037 154.146 1.00 41.53 129 LEU C C 1
ATOM 5371 O O . LEU C 1 155 ? 115.365 130.518 155.038 1.00 40.76 129 LEU C O 1
ATOM 5376 N N . LEU C 1 156 ? 117.280 130.586 153.834 1.00 39.34 130 LEU C N 1
ATOM 5377 C CA . LEU C 1 156 ? 117.858 129.465 154.575 1.00 31.31 130 LEU C CA 1
ATOM 5378 C C . LEU C 1 156 ? 118.138 129.824 156.030 1.00 35.53 130 LEU C C 1
ATOM 5379 O O . LEU C 1 156 ? 118.025 128.970 156.914 1.00 40.17 130 LEU C O 1
ATOM 5384 N N . VAL C 1 157 ? 118.508 131.079 156.296 1.00 37.76 131 VAL C N 1
ATOM 5385 C CA . VAL C 1 157 ? 118.778 131.520 157.662 1.00 32.75 131 VAL C CA 1
ATOM 5386 C C . VAL C 1 157 ? 117.494 131.528 158.489 1.00 35.03 131 VAL C C 1
ATOM 5387 O O . VAL C 1 157 ? 117.486 131.093 159.649 1.00 35.83 131 VAL C O 1
ATOM 5391 N N . ILE C 1 158 ? 116.384 131.983 157.895 1.00 40.14 132 ILE C N 1
ATOM 5392 C CA . ILE C 1 158 ? 115.092 131.966 158.585 1.00 38.32 132 ILE C CA 1
ATOM 5393 C C . ILE C 1 158 ? 114.629 130.530 158.845 1.00 42.51 132 ILE C C 1
ATOM 5394 O O . ILE C 1 158 ? 114.137 130.204 159.939 1.00 44.54 132 ILE C O 1
ATOM 5399 N N . ILE C 1 159 ? 114.826 129.640 157.864 1.00 42.99 133 ILE C N 1
ATOM 5400 C CA . ILE C 1 159 ? 114.456 128.232 158.037 1.00 37.84 133 ILE C CA 1
ATOM 5401 C C . ILE C 1 159 ? 115.328 127.561 159.104 1.00 41.55 133 ILE C C 1
ATOM 5402 O O . ILE C 1 159 ? 114.842 126.757 159.910 1.00 45.08 133 ILE C O 1
ATOM 5407 N N . ALA C 1 160 ? 116.615 127.918 159.161 1.00 40.41 134 ALA C N 1
ATOM 5408 C CA . ALA C 1 160 ? 117.499 127.364 160.183 1.00 38.83 134 ALA C CA 1
ATOM 5409 C C . ALA C 1 160 ? 117.161 127.904 161.569 1.00 43.05 134 ALA C C 1
ATOM 5410 O O . ALA C 1 160 ? 117.320 127.199 162.572 1.00 52.10 134 ALA C O 1
ATOM 5412 N N . CYS C 1 161 ? 116.699 129.155 161.645 1.00 49.44 135 CYS C N 1
ATOM 5413 C CA . CYS C 1 161 ? 116.243 129.706 162.916 1.00 44.30 135 CYS C CA 1
ATOM 5414 C C . CYS C 1 161 ? 114.934 129.082 163.377 1.00 49.95 135 CYS C C 1
ATOM 5415 O O . CYS C 1 161 ? 114.654 129.082 164.580 1.00 51.07 135 CYS C O 1
ATOM 5418 N N . MET C 1 162 ? 114.122 128.569 162.443 1.00 56.96 136 MET C N 1
ATOM 5419 C CA . MET C 1 162 ?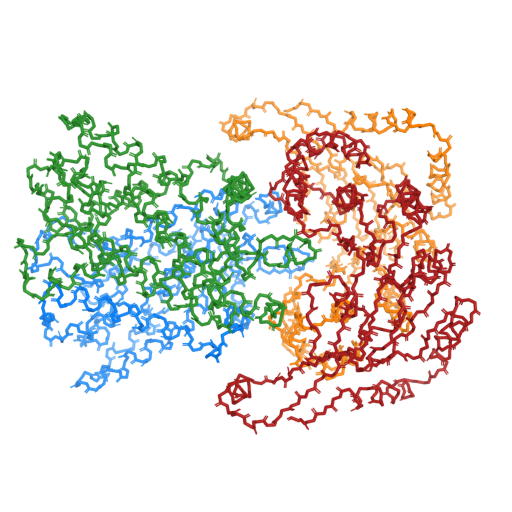 112.919 127.823 162.815 1.00 53.14 136 MET C CA 1
ATOM 5420 C C . MET C 1 162 ? 113.228 126.548 163.597 1.00 56.08 136 MET C C 1
ATOM 5421 O O . MET C 1 162 ? 112.396 126.113 164.399 1.00 59.07 136 MET C O 1
ATOM 5426 N N . PHE C 1 163 ? 114.398 125.944 163.384 1.00 57.53 137 PHE C N 1
ATOM 5427 C CA . PHE C 1 163 ? 114.728 124.638 163.947 1.00 55.68 137 PHE C CA 1
ATOM 5428 C C . PHE C 1 163 ? 115.098 124.681 165.425 1.00 58.51 137 PHE C C 1
ATOM 5429 O O . PHE C 1 163 ? 115.220 123.619 166.043 1.00 62.68 137 PHE C O 1
ATOM 5437 N N . THR C 1 164 ? 115.290 125.866 166.004 1.00 56.72 138 THR C N 1
ATOM 5438 C CA . THR C 1 164 ? 115.590 126.000 167.422 1.00 56.55 138 THR C CA 1
ATOM 5439 C C . THR C 1 164 ? 114.364 126.314 168.266 1.00 58.12 138 THR C C 1
ATOM 5440 O O . THR C 1 164 ? 114.234 125.776 169.369 1.00 61.78 138 THR C O 1
ATOM 5444 N N . GLY C 1 165 ? 113.452 127.133 167.754 1.00 49.87 139 GLY C N 1
ATOM 5445 C CA . GLY C 1 165 ? 112.337 127.657 168.519 1.00 50.55 139 GLY C CA 1
ATOM 5446 C C . GLY C 1 165 ? 112.069 129.118 168.254 1.00 51.93 139 GLY C C 1
ATOM 5447 O O . GLY C 1 165 ? 111.126 129.677 168.831 1.00 58.83 139 GLY C O 1
ATOM 5448 N N . ILE C 1 166 ? 112.870 129.760 167.406 1.00 44.15 140 ILE C N 1
ATOM 5449 C CA . ILE C 1 166 ? 112.657 131.144 167.004 1.00 45.66 140 ILE C CA 1
ATOM 5450 C C . ILE C 1 166 ? 111.798 131.105 165.746 1.00 43.32 140 ILE C C 1
ATOM 5451 O O . ILE C 1 166 ? 112.286 130.822 164.651 1.00 47.95 140 ILE C O 1
ATOM 5456 N N . TYR C 1 167 ? 110.515 131.382 165.905 1.00 47.34 141 TYR C N 1
ATOM 5457 C CA . TYR C 1 167 ? 109.568 131.327 164.809 1.00 47.96 141 TYR C CA 1
ATOM 5458 C C . TYR C 1 167 ? 109.205 132.735 164.350 1.00 50.49 141 TYR C C 1
ATOM 5459 O O . TYR C 1 167 ? 109.265 133.680 165.143 1.00 53.07 141 TYR C O 1
ATOM 5468 N N . PRO C 1 168 ? 108.861 132.917 163.060 1.00 41.33 142 PRO C N 1
ATOM 5469 C CA . PRO C 1 168 ? 108.465 134.246 162.574 1.00 37.90 142 PRO C CA 1
ATOM 5470 C C . PRO C 1 168 ? 107.198 134.787 163.215 1.00 42.55 142 PRO C C 1
ATOM 5471 O O . PRO C 1 168 ? 106.121 134.192 163.110 1.00 48.31 142 PRO C O 1
ATOM 5475 N N . SER C 1 169 ? 107.336 135.917 163.898 1.00 39.08 143 SER C N 1
ATOM 5476 C CA . SER C 1 169 ? 106.218 136.637 164.482 1.00 38.20 143 SER C CA 1
ATOM 5477 C C . SER C 1 169 ? 105.738 137.701 163.498 1.00 36.42 143 SER C C 1
ATOM 5478 O O . SER C 1 169 ? 106.086 137.691 162.315 1.00 38.43 143 SER C O 1
ATOM 5481 N N . ILE C 1 170 ? 104.917 138.636 163.985 1.00 41.44 144 ILE C N 1
ATOM 5482 C CA . ILE C 1 170 ? 104.460 139.750 163.164 1.00 35.43 144 ILE C CA 1
ATOM 5483 C C . ILE C 1 170 ? 105.592 140.739 162.874 1.00 30.40 144 ILE C C 1
ATOM 5484 O O . ILE C 1 170 ? 105.501 141.524 161.927 1.00 38.21 144 ILE C O 1
ATOM 5489 N N . HIS C 1 171 ? 106.689 140.685 163.632 1.00 37.89 145 HIS C N 1
ATOM 5490 C CA . HIS C 1 171 ? 107.796 141.615 163.454 1.00 35.38 145 HIS C CA 1
ATOM 5491 C C . HIS C 1 171 ? 108.650 141.317 162.226 1.00 29.80 145 HIS C C 1
ATOM 5492 O O . HIS C 1 171 ? 109.544 142.109 161.917 1.00 40.48 145 HIS C O 1
ATOM 5499 N N . ILE C 1 172 ? 108.406 140.208 161.522 1.00 33.15 146 ILE C N 1
ATOM 5500 C CA . ILE C 1 172 ? 109.236 139.849 160.378 1.00 36.42 146 ILE C CA 1
ATOM 5501 C C . ILE C 1 172 ? 108.854 140.594 159.103 1.00 35.66 146 ILE C C 1
ATOM 5502 O O . ILE C 1 172 ? 109.610 140.550 158.125 1.00 42.92 146 ILE C O 1
ATOM 5507 N N . ILE C 1 173 ? 107.733 141.323 159.086 1.00 34.41 147 ILE C N 1
ATOM 5508 C CA . ILE C 1 173 ? 107.395 142.107 157.898 1.00 34.13 147 ILE C CA 1
ATOM 5509 C C . ILE C 1 173 ? 108.214 143.387 157.778 1.00 37.61 147 ILE C C 1
ATOM 5510 O O . ILE C 1 173 ? 108.068 144.112 156.788 1.00 41.04 147 ILE C O 1
ATOM 5515 N N . GLN C 1 174 ? 109.067 143.681 158.764 1.00 38.02 148 GLN C N 1
ATOM 5516 C CA . GLN C 1 174 ? 110.054 144.747 158.639 1.00 29.96 148 GLN C CA 1
ATOM 5517 C C . GLN C 1 174 ? 111.156 144.404 157.642 1.00 27.37 148 GLN C C 1
ATOM 5518 O O . GLN C 1 174 ? 111.896 145.302 157.225 1.00 38.68 148 GLN C O 1
ATOM 5524 N N . LEU C 1 175 ? 111.286 143.128 157.264 1.00 28.83 149 LEU C N 1
ATOM 5525 C CA . LEU C 1 175 ? 112.242 142.742 156.233 1.00 29.56 149 LEU C CA 1
ATOM 5526 C C . LEU C 1 175 ? 111.879 143.339 154.880 1.00 32.35 149 LEU C C 1
ATOM 5527 O O . LEU C 1 175 ? 112.774 143.644 154.087 1.00 43.34 149 LEU C O 1
ATOM 5532 N N . LEU C 1 176 ? 110.586 143.588 154.638 1.00 34.52 150 LEU C N 1
ATOM 5533 C CA . LEU C 1 176 ? 110.136 144.265 153.425 1.00 35.01 150 LEU C CA 1
ATOM 5534 C C . LEU C 1 176 ? 110.623 145.708 153.337 1.00 36.26 150 LEU C C 1
ATOM 5535 O O . LEU C 1 176 ? 110.600 146.293 152.249 1.00 41.82 150 LEU C O 1
ATOM 5540 N N . ILE C 1 177 ? 111.043 146.297 154.451 1.00 37.76 151 ILE C N 1
ATOM 5541 C CA . ILE C 1 177 ? 111.714 147.587 154.457 1.00 36.59 151 ILE C CA 1
ATOM 5542 C C . ILE C 1 177 ? 113.230 147.426 154.480 1.00 34.54 151 ILE C C 1
ATOM 5543 O O . ILE C 1 177 ? 113.946 148.139 153.778 1.00 38.04 151 ILE C O 1
ATOM 5548 N N . TYR C 1 178 ? 113.727 146.454 155.248 1.00 30.28 152 TYR C N 1
ATOM 5549 C CA . TYR C 1 178 ? 115.155 146.403 155.551 1.00 26.79 152 TYR C CA 1
ATOM 5550 C C . TYR C 1 178 ? 115.980 145.755 154.441 1.00 26.81 152 TYR C C 1
ATOM 5551 O O . TYR C 1 178 ? 117.089 146.217 154.155 1.00 38.23 152 TYR C O 1
ATOM 5560 N N . VAL C 1 179 ? 115.489 144.669 153.829 1.00 30.43 153 VAL C N 1
ATOM 5561 C CA . VAL C 1 179 ? 116.205 144.063 152.699 1.00 36.47 153 VAL C CA 1
ATOM 5562 C C . VAL C 1 179 ? 116.262 144.972 151.467 1.00 30.56 153 VAL C C 1
ATOM 5563 O O . VAL C 1 179 ? 117.345 145.079 150.859 1.00 39.84 153 VAL C O 1
ATOM 5567 N N . PRO C 1 180 ? 115.165 145.644 151.035 1.00 38.84 154 PRO C N 1
ATOM 5568 C CA . PRO C 1 180 ? 115.338 146.665 149.984 1.00 32.38 154 PRO C CA 1
ATOM 5569 C C . PRO C 1 180 ? 116.243 147.815 150.375 1.00 30.20 154 PRO C C 1
ATOM 5570 O O . PRO C 1 180 ? 116.895 148.381 149.492 1.00 36.80 154 PRO C O 1
ATOM 5574 N N . PHE C 1 181 ? 116.314 148.172 151.661 1.00 26.49 155 PHE C N 1
ATOM 5575 C CA . PHE C 1 181 ? 117.250 149.209 152.086 1.00 25.53 155 PHE C CA 1
ATOM 5576 C C . PHE C 1 181 ? 118.696 148.772 151.881 1.00 28.93 155 PHE C C 1
ATOM 5577 O O . PHE C 1 181 ? 119.539 149.579 151.469 1.00 32.35 155 PHE C O 1
ATOM 5585 N N . CYS C 1 182 ? 119.007 147.512 152.200 1.00 29.14 156 CYS C N 1
ATOM 5586 C CA . CYS C 1 182 ? 120.350 146.984 151.980 1.00 28.82 156 CYS C CA 1
ATOM 5587 C C . CYS C 1 182 ? 120.695 146.961 150.497 1.00 24.77 156 CYS C C 1
ATOM 5588 O O . CYS C 1 182 ? 121.809 147.346 150.101 1.00 32.38 156 CYS C O 1
ATOM 5591 N N . PHE C 1 183 ? 119.727 146.555 149.661 1.00 26.91 157 PHE C N 1
ATOM 5592 C CA . PHE C 1 183 ? 119.921 146.588 148.212 1.00 25.16 157 PHE C CA 1
ATOM 5593 C C . PHE C 1 183 ? 120.155 148.011 147.705 1.00 26.22 157 PHE C C 1
ATOM 5594 O O . PHE C 1 183 ? 121.034 148.239 146.868 1.00 31.98 157 PHE C O 1
ATOM 5602 N N . PHE C 1 184 ? 119.394 148.981 148.220 1.00 31.59 158 PHE C N 1
ATOM 5603 C CA . PHE C 1 184 ? 119.497 150.353 147.729 1.00 22.21 158 PHE C CA 1
ATOM 5604 C C . PHE C 1 184 ? 120.780 151.027 148.202 1.00 27.58 158 PHE C C 1
ATOM 5605 O O . PHE C 1 184 ? 121.361 151.833 147.468 1.00 34.16 158 PHE C O 1
ATOM 5613 N N . LEU C 1 185 ? 121.236 150.706 149.419 1.00 27.45 159 LEU C N 1
ATOM 5614 C CA . LEU C 1 185 ? 122.530 151.196 149.893 1.00 26.62 159 LEU C CA 1
ATOM 5615 C C . LEU C 1 185 ? 123.668 150.670 149.031 1.00 23.39 159 LEU C C 1
ATOM 5616 O O . LEU C 1 185 ? 124.548 151.438 148.609 1.00 35.70 159 LEU C O 1
ATOM 5621 N N . THR C 1 186 ? 123.655 149.357 148.753 1.00 26.32 160 THR C N 1
ATOM 5622 C CA . THR C 1 186 ? 124.688 148.765 147.905 1.00 29.93 160 THR C CA 1
ATOM 5623 C C . THR C 1 186 ? 124.646 149.343 146.495 1.00 22.31 160 THR C C 1
ATOM 5624 O O . THR C 1 186 ? 125.693 149.655 145.918 1.00 25.99 160 THR C O 1
ATOM 5628 N N . ALA C 1 187 ? 123.442 149.562 145.958 1.00 26.27 161 ALA C N 1
ATOM 5629 C CA . ALA C 1 187 ? 123.298 150.102 144.609 1.00 23.37 161 ALA C CA 1
ATOM 5630 C C . ALA C 1 187 ? 123.755 151.557 144.520 1.00 29.83 161 ALA C C 1
ATOM 5631 O O . ALA C 1 187 ? 124.369 151.949 143.526 1.00 38.25 161 ALA C O 1
ATOM 5633 N N . SER C 1 188 ? 123.486 152.367 145.549 1.00 26.72 162 SER C N 1
ATOM 5634 C CA . SER C 1 188 ? 123.898 153.770 145.522 1.00 23.34 162 SER C CA 1
ATOM 5635 C C . SER C 1 188 ? 125.412 153.914 145.661 1.00 28.75 162 SER C C 1
ATOM 5636 O O . SER C 1 188 ? 126.045 154.694 144.926 1.00 41.81 162 SER C O 1
ATOM 5639 N N . VAL C 1 189 ? 126.006 153.162 146.599 1.00 31.21 163 VAL C N 1
ATOM 5640 C CA . VAL C 1 189 ? 127.461 153.159 146.765 1.00 31.84 163 VAL C CA 1
ATOM 5641 C C . VAL C 1 189 ? 128.138 152.651 145.497 1.00 27.99 163 VAL C C 1
ATOM 5642 O O . VAL C 1 189 ? 129.143 153.213 145.040 1.00 36.22 163 VAL C O 1
ATOM 5646 N N . THR C 1 190 ? 127.556 151.625 144.878 1.00 32.74 164 THR C N 1
ATOM 5647 C CA . THR C 1 190 ? 128.100 151.057 143.654 1.00 29.51 164 THR C CA 1
ATOM 5648 C C . THR C 1 190 ? 127.966 152.017 142.473 1.00 31.24 164 THR C C 1
ATOM 5649 O O . THR C 1 190 ? 128.864 152.091 141.628 1.00 36.35 164 THR C O 1
ATOM 5653 N N . LEU C 1 191 ? 126.864 152.774 142.416 1.00 29.34 165 LEU C N 1
ATOM 5654 C CA . LEU C 1 191 ? 126.670 153.763 141.359 1.00 25.04 165 LEU C CA 1
ATOM 5655 C C . LEU C 1 191 ? 127.694 154.887 141.454 1.00 34.07 165 LEU C C 1
ATOM 5656 O O . LEU C 1 191 ? 128.184 155.375 140.428 1.00 37.42 165 LEU C O 1
ATOM 5661 N N . LEU C 1 192 ? 128.032 155.312 142.675 1.00 37.15 166 LEU C N 1
ATOM 5662 C CA . LEU C 1 192 ? 129.106 156.297 142.814 1.00 25.0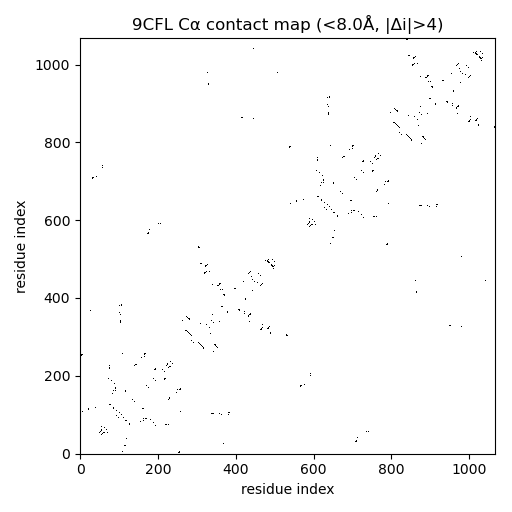5 166 LEU C CA 1
ATOM 5663 C C . LEU C 1 192 ? 130.468 155.696 142.461 1.00 30.23 166 LEU C C 1
ATOM 5664 O O . LEU C 1 192 ? 131.237 156.281 141.680 1.00 32.75 166 LEU C O 1
ATOM 5669 N N . THR C 1 193 ? 130.781 154.518 143.013 1.00 34.13 167 THR C N 1
ATOM 5670 C CA . THR C 1 193 ? 132.131 153.983 142.891 1.00 22.73 167 THR C CA 1
ATOM 5671 C C . THR C 1 193 ? 132.435 153.431 141.505 1.00 29.07 167 THR C C 1
ATOM 5672 O O . THR C 1 193 ? 133.610 153.342 141.150 1.00 32.70 167 THR C O 1
ATOM 5676 N N . SER C 1 194 ? 131.422 153.083 140.706 1.00 34.99 168 SER C N 1
ATOM 5677 C CA . SER C 1 194 ? 131.689 152.643 139.338 1.00 25.46 168 SER C CA 1
ATOM 5678 C C . SER C 1 194 ? 132.182 153.797 138.471 1.00 27.96 168 SER C C 1
ATOM 5679 O O . SER C 1 194 ? 133.166 153.652 137.733 1.00 38.71 168 SER C O 1
ATOM 5682 N N . THR C 1 195 ? 131.567 154.971 138.569 1.00 27.29 169 THR C N 1
ATOM 5683 C CA . THR C 1 195 ? 132.012 156.163 137.820 1.00 26.80 169 THR C CA 1
ATOM 5684 C C . THR C 1 195 ? 133.383 156.620 138.270 1.00 26.69 169 THR C C 1
ATOM 5685 O O . THR C 1 195 ? 134.187 156.941 137.417 1.00 34.50 169 THR C O 1
ATOM 5689 N N . LEU C 1 196 ? 133.644 156.652 139.561 1.00 32.15 170 LEU C N 1
ATOM 5690 C CA . LEU C 1 196 ? 134.958 157.034 140.133 1.00 28.94 170 LEU C CA 1
ATOM 5691 C C . LEU C 1 196 ? 136.029 156.033 139.670 1.00 24.98 170 LEU C C 1
ATOM 5692 O O . LEU C 1 196 ? 137.096 156.484 139.347 1.00 27.32 170 LEU C O 1
ATOM 5697 N N . GLY C 1 197 ? 135.742 154.743 139.608 1.00 29.33 171 GLY C N 1
ATOM 5698 C CA . GLY C 1 197 ? 136.684 153.736 139.101 1.00 30.47 171 GLY C CA 1
ATOM 5699 C C . GLY C 1 197 ? 137.049 153.925 137.657 1.00 31.27 171 GLY C C 1
ATOM 5700 O O . GLY C 1 197 ? 138.185 153.633 137.318 1.00 40.75 171 GLY C O 1
ATOM 5701 N N . VAL C 1 198 ? 136.112 154.270 136.798 1.00 35.27 172 VAL C N 1
ATOM 5702 C CA . VAL C 1 198 ? 136.476 154.610 135.395 1.00 35.37 172 VAL C CA 1
ATOM 5703 C C . VAL C 1 198 ? 137.366 155.864 135.309 1.00 33.37 172 VAL C C 1
ATOM 5704 O O . VAL C 1 198 ? 138.341 155.824 134.601 1.00 35.74 172 VAL C O 1
ATOM 5708 N N . LEU C 1 199 ? 137.041 156.934 136.013 1.00 34.55 173 LEU C N 1
ATOM 5709 C CA . LEU C 1 199 ? 137.874 158.152 136.029 1.00 28.23 173 LEU C CA 1
ATOM 5710 C C . LEU C 1 199 ? 139.236 157.932 136.697 1.00 36.54 173 LEU C C 1
ATOM 5711 O O . LEU C 1 199 ? 140.209 158.380 136.105 1.00 41.70 173 LEU C O 1
ATOM 5716 N N . VAL C 1 200 ? 139.304 157.268 137.854 1.00 36.70 174 VAL C N 1
ATOM 5717 C CA . VAL C 1 200 ? 140.592 156.922 138.524 1.00 27.72 174 VAL C CA 1
ATOM 5718 C C . VAL C 1 200 ? 140.534 155.432 138.865 1.00 30.83 174 VAL C C 1
ATOM 5719 O O . VAL C 1 200 ? 139.804 155.100 139.747 1.00 44.51 174 VAL C O 1
ATOM 5723 N N . ARG C 1 201 ? 141.385 154.616 138.282 1.00 33.25 175 ARG C N 1
ATOM 5724 C CA . ARG C 1 201 ? 141.451 153.149 138.519 1.00 36.01 175 ARG C CA 1
ATOM 5725 C C . ARG C 1 201 ? 141.923 152.884 139.953 1.00 37.21 175 ARG C C 1
ATOM 5726 O O . ARG C 1 201 ? 141.614 151.803 140.433 1.00 42.68 175 ARG C O 1
ATOM 5734 N N . ASP C 1 202 ? 142.662 153.806 140.563 1.00 36.49 176 ASP C N 1
ATOM 5735 C CA . ASP C 1 202 ? 143.253 153.672 141.922 1.00 32.91 176 ASP C CA 1
ATOM 5736 C C . ASP C 1 202 ? 142.111 153.475 142.921 1.00 37.12 176 ASP C C 1
ATOM 5737 O O . ASP C 1 202 ? 142.338 152.783 143.876 1.00 49.78 176 ASP C O 1
ATOM 5742 N N . THR C 1 203 ? 140.976 154.128 142.747 1.00 41.01 177 THR C N 1
ATOM 5743 C CA . THR C 1 203 ? 139.746 154.004 143.546 1.00 39.34 177 THR C CA 1
ATOM 5744 C C . THR C 1 203 ? 139.328 152.566 143.800 1.00 37.81 177 THR C C 1
ATOM 5745 O O . THR C 1 203 ? 138.977 152.289 144.930 1.00 47.78 177 THR C O 1
ATOM 5749 N N . GLN C 1 204 ? 139.357 151.684 142.819 1.00 29.54 178 GLN C N 1
ATOM 5750 C CA . GLN C 1 204 ? 139.080 150.245 142.992 1.00 37.94 178 GLN C CA 1
ATOM 5751 C C . GLN C 1 204 ? 140.075 149.577 143.953 1.00 38.48 178 GLN C C 1
ATOM 5752 O O . GLN C 1 204 ? 139.685 148.583 144.549 1.00 46.50 178 GLN C O 1
ATOM 5758 N N . MET C 1 205 ? 141.326 150.011 144.032 1.00 48.83 179 MET C N 1
ATOM 5759 C CA . MET C 1 205 ? 142.322 149.560 144.995 1.00 40.73 179 MET C CA 1
ATOM 5760 C C . MET C 1 205 ? 141.990 150.012 146.414 1.00 43.04 179 MET C C 1
ATOM 5761 O O . MET C 1 205 ? 142.328 149.314 147.375 1.00 49.28 179 MET C O 1
ATOM 5766 N N . LEU C 1 206 ? 141.345 151.175 146.554 1.00 45.28 180 LEU C N 1
ATOM 5767 C CA . LEU C 1 206 ? 140.953 151.673 147.878 1.00 41.82 180 LEU C CA 1
ATOM 5768 C C . LEU C 1 206 ? 139.863 150.809 148.518 1.00 41.37 180 LEU C C 1
ATOM 5769 O O . LEU C 1 206 ? 139.767 150.725 149.758 1.00 42.97 180 LEU C O 1
ATOM 5774 N N . MET C 1 207 ? 139.010 150.188 147.685 1.00 39.61 181 MET C N 1
ATOM 5775 C CA . MET C 1 207 ? 137.838 149.470 148.209 1.00 41.72 181 MET C CA 1
ATOM 5776 C C . MET C 1 207 ? 138.194 148.269 149.087 1.00 45.28 181 MET C C 1
ATOM 5777 O O . MET C 1 207 ? 137.397 147.902 149.958 1.00 50.50 181 MET C O 1
ATOM 5782 N N . GLN C 1 208 ? 139.368 147.654 148.885 1.00 40.85 182 GLN C N 1
ATOM 5783 C CA . GLN C 1 208 ? 139.779 146.526 149.726 1.00 42.86 182 GLN C CA 1
ATOM 5784 C C . GLN C 1 208 ? 139.963 146.930 151.185 1.00 44.70 182 GLN C C 1
ATOM 5785 O O . GLN C 1 208 ? 139.521 146.212 152.087 1.00 47.44 182 GLN C O 1
ATOM 5791 N N . ALA C 1 209 ? 140.599 148.072 151.441 1.00 46.75 183 ALA C N 1
ATOM 5792 C CA . ALA C 1 209 ? 140.735 148.528 152.820 1.00 42.35 183 ALA C CA 1
ATOM 5793 C C . ALA C 1 209 ? 139.421 149.080 153.359 1.00 39.77 183 ALA C C 1
ATOM 5794 O O . ALA C 1 209 ? 139.108 148.899 154.549 1.00 45.46 183 ALA C O 1
ATOM 5796 N N . ILE C 1 210 ? 138.640 149.743 152.489 1.00 33.81 184 ILE C N 1
ATOM 5797 C CA . ILE C 1 210 ? 137.370 150.335 152.921 1.00 40.47 184 ILE C CA 1
ATOM 5798 C C . ILE C 1 210 ? 136.390 149.254 153.384 1.00 37.07 184 ILE C C 1
ATOM 5799 O O . ILE C 1 210 ? 135.728 149.396 154.422 1.00 29.06 184 ILE C O 1
ATOM 5804 N N . LEU C 1 211 ? 136.329 148.131 152.661 1.00 37.42 185 LEU C N 1
ATOM 5805 C CA . LEU C 1 211 ? 135.384 147.080 153.024 1.00 38.37 185 LEU C CA 1
ATOM 5806 C C . LEU C 1 211 ? 135.807 146.326 154.281 1.00 31.58 185 LEU C C 1
ATOM 5807 O O . LEU C 1 211 ? 134.946 145.852 155.026 1.00 37.76 185 LEU C O 1
ATOM 5812 N N . ARG C 1 212 ? 137.110 146.228 154.557 1.00 31.35 186 ARG C N 1
ATOM 5813 C CA . ARG C 1 212 ? 137.542 145.627 155.818 1.00 30.36 186 ARG C CA 1
ATOM 5814 C C . ARG C 1 212 ? 137.232 146.541 156.998 1.00 32.58 186 ARG C C 1
ATOM 5815 O O . ARG C 1 212 ? 136.905 146.058 158.095 1.00 29.68 186 ARG C O 1
ATOM 5823 N N . ILE C 1 213 ? 137.331 147.862 156.784 1.00 40.42 187 ILE C N 1
ATOM 5824 C CA . ILE C 1 213 ? 136.874 148.833 157.782 1.00 27.63 187 ILE C CA 1
ATOM 5825 C C . ILE C 1 213 ? 135.386 148.643 158.064 1.00 35.67 187 ILE C C 1
ATOM 5826 O O . ILE C 1 213 ? 134.951 148.616 159.223 1.00 38.39 187 ILE C O 1
ATOM 5831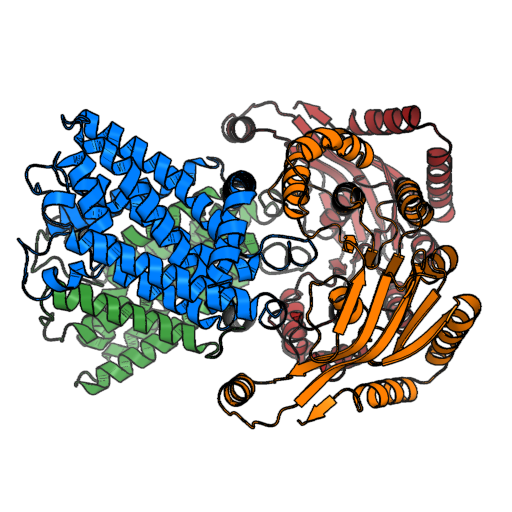 N N . LEU C 1 214 ? 134.590 148.473 157.005 1.00 41.02 188 LEU C N 1
ATOM 5832 C CA . LEU C 1 214 ? 133.151 148.273 157.180 1.00 29.67 188 LEU C CA 1
ATOM 5833 C C . LEU C 1 214 ? 132.824 146.922 157.812 1.00 28.81 188 LEU C C 1
ATOM 5834 O O . LEU C 1 214 ? 131.802 146.789 158.494 1.00 31.74 188 LEU C O 1
ATOM 5839 N N . PHE C 1 215 ? 133.669 145.911 157.597 1.00 34.62 189 PHE C N 1
ATOM 5840 C CA . PHE C 1 215 ? 133.399 144.584 158.140 1.00 16.67 189 PHE C CA 1
ATOM 5841 C C . PHE C 1 215 ? 133.705 144.513 159.629 1.00 28.66 189 PHE C C 1
ATOM 5842 O O . PHE C 1 215 ? 132.846 144.125 160.430 1.00 28.11 189 PHE C O 1
ATOM 5850 N N . TYR C 1 216 ? 134.932 144.864 160.019 1.00 34.34 190 TYR C N 1
ATOM 5851 C CA . TYR C 1 216 ? 135.347 144.613 161.395 1.00 22.48 190 TYR C CA 1
ATOM 5852 C C . TYR C 1 216 ? 134.760 145.624 162.374 1.00 23.12 190 TYR C C 1
ATOM 5853 O O . TYR C 1 216 ? 134.497 145.284 163.532 1.00 29.36 190 TYR C O 1
ATOM 5862 N N . PHE C 1 217 ? 134.556 146.866 161.939 1.00 32.63 191 PHE C N 1
ATOM 5863 C CA . PHE C 1 217 ? 133.946 147.879 162.794 1.00 36.51 191 PHE C CA 1
ATOM 5864 C C . PHE C 1 217 ? 132.428 147.819 162.689 1.00 37.71 191 PHE C C 1
ATOM 5865 O O . PHE C 1 217 ? 131.788 148.778 162.245 1.00 44.66 191 PHE C O 1
ATOM 5873 N N . SER C 1 218 ? 131.859 146.703 163.137 1.00 32.64 192 SER C N 1
ATOM 5874 C CA . SER C 1 218 ? 130.406 146.478 162.996 1.00 24.31 192 SER C CA 1
ATOM 5875 C C . SER C 1 218 ? 129.964 145.487 164.080 1.00 32.82 192 SER C C 1
ATOM 5876 O O . SER C 1 218 ? 130.838 144.939 164.769 1.00 34.50 192 SER C O 1
ATOM 5879 N N . PRO C 1 219 ? 128.652 145.211 164.243 1.00 38.15 193 PRO C N 1
ATOM 5880 C CA . PRO C 1 219 ? 128.124 144.274 165.269 1.00 29.44 193 PRO C CA 1
ATOM 5881 C C . PRO C 1 219 ? 128.009 142.846 164.737 1.00 29.75 193 PRO C C 1
ATOM 5882 O O . PRO C 1 219 ? 127.376 142.042 165.444 1.00 40.81 193 PRO C O 1
ATOM 5886 N N . ILE C 1 220 ? 128.453 142.562 163.514 1.00 24.63 194 ILE C N 1
ATOM 5887 C CA . ILE C 1 220 ? 128.310 141.215 162.880 1.00 26.78 194 ILE C CA 1
ATOM 5888 C C . ILE C 1 220 ? 129.054 140.087 163.627 1.00 37.12 194 ILE C C 1
ATOM 5889 O O . ILE C 1 220 ? 128.425 139.021 163.768 1.00 41.54 194 ILE C O 1
ATOM 5894 N N . LEU C 1 221 ? 130.284 140.285 164.125 1.00 29.80 195 LEU C N 1
ATOM 5895 C CA . LEU C 1 221 ? 131.090 139.169 164.708 1.00 29.32 195 LEU C CA 1
ATOM 5896 C C . LEU C 1 221 ? 131.214 139.304 166.223 1.00 30.40 195 LEU C C 1
ATOM 5897 O O . LEU C 1 221 ? 131.564 138.304 166.867 1.00 41.71 195 LEU C O 1
ATOM 5902 N N . TRP C 1 222 ? 130.916 140.475 166.763 1.00 27.02 196 TRP C N 1
ATOM 5903 C CA . TRP C 1 222 ? 131.118 140.788 168.170 1.00 25.46 196 TRP C CA 1
ATOM 5904 C C . TRP C 1 222 ? 130.278 141.992 168.562 1.00 33.01 196 TRP C C 1
ATOM 5905 O O . TRP C 1 222 ? 129.863 142.789 167.721 1.00 41.25 196 TRP C O 1
ATOM 5916 N N . LEU C 1 223 ? 130.035 142.105 169.862 1.00 55.74 197 LEU C N 1
ATOM 5917 C CA . LEU C 1 223 ? 129.402 143.282 170.452 1.00 51.86 197 LEU C CA 1
ATOM 5918 C C . LEU C 1 223 ? 130.360 143.861 171.480 1.00 60.62 197 LEU C C 1
ATOM 5919 O O . LEU C 1 223 ? 130.679 143.178 172.473 1.00 66.82 197 LEU C O 1
ATOM 5924 N N . PRO C 1 224 ? 130.853 145.091 171.308 1.00 70.55 198 PRO C N 1
ATOM 5925 C CA . PRO C 1 224 ? 131.794 145.652 172.290 1.00 72.03 198 PRO C CA 1
ATOM 5926 C C . PRO C 1 224 ? 131.129 146.227 173.534 1.00 75.30 198 PRO C C 1
ATOM 5927 O O . PRO C 1 224 ? 131.456 147.339 173.960 1.00 78.52 198 PRO C O 1
ATOM 5931 N N . LYS C 1 225 ? 130.202 145.480 174.129 1.00 81.20 199 LYS C N 1
ATOM 5932 C CA . LYS C 1 225 ? 129.570 145.831 175.395 1.00 80.68 199 LYS C CA 1
ATOM 5933 C C . LYS C 1 225 ? 130.044 144.963 176.546 1.00 80.94 199 LYS C C 1
ATOM 5934 O O . LYS C 1 225 ? 130.248 145.468 177.652 1.00 82.62 199 LYS C O 1
ATOM 5940 N N . ASN C 1 226 ? 130.226 143.667 176.305 1.00 79.81 200 ASN C N 1
ATOM 5941 C CA . ASN C 1 226 ? 130.730 142.741 177.308 1.00 82.30 200 ASN C CA 1
ATOM 5942 C C . ASN C 1 226 ? 132.228 142.492 177.186 1.00 82.05 200 ASN C C 1
ATOM 5943 O O . ASN C 1 226 ? 132.759 141.644 177.914 1.00 79.79 200 ASN C O 1
ATOM 5948 N N . HIS C 1 227 ? 132.916 143.197 176.290 1.00 80.71 201 HIS C N 1
ATOM 5949 C CA . HIS C 1 227 ? 134.342 142.995 176.063 1.00 80.45 201 HIS C CA 1
ATOM 5950 C C . HIS C 1 227 ? 135.188 144.193 176.462 1.00 82.25 201 HIS C C 1
ATOM 5951 O O . HIS C 1 227 ? 136.113 144.046 177.271 1.00 78.97 201 HIS C O 1
ATOM 5958 N N . GLY C 1 228 ? 134.908 145.373 175.927 1.00 90.77 202 GLY C N 1
ATOM 5959 C CA . GLY C 1 228 ? 135.776 146.524 176.105 1.00 87.84 202 GLY C CA 1
ATOM 5960 C C . GLY C 1 228 ? 135.028 147.835 176.205 1.00 88.12 202 GLY C C 1
ATOM 5961 O O . GLY C 1 228 ? 133.973 147.920 176.841 1.00 88.18 202 GLY C O 1
ATOM 5962 N N . ILE C 1 229 ? 135.586 148.867 175.569 1.00 91.18 203 ILE C N 1
ATOM 5963 C CA . ILE C 1 229 ? 135.090 150.228 175.729 1.00 90.86 203 ILE C CA 1
ATOM 5964 C C . ILE C 1 229 ? 133.847 150.429 174.873 1.00 89.82 203 ILE C C 1
ATOM 5965 O O . ILE C 1 229 ? 133.837 150.114 173.676 1.00 86.66 203 ILE C O 1
ATOM 5970 N N . SER C 1 230 ? 132.788 150.954 175.488 1.00 91.58 204 SER C N 1
ATOM 5971 C CA . SER C 1 230 ? 131.563 151.307 174.783 1.00 90.68 204 SER C CA 1
ATOM 5972 C C . SER C 1 230 ? 131.466 152.782 174.430 1.00 89.90 204 SER C C 1
ATOM 5973 O O . SER C 1 230 ? 130.708 153.136 173.524 1.00 90.99 204 SER C O 1
ATOM 5976 N N . GLY C 1 231 ? 132.209 153.649 175.119 1.00 89.56 205 GLY C N 1
ATOM 5977 C CA . GLY C 1 231 ? 132.105 155.076 174.876 1.00 91.28 205 GLY C CA 1
ATOM 5978 C C . GLY C 1 231 ? 132.780 155.546 173.605 1.00 91.81 205 GLY C C 1
ATOM 5979 O O . GLY C 1 231 ? 132.453 156.629 173.109 1.00 91.97 205 GLY C O 1
ATOM 5980 N N . LEU C 1 232 ? 133.718 154.766 173.072 1.00 85.81 206 LEU C N 1
ATOM 5981 C CA . LEU C 1 232 ? 134.428 155.137 171.855 1.00 85.87 206 LEU C CA 1
ATOM 5982 C C . LEU C 1 232 ? 134.233 154.138 170.728 1.00 84.94 206 LEU C C 1
ATOM 5983 O O . LEU C 1 232 ? 133.950 154.540 169.594 1.00 87.40 206 LEU C O 1
ATOM 5988 N N . ILE C 1 233 ? 134.395 152.842 171.002 1.00 76.51 207 ILE C N 1
ATOM 5989 C CA . ILE C 1 233 ? 134.286 151.837 169.948 1.00 76.76 207 ILE C CA 1
ATOM 5990 C C . ILE C 1 233 ? 132.830 151.637 169.545 1.00 77.49 207 ILE C C 1
ATOM 5991 O O . ILE C 1 233 ? 132.490 151.671 168.356 1.00 75.69 207 ILE C O 1
ATOM 5996 N N . HIS C 1 234 ? 131.943 151.450 170.525 1.00 76.33 208 HIS C N 1
ATOM 5997 C CA . HIS C 1 234 ? 130.544 151.167 170.227 1.00 71.87 208 HIS C CA 1
ATOM 5998 C C . HIS C 1 234 ? 129.791 152.404 169.755 1.00 72.44 208 HIS C C 1
ATOM 5999 O O . HIS C 1 234 ? 128.829 152.280 168.989 1.00 71.99 208 HIS C O 1
ATOM 6006 N N . GLU C 1 235 ? 130.202 153.594 170.199 1.00 75.71 209 GLU C N 1
ATOM 6007 C CA . GLU C 1 235 ? 129.533 154.819 169.772 1.00 71.30 209 GLU C CA 1
ATOM 6008 C C . GLU C 1 235 ? 129.881 155.165 168.330 1.00 70.25 209 GLU C C 1
ATOM 6009 O O . GLU C 1 235 ? 129.033 155.653 167.576 1.00 71.64 209 GLU C O 1
ATOM 6015 N N . MET C 1 236 ? 131.131 154.921 167.930 1.00 65.24 210 MET C N 1
ATOM 6016 C CA . MET C 1 236 ? 131.543 155.195 166.558 1.00 63.38 210 MET C CA 1
ATOM 6017 C C . MET C 1 236 ? 131.073 154.123 165.585 1.00 65.35 210 MET C C 1
ATOM 6018 O O . MET C 1 236 ? 131.163 154.325 164.370 1.00 65.37 210 MET C O 1
ATOM 6023 N N . MET C 1 237 ? 130.576 152.992 166.089 1.00 57.41 211 MET C N 1
ATOM 6024 C CA . MET C 1 237 ? 130.083 151.942 165.205 1.00 50.92 211 MET C CA 1
ATOM 6025 C C . MET C 1 237 ? 128.717 152.289 164.630 1.00 51.23 211 MET C C 1
ATOM 6026 O O . MET C 1 237 ? 128.316 151.717 163.612 1.00 53.19 211 MET C O 1
ATOM 6031 N N . LYS C 1 238 ? 127.996 153.222 165.262 1.00 44.03 212 LYS C N 1
ATOM 6032 C CA . LYS C 1 238 ? 126.676 153.637 164.792 1.00 39.95 212 LYS C CA 1
ATOM 6033 C C . LYS C 1 238 ? 126.722 154.337 163.440 1.00 43.78 212 LYS C C 1
ATOM 6034 O O . LYS C 1 238 ? 125.737 154.286 162.698 1.00 48.23 212 LYS C O 1
ATOM 6040 N N . TYR C 1 239 ? 127.839 154.986 163.104 1.00 42.82 213 TYR C N 1
ATOM 6041 C CA . TYR C 1 239 ? 127.977 155.660 161.819 1.00 39.75 213 TYR C CA 1
ATOM 6042 C C . TYR C 1 239 ? 128.163 154.690 160.660 1.00 40.74 213 TYR C C 1
ATOM 6043 O O . TYR C 1 239 ? 128.063 155.110 159.503 1.00 43.09 213 TYR C O 1
ATOM 6052 N N . ASN C 1 240 ? 128.439 153.426 160.941 1.00 34.47 214 ASN C N 1
ATOM 6053 C CA . ASN C 1 240 ? 128.467 152.399 159.913 1.00 32.14 214 ASN C CA 1
ATOM 6054 C C . ASN C 1 240 ? 127.038 152.025 159.531 1.00 30.13 214 ASN C C 1
ATOM 6055 O O . ASN C 1 240 ? 126.223 151.764 160.422 1.00 34.98 214 ASN C O 1
ATOM 6060 N N . PRO C 1 241 ? 126.641 152.036 158.227 1.00 35.49 215 PRO C N 1
ATOM 6061 C CA . PRO C 1 241 ? 125.294 151.547 157.789 1.00 35.18 215 PRO C CA 1
ATOM 6062 C C . PRO C 1 241 ? 125.147 150.059 158.077 1.00 32.34 215 PRO C C 1
ATOM 6063 O O . PRO C 1 241 ? 124.006 149.597 158.273 1.00 37.32 215 PRO C O 1
ATOM 6067 N N . VAL C 1 242 ? 126.264 149.344 158.150 1.00 31.98 216 VAL C N 1
ATOM 6068 C CA . VAL C 1 242 ? 126.266 147.880 158.438 1.00 27.09 216 VAL C CA 1
ATOM 6069 C C . VAL C 1 242 ? 125.671 147.687 159.841 1.00 28.78 216 VAL C C 1
ATOM 6070 O O . VAL C 1 242 ? 124.961 146.692 160.045 1.00 39.02 216 VAL C O 1
ATOM 6074 N N . TYR C 1 243 ? 125.971 148.591 160.774 1.00 28.29 217 TYR C N 1
ATOM 6075 C CA . TYR C 1 243 ? 125.452 148.378 162.138 1.00 31.87 217 TYR C CA 1
ATOM 6076 C C . TYR C 1 243 ? 123.936 148.364 162.102 1.00 31.74 217 TYR C C 1
ATOM 6077 O O . TYR C 1 243 ? 123.343 147.444 162.672 1.00 36.79 217 TYR C O 1
ATOM 6086 N N . PHE C 1 244 ? 123.325 149.301 161.378 1.00 34.56 218 PHE C N 1
ATOM 6087 C CA . PHE C 1 244 ? 121.847 149.337 161.268 1.00 22.00 218 PHE C CA 1
ATOM 6088 C C . PHE C 1 244 ? 121.325 148.101 160.561 1.00 26.54 218 PHE C C 1
ATOM 6089 O O . PHE C 1 244 ? 120.346 147.527 161.040 1.00 33.28 218 PHE C O 1
ATOM 6097 N N . ILE C 1 245 ? 121.963 147.696 159.462 1.00 25.37 219 ILE C N 1
ATOM 6098 C CA . ILE C 1 245 ? 121.404 146.545 158.701 1.00 25.24 219 ILE C CA 1
ATOM 6099 C C . ILE C 1 245 ? 121.460 145.251 159.529 1.00 26.13 219 ILE C C 1
ATOM 6100 O O . ILE C 1 245 ? 120.437 144.556 159.581 1.00 37.06 219 ILE C O 1
ATOM 6105 N N . ALA C 1 246 ? 122.586 144.976 160.196 1.00 28.27 220 ALA C N 1
ATOM 6106 C CA . ALA C 1 246 ? 122.683 143.759 161.029 1.00 30.31 220 ALA C CA 1
ATOM 6107 C C . ALA C 1 246 ? 121.717 143.827 162.209 1.00 32.00 220 ALA C C 1
ATOM 6108 O O . ALA C 1 246 ? 121.011 142.844 162.473 1.00 40.15 220 ALA C O 1
ATOM 6110 N N . GLU C 1 247 ? 121.663 144.980 162.867 1.00 31.20 221 GLU C N 1
ATOM 6111 C CA . GLU C 1 247 ? 120.778 145.145 164.046 1.00 28.03 221 GLU C CA 1
ATOM 6112 C C . GLU C 1 247 ? 119.303 145.036 163.645 1.00 26.02 221 GLU C C 1
ATOM 6113 O O . GLU C 1 247 ? 118.543 144.401 164.391 1.00 29.84 221 GLU C O 1
ATOM 6119 N N . SER C 1 248 ? 118.932 145.646 162.523 1.00 33.44 222 SER C N 1
ATOM 6120 C CA . SER C 1 248 ? 117.533 145.630 162.036 1.00 23.65 222 SER C CA 1
ATOM 6121 C C . SER C 1 248 ? 117.073 144.216 161.675 1.00 29.22 222 SER C C 1
ATOM 6122 O O . SER C 1 248 ? 115.938 143.879 162.036 1.00 38.58 222 SER C O 1
ATOM 6125 N N . TYR C 1 249 ? 117.915 143.431 160.997 1.00 28.63 223 TYR C N 1
ATOM 6126 C CA . TYR C 1 249 ? 117.587 142.023 160.649 1.00 21.74 223 TYR C CA 1
ATOM 6127 C C . TYR C 1 249 ? 117.444 141.201 161.917 1.00 29.37 223 TYR C C 1
ATOM 6128 O O . TYR C 1 249 ? 116.501 140.417 162.004 1.00 37.02 223 TYR C O 1
ATOM 6137 N N . ARG C 1 250 ? 118.330 141.402 162.891 1.00 30.45 224 ARG C N 1
ATOM 6138 C CA . ARG C 1 250 ? 118.297 140.678 164.186 1.00 21.33 224 ARG C CA 1
ATOM 6139 C C . ARG C 1 250 ? 117.013 141.021 164.950 1.00 19.67 224 ARG C C 1
ATOM 6140 O O . ARG C 1 250 ? 116.460 140.133 165.606 1.00 28.51 224 ARG C O 1
ATOM 6148 N N . ALA C 1 251 ? 116.598 142.280 164.911 1.00 38.60 225 ALA C N 1
ATOM 6149 C CA . ALA C 1 251 ? 115.371 142.698 165.615 1.00 28.45 225 ALA C CA 1
ATOM 6150 C C . ALA C 1 251 ? 114.161 142.192 164.837 1.00 35.23 225 ALA C C 1
ATOM 6151 O O . ALA C 1 251 ? 113.158 141.836 165.476 1.00 44.79 225 ALA C O 1
ATOM 6153 N N . ALA C 1 252 ? 114.264 142.126 163.505 1.00 35.90 226 ALA C N 1
ATOM 6154 C CA . ALA C 1 252 ? 113.134 141.587 162.758 1.00 26.89 226 ALA C CA 1
ATOM 6155 C C . ALA C 1 252 ? 113.027 140.074 162.914 1.00 28.76 226 ALA C C 1
ATOM 6156 O O . ALA C 1 252 ? 111.921 139.535 163.032 1.00 41.17 226 ALA C O 1
ATOM 6158 N N . ILE C 1 253 ? 114.156 139.373 162.925 1.00 30.69 227 ILE C N 1
ATOM 6159 C CA . ILE C 1 253 ? 114.161 137.917 162.873 1.00 23.21 227 ILE C CA 1
ATOM 6160 C C . ILE C 1 253 ? 114.297 137.293 164.258 1.00 26.79 227 ILE C C 1
ATOM 6161 O O . ILE C 1 253 ? 113.514 136.415 164.621 1.00 40.30 227 ILE C O 1
ATOM 6166 N N . LEU C 1 254 ? 115.267 137.738 165.057 1.00 34.72 228 LEU C N 1
ATOM 6167 C CA . LEU C 1 254 ? 115.584 137.056 166.311 1.00 29.22 228 LEU C CA 1
ATOM 6168 C C . LEU C 1 254 ? 114.835 137.641 167.506 1.00 33.12 228 LEU C C 1
ATOM 6169 O O . LEU C 1 254 ? 114.137 136.916 168.222 1.00 40.93 228 LEU C O 1
ATOM 6174 N N . TYR C 1 255 ? 114.977 138.946 167.736 1.00 41.33 229 TYR C N 1
ATOM 6175 C CA . TYR C 1 255 ? 114.532 139.544 168.989 1.00 32.97 229 TYR C CA 1
ATOM 6176 C C . TYR C 1 255 ? 113.036 139.819 169.034 1.00 39.09 229 TYR C C 1
ATOM 6177 O O . TYR C 1 255 ? 112.506 140.028 170.133 1.00 46.56 229 TYR C O 1
ATOM 6186 N N . HIS C 1 256 ? 112.365 139.821 167.878 1.00 41.92 230 HIS C N 1
ATOM 6187 C CA . HIS C 1 256 ? 110.922 140.055 167.730 1.00 35.54 230 HIS C CA 1
ATOM 6188 C C . HIS C 1 256 ? 110.504 141.402 168.324 1.00 42.70 230 HIS C C 1
ATOM 6189 O O . HIS C 1 256 ? 109.643 141.493 169.199 1.00 44.51 230 HIS C O 1
ATOM 6196 N N . GLU C 1 257 ? 111.142 142.458 167.828 1.00 41.32 231 GLU C N 1
ATOM 6197 C CA . GLU C 1 257 ? 110.834 143.813 168.257 1.00 33.75 231 GLU C CA 1
ATOM 6198 C C . GLU C 1 257 ? 110.781 144.723 167.041 1.00 38.20 231 GLU C C 1
ATOM 6199 O O . GLU C 1 257 ? 111.395 144.449 166.007 1.00 40.12 231 GLU C O 1
ATOM 6205 N N . TRP C 1 258 ? 110.025 145.809 167.173 1.00 41.29 232 TRP C N 1
ATOM 6206 C CA . TRP C 1 258 ? 109.992 146.850 166.152 1.00 35.08 232 TRP C CA 1
ATOM 6207 C C . TRP C 1 258 ? 111.225 147.721 166.333 1.00 35.27 232 TRP C C 1
ATOM 6208 O O . TRP C 1 258 ? 111.354 148.429 167.337 1.00 45.41 232 TRP C O 1
ATOM 6219 N N . TYR C 1 259 ? 112.136 147.667 165.361 1.00 33.76 233 TYR C N 1
ATOM 6220 C CA . TYR C 1 259 ? 113.440 148.299 165.524 1.00 37.51 233 TYR C CA 1
ATOM 6221 C C . TYR C 1 259 ? 113.355 149.816 165.385 1.00 37.87 233 TYR C C 1
ATOM 6222 O O . TYR C 1 259 ? 114.236 150.537 165.865 1.00 39.88 233 TYR C O 1
ATOM 6231 N N . PHE C 1 260 ? 112.296 150.323 164.750 1.00 46.85 234 PHE C N 1
ATOM 6232 C CA . PHE C 1 260 ? 112.229 151.750 164.461 1.00 42.45 234 PHE C CA 1
ATOM 6233 C C . PHE C 1 260 ? 111.635 152.569 165.603 1.00 41.51 234 PHE C C 1
ATOM 6234 O O . PHE C 1 260 ? 111.578 153.797 165.495 1.00 52.89 234 PHE C O 1
ATOM 6242 N N . MET C 1 261 ? 111.182 151.929 166.684 1.00 47.85 235 MET C N 1
ATOM 6243 C CA . MET C 1 261 ? 110.703 152.694 167.833 1.00 49.19 235 MET C CA 1
ATOM 6244 C C . MET C 1 261 ? 111.854 153.346 168.588 1.00 54.23 235 MET C C 1
ATOM 6245 O O . MET C 1 261 ? 111.744 154.498 169.023 1.00 58.40 235 MET C O 1
ATOM 6250 N N . ASP C 1 262 ? 112.963 152.632 168.753 1.00 51.75 236 ASP C N 1
ATOM 6251 C CA . ASP C 1 262 ? 114.088 153.138 169.524 1.00 49.57 236 ASP C CA 1
ATOM 6252 C C . ASP C 1 262 ? 115.242 153.628 168.662 1.00 53.40 236 ASP C C 1
ATOM 6253 O O . ASP C 1 262 ? 116.155 154.272 169.189 1.00 60.30 236 ASP C O 1
ATOM 6258 N N . HIS C 1 263 ? 115.228 153.349 167.361 1.00 43.95 237 HIS C N 1
ATOM 6259 C CA . HIS C 1 263 ? 116.345 153.662 166.477 1.00 46.52 237 HIS C CA 1
ATOM 6260 C C . HIS C 1 263 ? 115.858 154.364 165.218 1.00 47.86 237 HIS C C 1
ATOM 6261 O O . HIS C 1 263 ? 116.311 154.089 164.106 1.00 56.41 237 HIS C O 1
ATOM 6268 N N . TRP C 1 264 ? 114.913 155.294 165.380 1.00 42.87 238 TRP C N 1
ATOM 6269 C CA . TRP C 1 264 ? 114.406 156.030 164.226 1.00 46.73 238 TRP C CA 1
ATOM 6270 C C . TRP C 1 264 ? 115.398 157.082 163.744 1.00 50.05 238 TRP C C 1
ATOM 6271 O O . TRP C 1 264 ? 115.452 157.373 162.542 1.00 52.68 238 TRP C O 1
ATOM 6282 N N . LYS C 1 265 ? 116.188 157.657 164.657 1.00 46.42 239 LYS C N 1
ATOM 6283 C CA . LYS C 1 265 ? 117.203 158.632 164.266 1.00 41.63 239 LYS C CA 1
ATOM 6284 C C . LYS C 1 265 ? 118.320 157.977 163.464 1.00 42.70 239 LYS C C 1
ATOM 6285 O O . LYS C 1 265 ? 118.828 158.561 162.500 1.00 52.65 239 LYS C O 1
ATOM 6291 N N . LEU C 1 266 ? 118.706 156.758 163.850 1.00 39.53 240 LEU C N 1
ATOM 6292 C CA . LEU C 1 266 ? 119.698 156.001 163.091 1.00 37.26 240 LEU C CA 1
ATOM 6293 C C . LEU C 1 266 ? 119.175 155.635 161.706 1.00 36.29 240 LEU C C 1
ATOM 6294 O O . LEU C 1 266 ? 119.923 155.679 160.723 1.00 42.14 240 LEU C O 1
ATOM 6299 N N . MET C 1 267 ? 117.888 155.285 161.613 1.00 38.33 241 MET C N 1
ATOM 6300 C CA . MET C 1 267 ? 117.282 154.984 160.319 1.00 39.97 241 MET C CA 1
ATOM 6301 C C . MET C 1 267 ? 117.231 156.223 159.429 1.00 42.51 241 MET C C 1
ATOM 6302 O O . MET C 1 267 ? 117.469 156.136 158.219 1.00 49.19 241 MET C O 1
ATOM 6307 N N . LEU C 1 268 ? 116.922 157.385 160.017 1.00 38.48 242 LEU C N 1
ATOM 6308 C CA . LEU C 1 268 ? 116.922 158.639 159.264 1.00 36.41 242 LEU C CA 1
ATOM 6309 C C . LEU C 1 268 ? 118.321 159.000 158.777 1.00 35.51 242 LEU C C 1
ATOM 6310 O O . LEU C 1 268 ? 118.490 159.464 157.641 1.00 42.63 242 LEU C O 1
ATOM 6315 N N . TYR C 1 269 ? 119.334 158.785 159.624 1.00 31.73 243 TYR C N 1
ATOM 6316 C CA . TYR C 1 269 ? 120.721 159.017 159.228 1.00 32.88 243 TYR C CA 1
ATOM 6317 C C . TYR C 1 269 ? 121.139 158.087 158.095 1.00 31.78 243 TYR C C 1
ATOM 6318 O O . TYR C 1 269 ? 121.838 158.503 157.163 1.00 41.39 243 TYR C O 1
ATOM 6327 N N . ASN C 1 270 ? 120.697 156.831 158.148 1.00 37.11 244 ASN C N 1
ATOM 6328 C CA . ASN C 1 270 ? 121.020 155.870 157.099 1.00 29.25 244 ASN C CA 1
ATOM 6329 C C . ASN C 1 270 ? 120.321 156.206 155.782 1.00 38.39 244 ASN C C 1
ATOM 6330 O O . ASN C 1 270 ? 120.914 156.062 154.702 1.00 42.95 244 ASN C O 1
ATOM 6335 N N . PHE C 1 271 ? 119.062 156.658 155.853 1.00 38.34 245 PHE C N 1
ATOM 6336 C CA . PHE C 1 271 ? 118.358 157.119 154.656 1.00 31.24 245 PHE C CA 1
ATOM 6337 C C . PHE C 1 271 ? 119.031 158.345 154.052 1.00 39.77 245 PHE C C 1
ATOM 6338 O O . PHE C 1 271 ? 119.115 158.474 152.823 1.00 45.01 245 PHE C O 1
ATOM 6346 N N . GLY C 1 272 ? 119.517 159.256 154.902 1.00 33.79 246 GLY C N 1
ATOM 6347 C CA . GLY C 1 272 ? 120.264 160.401 154.405 1.00 31.48 246 GLY C CA 1
ATOM 6348 C C . GLY C 1 272 ? 121.577 160.012 153.751 1.00 32.87 246 GLY C C 1
ATOM 6349 O O . GLY C 1 272 ? 121.979 160.613 152.752 1.00 41.41 246 GLY C O 1
ATOM 6350 N N . ILE C 1 273 ? 122.252 158.996 154.300 1.00 30.51 247 ILE C N 1
ATOM 6351 C CA . ILE C 1 273 ? 123.491 158.487 153.705 1.00 34.26 247 ILE C CA 1
ATOM 6352 C C . ILE C 1 273 ? 123.221 157.898 152.322 1.00 32.11 247 ILE C C 1
ATOM 6353 O O . ILE C 1 273 ? 123.959 158.159 151.359 1.00 35.47 247 ILE C O 1
ATOM 6358 N N . VAL C 1 274 ? 122.133 157.124 152.202 1.00 34.14 248 VAL C N 1
ATOM 6359 C CA . VAL C 1 274 ? 121.742 156.534 150.920 1.00 35.68 248 VAL C CA 1
ATOM 6360 C C . VAL C 1 274 ? 121.395 157.619 149.903 1.00 35.63 248 VAL C C 1
ATOM 6361 O O . VAL C 1 274 ? 121.820 157.560 148.740 1.00 38.95 248 VAL C O 1
ATOM 6365 N N . ALA C 1 275 ? 120.651 158.644 150.338 1.00 39.54 249 ALA C N 1
ATOM 6366 C CA . ALA C 1 275 ? 120.267 159.737 149.447 1.00 34.08 249 ALA C CA 1
ATOM 6367 C C . ALA C 1 275 ? 121.474 160.546 148.985 1.00 32.01 249 ALA C C 1
ATOM 6368 O O . ALA C 1 275 ? 121.549 160.940 147.815 1.00 42.82 249 ALA C O 1
ATOM 6370 N N . ILE C 1 276 ? 122.435 160.787 149.883 1.00 36.16 250 ILE C N 1
ATOM 6371 C CA . ILE C 1 276 ? 123.641 161.534 149.531 1.00 35.39 250 ILE C CA 1
ATOM 6372 C C . ILE C 1 276 ? 124.497 160.749 148.539 1.00 32.80 250 ILE C C 1
ATOM 6373 O O . ILE C 1 276 ? 124.997 161.310 147.549 1.00 41.10 250 ILE C O 1
ATOM 6378 N N . PHE C 1 277 ? 124.655 159.440 148.776 1.00 36.52 251 PHE C N 1
ATOM 6379 C CA . PHE C 1 277 ? 125.416 158.586 147.865 1.00 33.36 251 PHE C CA 1
ATOM 6380 C C . PHE C 1 277 ? 124.766 158.523 146.487 1.00 32.65 251 PHE C C 1
ATOM 6381 O O . PHE C 1 277 ? 125.452 158.631 145.463 1.00 43.23 251 PHE C O 1
ATOM 6389 N N . PHE C 1 278 ? 123.434 158.393 146.451 1.00 31.80 252 PHE C N 1
ATOM 6390 C CA . PHE C 1 278 ? 122.709 158.368 145.185 1.00 30.29 252 PHE C CA 1
ATOM 6391 C C . PHE C 1 278 ? 122.818 159.695 144.445 1.00 34.81 252 PHE C C 1
ATOM 6392 O O . PHE C 1 278 ? 122.978 159.712 143.220 1.00 38.14 252 PHE C O 1
ATOM 6400 N N . ALA C 1 279 ? 122.758 160.815 145.175 1.00 36.71 253 ALA C N 1
ATOM 6401 C CA . ALA C 1 279 ? 122.816 162.130 144.543 1.00 29.85 253 ALA C CA 1
ATOM 6402 C C . ALA C 1 279 ? 124.180 162.396 143.921 1.00 32.88 253 ALA C C 1
ATOM 6403 O O . ALA C 1 279 ? 124.274 162.803 142.754 1.00 36.91 253 ALA C O 1
ATOM 6405 N N . ILE C 1 280 ? 125.253 162.131 144.677 1.00 31.77 254 ILE C N 1
ATOM 6406 C CA . ILE C 1 280 ? 126.601 162.372 144.167 1.00 28.92 254 ILE C CA 1
ATOM 6407 C C . ILE C 1 280 ? 126.931 161.401 143.034 1.00 31.74 254 ILE C C 1
ATOM 6408 O O . ILE C 1 280 ? 127.524 161.792 142.017 1.00 40.39 254 ILE C O 1
ATOM 6413 N N . GLY C 1 281 ? 126.503 160.137 143.161 1.00 35.57 255 GLY C N 1
ATOM 6414 C CA . GLY C 1 281 ? 126.756 159.165 142.110 1.00 24.59 255 GLY C CA 1
ATOM 6415 C C . GLY C 1 281 ? 126.010 159.462 140.823 1.00 25.65 255 GLY C C 1
ATOM 6416 O O . GLY C 1 281 ? 126.572 159.337 139.733 1.00 32.54 255 GLY C O 1
ATOM 6417 N N . ALA C 1 282 ? 124.742 159.878 140.931 1.00 31.42 256 ALA C N 1
ATOM 6418 C CA . ALA C 1 282 ? 123.964 160.226 139.746 1.00 29.62 256 ALA C CA 1
ATOM 6419 C C . ALA C 1 282 ? 124.508 161.478 139.071 1.00 32.18 256 ALA C C 1
ATOM 6420 O O . ALA C 1 282 ? 124.553 161.543 137.835 1.00 36.00 256 ALA C O 1
ATOM 6422 N N . TYR C 1 283 ? 124.981 162.482 139.781 1.00 36.16 257 TYR C N 1
ATOM 6423 C CA . TYR C 1 283 ? 125.581 163.664 139.122 1.00 30.38 257 TYR C CA 1
ATOM 6424 C C . TYR C 1 283 ? 126.868 163.309 138.387 1.00 28.01 257 TYR C C 1
ATOM 6425 O O . TYR C 1 283 ? 127.045 163.777 137.282 1.00 37.40 257 TYR C O 1
ATOM 6434 N N . LEU C 1 284 ? 127.761 162.563 139.017 1.00 26.18 258 LEU C N 1
ATOM 6435 C CA . LEU C 1 284 ? 129.059 162.224 138.398 1.00 27.24 258 LEU C CA 1
ATOM 6436 C C . LEU C 1 284 ? 128.887 161.376 137.143 1.00 31.07 258 LEU C C 1
ATOM 6437 O O . LEU C 1 284 ? 129.582 161.637 136.186 1.00 33.33 258 LEU C O 1
ATOM 6442 N N . HIS C 1 285 ? 127.986 160.405 137.157 1.00 33.28 259 HIS C N 1
ATOM 6443 C CA . HIS C 1 285 ? 127.709 159.524 136.006 1.00 31.29 259 HIS C CA 1
ATOM 6444 C C . HIS C 1 285 ? 127.168 160.321 134.815 1.00 32.28 259 HIS C C 1
ATOM 6445 O O . HIS C 1 285 ? 127.655 160.127 133.730 1.00 36.29 259 HIS C O 1
ATOM 6452 N N . MET C 1 286 ? 126.241 161.235 135.024 1.00 27.89 260 MET C N 1
ATOM 6453 C CA . MET C 1 286 ? 125.680 162.083 133.956 1.00 28.38 260 MET C CA 1
ATOM 6454 C C . MET C 1 286 ? 126.741 163.011 133.351 1.00 31.77 260 MET C C 1
ATOM 6455 O O . MET C 1 286 ? 126.707 163.151 132.132 1.00 39.11 260 MET C O 1
ATOM 6460 N N . LYS C 1 287 ? 127.630 163.597 134.143 1.00 38.48 261 LYS C N 1
ATOM 6461 C CA . LYS C 1 287 ? 128.756 164.433 133.659 1.00 32.88 261 LYS C CA 1
ATOM 6462 C C . LYS C 1 287 ? 129.790 163.673 132.799 1.00 38.19 261 LYS C C 1
ATOM 6463 O O . LYS C 1 287 ? 130.293 164.293 131.853 1.00 47.15 261 LYS C O 1
ATOM 6469 N N . TYR C 1 288 ? 130.171 162.453 133.148 1.00 36.48 262 TYR C N 1
ATOM 6470 C CA . TYR C 1 288 ? 131.235 161.718 132.428 1.00 35.71 262 TYR C CA 1
ATOM 6471 C C . TYR C 1 288 ? 130.777 160.609 131.529 1.00 32.80 262 TYR C C 1
ATOM 6472 O O . TYR C 1 288 ? 131.643 160.164 130.826 1.00 34.80 262 TYR C O 1
ATOM 6481 N N . ARG C 1 289 ? 129.501 160.296 131.423 1.00 38.54 263 ARG C N 1
ATOM 6482 C CA . ARG C 1 289 ? 129.038 159.099 130.663 1.00 37.62 263 ARG C CA 1
ATOM 6483 C C . ARG C 1 289 ? 129.388 159.174 129.162 1.00 41.72 263 ARG C C 1
ATOM 6484 O O . ARG C 1 289 ? 129.656 158.112 128.592 1.00 40.29 263 ARG C O 1
ATOM 6492 N N . ASP C 1 290 ? 129.285 160.332 128.524 1.00 44.73 264 ASP C N 1
ATOM 6493 C CA . ASP C 1 290 ? 129.670 160.547 127.101 1.00 40.47 264 ASP C CA 1
ATOM 6494 C C . ASP C 1 290 ? 131.173 160.351 126.900 1.00 41.67 264 ASP C C 1
ATOM 6495 O O . ASP C 1 290 ? 131.539 160.113 125.767 1.00 48.95 264 ASP C O 1
ATOM 6500 N N . GLN C 1 291 ? 132.004 160.640 127.890 1.00 40.36 265 GLN C N 1
ATOM 6501 C CA . GLN C 1 291 ? 133.480 160.585 127.827 1.00 34.76 265 GLN C CA 1
ATOM 6502 C C . GLN C 1 291 ? 134.067 159.280 128.364 1.00 37.90 265 GLN C C 1
ATOM 6503 O O . GLN C 1 291 ? 135.253 159.254 128.475 1.00 39.02 265 GLN C O 1
ATOM 6509 N N . PHE C 1 292 ? 133.296 158.250 128.669 1.00 40.90 266 PHE C N 1
ATOM 6510 C CA . PHE C 1 292 ? 133.739 156.985 129.324 1.00 33.34 266 PHE C CA 1
ATOM 6511 C C . PHE C 1 292 ? 134.751 156.255 128.458 1.00 39.01 266 PHE C C 1
ATOM 6512 O O . PHE C 1 292 ? 135.672 155.709 129.052 1.00 45.53 266 PHE C O 1
ATOM 6520 N N . ALA C 1 293 ? 134.613 156.269 127.144 1.00 43.30 267 ALA C N 1
ATOM 6521 C CA . ALA C 1 293 ? 135.542 155.663 126.175 1.00 39.54 267 ALA C CA 1
ATOM 6522 C C . ALA C 1 293 ? 136.908 156.309 126.341 1.00 42.29 267 ALA C C 1
ATOM 6523 O O . ALA C 1 293 ? 137.899 155.580 126.227 1.00 49.92 267 ALA C O 1
ATOM 6525 N N . ASP C 1 294 ? 136.962 157.603 126.624 1.00 40.22 268 ASP C N 1
ATOM 6526 C CA . ASP C 1 294 ? 138.223 158.334 126.906 1.00 40.55 268 ASP C CA 1
ATOM 6527 C C . ASP C 1 294 ? 138.962 157.804 128.139 1.00 46.61 268 ASP C C 1
ATOM 6528 O O . ASP C 1 294 ? 140.191 157.868 128.135 1.00 54.88 268 ASP C O 1
ATOM 6533 N N . PHE C 1 295 ? 138.269 157.412 129.202 1.00 45.33 269 PHE C N 1
ATOM 6534 C CA . PHE C 1 295 ? 138.907 156.997 130.471 1.00 41.04 269 PHE C CA 1
ATOM 6535 C C . PHE C 1 295 ? 139.141 155.535 130.511 1.00 41.83 269 PHE C C 1
ATOM 6536 O O . PHE C 1 295 ? 139.697 155.051 131.493 1.00 45.06 269 PHE C O 1
ATOM 6544 N N . LEU C 1 296 ? 138.756 154.825 129.472 1.00 44.83 270 LEU C N 1
ATOM 6545 C CA . LEU C 1 296 ? 138.803 153.350 129.534 1.00 44.44 270 LEU C CA 1
ATOM 6546 C C . LEU C 1 296 ? 140.020 152.886 128.759 1.00 49.27 270 LEU C C 1
ATOM 6547 O O . LEU C 1 296 ? 140.402 151.724 128.841 1.00 57.01 270 LEU C O 1
ATOM 6553 N N . MET D 2 1 ? 117.311 164.549 99.789 1.00 83.17 1 MET D N 1
ATOM 6554 C CA . MET D 2 1 ? 117.270 166.003 99.892 1.00 85.77 1 MET D CA 1
ATOM 6555 C C . MET D 2 1 ? 117.278 166.443 101.352 1.00 85.64 1 MET D C 1
ATOM 6556 O O . MET D 2 1 ? 117.566 167.598 101.661 1.00 84.60 1 MET D O 1
ATOM 6561 N N . ASN D 2 2 ? 116.962 165.510 102.245 1.00 71.68 2 ASN D N 1
ATOM 6562 C CA . ASN D 2 2 ? 116.948 165.767 103.679 1.00 70.89 2 ASN D CA 1
ATOM 6563 C C . ASN D 2 2 ? 118.219 165.212 104.306 1.00 67.51 2 ASN D C 1
ATOM 6564 O O . ASN D 2 2 ? 118.613 164.077 104.025 1.00 66.47 2 ASN D O 1
ATOM 6569 N N . VAL D 2 3 ? 118.855 166.018 105.156 1.00 60.48 3 VAL D N 1
ATOM 6570 C CA . VAL D 2 3 ? 120.116 165.625 105.769 1.00 56.76 3 VAL D CA 1
ATOM 6571 C C . VAL D 2 3 ? 119.842 164.676 106.928 1.00 55.53 3 VAL D C 1
ATOM 6572 O O . VAL D 2 3 ? 119.076 164.995 107.846 1.00 64.00 3 VAL D O 1
ATOM 6576 N N . SER D 2 4 ? 120.466 163.500 106.889 1.00 44.32 4 SER D N 1
ATOM 6577 C CA . SER D 2 4 ? 120.339 162.511 107.953 1.00 45.32 4 SER D CA 1
ATOM 6578 C C . SER D 2 4 ? 121.464 162.593 108.973 1.00 47.50 4 SER D C 1
ATOM 6579 O O . SER D 2 4 ? 121.205 162.536 110.178 1.00 50.54 4 SER D O 1
ATOM 6582 N N . VAL D 2 5 ? 122.709 162.713 108.520 1.00 50.91 5 VAL D N 1
ATOM 6583 C CA . VAL D 2 5 ? 123.867 162.884 109.390 1.00 46.67 5 VAL D CA 1
ATOM 6584 C C . VAL D 2 5 ? 124.563 164.177 108.991 1.00 42.34 5 VAL D C 1
ATOM 6585 O O . VAL D 2 5 ? 124.861 164.385 107.811 1.00 49.17 5 VAL D O 1
ATOM 6589 N N . ASN D 2 6 ? 124.815 165.048 109.968 1.00 43.71 6 ASN D N 1
ATOM 6590 C CA . ASN D 2 6 ? 125.510 166.309 109.729 1.00 46.31 6 ASN D CA 1
ATOM 6591 C C . ASN D 2 6 ? 126.702 166.381 110.672 1.00 47.33 6 ASN D C 1
ATOM 6592 O O . ASN D 2 6 ? 126.529 166.515 111.888 1.00 48.39 6 ASN D O 1
ATOM 6597 N N . ILE D 2 7 ? 127.903 166.298 110.111 1.00 49.73 7 ILE D N 1
ATOM 6598 C CA . ILE D 2 7 ? 129.149 166.380 110.864 1.00 47.39 7 ILE D CA 1
ATOM 6599 C C . ILE D 2 7 ? 129.755 167.750 110.593 1.00 43.53 7 ILE D C 1
ATOM 6600 O O . ILE D 2 7 ? 130.022 168.097 109.437 1.00 47.71 7 ILE D O 1
ATOM 6605 N N . LYS D 2 8 ? 129.958 168.533 111.650 1.00 41.52 8 LYS D N 1
ATOM 6606 C CA . LYS D 2 8 ? 130.454 169.902 111.534 1.00 44.92 8 LYS D CA 1
ATOM 6607 C C . LYS D 2 8 ? 131.697 170.060 112.397 1.00 50.75 8 LYS D C 1
ATOM 6608 O O . LYS D 2 8 ? 131.593 170.096 113.628 1.00 55.64 8 LYS D O 1
ATOM 6614 N N . ASN D 2 9 ? 132.860 170.153 111.737 1.00 45.80 9 ASN D N 1
ATOM 6615 C CA . ASN D 2 9 ? 134.142 170.543 112.342 1.00 40.37 9 ASN D CA 1
ATOM 6616 C C . ASN D 2 9 ? 134.561 169.609 113.475 1.00 40.04 9 ASN D C 1
ATOM 6617 O O . ASN D 2 9 ? 135.060 170.044 114.514 1.00 47.49 9 ASN D O 1
ATOM 6622 N N . VAL D 2 10 ? 134.356 168.311 113.276 1.00 35.83 10 VAL D N 1
ATOM 6623 C CA . VAL D 2 10 ? 134.622 167.335 114.326 1.00 37.94 10 VAL D CA 1
ATOM 6624 C C . VAL D 2 10 ? 136.124 167.096 114.421 1.00 40.31 10 VAL D C 1
ATOM 6625 O O . VAL D 2 10 ? 136.795 166.825 113.417 1.00 44.04 10 VAL D O 1
ATOM 6629 N N . THR D 2 11 ? 136.666 167.237 115.635 1.00 36.91 11 THR D N 1
ATOM 6630 C CA . THR D 2 11 ? 138.091 167.031 115.922 1.00 33.84 11 THR D CA 1
ATOM 6631 C C . THR D 2 11 ? 138.170 166.089 117.083 1.00 32.89 11 THR D C 1
ATOM 6632 O O . THR D 2 11 ? 137.354 166.212 117.947 1.00 48.92 11 THR D O 1
ATOM 6636 N N . LYS D 2 12 ? 139.030 165.096 117.027 1.00 32.11 12 LYS D N 1
ATOM 6637 C CA . LYS D 2 12 ? 139.278 164.193 118.155 1.00 31.66 12 LYS D CA 1
ATOM 6638 C C . LYS D 2 12 ? 140.761 164.327 118.482 1.00 33.22 12 LYS D C 1
ATOM 6639 O O . LYS D 2 12 ? 141.548 164.051 117.605 1.00 41.82 12 LYS D O 1
ATOM 6645 N N . GLU D 2 13 ? 141.089 164.619 119.726 1.00 42.31 13 GLU D N 1
ATOM 6646 C CA . GLU D 2 13 ? 142.478 164.826 120.177 1.00 37.29 13 GLU D CA 1
ATOM 6647 C C . GLU D 2 13 ? 142.752 163.836 121.298 1.00 36.93 13 GLU D C 1
ATOM 6648 O O . GLU D 2 13 ? 141.836 163.541 122.024 1.00 37.11 13 GLU D O 1
ATOM 6654 N N . TYR D 2 14 ? 143.943 163.269 121.332 1.00 33.28 14 TYR D N 1
ATOM 6655 C CA . TYR D 2 14 ? 144.340 162.352 122.421 1.00 27.51 14 TYR D CA 1
ATOM 6656 C C . TYR D 2 14 ? 145.625 162.828 123.021 1.00 30.44 14 TYR D C 1
ATOM 6657 O O . TYR D 2 14 ? 146.539 163.163 122.288 1.00 31.94 14 TYR D O 1
ATOM 6666 N N . ARG D 2 15 ? 145.683 162.927 124.338 1.00 48.65 15 ARG D N 1
ATOM 6667 C CA . ARG D 2 15 ? 146.963 163.287 125.019 1.00 42.94 15 ARG D CA 1
ATOM 6668 C C . ARG D 2 15 ? 147.897 162.076 124.999 1.00 37.79 15 ARG D C 1
ATOM 6669 O O . ARG D 2 15 ? 147.446 160.979 125.241 1.00 42.56 15 ARG D O 1
ATOM 6677 N N . ILE D 2 16 ? 149.159 162.309 124.726 1.00 41.13 16 ILE D N 1
ATOM 6678 C CA . ILE D 2 16 ? 150.129 161.203 124.520 1.00 39.57 16 ILE D CA 1
ATOM 6679 C C . ILE D 2 16 ? 151.189 161.245 125.623 1.00 38.12 16 ILE D C 1
ATOM 6680 O O . ILE D 2 16 ? 151.868 162.270 125.738 1.00 43.13 16 ILE D O 1
ATOM 6685 N N . TYR D 2 17 ? 151.351 160.163 126.361 1.00 41.46 17 TYR D N 1
ATOM 6686 C CA . TYR D 2 17 ? 152.256 160.069 127.496 1.00 43.98 17 TYR D CA 1
ATOM 6687 C C . TYR D 2 17 ? 153.200 158.891 127.313 1.00 46.14 17 TYR D C 1
ATOM 6688 O O . TYR D 2 17 ? 152.849 157.880 126.699 1.00 50.57 17 TYR D O 1
ATOM 6697 N N . ARG D 2 18 ? 154.405 159.032 127.860 1.00 48.86 18 ARG D N 1
ATOM 6698 C CA . ARG D 2 18 ? 155.369 157.944 127.911 1.00 52.71 18 ARG D CA 1
ATOM 6699 C C . ARG D 2 18 ? 155.556 157.371 129.306 1.00 54.62 18 ARG D C 1
ATOM 6700 O O . ARG D 2 18 ? 155.701 156.155 129.445 1.00 54.01 18 ARG D O 1
ATOM 6708 N N . THR D 2 19 ? 155.557 158.212 130.337 1.00 57.63 19 THR D N 1
ATOM 6709 C CA . THR D 2 19 ? 155.695 157.772 131.717 1.00 56.09 19 THR D CA 1
ATOM 6710 C C . THR D 2 19 ? 154.433 158.124 132.493 1.00 55.94 19 THR D C 1
ATOM 6711 O O . THR D 2 19 ? 153.566 158.857 132.013 1.00 60.94 19 THR D O 1
ATOM 6715 N N . ASN D 2 20 ? 154.338 157.581 133.711 1.00 53.36 20 ASN D N 1
ATOM 6716 C CA . ASN D 2 20 ? 153.237 157.940 134.599 1.00 52.83 20 ASN D CA 1
ATOM 6717 C C . ASN D 2 20 ? 153.426 159.332 135.186 1.00 55.94 20 ASN D C 1
ATOM 6718 O O . ASN D 2 20 ? 152.449 159.964 135.611 1.00 58.44 20 ASN D O 1
ATOM 6723 N N . LYS D 2 21 ? 154.671 159.815 135.225 1.00 56.44 21 LYS D N 1
ATOM 6724 C CA . LYS D 2 21 ? 154.953 161.151 135.742 1.00 57.13 21 LYS D CA 1
ATOM 6725 C C . LYS D 2 21 ? 154.371 162.230 134.835 1.00 59.25 21 LYS D C 1
ATOM 6726 O O . LYS D 2 21 ? 153.836 163.233 135.321 1.00 59.34 21 LYS D O 1
ATOM 6732 N N . GLU D 2 22 ? 154.446 162.028 133.515 1.00 58.28 22 GLU D N 1
ATOM 6733 C CA . GLU D 2 22 ? 153.854 162.978 132.574 1.00 54.87 22 GLU D CA 1
ATOM 6734 C C . GLU D 2 22 ? 152.334 162.991 132.677 1.00 54.38 22 GLU D C 1
ATOM 6735 O O . GLU D 2 22 ? 151.710 164.054 132.585 1.00 57.41 22 GLU D O 1
ATOM 6741 N N . ARG D 2 23 ? 151.746 161.796 132.753 1.00 46.05 23 ARG D N 1
ATOM 6742 C CA . ARG D 2 23 ? 150.280 161.661 132.917 1.00 46.22 23 ARG D CA 1
ATOM 6743 C C . ARG D 2 23 ? 149.811 162.402 134.175 1.00 52.93 23 ARG D C 1
ATOM 6744 O O . ARG D 2 23 ? 148.801 163.108 134.065 1.00 58.16 23 ARG D O 1
ATOM 6752 N N . MET D 2 24 ? 150.471 162.205 135.317 1.00 59.95 24 MET D N 1
ATOM 6753 C CA . MET D 2 24 ? 150.168 162.887 136.605 1.00 59.22 24 MET D CA 1
ATOM 6754 C C . MET D 2 24 ? 150.388 164.405 136.546 1.00 59.39 24 MET D C 1
ATOM 6755 O O . MET D 2 24 ? 149.507 165.121 137.018 1.00 60.14 24 MET D O 1
ATOM 6760 N N . LYS D 2 25 ? 151.452 164.881 135.901 1.00 58.16 25 LYS D N 1
ATOM 6761 C CA . LYS D 2 25 ? 151.576 166.354 135.764 1.00 61.22 25 LYS D CA 1
ATOM 6762 C C . LYS D 2 25 ? 150.414 166.941 134.938 1.00 63.12 25 LYS D C 1
ATOM 6763 O O . LYS D 2 25 ? 149.903 167.986 135.321 1.00 63.81 25 LYS D O 1
ATOM 6769 N N . ASP D 2 26 ? 150.009 166.292 133.856 1.00 59.22 26 ASP D N 1
ATOM 6770 C CA . ASP D 2 26 ? 148.923 166.828 133.006 1.00 61.37 26 ASP D CA 1
ATOM 6771 C C . ASP D 2 26 ? 147.627 166.878 133.804 1.00 60.01 26 ASP D C 1
ATOM 6772 O O . ASP D 2 26 ? 146.892 167.865 133.668 1.00 58.66 26 ASP D O 1
ATOM 6777 N N . ALA D 2 27 ? 147.357 165.843 134.590 1.00 65.28 27 ALA D N 1
ATOM 6778 C CA . ALA D 2 27 ? 146.157 165.789 135.454 1.00 65.59 27 ALA D CA 1
ATOM 6779 C C . ALA D 2 27 ? 146.173 166.863 136.535 1.00 67.32 27 ALA D C 1
ATOM 6780 O O . ALA D 2 27 ? 145.122 167.466 136.788 1.00 66.36 27 ALA D O 1
ATOM 6782 N N . LEU D 2 28 ? 147.329 167.123 137.128 1.00 73.59 28 LEU D N 1
ATOM 6783 C CA . LEU D 2 28 ? 147.379 168.003 138.321 1.00 71.38 28 LEU D CA 1
ATOM 6784 C C . LEU D 2 28 ? 147.722 169.462 138.029 1.00 73.66 28 LEU D C 1
ATOM 6785 O O . LEU D 2 28 ? 147.579 170.264 138.960 1.00 77.16 28 LEU D O 1
ATOM 6790 N N . ILE D 2 29 ? 148.155 169.811 136.828 1.00 76.98 29 ILE D N 1
ATOM 6791 C CA . ILE D 2 29 ? 148.620 171.210 136.560 1.00 77.72 29 ILE D CA 1
ATOM 6792 C C . ILE D 2 29 ? 147.670 171.813 135.525 1.00 80.22 29 ILE D C 1
ATOM 6793 O O . ILE D 2 29 ? 147.518 171.211 134.446 1.00 78.55 29 ILE D O 1
ATOM 6798 N N . PRO D 2 30 ? 147.027 172.964 135.806 1.00 86.60 30 PRO D N 1
ATOM 6799 C CA . PRO D 2 30 ? 145.957 173.512 134.952 1.00 85.76 30 PRO D CA 1
ATOM 6800 C C . PRO D 2 30 ? 146.427 173.988 133.586 1.00 85.48 30 PRO D C 1
ATOM 6801 O O . PRO D 2 30 ? 145.619 174.032 132.650 1.00 85.73 30 PRO D O 1
ATOM 6805 N N . LYS D 2 31 ? 147.699 174.346 133.437 1.00 80.59 31 LYS D N 1
ATOM 6806 C CA . LYS D 2 31 ? 148.226 174.862 132.175 1.00 81.70 31 LYS D CA 1
ATOM 6807 C C . LYS D 2 31 ? 149.455 174.071 131.746 1.00 82.66 31 LYS D C 1
ATOM 6808 O O . LYS D 2 31 ? 150.470 174.625 131.322 1.00 82.34 31 LYS D O 1
ATOM 6814 N N . HIS D 2 32 ? 149.369 172.748 131.851 1.00 70.77 32 HIS D N 1
ATOM 6815 C CA . HIS D 2 32 ? 150.469 171.883 131.450 1.00 66.44 32 HIS D CA 1
ATOM 6816 C C . HIS D 2 32 ? 150.438 171.661 129.943 1.00 66.79 32 HIS D C 1
ATOM 6817 O O . HIS D 2 32 ? 149.383 171.375 129.370 1.00 67.84 32 HIS D O 1
ATOM 6824 N N . LYS D 2 33 ? 151.597 171.799 129.305 1.00 64.30 33 LYS D N 1
ATOM 6825 C CA . LYS D 2 33 ? 151.722 171.587 127.870 1.00 61.47 33 LYS D CA 1
ATOM 6826 C C . LYS D 2 33 ? 152.230 170.174 127.613 1.00 60.31 33 LYS D C 1
ATOM 6827 O O . LYS D 2 33 ? 153.195 169.730 128.244 1.00 61.70 33 LYS D O 1
ATOM 6833 N N . ASN D 2 34 ? 151.580 169.475 126.688 1.00 58.85 34 ASN D N 1
ATOM 6834 C CA . ASN D 2 34 ? 151.842 168.061 126.463 1.00 54.29 34 ASN D CA 1
ATOM 6835 C C . ASN D 2 34 ? 151.660 167.741 124.988 1.00 53.06 34 ASN D C 1
ATOM 6836 O O . ASN D 2 34 ? 151.050 168.504 124.234 1.00 51.63 34 ASN D O 1
ATOM 6841 N N . LYS D 2 35 ? 152.208 166.597 124.582 1.00 49.41 35 LYS D N 1
ATOM 6842 C CA . LYS D 2 35 ? 152.045 166.127 123.214 1.00 47.00 35 LYS D CA 1
ATOM 6843 C C . LYS D 2 35 ? 150.610 165.676 122.976 1.00 47.83 35 LYS D C 1
ATOM 6844 O O . LYS D 2 35 ? 150.047 164.909 123.762 1.00 48.13 35 LYS D O 1
ATOM 6850 N N . THR D 2 36 ? 150.022 166.154 121.885 1.00 43.13 36 THR D N 1
ATOM 6851 C CA . THR D 2 36 ? 148.643 165.848 121.541 1.00 37.81 36 THR D CA 1
ATOM 6852 C C . THR D 2 36 ? 148.589 165.264 120.137 1.00 40.52 36 THR D C 1
ATOM 6853 O O . THR D 2 36 ? 149.239 165.770 119.220 1.00 42.11 36 THR D O 1
ATOM 6857 N N . PHE D 2 37 ? 147.812 164.196 119.980 1.00 37.07 37 PHE D N 1
ATOM 6858 C CA . PHE D 2 37 ? 147.663 163.498 118.712 1.00 27.63 37 PHE D CA 1
ATOM 6859 C C . PHE D 2 37 ? 146.271 163.759 118.158 1.00 28.52 37 PHE D C 1
ATOM 6860 O O . PHE D 2 37 ? 145.276 163.591 118.870 1.00 27.54 37 PHE D O 1
ATOM 6868 N N . PHE D 2 38 ? 146.202 164.170 116.894 1.00 36.10 38 PHE D N 1
ATOM 6869 C CA . PHE D 2 38 ? 144.931 164.421 116.218 1.00 31.37 38 PHE D CA 1
ATOM 6870 C C . PHE D 2 38 ? 144.513 163.140 115.505 1.00 31.05 38 PHE D C 1
ATOM 6871 O O . PHE D 2 38 ? 145.013 162.816 114.428 1.00 35.79 38 PHE D O 1
ATOM 6879 N N . ALA D 2 39 ? 143.594 162.397 116.124 1.00 32.87 39 ALA D N 1
ATOM 6880 C CA . ALA D 2 39 ? 142.977 161.273 115.432 1.00 29.82 39 ALA D CA 1
ATOM 6881 C C . ALA D 2 39 ? 142.081 161.761 114.302 1.00 32.49 39 ALA D C 1
ATOM 6882 O O . ALA D 2 39 ? 142.052 161.165 113.220 1.00 36.58 39 ALA D O 1
ATOM 6884 N N . LEU D 2 40 ? 141.349 162.848 114.537 1.00 32.70 40 LEU D N 1
ATOM 6885 C CA . LEU D 2 40 ? 140.569 163.537 113.521 1.00 26.80 40 LEU D CA 1
ATOM 6886 C C . LEU D 2 40 ? 140.849 165.027 113.639 1.00 26.54 40 LEU D C 1
ATOM 6887 O O . LEU D 2 40 ? 141.127 165.525 114.733 1.00 39.25 40 LEU D O 1
ATOM 6892 N N . ASP D 2 41 ? 140.785 165.737 112.516 1.00 31.32 41 ASP D N 1
ATOM 6893 C CA . ASP D 2 41 ? 141.126 167.159 112.473 1.00 37.79 41 ASP D CA 1
ATOM 6894 C C . ASP D 2 41 ? 140.163 167.887 111.540 1.00 44.30 41 ASP D C 1
ATOM 6895 O O . ASP D 2 41 ? 140.380 167.909 110.324 1.00 45.32 41 ASP D O 1
ATOM 6900 N N . ASP D 2 42 ? 139.111 168.471 112.130 1.00 43.69 42 ASP D N 1
ATOM 6901 C CA . ASP D 2 42 ? 138.151 169.361 111.464 1.00 41.38 42 ASP D CA 1
ATOM 6902 C C . ASP D 2 42 ? 137.442 168.670 110.294 1.00 45.30 42 ASP D C 1
ATOM 6903 O O . ASP D 2 42 ? 137.565 169.065 109.132 1.00 53.31 42 ASP D O 1
ATOM 6908 N N . ILE D 2 43 ? 136.692 167.626 110.623 1.00 41.15 43 ILE D N 1
ATOM 6909 C CA . ILE D 2 43 ? 135.938 166.863 109.636 1.00 41.13 43 ILE D CA 1
ATOM 6910 C C . ILE D 2 43 ? 134.575 167.516 109.443 1.00 41.77 43 ILE D C 1
ATOM 6911 O O . ILE D 2 43 ? 133.849 167.758 110.413 1.00 42.94 43 ILE D O 1
ATOM 6916 N N . SER D 2 44 ? 134.226 167.801 108.190 1.00 43.51 44 SER D N 1
ATOM 6917 C CA . SER D 2 44 ? 132.937 168.401 107.861 1.00 41.70 44 SER D CA 1
ATOM 6918 C C . SER D 2 44 ? 132.370 167.700 106.634 1.00 42.62 44 SER D C 1
ATOM 6919 O O . SER D 2 44 ? 132.841 167.925 105.516 1.00 51.53 44 SER D O 1
ATOM 6922 N N . LEU D 2 45 ? 131.369 166.848 106.844 1.00 41.24 45 LEU D N 1
ATOM 6923 C CA . LEU D 2 45 ? 130.623 166.244 105.751 1.00 47.37 45 LEU D CA 1
ATOM 6924 C C . LEU D 2 45 ? 129.195 166.005 106.217 1.00 44.60 45 LEU D C 1
ATOM 6925 O O . LEU D 2 45 ? 128.948 165.758 107.398 1.00 46.64 45 LEU D O 1
ATOM 6930 N N . LYS D 2 46 ? 128.254 166.094 105.282 1.00 49.45 46 LYS D N 1
ATOM 6931 C CA . LYS D 2 46 ? 126.851 165.877 105.596 1.00 50.02 46 LYS D CA 1
ATOM 6932 C C . LYS D 2 46 ? 126.296 164.757 104.730 1.00 45.61 46 LYS D C 1
ATOM 6933 O O . LYS D 2 46 ? 126.588 164.674 103.534 1.00 42.57 46 LYS D O 1
ATOM 6939 N N . ALA D 2 47 ? 125.504 163.890 105.351 1.00 50.60 47 ALA D N 1
ATOM 6940 C CA . ALA D 2 47 ? 124.920 162.732 104.695 1.00 45.88 47 ALA D CA 1
ATOM 6941 C C . ALA D 2 47 ? 123.424 162.938 104.516 1.00 46.45 47 ALA D C 1
ATOM 6942 O O . ALA D 2 47 ? 122.748 163.459 105.407 1.00 52.28 47 ALA D O 1
ATOM 6944 N N . TYR D 2 48 ? 122.917 162.537 103.358 1.00 49.80 48 TYR D N 1
ATOM 6945 C CA . TYR D 2 48 ? 121.496 162.582 103.060 1.00 52.38 48 TYR D CA 1
ATOM 6946 C C . TYR D 2 48 ? 120.891 161.191 103.206 1.00 52.51 48 TYR D C 1
ATOM 6947 O O . TYR D 2 48 ? 121.601 160.200 103.390 1.00 56.85 48 TYR D O 1
ATOM 6956 N N . GLU D 2 49 ? 119.563 161.128 103.138 1.00 59.55 49 GLU D N 1
ATOM 6957 C CA . GLU D 2 49 ? 118.882 159.846 103.250 1.00 60.45 49 GLU D CA 1
ATOM 6958 C C . GLU D 2 49 ? 119.075 159.022 101.983 1.00 63.02 49 GLU D C 1
ATOM 6959 O O . GLU D 2 49 ? 118.944 159.526 100.865 1.00 62.51 49 GLU D O 1
ATOM 6965 N N . GLY D 2 50 ? 119.387 157.740 102.168 1.00 51.86 50 GLY D N 1
ATOM 6966 C CA . GLY D 2 50 ? 119.685 156.854 101.069 1.00 49.44 50 GLY D CA 1
ATOM 6967 C C . GLY D 2 50 ? 121.130 156.857 100.620 1.00 53.59 50 GLY D C 1
ATOM 6968 O O . GLY D 2 50 ? 121.468 156.140 99.671 1.00 57.52 50 GLY D O 1
ATOM 6969 N N . ASP D 2 51 ? 121.990 157.639 101.267 1.00 47.58 51 ASP D N 1
ATOM 6970 C CA . ASP D 2 51 ? 123.399 157.668 100.904 1.00 42.70 51 ASP D CA 1
ATOM 6971 C C . ASP D 2 51 ? 124.117 156.457 101.481 1.00 38.67 51 ASP D C 1
ATOM 6972 O O . ASP D 2 51 ? 123.993 156.157 102.672 1.00 39.41 51 ASP D O 1
ATOM 6977 N N . VAL D 2 52 ? 124.870 155.760 100.641 1.00 39.62 52 VAL D N 1
ATOM 6978 C CA . VAL D 2 52 ? 125.732 154.670 101.076 1.00 39.02 52 VAL D CA 1
ATOM 6979 C C . VAL D 2 52 ? 127.161 155.168 100.908 1.00 34.49 52 VAL D C 1
ATOM 6980 O O . VAL D 2 52 ? 127.656 155.303 99.784 1.00 37.60 52 VAL D O 1
ATOM 6984 N N . ILE D 2 53 ? 127.827 155.445 102.023 1.00 30.72 53 ILE D N 1
ATOM 6985 C CA . ILE D 2 53 ? 129.104 156.149 102.031 1.00 29.65 53 ILE D CA 1
ATOM 6986 C C . ILE D 2 53 ? 130.200 155.188 102.464 1.00 32.42 53 ILE D C 1
ATOM 6987 O O . ILE D 2 53 ? 130.112 154.573 103.534 1.00 32.94 53 ILE D O 1
ATOM 6992 N N . GLY D 2 54 ? 131.232 155.064 101.634 1.00 38.07 54 GLY D N 1
ATOM 6993 C CA . GLY D 2 54 ? 132.378 154.229 101.941 1.00 27.26 54 GLY D CA 1
ATOM 6994 C C . GLY D 2 54 ? 133.513 155.060 102.509 1.00 28.17 54 GLY D C 1
ATOM 6995 O O . GLY D 2 54 ? 133.910 156.072 101.929 1.00 35.30 54 GLY D O 1
ATOM 6996 N N . LEU D 2 55 ? 134.027 154.618 103.653 1.00 33.69 55 LEU D N 1
ATOM 6997 C CA . LEU D 2 55 ? 135.148 155.268 104.318 1.00 31.42 55 LEU D CA 1
ATOM 6998 C C . LEU D 2 55 ? 136.422 154.506 103.985 1.00 30.20 55 LEU D C 1
ATOM 6999 O O . LEU D 2 55 ? 136.624 153.386 104.468 1.00 31.37 55 LEU D O 1
ATOM 7004 N N . VAL D 2 56 ? 137.280 155.111 103.164 1.00 27.94 56 VAL D N 1
ATOM 7005 C CA . VAL D 2 56 ? 138.501 154.470 102.698 1.00 28.09 56 VAL D CA 1
ATOM 7006 C C . VAL D 2 56 ? 139.704 155.220 103.253 1.00 28.70 56 VAL D C 1
ATOM 7007 O O . VAL D 2 56 ? 139.608 156.368 103.692 1.00 36.19 56 VAL D O 1
ATOM 7011 N N . GLY D 2 57 ? 140.843 154.545 103.237 1.00 29.14 57 GLY D N 1
ATOM 7012 C CA . GLY D 2 57 ? 142.079 155.131 103.713 1.00 19.28 57 GLY D CA 1
ATOM 7013 C C . GLY D 2 57 ? 143.002 154.070 104.260 1.00 22.61 57 GLY D C 1
ATOM 7014 O O . GLY D 2 57 ? 142.620 152.922 104.472 1.00 40.40 57 GLY D O 1
ATOM 7015 N N . ILE D 2 58 ? 144.243 154.487 104.499 1.00 30.28 58 ILE D N 1
ATOM 7016 C CA . ILE D 2 58 ? 145.290 153.601 104.999 1.00 28.18 58 ILE D CA 1
ATOM 7017 C C . ILE D 2 58 ? 145.093 153.361 106.489 1.00 27.19 58 ILE D C 1
ATOM 7018 O O . ILE D 2 58 ? 144.215 153.967 107.113 1.00 38.04 58 ILE D O 1
ATOM 7023 N N . ASN D 2 59 ? 145.872 152.434 107.050 1.00 24.13 59 ASN D N 1
ATOM 7024 C CA . ASN D 2 59 ? 145.772 152.089 108.465 1.00 28.47 59 ASN D CA 1
ATOM 7025 C C . ASN D 2 59 ? 146.114 153.281 109.353 1.00 33.36 59 ASN D C 1
ATOM 7026 O O . ASN D 2 59 ? 147.086 154.000 109.105 1.00 41.66 59 ASN D O 1
ATOM 7031 N N . GLY D 2 60 ? 145.301 153.489 110.385 1.00 25.60 60 GLY D N 1
ATOM 7032 C CA . GLY D 2 60 ? 145.477 154.605 111.288 1.00 18.00 60 GLY D CA 1
ATOM 7033 C C . GLY D 2 60 ? 145.026 155.947 110.757 1.00 31.15 60 GLY D C 1
ATOM 7034 O O . GLY D 2 60 ? 145.468 156.975 111.278 1.00 40.87 60 GLY D O 1
ATOM 7035 N N . SER D 2 61 ? 144.169 155.972 109.735 1.00 25.81 61 SER D N 1
ATOM 7036 C CA . SER D 2 61 ? 143.734 157.243 109.163 1.00 21.48 61 SER D CA 1
ATOM 7037 C C . SER D 2 61 ? 142.727 157.949 110.060 1.00 30.50 61 SER D C 1
ATOM 7038 O O . SER D 2 61 ? 142.729 159.181 110.151 1.00 40.51 61 SER D O 1
ATOM 7041 N N . GLY D 2 62 ? 141.852 157.196 110.717 1.00 19.60 62 GLY D N 1
ATOM 7042 C CA . GLY D 2 62 ? 140.857 157.794 111.583 1.00 17.84 62 GLY D CA 1
ATOM 7043 C C . GLY D 2 62 ? 139.434 157.479 111.180 1.00 20.36 62 GLY D C 1
ATOM 7044 O O . GLY D 2 62 ? 138.501 158.162 111.608 1.00 39.27 62 GLY D O 1
ATOM 7045 N N . LYS D 2 63 ? 139.252 156.452 110.350 1.00 24.80 63 LYS D N 1
ATOM 7046 C CA . LYS D 2 63 ? 137.914 156.114 109.881 1.00 30.13 63 LYS D CA 1
ATOM 7047 C C . LYS D 2 63 ? 137.097 155.371 110.936 1.00 22.53 63 LYS D C 1
ATOM 7048 O O . LYS D 2 63 ? 135.872 155.524 110.976 1.00 31.19 63 LYS D O 1
ATOM 7054 N N . SER D 2 64 ? 137.743 154.588 111.805 1.00 18.65 64 SER D N 1
ATOM 7055 C CA . SER D 2 64 ? 137.013 153.976 112.911 1.00 18.25 64 SER D CA 1
ATOM 7056 C C . SER D 2 64 ? 136.656 155.010 113.969 1.00 28.20 64 SER D C 1
ATOM 7057 O O . SER D 2 64 ? 135.609 154.903 114.612 1.00 38.31 64 SER D O 1
ATOM 7060 N N . THR D 2 65 ? 137.512 156.021 114.151 1.00 23.81 65 THR D N 1
ATOM 7061 C CA . THR D 2 65 ? 137.193 157.129 115.048 1.00 28.66 65 THR D CA 1
ATOM 7062 C C . THR D 2 65 ? 135.988 157.915 114.543 1.00 27.88 65 THR D C 1
ATOM 7063 O O . THR D 2 65 ? 135.078 158.240 115.318 1.00 38.80 65 THR D O 1
ATOM 7067 N N . LEU D 2 66 ? 135.944 158.187 113.235 1.00 27.33 66 LEU D N 1
ATOM 7068 C CA . LEU D 2 66 ? 134.802 158.877 112.644 1.00 24.30 66 LEU D CA 1
ATOM 7069 C C . LEU D 2 66 ? 133.545 158.017 112.695 1.00 31.98 66 LEU D C 1
ATOM 7070 O O . LEU D 2 66 ? 132.448 158.529 112.943 1.00 39.33 66 LEU D O 1
ATOM 7075 N N . SER D 2 67 ? 133.688 156.703 112.493 1.00 34.40 67 SER D N 1
ATOM 7076 C CA . SER D 2 67 ? 132.535 155.811 112.548 1.00 23.90 67 SER D CA 1
ATOM 7077 C C . SER D 2 67 ? 131.991 155.673 113.969 1.00 27.71 67 SER D C 1
ATOM 7078 O O . SER D 2 67 ? 130.777 155.567 114.162 1.00 37.65 67 SER D O 1
ATOM 7081 N N . ASN D 2 68 ? 132.870 155.681 114.976 1.00 28.88 68 ASN D N 1
ATOM 7082 C CA . ASN D 2 68 ? 132.409 155.629 116.360 1.00 23.96 68 ASN D CA 1
ATOM 7083 C C . ASN D 2 68 ? 131.807 156.959 116.794 1.00 29.39 68 ASN D C 1
ATOM 7084 O O . ASN D 2 68 ? 130.913 156.993 117.646 1.00 41.62 68 ASN D O 1
ATOM 7089 N N . ILE D 2 69 ? 132.302 158.065 116.234 1.00 34.75 69 ILE D N 1
ATOM 7090 C CA . ILE D 2 69 ? 131.719 159.373 116.517 1.00 34.76 69 ILE D CA 1
ATOM 7091 C C . ILE D 2 69 ? 130.326 159.482 115.900 1.00 32.97 69 ILE D C 1
ATOM 7092 O O . ILE D 2 69 ? 129.393 160.004 116.526 1.00 43.91 69 ILE D O 1
ATOM 7097 N N . ILE D 2 70 ? 130.159 158.963 114.678 1.00 33.68 70 ILE D N 1
ATOM 7098 C CA . ILE D 2 70 ? 128.845 158.919 114.035 1.00 33.75 70 ILE D CA 1
ATOM 7099 C C . ILE D 2 70 ? 127.903 157.990 114.798 1.00 40.82 70 ILE D C 1
ATOM 7100 O O . ILE D 2 70 ? 126.742 158.333 115.055 1.00 43.85 70 ILE D O 1
ATOM 7105 N N . GLY D 2 71 ? 128.400 156.826 115.217 1.00 40.95 71 GLY D N 1
ATOM 7106 C CA . GLY D 2 71 ? 127.586 155.861 115.934 1.00 36.58 71 GLY D CA 1
ATOM 7107 C C . GLY D 2 71 ? 127.257 156.239 117.363 1.00 44.28 71 GLY D C 1
ATOM 7108 O O . GLY D 2 71 ? 126.402 155.588 117.972 1.00 53.53 71 GLY D O 1
ATOM 7109 N N . GLY D 2 72 ? 127.881 157.269 117.937 1.00 41.23 72 GLY D N 1
ATOM 7110 C CA . GLY D 2 72 ? 127.585 157.760 119.299 1.00 40.12 72 GLY D CA 1
ATOM 7111 C C . GLY D 2 72 ? 128.438 157.180 120.417 1.00 39.93 72 GLY D C 1
ATOM 7112 O O . GLY D 2 72 ? 128.296 157.655 121.524 1.00 47.77 72 GLY D O 1
ATOM 7113 N N . SER D 2 73 ? 129.245 156.163 120.174 1.00 31.52 73 SER D N 1
ATOM 7114 C CA . SER D 2 73 ? 130.161 155.537 121.160 1.00 32.30 73 SER D CA 1
ATOM 7115 C C . SER D 2 73 ? 131.241 156.518 121.632 1.00 39.41 73 SER D C 1
ATOM 7116 O O . SER D 2 73 ? 131.688 156.348 122.762 1.00 40.99 73 SER D O 1
ATOM 7119 N N . LEU D 2 74 ? 131.729 157.378 120.742 1.00 36.07 74 LEU D N 1
ATOM 7120 C CA . LEU D 2 74 ? 132.846 158.296 121.024 1.00 26.26 74 LEU D CA 1
ATOM 7121 C C . LEU D 2 74 ? 132.399 159.744 120.882 1.00 33.22 74 LEU D C 1
ATOM 7122 O O . LEU D 2 74 ? 131.581 160.040 120.007 1.00 41.25 74 LEU D O 1
ATOM 7127 N N . SER D 2 75 ? 132.790 160.566 121.838 1.00 37.66 75 SER D N 1
ATOM 7128 C CA . SER D 2 75 ? 132.476 162.003 121.816 1.00 36.50 75 SER D CA 1
ATOM 7129 C C . SER D 2 75 ? 133.540 162.806 121.061 1.00 38.94 75 SER D C 1
ATOM 7130 O O . SER D 2 75 ? 134.724 162.532 121.228 1.00 40.37 75 SER D O 1
ATOM 7133 N N . PRO D 2 76 ? 133.160 163.762 120.200 1.00 36.43 76 PRO D N 1
ATOM 7134 C CA . PRO D 2 76 ? 134.153 164.666 119.579 1.00 32.74 76 PRO D CA 1
ATOM 7135 C C . PRO D 2 76 ? 134.834 165.556 120.611 1.00 35.96 76 PRO D C 1
ATOM 7136 O O . PRO D 2 76 ? 134.193 165.925 121.607 1.00 46.76 76 PRO D O 1
ATOM 7140 N N . THR D 2 77 ? 136.130 165.808 120.500 1.00 34.83 77 THR D N 1
ATOM 7141 C CA . THR D 2 77 ? 136.776 166.829 121.344 1.00 40.29 77 THR D CA 1
ATOM 7142 C C . THR D 2 77 ? 136.188 168.183 120.986 1.00 41.77 77 THR D C 1
ATOM 7143 O O . THR D 2 77 ? 135.883 168.946 121.903 1.00 46.80 77 THR D O 1
ATOM 7147 N N . VAL D 2 78 ? 136.001 168.467 119.706 1.00 41.81 78 VAL D N 1
ATOM 7148 C CA . VAL D 2 78 ? 135.449 169.756 119.208 1.00 41.22 78 VAL D CA 1
ATOM 7149 C C . VAL D 2 78 ? 134.489 169.399 118.068 1.00 42.36 78 VAL D C 1
ATOM 7150 O O . VAL D 2 78 ? 134.664 168.343 117.499 1.00 41.74 78 VAL D O 1
ATOM 7154 N N . GLY D 2 79 ? 133.518 170.257 117.786 1.00 49.96 79 GLY D N 1
ATOM 7155 C CA . GLY D 2 79 ? 132.520 170.082 116.728 1.00 45.50 79 GLY D CA 1
ATOM 7156 C C . GLY D 2 79 ? 131.311 169.326 117.180 1.00 46.90 79 GLY D C 1
ATOM 7157 O O . GLY D 2 79 ? 131.316 168.832 118.303 1.00 52.85 79 GLY D O 1
ATOM 7158 N N . LYS D 2 80 ? 130.324 169.209 116.302 1.00 46.62 80 LYS D N 1
ATOM 7159 C CA . LYS D 2 80 ? 129.058 168.515 116.623 1.00 45.51 80 LYS D CA 1
ATOM 7160 C C . LYS D 2 80 ? 128.643 167.552 115.528 1.00 49.21 80 LYS D C 1
ATOM 7161 O O . LYS D 2 80 ? 128.993 167.793 114.367 1.00 55.32 80 LYS D O 1
ATOM 7167 N N . VAL D 2 81 ? 128.013 166.463 115.911 1.00 49.03 81 VAL D N 1
ATOM 7168 C CA . VAL D 2 81 ? 127.391 165.528 114.947 1.00 47.59 81 VAL D CA 1
ATOM 7169 C C . VAL D 2 81 ? 125.884 165.644 115.190 1.00 48.16 81 VAL D C 1
ATOM 7170 O O . VAL D 2 81 ? 125.465 165.454 116.320 1.00 54.88 81 VAL D O 1
ATOM 7174 N N . ASP D 2 82 ? 125.104 165.926 114.153 1.00 51.02 82 ASP D N 1
ATOM 7175 C CA . ASP D 2 82 ? 123.627 165.947 114.247 1.00 49.26 82 ASP D CA 1
ATOM 7176 C C . ASP D 2 82 ? 123.096 164.773 113.445 1.00 47.17 82 ASP D C 1
ATOM 7177 O O . ASP D 2 82 ? 123.350 164.716 112.248 1.00 51.02 82 ASP D O 1
ATOM 7182 N N . ARG D 2 83 ? 122.336 163.905 114.083 1.00 49.48 83 ARG D N 1
ATOM 7183 C CA . ARG D 2 83 ? 121.810 162.695 113.417 1.00 47.92 83 ARG D CA 1
ATOM 7184 C C . ARG D 2 83 ? 120.291 162.796 113.421 1.00 48.43 83 ARG D C 1
ATOM 7185 O O . ARG D 2 83 ? 119.747 163.133 114.470 1.00 53.50 83 ARG D O 1
ATOM 7193 N N . ASN D 2 84 ? 119.651 162.642 112.278 1.00 53.73 84 ASN D N 1
ATOM 7194 C CA . ASN D 2 84 ? 118.177 162.575 112.276 1.00 54.18 84 ASN D CA 1
ATOM 7195 C C . ASN D 2 84 ? 117.886 161.096 112.136 1.00 57.37 84 ASN D C 1
ATOM 7196 O O . ASN D 2 84 ? 117.978 160.573 111.013 1.00 60.01 84 ASN D O 1
ATOM 7201 N N . GLY D 2 85 ? 117.453 160.482 113.214 1.00 54.47 85 GLY D N 1
ATOM 7202 C CA . GLY D 2 85 ? 117.205 159.048 113.176 1.00 56.21 85 GLY D CA 1
ATOM 7203 C C . GLY D 2 85 ? 118.028 158.226 114.107 1.00 55.78 85 GLY D C 1
ATOM 7204 O O . GLY D 2 85 ? 118.972 158.776 114.685 1.00 55.22 85 GLY D O 1
ATOM 7205 N N . GLU D 2 86 ? 117.611 156.980 114.294 1.00 52.95 86 GLU D N 1
ATOM 7206 C CA . GLU D 2 86 ? 118.345 156.003 115.113 1.00 53.43 86 GLU D CA 1
ATOM 7207 C C . GLU D 2 86 ? 119.610 155.525 114.410 1.00 54.21 86 GLU D C 1
ATOM 7208 O O . GLU D 2 86 ? 119.601 155.480 113.192 1.00 53.99 86 GLU D O 1
ATOM 7214 N N . VAL D 2 87 ? 120.623 155.156 115.179 1.00 46.68 87 VAL D N 1
ATOM 7215 C CA . VAL D 2 87 ? 121.901 154.659 114.619 1.00 42.78 87 VAL D CA 1
ATOM 7216 C C . VAL D 2 87 ? 122.111 153.232 115.140 1.00 41.33 87 VAL D C 1
ATOM 7217 O O . VAL D 2 87 ? 121.907 153.011 116.321 1.00 44.35 87 VAL D O 1
ATOM 7221 N N . SER D 2 88 ? 122.443 152.306 114.259 1.00 36.70 88 SER D N 1
ATOM 7222 C CA . SER D 2 88 ? 122.794 150.933 114.670 1.00 35.14 88 SER D CA 1
ATOM 7223 C C . SER D 2 88 ? 124.153 150.613 114.063 1.00 38.23 88 SER D C 1
ATOM 7224 O O . SER D 2 88 ? 124.455 151.134 113.013 1.00 37.57 88 SER D O 1
ATOM 7227 N N . VAL D 2 89 ? 124.945 149.833 114.767 1.00 83.56 89 VAL D N 1
ATOM 7228 C CA . VAL D 2 89 ? 126.302 149.463 114.322 1.00 83.69 89 VAL D CA 1
ATOM 7229 C C . VAL D 2 89 ? 126.298 147.944 114.145 1.00 87.24 89 VAL D C 1
ATOM 7230 O O . VAL D 2 89 ? 125.898 147.249 115.052 1.00 88.73 89 VAL D O 1
ATOM 7234 N N . ILE D 2 90 ? 126.755 147.473 113.004 1.00 90.21 90 ILE D N 1
ATOM 7235 C CA . ILE D 2 90 ? 126.874 146.004 112.895 1.00 90.06 90 ILE D CA 1
ATOM 7236 C C . ILE D 2 90 ? 128.285 145.610 113.344 1.00 92.56 90 ILE D C 1
ATOM 7237 O O . ILE D 2 90 ? 129.223 145.796 112.567 1.00 88.00 90 ILE D O 1
ATOM 7242 N N . ALA D 2 91 ? 128.403 145.177 114.603 1.00 107.82 91 ALA D N 1
ATOM 7243 C CA . ALA D 2 91 ? 129.647 144.587 115.128 1.00 106.39 91 ALA D CA 1
ATOM 7244 C C . ALA D 2 91 ? 129.176 143.241 115.668 1.00 109.92 91 ALA D C 1
ATOM 7245 O O . ALA D 2 91 ? 128.549 143.279 116.748 1.00 112.90 91 ALA D O 1
ATOM 7247 N N . ILE D 2 92 ? 129.567 142.112 115.066 1.00 103.77 92 ILE D N 1
ATOM 7248 C CA . ILE D 2 92 ? 128.979 140.768 115.396 1.00 105.91 92 ILE D CA 1
ATOM 7249 C C . ILE D 2 92 ? 129.254 140.285 116.838 1.00 102.19 92 ILE D C 1
ATOM 7250 O O . ILE D 2 92 ? 128.330 139.734 117.455 1.00 103.81 92 ILE D O 1
ATOM 7255 N N . SER D 2 93 ? 130.443 140.507 117.372 1.00 99.53 93 SER D N 1
ATOM 7256 C CA . SER D 2 93 ? 130.824 139.925 118.682 1.00 104.19 93 SER D CA 1
ATOM 7257 C C . SER D 2 93 ? 130.551 140.726 119.962 1.00 105.59 93 SER D C 1
ATOM 7258 O O . SER D 2 93 ? 130.691 140.103 121.028 1.00 105.35 93 SER D O 1
ATOM 7261 N N . ALA D 2 94 ? 130.022 141.945 119.916 1.00 105.70 94 ALA D N 1
ATOM 7262 C CA . ALA D 2 94 ? 129.986 142.829 121.132 1.00 107.12 94 ALA D CA 1
ATOM 7263 C C . ALA D 2 94 ? 129.194 142.224 122.307 1.00 108.37 94 ALA D C 1
ATOM 7264 O O . ALA D 2 94 ? 129.726 142.257 123.417 1.00 108.76 94 ALA D O 1
ATOM 7266 N N . GLY D 2 95 ? 128.052 141.594 122.077 1.00 103.24 95 GLY D N 1
ATOM 7267 C CA . GLY D 2 95 ? 127.347 140.892 123.173 1.00 99.77 95 GLY D CA 1
ATOM 7268 C C . GLY D 2 95 ? 127.652 139.396 123.298 1.00 100.49 95 GLY D C 1
ATOM 7269 O O . GLY D 2 95 ? 126.914 138.772 124.084 1.00 95.56 95 GLY D O 1
ATOM 7270 N N . LEU D 2 96 ? 128.591 138.791 122.527 1.00 94.46 96 LEU D N 1
ATOM 7271 C CA . LEU D 2 96 ? 128.736 137.290 122.557 1.00 89.27 96 LEU D CA 1
ATOM 7272 C C . LEU D 2 96 ? 129.619 136.787 123.703 1.00 87.82 96 LEU D C 1
ATOM 7273 O O . LEU D 2 96 ? 130.801 137.112 123.719 1.00 89.31 96 LEU D O 1
ATOM 7278 N N . SER D 2 97 ? 129.090 135.874 124.504 1.00 72.27 97 SER D N 1
ATOM 7279 C CA . SER D 2 97 ? 129.762 135.285 125.673 1.00 71.22 97 SER D CA 1
ATOM 7280 C C . SER D 2 97 ? 130.030 133.819 125.353 1.00 68.45 97 SER D C 1
ATOM 7281 O O . SER D 2 97 ? 129.099 133.161 124.937 1.00 73.11 97 SER D O 1
ATOM 7284 N N . GLY D 2 98 ? 131.255 133.352 125.541 1.00 66.64 98 GLY D N 1
ATOM 7285 C CA . GLY D 2 98 ? 131.604 131.945 125.357 1.00 66.99 98 GLY D CA 1
ATOM 7286 C C . GLY D 2 98 ? 130.852 131.077 126.326 1.00 73.22 98 GLY D C 1
ATOM 7287 O O . GLY D 2 98 ? 130.540 129.964 125.971 1.00 75.06 98 GLY D O 1
ATOM 7288 N N . GLN D 2 99 ? 130.675 131.528 127.553 1.00 34.58 99 GLN D N 1
ATOM 7289 C CA . GLN D 2 99 ? 129.977 130.783 128.627 1.00 30.62 99 GLN D CA 1
ATOM 7290 C C . GLN D 2 99 ? 128.506 130.544 128.282 1.00 33.35 99 GLN D C 1
ATOM 7291 O O . GLN D 2 99 ? 128.010 129.483 128.610 1.00 40.41 99 GLN D O 1
ATOM 7297 N N . LEU D 2 100 ? 127.830 131.522 127.700 1.00 29.78 100 LEU D N 1
ATOM 7298 C CA . LEU D 2 100 ? 126.418 131.368 127.298 1.00 28.15 100 LEU D CA 1
ATOM 7299 C C . LEU D 2 100 ? 126.268 130.476 126.071 1.00 26.23 100 LEU D C 1
ATOM 7300 O O . LEU D 2 100 ? 127.180 130.443 125.256 1.00 33.73 100 LEU D O 1
ATOM 7305 N N . THR D 2 101 ? 125.175 129.746 125.996 1.00 23.07 101 THR D N 1
ATOM 7306 C CA . THR D 2 101 ? 124.818 128.954 124.817 1.00 24.06 101 THR D CA 1
ATOM 7307 C C . THR D 2 101 ? 124.326 129.875 123.723 1.00 30.77 101 THR D C 1
ATOM 7308 O O . THR D 2 101 ? 124.110 131.034 123.993 1.00 38.71 101 THR D O 1
ATOM 7312 N N . GLY D 2 102 ? 124.261 129.400 122.492 1.00 28.92 102 GLY D N 1
ATOM 7313 C CA . GLY D 2 102 ? 123.861 130.264 121.386 1.00 25.38 102 GLY D CA 1
ATOM 7314 C C . GLY D 2 102 ? 122.477 130.801 121.569 1.00 26.27 102 GLY D C 1
ATOM 7315 O O . GLY D 2 102 ? 122.292 131.955 121.198 1.00 34.89 102 GLY D O 1
ATOM 7316 N N . ILE D 2 103 ? 121.532 130.028 122.064 1.00 28.84 103 ILE D N 1
ATOM 7317 C CA . ILE D 2 103 ? 120.147 130.470 122.374 1.00 29.61 103 ILE D CA 1
ATOM 7318 C C . ILE D 2 103 ? 120.166 131.555 123.455 1.00 31.68 103 ILE D C 1
ATOM 7319 O O . ILE D 2 103 ? 119.441 132.540 123.297 1.00 35.04 103 ILE D O 1
ATOM 7324 N N . GLU D 2 104 ? 120.962 131.399 124.498 1.00 29.17 104 GLU D N 1
ATOM 7325 C CA . GLU D 2 104 ? 121.153 132.408 125.562 1.00 25.08 104 GLU D CA 1
ATOM 7326 C C . GLU D 2 104 ? 121.827 133.684 125.057 1.00 29.00 104 GLU D C 1
ATOM 7327 O O . GLU D 2 104 ? 121.377 134.740 125.457 1.00 44.30 104 GLU D O 1
ATOM 7333 N N . ASN D 2 105 ? 122.824 133.587 124.182 1.00 31.85 105 ASN D N 1
ATOM 7334 C CA . ASN D 2 105 ? 123.507 134.769 123.599 1.00 26.54 105 ASN D CA 1
ATOM 7335 C C . ASN D 2 105 ? 122.520 135.609 122.798 1.00 23.65 105 ASN D C 1
ATOM 7336 O O . ASN D 2 105 ? 122.712 136.808 122.782 1.00 32.80 105 ASN D O 1
ATOM 7341 N N . ILE D 2 106 ? 121.599 134.984 122.076 1.00 25.78 106 ILE D N 1
ATOM 7342 C CA . ILE D 2 106 ? 120.644 135.746 121.232 1.00 27.61 106 ILE D CA 1
ATOM 7343 C C . ILE D 2 106 ? 119.798 136.645 122.122 1.00 28.90 106 ILE D C 1
ATOM 7344 O O . ILE D 2 106 ? 119.764 137.820 121.842 1.00 36.67 106 ILE D O 1
ATOM 7349 N N . GLU D 2 107 ? 119.279 136.121 123.225 1.00 37.87 107 GLU D N 1
ATOM 7350 C CA . GLU D 2 107 ? 118.510 136.924 124.198 1.00 31.48 107 GLU D CA 1
ATOM 7351 C C . GLU D 2 107 ? 119.339 137.987 124.913 1.00 29.70 107 GLU D C 1
ATOM 7352 O O . GLU D 2 107 ? 118.863 139.090 124.990 1.00 32.35 107 GLU D O 1
ATOM 7358 N N . PHE D 2 108 ? 120.531 137.658 125.357 1.00 30.16 108 PHE D N 1
ATOM 7359 C CA . PHE D 2 108 ? 121.420 138.604 126.032 1.00 22.97 108 PHE D CA 1
ATOM 7360 C C . PHE D 2 108 ? 121.874 139.718 125.122 1.00 32.61 108 PHE D C 1
ATOM 7361 O O . PHE D 2 108 ? 121.856 140.863 125.562 1.00 34.32 108 PHE D O 1
ATOM 7369 N N . LYS D 2 109 ? 122.285 139.398 123.903 1.00 39.12 109 LYS D N 1
ATOM 7370 C CA . LYS D 2 109 ? 122.724 140.431 122.943 1.00 34.47 109 LYS D CA 1
ATOM 7371 C C . LYS D 2 109 ? 121.539 141.299 122.540 1.00 33.51 109 LYS D C 1
ATOM 7372 O O . LYS D 2 109 ? 121.724 142.487 122.527 1.00 36.53 109 LYS D O 1
ATOM 7378 N N . MET D 2 110 ? 120.386 140.713 122.272 1.00 35.83 110 MET D N 1
ATOM 7379 C CA . MET D 2 110 ? 119.144 141.399 121.868 1.00 38.58 110 MET D CA 1
ATOM 7380 C C . MET D 2 110 ? 118.647 142.302 123.000 1.00 37.99 110 MET D C 1
ATOM 7381 O O . MET D 2 110 ? 118.077 143.327 122.673 1.00 44.26 110 MET D O 1
ATOM 7386 N N . LEU D 2 111 ? 118.741 141.888 124.251 1.00 41.50 111 LEU D N 1
ATOM 7387 C CA . LEU D 2 111 ? 118.395 142.711 125.433 1.00 31.26 111 LEU D CA 1
ATOM 7388 C C . LEU D 2 111 ? 119.335 143.903 125.495 1.00 34.65 111 LEU D C 1
ATOM 7389 O O . LEU D 2 111 ? 118.864 144.984 125.831 1.00 42.95 111 LEU D O 1
ATOM 7394 N N . CYS D 2 112 ? 120.606 143.692 125.194 1.00 41.00 112 CYS D N 1
ATOM 7395 C CA . CYS D 2 112 ? 121.629 144.753 125.227 1.00 34.90 112 CYS D CA 1
ATOM 7396 C C . CYS D 2 112 ? 121.475 145.653 123.997 1.00 43.26 112 CYS D C 1
ATOM 7397 O O . CYS D 2 112 ? 121.894 146.799 124.094 1.00 50.42 112 CYS D O 1
ATOM 7400 N N . MET D 2 113 ? 120.943 145.162 122.865 1.00 45.14 113 MET D N 1
ATOM 7401 C CA . MET D 2 113 ? 120.620 146.134 121.819 1.00 44.93 113 MET D CA 1
ATOM 7402 C C . MET D 2 113 ? 119.358 146.936 122.109 1.00 48.68 113 MET D C 1
ATOM 7403 O O . MET D 2 113 ? 119.140 147.960 121.455 1.00 59.73 113 MET D O 1
ATOM 7408 N N . GLY D 2 114 ? 118.524 146.505 123.048 1.00 38.18 114 GLY D N 1
ATOM 7409 C CA . GLY D 2 114 ? 117.337 147.252 123.397 1.00 38.52 114 GLY D CA 1
ATOM 7410 C C . GLY D 2 114 ? 116.025 146.671 122.925 1.00 44.78 114 GLY D C 1
ATOM 7411 O O . GLY D 2 114 ? 115.013 147.377 122.959 1.00 48.07 114 GLY D O 1
ATOM 7412 N N . PHE D 2 115 ? 116.008 145.420 122.476 1.00 47.91 115 PHE D N 1
ATOM 7413 C CA . PHE D 2 115 ? 114.760 144.783 122.089 1.00 47.44 115 PHE D CA 1
ATOM 7414 C C . PHE D 2 115 ? 113.946 144.415 123.326 1.00 47.06 115 PHE D C 1
ATOM 7415 O O . PHE D 2 115 ? 114.486 144.217 124.417 1.00 49.04 115 PHE D O 1
ATOM 7423 N N . LYS D 2 116 ? 112.632 144.334 123.147 1.00 52.97 116 LYS D N 1
ATOM 7424 C CA . LYS D 2 116 ? 111.749 143.955 124.237 1.00 52.85 116 LYS D CA 1
ATOM 7425 C C . LYS D 2 116 ? 111.575 142.440 124.277 1.00 54.82 116 LYS D C 1
ATOM 7426 O O . LYS D 2 116 ? 112.025 141.714 123.388 1.00 63.94 116 LYS D O 1
ATOM 7432 N N . ARG D 2 117 ? 110.913 141.970 125.339 1.00 50.48 117 ARG D N 1
ATOM 7433 C CA . ARG D 2 117 ? 110.767 140.535 125.586 1.00 51.56 117 ARG D CA 1
ATOM 7434 C C . ARG D 2 117 ? 109.926 139.859 124.508 1.00 54.04 117 ARG D C 1
ATOM 7435 O O . ARG D 2 117 ? 110.276 138.776 124.016 1.00 54.22 117 ARG D O 1
ATOM 7443 N N . LYS D 2 118 ? 108.814 140.494 124.126 1.00 58.32 118 LYS D N 1
ATOM 7444 C CA . LYS D 2 118 ? 107.937 139.934 123.101 1.00 54.55 118 LYS D CA 1
ATOM 7445 C C . LYS D 2 118 ? 108.612 139.928 121.736 1.00 55.58 118 LYS D C 1
ATOM 7446 O O . LYS D 2 118 ? 108.428 138.989 120.956 1.00 55.37 118 LYS D O 1
ATOM 7452 N N . GLU D 2 119 ? 109.416 140.955 121.447 1.00 55.92 119 GLU D N 1
ATOM 7453 C CA . GLU D 2 119 ? 110.153 141.002 120.186 1.00 55.83 119 GLU D CA 1
ATOM 7454 C C . GLU D 2 119 ? 111.204 139.899 120.109 1.00 58.08 119 GLU D C 1
ATOM 7455 O O . GLU D 2 119 ? 111.339 139.238 119.072 1.00 54.48 119 GLU D O 1
ATOM 7461 N N . ILE D 2 120 ? 111.948 139.684 121.202 1.00 53.31 120 ILE D N 1
ATOM 7462 C CA . ILE D 2 120 ? 112.976 138.643 121.242 1.00 46.83 120 ILE D CA 1
ATOM 7463 C C . ILE D 2 120 ? 112.343 137.264 121.103 1.00 47.14 120 ILE D C 1
ATOM 7464 O O . ILE D 2 120 ? 112.815 136.419 120.329 1.00 53.44 120 ILE D O 1
ATOM 7469 N N . LYS D 2 121 ? 111.232 137.036 121.817 1.00 49.32 121 LYS D N 1
ATOM 7470 C CA . LYS D 2 121 ? 110.509 135.772 121.693 1.00 49.86 121 LYS D CA 1
ATOM 7471 C C . LYS D 2 121 ? 109.900 135.592 120.307 1.00 50.51 121 LYS D C 1
ATOM 7472 O O . LYS D 2 121 ? 109.743 134.457 119.843 1.00 52.02 121 LYS D O 1
ATOM 7478 N N . ALA D 2 122 ? 109.551 136.691 119.633 1.00 53.19 122 ALA D N 1
ATOM 7479 C CA . ALA D 2 122 ? 109.005 136.586 118.286 1.00 52.32 122 ALA D CA 1
ATOM 7480 C C . ALA D 2 122 ? 110.076 136.212 117.269 1.00 51.99 122 ALA D C 1
ATOM 7481 O O . ALA D 2 122 ? 109.854 135.329 116.433 1.00 54.93 122 ALA D O 1
ATOM 7483 N N . MET D 2 123 ? 111.241 136.859 117.314 1.00 55.21 123 MET D N 1
ATOM 7484 C CA . MET D 2 123 ? 112.189 136.655 116.219 1.00 54.86 123 MET D CA 1
ATOM 7485 C C . MET D 2 123 ? 113.414 135.824 116.585 1.00 52.41 123 MET D C 1
ATOM 7486 O O . MET D 2 123 ? 114.369 135.805 115.808 1.00 58.33 123 MET D O 1
ATOM 7491 N N . THR D 2 124 ? 113.422 135.142 117.732 1.00 43.99 124 THR D N 1
ATOM 7492 C CA . THR D 2 124 ? 114.419 134.093 117.962 1.00 44.92 124 THR D CA 1
ATOM 7493 C C . THR D 2 124 ? 114.428 132.957 116.922 1.00 46.62 124 THR D C 1
ATOM 7494 O O . THR D 2 124 ? 115.536 132.580 116.487 1.00 45.38 124 THR D O 1
ATOM 7498 N N . PRO D 2 125 ? 113.288 132.353 116.491 1.00 55.25 125 PRO D N 1
ATOM 7499 C CA . PRO D 2 125 ? 113.410 131.183 115.588 1.00 49.28 125 PRO D CA 1
ATOM 7500 C C . PRO D 2 125 ? 113.974 131.469 114.202 1.00 46.86 125 PRO D C 1
ATOM 7501 O O . PRO D 2 125 ? 114.689 130.617 113.664 1.00 49.59 125 PRO D O 1
ATOM 7505 N N . LYS D 2 126 ? 113.700 132.630 113.602 1.00 43.50 126 LYS D N 1
ATOM 7506 C CA . LYS D 2 126 ? 114.324 132.908 112.311 1.00 45.21 126 LYS D CA 1
ATOM 7507 C C . LYS D 2 126 ? 115.789 133.304 112.457 1.00 45.82 126 LYS D C 1
ATOM 7508 O O . LYS D 2 126 ? 116.566 133.133 111.514 1.00 49.10 126 LYS D O 1
ATOM 7514 N N . ILE D 2 127 ? 116.203 133.782 113.635 1.00 42.42 127 ILE D N 1
ATOM 7515 C CA . ILE D 2 127 ? 117.636 133.944 113.892 1.00 37.40 127 ILE D CA 1
ATOM 7516 C C . ILE D 2 127 ? 118.322 132.582 113.956 1.00 37.11 127 ILE D C 1
ATOM 7517 O O . ILE D 2 127 ? 119.407 132.387 113.385 1.00 43.57 127 ILE D O 1
ATOM 7522 N N . ILE D 2 128 ? 117.679 131.613 114.621 1.00 37.73 128 ILE D N 1
ATOM 7523 C CA . ILE D 2 128 ? 118.199 130.244 114.670 1.00 36.79 128 ILE D CA 1
ATOM 7524 C C . ILE D 2 128 ? 118.246 129.627 113.274 1.00 40.08 128 ILE D C 1
ATOM 7525 O O . ILE D 2 128 ? 119.221 128.957 112.906 1.00 44.95 128 ILE D O 1
ATOM 7530 N N . GLU D 2 129 ? 117.208 129.868 112.468 1.00 42.03 129 GLU D N 1
ATOM 7531 C CA . GLU D 2 129 ? 117.155 129.327 111.111 1.00 43.01 129 GLU D CA 1
ATOM 7532 C C . GLU D 2 129 ? 118.197 129.986 110.210 1.00 47.47 129 GLU D C 1
ATOM 7533 O O . GLU D 2 129 ? 118.779 129.326 109.341 1.00 52.62 129 GLU D O 1
ATOM 7539 N N . PHE D 2 130 ? 118.438 131.287 110.395 1.00 45.13 130 PHE D N 1
ATOM 7540 C CA . PHE D 2 130 ? 119.422 131.990 109.581 1.00 41.86 130 PHE D CA 1
ATOM 7541 C C . PHE D 2 130 ? 120.842 131.582 109.947 1.00 39.29 130 PHE D C 1
ATOM 7542 O O . PHE D 2 130 ? 121.715 131.523 109.075 1.00 45.73 130 PHE D O 1
ATOM 7550 N N . SER D 2 131 ? 121.097 131.309 111.230 1.00 42.12 131 SER D N 1
ATOM 7551 C CA . SER D 2 131 ? 122.448 130.971 111.669 1.00 35.63 131 SER D CA 1
ATOM 7552 C C . SER D 2 131 ? 122.910 129.607 111.168 1.00 43.25 131 SER D C 1
ATOM 7553 O O . SER D 2 131 ? 124.120 129.409 111.014 1.00 47.86 131 SER D O 1
ATOM 7556 N N . GLU D 2 132 ? 121.971 128.683 110.916 1.00 48.41 132 GLU D N 1
ATOM 7557 C CA . GLU D 2 132 ? 122.226 127.326 110.409 1.00 47.13 132 GLU D CA 1
ATOM 7558 C C . GLU D 2 132 ? 123.185 126.539 111.300 1.00 41.64 132 GLU D C 1
ATOM 7559 O O . GLU D 2 132 ? 124.004 125.760 110.810 1.00 49.24 132 GLU D O 1
ATOM 7565 N N . LEU D 2 133 ? 123.092 126.736 112.614 1.00 37.78 133 LEU D N 1
ATOM 7566 C CA . LEU D 2 133 ? 124.003 126.071 113.534 1.00 33.76 133 LEU D CA 1
ATOM 7567 C C . LEU D 2 133 ? 123.549 124.664 113.892 1.00 43.71 133 LEU D C 1
ATOM 7568 O O . LEU D 2 133 ? 124.380 123.847 114.303 1.00 45.34 133 LEU D O 1
ATOM 7573 N N . GLY D 2 134 ? 122.263 124.367 113.743 1.00 41.54 134 GLY D N 1
ATOM 7574 C CA . GLY D 2 134 ? 121.792 123.009 113.960 1.00 36.43 134 GLY D CA 1
ATOM 7575 C C . GLY D 2 134 ? 121.725 122.668 115.433 1.00 41.65 134 GLY D C 1
ATOM 7576 O O . GLY D 2 134 ? 121.054 123.340 116.223 1.00 43.80 134 GLY D O 1
ATOM 7577 N N . GLU D 2 135 ? 122.434 121.605 115.810 1.00 49.16 135 GLU D N 1
ATOM 7578 C CA . GLU D 2 135 ? 122.392 121.109 117.179 1.00 41.80 135 GLU D CA 1
ATOM 7579 C C . GLU D 2 135 ? 123.265 121.942 118.112 1.00 41.81 135 GLU D C 1
ATOM 7580 O O . GLU D 2 135 ? 123.081 121.892 119.333 1.00 45.85 135 GLU D O 1
ATOM 7586 N N . PHE D 2 136 ? 124.179 122.742 117.564 1.00 30.64 136 PHE D N 1
ATOM 7587 C CA . PHE D 2 136 ? 125.109 123.515 118.376 1.00 28.31 136 PHE D CA 1
ATOM 7588 C C . PHE D 2 136 ? 124.505 124.793 118.944 1.00 29.00 136 PHE D C 1
ATOM 7589 O O . PHE D 2 136 ? 125.194 125.499 119.684 1.00 30.76 136 PHE D O 1
ATOM 7597 N N . ILE D 2 137 ? 123.243 125.106 118.632 1.00 29.66 137 ILE D N 1
ATOM 7598 C CA . ILE D 2 137 ? 122.600 126.283 119.209 1.00 27.37 137 ILE D CA 1
ATOM 7599 C C . ILE D 2 137 ? 122.295 126.088 120.696 1.00 28.28 137 ILE D C 1
ATOM 7600 O O . ILE D 2 137 ? 122.117 127.070 121.424 1.00 33.18 137 ILE D O 1
ATOM 7605 N N . TYR D 2 138 ? 122.265 124.844 121.175 1.00 35.88 138 TYR D N 1
ATOM 7606 C CA . TYR D 2 138 ? 122.128 124.559 122.597 1.00 29.88 138 TYR D CA 1
ATOM 7607 C C . TYR D 2 138 ? 123.470 124.328 123.277 1.00 33.73 138 TYR D C 1
ATOM 7608 O O . TYR D 2 138 ? 123.502 124.004 124.467 1.00 43.20 138 TYR D O 1
ATOM 7617 N N . GLN D 2 139 ? 124.573 124.490 122.554 1.00 32.16 139 GLN D N 1
ATOM 7618 C CA . GLN D 2 139 ? 125.925 124.310 123.052 1.00 21.74 139 GLN D CA 1
ATOM 7619 C C . GLN D 2 139 ? 126.562 125.663 123.365 1.00 25.43 139 GLN D C 1
ATOM 7620 O O . GLN D 2 139 ? 126.177 126.675 122.773 1.00 34.84 139 GLN D O 1
ATOM 7626 N N . PRO D 2 140 ? 127.511 125.718 124.306 1.00 29.85 140 PRO D N 1
ATOM 7627 C CA . PRO D 2 140 ? 128.180 126.991 124.613 1.00 27.40 140 PRO D CA 1
ATOM 7628 C C . PRO D 2 140 ? 128.998 127.523 123.442 1.00 31.86 140 PRO D C 1
ATOM 7629 O O . PRO D 2 140 ? 129.495 126.769 122.607 1.00 31.67 140 PRO D O 1
ATOM 7633 N N . VAL D 2 141 ? 129.124 128.851 123.401 1.00 30.07 141 VAL D N 1
ATOM 7634 C CA . VAL D 2 141 ? 129.720 129.548 122.264 1.00 31.25 141 VAL D CA 1
ATOM 7635 C C . VAL D 2 141 ? 131.238 129.359 122.239 1.00 29.65 141 VAL D C 1
ATOM 7636 O O . VAL D 2 141 ? 131.858 129.372 121.167 1.00 32.39 141 VAL D O 1
ATOM 7640 N N . LYS D 2 142 ? 131.846 129.073 123.396 1.00 34.12 142 LYS D N 1
ATOM 7641 C CA . LYS D 2 142 ? 133.279 128.787 123.438 1.00 27.47 142 LYS D CA 1
ATOM 7642 C C . LYS D 2 142 ? 133.626 127.459 122.768 1.00 36.49 142 LYS D C 1
ATOM 7643 O O . LYS D 2 142 ? 134.791 127.223 122.431 1.00 45.51 142 LYS D O 1
ATOM 7649 N N . LYS D 2 143 ? 132.640 126.587 122.564 1.00 30.87 143 LYS D N 1
ATOM 7650 C CA . LYS D 2 143 ? 132.835 125.342 121.833 1.00 20.68 143 LYS D CA 1
ATOM 7651 C C . LYS D 2 143 ? 132.618 125.495 120.333 1.00 24.48 143 LYS D C 1
ATOM 7652 O O . LYS D 2 143 ? 132.689 124.498 119.611 1.00 30.68 143 LYS D O 1
ATOM 7658 N N . TYR D 2 144 ? 132.348 126.704 119.853 1.00 34.77 144 TYR D N 1
ATOM 7659 C CA . TYR D 2 144 ? 132.080 126.912 118.438 1.00 24.36 144 TYR D CA 1
ATOM 7660 C C . TYR D 2 144 ? 133.386 127.026 117.661 1.00 31.22 144 TYR D C 1
ATOM 7661 O O . TYR D 2 144 ? 134.463 127.243 118.222 1.00 36.57 144 TYR D O 1
ATOM 7670 N N . SER D 2 145 ? 133.276 126.879 116.347 1.00 28.39 145 SER D N 1
ATOM 7671 C CA . SER D 2 145 ? 134.330 127.324 115.456 1.00 24.68 145 SER D CA 1
ATOM 7672 C C . SER D 2 145 ? 134.207 128.832 115.240 1.00 27.78 145 SER D C 1
ATOM 7673 O O . SER D 2 145 ? 133.224 129.460 115.638 1.00 35.68 145 SER D O 1
ATOM 7676 N N . SER D 2 146 ? 135.236 129.419 114.619 1.00 29.70 146 SER D N 1
ATOM 7677 C CA . SER D 2 146 ? 135.243 130.862 114.385 1.00 18.46 146 SER D CA 1
ATOM 7678 C C . SER D 2 146 ? 134.169 131.273 113.384 1.00 29.15 146 SER D C 1
ATOM 7679 O O . SER D 2 146 ? 133.517 132.313 113.555 1.00 38.36 146 SER D O 1
ATOM 7682 N N . GLY D 2 147 ? 133.970 130.463 112.343 1.00 23.70 147 GLY D N 1
ATOM 7683 C CA . GLY D 2 147 ? 132.915 130.744 111.384 1.00 15.16 147 GLY D CA 1
ATOM 7684 C C . GLY D 2 147 ? 131.527 130.608 111.977 1.00 22.28 147 GLY D C 1
ATOM 7685 O O . GLY D 2 147 ? 130.627 131.378 111.641 1.00 32.71 147 GLY D O 1
ATOM 7686 N N . MET D 2 148 ? 131.311 129.636 112.911 1.00 27.11 148 MET D N 1
ATOM 7687 C CA . MET D 2 148 ? 130.019 129.460 113.572 1.00 24.46 148 MET D CA 1
ATOM 7688 C C . MET D 2 148 ? 129.695 130.634 114.490 1.00 28.67 148 MET D C 1
ATOM 7689 O O . MET D 2 148 ? 128.554 131.117 114.521 1.00 33.14 148 MET D O 1
ATOM 7694 N N . ARG D 2 149 ? 130.699 131.110 115.236 1.00 26.60 149 ARG D N 1
ATOM 7695 C CA . ARG D 2 149 ? 130.538 132.286 116.085 1.00 22.90 149 ARG D CA 1
ATOM 7696 C C . ARG D 2 149 ? 130.239 133.529 115.255 1.00 27.38 149 ARG D C 1
ATOM 7697 O O . ARG D 2 149 ? 129.390 134.352 115.628 1.00 40.55 149 ARG D O 1
ATOM 7705 N N . ALA D 2 150 ? 130.924 133.668 114.116 1.00 26.58 150 ALA D N 1
ATOM 7706 C CA . ALA D 2 150 ? 130.682 134.791 113.218 1.00 20.67 150 ALA D CA 1
ATOM 7707 C C . ALA D 2 150 ? 129.277 134.744 112.622 1.00 24.04 150 ALA D C 1
ATOM 7708 O O . ALA D 2 150 ? 128.612 135.780 112.507 1.00 31.14 150 ALA D O 1
ATOM 7710 N N . LYS D 2 151 ? 128.812 133.545 112.252 1.00 29.33 151 LYS D N 1
ATOM 7711 C CA . LYS D 2 151 ? 127.464 133.380 111.712 1.00 25.04 151 LYS D CA 1
ATOM 7712 C C . LYS D 2 151 ? 126.398 133.720 112.744 1.00 28.27 151 LYS D C 1
ATOM 7713 O O . LYS D 2 151 ? 125.412 134.395 112.423 1.00 31.92 151 LYS D O 1
ATOM 7719 N N . LEU D 2 152 ? 126.584 133.268 113.992 1.00 31.88 152 LEU D N 1
ATOM 7720 C CA . LEU D 2 152 ? 125.623 133.579 115.048 1.00 25.36 152 LEU D CA 1
ATOM 7721 C C . LEU D 2 152 ? 125.598 135.072 115.364 1.00 28.75 152 LEU D C 1
ATOM 7722 O O . LEU D 2 152 ? 124.518 135.665 115.509 1.00 36.34 152 LEU D O 1
ATOM 7727 N N . GLY D 2 153 ? 126.778 135.699 115.449 1.00 28.07 153 GLY D N 1
ATOM 7728 C CA . GLY D 2 153 ? 126.838 137.129 115.711 1.00 24.40 153 GLY D CA 1
ATOM 7729 C C . GLY D 2 153 ? 126.230 137.963 114.601 1.00 27.64 153 GLY D C 1
ATOM 7730 O O . GLY D 2 153 ? 125.527 138.942 114.864 1.00 37.07 153 GLY D O 1
ATOM 7731 N N . PHE D 2 154 ? 126.461 137.567 113.345 1.00 31.63 154 PHE D N 1
ATOM 7732 C CA . PHE D 2 154 ? 125.843 138.257 112.218 1.00 23.67 154 PHE D CA 1
ATOM 7733 C C . PHE D 2 154 ? 124.332 138.064 112.202 1.00 30.59 154 PHE D C 1
ATOM 7734 O O . PHE D 2 154 ? 123.592 138.996 111.868 1.00 38.75 154 PHE D O 1
ATOM 7742 N N . SER D 2 155 ? 123.857 136.861 112.548 1.00 34.69 155 SER D N 1
ATOM 7743 C CA . SER D 2 155 ? 122.421 136.594 112.550 1.00 29.26 155 SER D CA 1
ATOM 7744 C C . SER D 2 155 ? 121.703 137.401 113.622 1.00 38.08 155 SER D C 1
ATOM 7745 O O . SER D 2 155 ? 120.574 137.857 113.408 1.00 37.72 155 SER D O 1
ATOM 7748 N N . ILE D 2 156 ? 122.334 137.588 114.785 1.00 29.89 156 ILE D N 1
ATOM 7749 C CA . ILE D 2 156 ? 121.740 138.473 115.786 1.00 30.07 156 ILE D CA 1
ATOM 7750 C C . ILE D 2 156 ? 121.824 139.932 115.340 1.00 31.78 156 ILE D C 1
ATOM 7751 O O . ILE D 2 156 ? 120.851 140.685 115.463 1.00 38.79 156 ILE D O 1
ATOM 7756 N N . ASN D 2 157 ? 122.970 140.346 114.785 1.00 38.11 157 ASN D N 1
ATOM 7757 C CA . ASN D 2 157 ? 123.195 141.755 114.479 1.00 35.68 157 ASN D CA 1
ATOM 7758 C C . ASN D 2 157 ? 122.381 142.251 113.288 1.00 38.76 157 ASN D C 1
ATOM 7759 O O . ASN D 2 157 ? 122.112 143.453 113.193 1.00 48.40 157 ASN D O 1
ATOM 7764 N N . ILE D 2 158 ? 121.975 141.357 112.383 1.00 38.18 158 ILE D N 1
ATOM 7765 C CA . ILE D 2 158 ? 121.295 141.782 111.160 1.00 40.22 158 ILE D CA 1
ATOM 7766 C C . ILE D 2 158 ? 119.825 142.111 111.374 1.00 40.83 158 ILE D C 1
ATOM 7767 O O . ILE D 2 158 ? 119.179 142.639 110.458 1.00 45.30 158 ILE D O 1
ATOM 7772 N N . THR D 2 159 ? 119.283 141.863 112.565 1.00 40.22 159 THR D N 1
ATOM 7773 C CA . THR D 2 159 ? 117.859 142.041 112.828 1.00 40.61 159 THR D CA 1
ATOM 7774 C C . THR D 2 159 ? 117.491 143.456 113.266 1.00 42.40 159 THR D C 1
ATOM 7775 O O . THR D 2 159 ? 116.317 143.701 113.563 1.00 43.74 159 THR D O 1
ATOM 7779 N N . VAL D 2 160 ? 118.447 144.387 113.316 1.00 44.74 160 VAL D N 1
ATOM 7780 C CA . VAL D 2 160 ? 118.125 145.757 113.710 1.00 43.89 160 VAL D CA 1
ATOM 7781 C C . VAL D 2 160 ? 117.410 146.477 112.568 1.00 49.81 160 VAL D C 1
ATOM 7782 O O . VAL D 2 160 ? 117.493 146.097 111.396 1.00 53.10 160 VAL D O 1
ATOM 7786 N N . ASN D 2 161 ? 116.676 147.531 112.927 1.00 53.98 161 ASN D N 1
ATOM 7787 C CA . ASN D 2 161 ? 115.964 148.366 111.955 1.00 48.22 161 ASN D CA 1
ATOM 7788 C C . ASN D 2 161 ? 116.209 149.838 112.269 1.00 49.88 161 ASN D C 1
ATOM 7789 O O . ASN D 2 161 ? 115.338 150.528 112.811 1.00 52.40 161 ASN D O 1
ATOM 7794 N N . PRO D 2 162 ? 117.388 150.356 111.935 1.00 52.44 162 PRO D N 1
ATOM 7795 C CA . PRO D 2 162 ? 117.712 151.745 112.256 1.00 47.94 162 PRO D CA 1
ATOM 7796 C C . PRO D 2 162 ? 117.310 152.706 111.141 1.00 46.52 162 PRO D C 1
ATOM 7797 O O . PRO D 2 162 ? 116.698 152.329 110.141 1.00 52.05 162 PRO D O 1
ATOM 7801 N N . ASP D 2 163 ? 117.660 153.975 111.347 1.00 42.20 163 ASP D N 1
ATOM 7802 C CA . ASP D 2 163 ? 117.608 154.940 110.255 1.00 45.93 163 ASP D CA 1
ATOM 7803 C C . ASP D 2 163 ? 118.988 155.140 109.644 1.00 42.45 163 ASP D C 1
ATOM 7804 O O . ASP D 2 163 ? 119.113 155.340 108.431 1.00 42.72 163 ASP D O 1
ATOM 7809 N N . ILE D 2 164 ? 120.028 155.088 110.471 1.00 37.98 164 ILE D N 1
ATOM 7810 C CA . ILE D 2 164 ? 121.414 155.184 110.034 1.00 38.56 164 ILE D CA 1
ATOM 7811 C C . ILE D 2 164 ? 122.116 153.896 110.440 1.00 33.89 164 ILE D C 1
ATOM 7812 O O . ILE D 2 164 ? 122.026 153.477 111.598 1.00 35.04 164 ILE D O 1
ATOM 7817 N N . LEU D 2 165 ? 122.797 153.267 109.489 1.00 34.22 165 LEU D N 1
ATOM 7818 C CA . LEU D 2 165 ? 123.500 152.015 109.728 1.00 31.56 165 LEU D CA 1
ATOM 7819 C C . LEU D 2 165 ? 124.997 152.226 109.565 1.00 30.75 165 LEU D C 1
ATOM 7820 O O . LEU D 2 165 ? 125.441 152.912 108.641 1.00 33.11 165 LEU D O 1
ATOM 7825 N N . VAL D 2 166 ? 125.773 151.648 110.478 1.00 31.72 166 VAL D N 1
ATOM 7826 C CA . VAL D 2 166 ? 127.230 151.688 110.425 1.00 32.25 166 VAL D CA 1
ATOM 7827 C C . VAL D 2 166 ? 127.732 150.254 110.349 1.00 34.77 166 VAL D C 1
ATOM 7828 O O . VAL D 2 166 ? 127.423 149.440 111.225 1.00 37.06 166 VAL D O 1
ATOM 7832 N N . ILE D 2 167 ? 128.499 149.946 109.305 1.00 40.58 167 ILE D N 1
ATOM 7833 C CA . ILE D 2 167 ? 129.057 148.617 109.083 1.00 38.61 167 ILE D CA 1
ATOM 7834 C C . ILE D 2 167 ? 130.574 148.732 109.052 1.00 41.63 167 ILE D C 1
ATOM 7835 O O . ILE D 2 167 ? 131.125 149.579 108.341 1.00 44.46 167 ILE D O 1
ATOM 7840 N N . ASP D 2 168 ? 131.249 147.884 109.828 1.00 58.27 168 ASP D N 1
ATOM 7841 C CA . ASP D 2 168 ? 132.703 147.917 109.958 1.00 53.56 168 ASP D CA 1
ATOM 7842 C C . ASP D 2 168 ? 133.296 146.604 109.459 1.00 56.56 168 ASP D C 1
ATOM 7843 O O . ASP D 2 168 ? 133.064 145.545 110.056 1.00 54.04 168 ASP D O 1
ATOM 7848 N N . GLU D 2 169 ? 134.038 146.677 108.351 1.00 60.27 169 GLU D N 1
ATOM 7849 C CA . GLU D 2 169 ? 134.988 145.688 107.838 1.00 60.26 169 GLU D CA 1
ATOM 7850 C C . GLU D 2 169 ? 134.367 144.380 107.359 1.00 63.30 169 GLU D C 1
ATOM 7851 O O . GLU D 2 169 ? 135.120 143.475 106.978 1.00 66.23 169 GLU D O 1
ATOM 7857 N N . ALA D 2 170 ? 133.041 144.242 107.338 1.00 60.38 170 ALA D N 1
ATOM 7858 C CA . ALA D 2 170 ? 132.446 142.962 106.955 1.00 59.24 170 ALA D CA 1
ATOM 7859 C C . ALA D 2 170 ? 131.049 143.186 106.396 1.00 60.78 170 ALA D C 1
ATOM 7860 O O . ALA D 2 170 ? 130.111 143.425 107.160 1.00 62.40 170 ALA D O 1
ATOM 7862 N N . LEU D 2 171 ? 130.909 143.095 105.071 1.00 46.25 171 LEU D N 1
ATOM 7863 C CA . LEU D 2 171 ? 129.579 142.941 104.493 1.00 43.27 171 LEU D CA 1
ATOM 7864 C C . LEU D 2 171 ? 129.058 141.527 104.696 1.00 49.96 171 LEU D C 1
ATOM 7865 O O . LEU D 2 171 ? 127.867 141.330 104.962 1.00 53.88 171 LEU D O 1
ATOM 7870 N N . SER D 2 172 ? 129.934 140.537 104.569 1.00 52.64 172 SER D N 1
ATOM 7871 C CA . SER D 2 172 ? 129.572 139.134 104.662 1.00 47.56 172 SER D CA 1
ATOM 7872 C C . SER D 2 172 ? 130.387 138.455 105.751 1.00 48.37 172 SER D C 1
ATOM 7873 O O . SER D 2 172 ? 131.318 139.030 106.321 1.00 53.00 172 SER D O 1
ATOM 7876 N N . VAL D 2 173 ? 130.024 137.201 106.026 1.00 45.49 173 VAL D N 1
ATOM 7877 C CA . VAL D 2 173 ? 130.632 136.426 107.098 1.00 43.71 173 VAL D CA 1
ATOM 7878 C C . VAL D 2 173 ? 130.430 134.949 106.775 1.00 45.70 173 VAL D C 1
ATOM 7879 O O . VAL D 2 173 ? 129.491 134.569 106.072 1.00 48.83 173 VAL D O 1
ATOM 7883 N N . GLY D 2 174 ? 131.358 134.118 107.246 1.00 44.94 174 GLY D N 1
ATOM 7884 C CA . GLY D 2 174 ? 131.258 132.690 107.032 1.00 40.90 174 GLY D CA 1
ATOM 7885 C C . GLY D 2 174 ? 131.987 132.226 105.784 1.00 44.05 174 GLY D C 1
ATOM 7886 O O . GLY D 2 174 ? 132.873 132.896 105.248 1.00 46.49 174 GLY D O 1
ATOM 7887 N N . ASP D 2 175 ? 131.594 131.043 105.317 1.00 41.98 175 ASP D N 1
ATOM 7888 C CA . ASP D 2 175 ? 132.186 130.457 104.122 1.00 41.02 175 ASP D CA 1
ATOM 7889 C C . ASP D 2 175 ? 131.475 130.984 102.871 1.00 44.28 175 ASP D C 1
ATOM 7890 O O . ASP D 2 175 ? 130.698 131.941 102.925 1.00 48.64 175 ASP D O 1
ATOM 7895 N N . GLN D 2 176 ? 131.746 130.356 101.724 1.00 47.74 176 GLN D N 1
ATOM 7896 C CA . GLN D 2 176 ? 131.175 130.816 100.461 1.00 46.36 176 GLN D CA 1
ATOM 7897 C C . GLN D 2 176 ? 129.679 130.541 100.377 1.00 49.94 176 GLN D C 1
ATOM 7898 O O . GLN D 2 176 ? 128.951 131.286 99.713 1.00 51.94 176 GLN D O 1
ATOM 7904 N N . THR D 2 177 ? 129.201 129.493 101.046 1.00 51.95 177 THR D N 1
ATOM 7905 C CA . THR D 2 177 ? 127.786 129.152 101.028 1.00 49.26 177 THR D CA 1
ATOM 7906 C C . THR D 2 177 ? 126.941 130.063 101.909 1.00 50.76 177 THR D C 1
ATOM 7907 O O . THR D 2 177 ? 125.715 130.071 101.765 1.00 57.96 177 THR D O 1
ATOM 7911 N N . PHE D 2 178 ? 127.560 130.828 102.811 1.00 43.26 178 PHE D N 1
ATOM 7912 C CA . PHE D 2 178 ? 126.842 131.711 103.718 1.00 40.60 178 PHE D CA 1
ATOM 7913 C C . PHE D 2 178 ? 126.911 133.181 103.332 1.00 45.01 178 PHE D C 1
ATOM 7914 O O . PHE D 2 178 ? 126.063 133.958 103.779 1.00 48.36 178 PHE D O 1
ATOM 7922 N N . ALA D 2 179 ? 127.884 133.575 102.506 1.00 51.42 179 ALA D N 1
ATOM 7923 C CA . ALA D 2 179 ? 128.138 134.990 102.246 1.00 49.35 179 ALA D CA 1
ATOM 7924 C C . ALA D 2 179 ? 127.049 135.630 101.394 1.00 47.16 179 ALA D C 1
ATOM 7925 O O . ALA D 2 179 ? 126.814 136.842 101.499 1.00 54.04 179 ALA D O 1
ATOM 7927 N N . GLN D 2 180 ? 126.377 134.840 100.552 1.00 44.01 180 GLN D N 1
ATOM 7928 C CA . GLN D 2 180 ? 125.352 135.392 99.669 1.00 49.39 180 GLN D CA 1
ATOM 7929 C C . GLN D 2 180 ? 124.115 135.826 100.448 1.00 50.09 180 GLN D C 1
ATOM 7930 O O . GLN D 2 180 ? 123.479 136.822 100.093 1.00 53.35 180 GLN D O 1
ATOM 7936 N N . LYS D 2 181 ? 123.767 135.100 101.517 1.00 49.19 181 LYS D N 1
ATOM 7937 C CA . LYS D 2 181 ? 122.651 135.510 102.368 1.00 45.31 181 LYS D CA 1
ATOM 7938 C C . LYS D 2 181 ? 122.952 136.819 103.086 1.00 46.39 181 LYS D C 1
ATOM 7939 O O . LYS D 2 181 ? 122.069 137.677 103.233 1.00 54.13 181 LYS D O 1
ATOM 7945 N N . CYS D 2 182 ? 124.199 136.987 103.535 1.00 45.80 182 CYS D N 1
ATOM 7946 C CA . CYS D 2 182 ? 124.622 138.239 104.151 1.00 43.62 182 CYS D CA 1
ATOM 7947 C C . CYS D 2 182 ? 124.578 139.393 103.157 1.00 46.09 182 CYS D C 1
ATOM 7948 O O . CYS D 2 182 ? 124.139 140.499 103.501 1.00 50.88 182 CYS D O 1
ATOM 7951 N N . LEU D 2 183 ? 125.026 139.149 101.917 1.00 45.58 183 LEU D N 1
ATOM 7952 C CA . LEU D 2 183 ? 124.942 140.171 100.874 1.00 44.98 183 LEU D CA 1
ATOM 7953 C C . LEU D 2 183 ? 123.497 140.538 100.554 1.00 45.46 183 LEU D C 1
ATOM 7954 O O . LEU D 2 183 ? 123.187 141.715 100.349 1.00 54.86 183 LEU D O 1
ATOM 7959 N N . ASP D 2 184 ? 122.602 139.544 100.522 1.00 46.94 184 ASP D N 1
ATOM 7960 C CA . ASP D 2 184 ? 121.185 139.819 100.285 1.00 51.04 184 ASP D CA 1
ATOM 7961 C C . ASP D 2 184 ? 120.570 140.632 101.416 1.00 49.67 184 ASP D C 1
ATOM 7962 O O . ASP D 2 184 ? 119.768 141.536 101.167 1.00 50.66 184 ASP D O 1
ATOM 7967 N N . LYS D 2 185 ? 120.946 140.341 102.665 1.00 45.30 185 LYS D N 1
ATOM 7968 C CA . LYS D 2 185 ? 120.403 141.096 103.794 1.00 48.24 185 LYS D CA 1
ATOM 7969 C C . LYS D 2 185 ? 120.915 142.537 103.813 1.00 54.46 185 LYS D C 1
ATOM 7970 O O . LYS D 2 185 ? 120.147 143.474 104.077 1.00 54.90 185 LYS D O 1
ATOM 7976 N N . ILE D 2 186 ? 122.203 142.735 103.515 1.00 51.86 186 ILE D N 1
ATOM 7977 C CA . ILE D 2 186 ? 122.762 144.086 103.472 1.00 46.60 186 ILE D CA 1
ATOM 7978 C C . ILE D 2 186 ? 122.187 144.874 102.293 1.00 46.49 186 ILE D C 1
ATOM 7979 O O . ILE D 2 186 ? 121.893 146.073 102.406 1.00 52.26 186 ILE D O 1
ATOM 7984 N N . TYR D 2 187 ? 121.969 144.209 101.155 1.00 47.66 187 TYR D N 1
ATOM 7985 C CA . TYR D 2 187 ? 121.333 144.870 100.022 1.00 50.52 187 TYR D CA 1
ATOM 7986 C C . TYR D 2 187 ? 119.865 145.179 100.288 1.00 53.01 187 TYR D C 1
ATOM 7987 O O . TYR D 2 187 ? 119.351 146.173 99.765 1.00 51.44 187 TYR D O 1
ATOM 7996 N N . GLU D 2 188 ? 119.188 144.354 101.093 1.00 56.59 188 GLU D N 1
ATOM 7997 C CA . GLU D 2 188 ? 117.840 144.686 101.543 1.00 53.12 188 GLU D CA 1
ATOM 7998 C C . GLU D 2 188 ? 117.846 145.910 102.447 1.00 54.00 188 GLU D C 1
ATOM 7999 O O . GLU D 2 188 ? 116.911 146.714 102.410 1.00 53.08 188 GLU D O 1
ATOM 8005 N N . PHE D 2 189 ? 118.876 146.049 103.289 1.00 52.61 189 PHE D N 1
ATOM 8006 C CA . PHE D 2 189 ? 119.050 147.281 104.063 1.00 47.44 189 PHE D CA 1
ATOM 8007 C C . PHE D 2 189 ? 119.244 148.486 103.148 1.00 51.88 189 PHE D C 1
ATOM 8008 O O . PHE D 2 189 ? 118.736 149.578 103.426 1.00 49.43 189 PHE D O 1
ATOM 8016 N N . LYS D 2 190 ? 119.996 148.302 102.062 1.00 56.30 190 LYS D N 1
ATOM 8017 C CA . LYS D 2 190 ? 120.197 149.378 101.095 1.00 48.10 190 LYS D CA 1
ATOM 8018 C C . LYS D 2 190 ? 118.912 149.718 100.342 1.00 51.94 190 LYS D C 1
ATOM 8019 O O . LYS D 2 190 ? 118.716 150.870 99.938 1.00 53.57 190 LYS D O 1
ATOM 8025 N N . GLU D 2 191 ? 118.023 148.741 100.155 1.00 63.05 191 GLU D N 1
ATOM 8026 C CA . GLU D 2 191 ? 116.827 148.944 99.343 1.00 60.58 191 GLU D CA 1
ATOM 8027 C C . GLU D 2 191 ? 115.748 149.778 100.026 1.00 61.22 191 GLU D C 1
ATOM 8028 O O . GLU D 2 191 ? 114.926 150.380 99.328 1.00 62.76 191 GLU D O 1
ATOM 8034 N N . GLN D 2 192 ? 115.718 149.836 101.358 1.00 56.22 192 GLN D N 1
ATOM 8035 C CA . GLN D 2 192 ? 114.712 150.642 102.047 1.00 57.77 192 GLN D CA 1
ATOM 8036 C C . GLN D 2 192 ? 115.170 152.068 102.332 1.00 60.11 192 GLN D C 1
ATOM 8037 O O . GLN D 2 192 ? 114.612 152.690 103.247 1.00 59.69 192 GLN D O 1
ATOM 8043 N N . ASN D 2 193 ? 116.160 152.569 101.580 1.00 58.95 193 ASN D N 1
ATOM 8044 C CA . ASN D 2 193 ? 116.592 153.974 101.589 1.00 58.18 193 ASN D CA 1
ATOM 8045 C C . ASN D 2 193 ? 117.092 154.416 102.966 1.00 58.10 193 ASN D C 1
ATOM 8046 O O . ASN D 2 193 ? 116.562 155.346 103.578 1.00 59.30 193 ASN D O 1
ATOM 8051 N N . LYS D 2 194 ? 118.129 153.740 103.450 1.00 51.32 194 LYS D N 1
ATOM 8052 C CA . LYS D 2 194 ? 118.761 154.067 104.719 1.00 48.00 194 LYS D CA 1
ATOM 8053 C C . LYS D 2 194 ? 120.152 154.632 104.474 1.00 50.91 194 LYS D C 1
ATOM 8054 O O . LYS D 2 194 ? 120.824 154.258 103.508 1.00 53.34 194 LYS D O 1
ATOM 8060 N N . THR D 2 195 ? 120.578 155.539 105.350 1.00 43.60 195 THR D N 1
ATOM 8061 C CA . THR D 2 195 ? 121.936 156.062 105.290 1.00 42.20 195 THR D CA 1
ATOM 8062 C C . THR D 2 195 ? 122.899 155.035 105.871 1.00 37.26 195 THR D C 1
ATOM 8063 O O . THR D 2 195 ? 122.821 154.703 107.056 1.00 36.90 195 THR D O 1
ATOM 8067 N N . ILE D 2 196 ? 123.804 154.525 105.040 1.00 37.13 196 ILE D N 1
ATOM 8068 C CA . ILE D 2 196 ? 124.723 153.464 105.433 1.00 38.85 196 ILE D CA 1
ATOM 8069 C C . ILE D 2 196 ? 126.146 153.996 105.354 1.00 33.72 196 ILE D C 1
ATOM 8070 O O . ILE D 2 196 ? 126.548 154.562 104.332 1.00 34.57 196 ILE D O 1
ATOM 8075 N N . PHE D 2 197 ? 126.898 153.826 106.437 1.00 27.98 197 PHE D N 1
ATOM 8076 C CA . PHE D 2 197 ? 128.321 154.131 106.476 1.00 31.01 197 PHE D CA 1
ATOM 8077 C C . PHE D 2 197 ? 129.102 152.826 106.470 1.00 33.53 197 PHE D C 1
ATOM 8078 O O . PHE D 2 197 ? 128.911 151.980 107.349 1.00 30.31 197 PHE D O 1
ATOM 8086 N N . PHE D 2 198 ? 129.974 152.664 105.480 1.00 36.13 198 PHE D N 1
ATOM 8087 C CA . PHE D 2 198 ? 130.735 151.435 105.291 1.00 28.65 198 PHE D CA 1
ATOM 8088 C C . PHE D 2 198 ? 132.217 151.739 105.460 1.00 30.15 198 PHE D C 1
ATOM 8089 O O . PHE D 2 198 ? 132.747 152.641 104.804 1.00 37.97 198 PHE D O 1
ATOM 8097 N N . VAL D 2 199 ? 132.876 150.984 106.331 1.00 28.43 199 VAL D N 1
ATOM 8098 C CA . VAL D 2 199 ? 134.296 151.144 106.620 1.00 41.34 199 VAL D CA 1
ATOM 8099 C C . VAL D 2 199 ? 134.986 149.837 106.260 1.00 40.89 199 VAL D C 1
ATOM 8100 O O . VAL D 2 199 ? 134.782 148.824 106.937 1.00 47.25 199 VAL D O 1
ATOM 8104 N N . SER D 2 200 ? 135.806 149.852 105.210 1.00 38.70 200 SER D N 1
ATOM 8105 C CA . SER D 2 200 ? 136.469 148.631 104.767 1.00 42.93 200 SER D CA 1
ATOM 8106 C C . SER D 2 200 ? 137.690 148.967 103.924 1.00 43.22 200 SER D C 1
ATOM 8107 O O . SER D 2 200 ? 137.873 150.099 103.472 1.00 41.25 200 SER D O 1
ATOM 8110 N N . HIS D 2 201 ? 138.526 147.947 103.724 1.00 42.40 201 HIS D N 1
ATOM 8111 C CA . HIS D 2 201 ? 139.619 147.988 102.767 1.00 39.31 201 HIS D CA 1
ATOM 8112 C C . HIS D 2 201 ? 139.318 147.215 101.493 1.00 42.13 201 HIS D C 1
ATOM 8113 O O . HIS D 2 201 ? 140.041 147.378 100.505 1.00 47.37 201 HIS D O 1
ATOM 8120 N N . ASN D 2 202 ? 138.286 146.375 101.495 1.00 47.65 202 ASN D N 1
ATOM 8121 C CA . ASN D 2 202 ? 137.898 145.595 100.322 1.00 40.94 202 ASN D CA 1
ATOM 8122 C C . ASN D 2 202 ? 137.251 146.531 99.313 1.00 40.40 202 ASN D C 1
ATOM 8123 O O . ASN D 2 202 ? 136.075 146.880 99.435 1.00 48.73 202 ASN D O 1
ATOM 8128 N N . LEU D 2 203 ? 138.020 146.935 98.303 1.00 37.06 203 LEU D N 1
ATOM 8129 C CA . LEU D 2 203 ? 137.545 147.942 97.362 1.00 41.63 203 LEU D CA 1
ATOM 8130 C C . LEU D 2 203 ? 136.526 147.384 96.376 1.00 46.61 203 LEU D C 1
ATOM 8131 O O . LEU D 2 203 ? 135.763 148.157 95.788 1.00 45.83 203 LEU D O 1
ATOM 8136 N N . GLY D 2 204 ? 136.501 146.064 96.177 1.00 49.82 204 GLY D N 1
ATOM 8137 C CA . GLY D 2 204 ? 135.472 145.469 95.337 1.00 43.57 204 GLY D CA 1
ATOM 8138 C C . GLY D 2 204 ? 134.083 145.573 95.940 1.00 45.99 204 GLY D C 1
ATOM 8139 O O . GLY D 2 204 ? 133.124 145.935 95.250 1.00 48.92 204 GLY D O 1
ATOM 8140 N N . GLN D 2 205 ? 133.961 145.276 97.238 1.00 45.49 205 GLN D N 1
ATOM 8141 C CA . GLN D 2 205 ? 132.681 145.418 97.928 1.00 45.86 205 GLN D CA 1
ATOM 8142 C C . GLN D 2 205 ? 132.280 146.881 98.044 1.00 47.79 205 GLN D C 1
ATOM 8143 O O . GLN D 2 205 ? 131.091 147.214 97.984 1.00 53.65 205 GLN D O 1
ATOM 8149 N N . VAL D 2 206 ? 133.266 147.764 98.214 1.00 43.95 206 VAL D N 1
ATOM 8150 C CA . VAL D 2 206 ? 133.015 149.202 98.272 1.00 37.67 206 VAL D CA 1
ATOM 8151 C C . VAL D 2 206 ? 132.487 149.708 96.932 1.00 41.78 206 VAL D C 1
ATOM 8152 O O . VAL D 2 206 ? 131.516 150.475 96.880 1.00 42.94 206 VAL D O 1
ATOM 8156 N N . ARG D 2 207 ? 133.094 149.258 95.829 1.00 47.97 207 ARG D N 1
ATOM 8157 C CA . ARG D 2 207 ? 132.656 149.684 94.501 1.00 48.21 207 ARG D CA 1
ATOM 8158 C C . ARG D 2 207 ? 131.281 149.120 94.158 1.00 47.80 207 ARG D C 1
ATOM 8159 O O . ARG D 2 207 ? 130.435 149.826 93.598 1.00 50.25 207 ARG D O 1
ATOM 8167 N N . GLN D 2 208 ? 131.029 147.858 94.503 1.00 50.40 208 GLN D N 1
ATOM 8168 C CA . GLN D 2 208 ? 129.751 147.238 94.186 1.00 50.69 208 GLN D CA 1
ATOM 8169 C C . GLN D 2 208 ? 128.636 147.606 95.159 1.00 49.70 208 GLN D C 1
ATOM 8170 O O . GLN D 2 208 ? 127.466 147.345 94.860 1.00 49.54 208 GLN D O 1
ATOM 8176 N N . PHE D 2 209 ? 128.953 148.233 96.290 1.00 49.81 209 PHE D N 1
ATOM 8177 C CA . PHE D 2 209 ? 127.953 148.547 97.305 1.00 45.56 209 PHE D CA 1
ATOM 8178 C C . PHE D 2 209 ? 127.718 150.037 97.499 1.00 49.53 209 PHE D C 1
ATOM 8179 O O . PHE D 2 209 ? 126.564 150.471 97.538 1.00 48.52 209 PHE D O 1
ATOM 8187 N N . CYS D 2 210 ? 128.772 150.838 97.620 1.00 47.64 210 CYS D N 1
ATOM 8188 C CA . CYS D 2 210 ? 128.632 152.228 98.031 1.00 44.55 210 CYS D CA 1
ATOM 8189 C C . CYS D 2 210 ? 128.306 153.134 96.850 1.00 42.05 210 CYS D C 1
ATOM 8190 O O . CYS D 2 210 ? 128.543 152.791 95.689 1.00 46.97 210 CYS D O 1
ATOM 8193 N N . THR D 2 211 ? 127.741 154.301 97.168 1.00 38.29 211 THR D N 1
ATOM 8194 C CA . THR D 2 211 ? 127.456 155.331 96.180 1.00 37.75 211 THR D CA 1
ATOM 8195 C C . THR D 2 211 ? 128.282 156.594 96.367 1.00 39.63 211 THR D C 1
ATOM 8196 O O . THR D 2 211 ? 128.391 157.385 95.427 1.00 38.95 211 THR D O 1
ATOM 8200 N N . LYS D 2 212 ? 128.852 156.803 97.552 1.00 43.41 212 LYS D N 1
ATOM 8201 C CA . LYS D 2 212 ? 129.717 157.940 97.823 1.00 35.71 212 LYS D CA 1
ATOM 8202 C C . LYS D 2 212 ? 130.944 157.454 98.578 1.00 36.72 212 LYS D C 1
ATOM 8203 O O . LYS D 2 212 ? 130.908 156.434 99.269 1.00 41.26 212 LYS D O 1
ATOM 8209 N N . ILE D 2 213 ? 132.044 158.190 98.432 1.00 37.15 213 ILE D N 1
ATOM 8210 C CA . ILE D 2 213 ? 133.321 157.828 99.037 1.00 38.40 213 ILE D CA 1
ATOM 8211 C C . ILE D 2 213 ? 133.806 158.987 99.893 1.00 36.70 213 ILE D C 1
ATOM 8212 O O . ILE D 2 213 ? 133.854 160.130 99.426 1.00 39.94 213 ILE D O 1
ATOM 8217 N N . ALA D 2 214 ? 134.154 158.695 101.143 1.00 36.34 214 ALA D N 1
ATOM 8218 C CA . ALA D 2 214 ? 134.839 159.634 102.021 1.00 32.22 214 ALA D CA 1
ATOM 8219 C C . ALA D 2 214 ? 136.256 159.127 102.257 1.00 32.43 214 ALA D C 1
ATOM 8220 O O . ALA D 2 214 ? 136.455 158.154 102.992 1.00 33.51 214 ALA D O 1
ATOM 8222 N N . TRP D 2 215 ? 137.231 159.781 101.633 1.00 32.68 215 TRP D N 1
ATOM 8223 C CA . TRP D 2 215 ? 138.639 159.411 101.741 1.00 29.22 215 TRP D CA 1
ATOM 8224 C C . TRP D 2 215 ? 139.228 160.145 102.940 1.00 31.29 215 TRP D C 1
ATOM 8225 O O . TRP D 2 215 ? 139.192 161.378 103.002 1.00 32.67 215 TRP D O 1
ATOM 8236 N N . ILE D 2 216 ? 139.777 159.381 103.882 1.00 27.21 216 ILE D N 1
ATOM 8237 C CA . ILE D 2 216 ? 140.408 159.921 105.081 1.00 31.62 216 ILE D CA 1
ATOM 8238 C C . ILE D 2 216 ? 141.908 159.694 104.979 1.00 31.65 216 ILE D C 1
ATOM 8239 O O . ILE D 2 216 ? 142.359 158.563 104.762 1.00 38.11 216 ILE D O 1
ATOM 8244 N N . GLU D 2 217 ? 142.682 160.765 105.136 1.00 35.58 217 GLU D N 1
ATOM 8245 C CA . GLU D 2 217 ? 144.138 160.692 105.042 1.00 37.99 217 GLU D CA 1
ATOM 8246 C C . GLU D 2 217 ? 144.737 161.516 106.173 1.00 38.92 217 GLU D C 1
ATOM 8247 O O . GLU D 2 217 ? 144.637 162.747 106.164 1.00 45.38 217 GLU D O 1
ATOM 8253 N N . GLY D 2 218 ? 145.358 160.838 107.133 1.00 35.91 218 GLY D N 1
ATOM 8254 C CA . GLY D 2 218 ? 146.053 161.505 108.224 1.00 31.47 218 GLY D CA 1
ATOM 8255 C C . GLY D 2 218 ? 145.155 162.279 109.164 1.00 38.23 218 GLY D C 1
ATOM 8256 O O . GLY D 2 218 ? 145.543 163.349 109.648 1.00 44.42 218 GLY D O 1
ATOM 8257 N N . GLY D 2 219 ? 143.961 161.761 109.437 1.00 39.72 219 GLY D N 1
ATOM 8258 C CA . GLY D 2 219 ? 143.021 162.451 110.295 1.00 29.03 219 GLY D CA 1
ATOM 8259 C C . GLY D 2 219 ? 142.188 163.510 109.618 1.00 33.08 219 GLY D C 1
ATOM 8260 O O . GLY D 2 219 ? 141.367 164.147 110.284 1.00 38.01 219 GLY D O 1
ATOM 8261 N N . LYS D 2 220 ? 142.358 163.710 108.316 1.00 35.05 220 LYS D N 1
ATOM 8262 C CA . LYS D 2 220 ? 141.649 164.742 107.578 1.00 34.58 220 LYS D CA 1
ATOM 8263 C C . LYS D 2 220 ? 140.842 164.115 106.452 1.00 34.04 220 LYS D C 1
ATOM 8264 O O . LYS D 2 220 ? 141.185 163.054 105.927 1.00 40.66 220 LYS D O 1
ATOM 8270 N N . LEU D 2 221 ? 139.759 164.788 106.083 1.00 34.35 221 LEU D N 1
ATOM 8271 C CA . LEU D 2 221 ? 138.955 164.377 104.938 1.00 36.93 221 LEU D CA 1
ATOM 8272 C C . LEU D 2 221 ? 139.676 164.836 103.679 1.00 33.79 221 LEU D C 1
ATOM 8273 O O . LEU D 2 221 ? 139.675 166.021 103.344 1.00 39.41 221 LEU D O 1
ATOM 8278 N N . LYS D 2 222 ? 140.317 163.891 102.987 1.00 39.04 222 LYS D N 1
ATOM 8279 C CA . LYS D 2 222 ? 141.054 164.232 101.775 1.00 38.81 222 LYS D CA 1
ATOM 8280 C C . LYS D 2 222 ? 140.109 164.553 100.625 1.00 40.34 222 LYS D C 1
ATOM 8281 O O . LYS D 2 222 ? 140.310 165.539 99.907 1.00 47.05 222 LYS D O 1
ATOM 8287 N N . ASP D 2 223 ? 139.072 163.740 100.440 1.00 39.07 223 ASP D N 1
ATOM 8288 C CA . ASP D 2 223 ? 138.097 163.979 99.388 1.00 38.51 223 ASP D CA 1
ATOM 8289 C C . ASP D 2 223 ? 136.776 163.343 99.787 1.00 38.91 223 ASP D C 1
ATOM 8290 O O . ASP D 2 223 ? 136.738 162.331 100.491 1.00 43.09 223 ASP D O 1
ATOM 8295 N N . TYR D 2 224 ? 135.690 163.958 99.326 1.00 39.03 224 TYR D N 1
ATOM 8296 C CA . TYR D 2 224 ? 134.349 163.447 99.573 1.00 37.78 224 TYR D CA 1
ATOM 8297 C C . TYR D 2 224 ? 133.497 163.748 98.351 1.00 42.77 224 TYR D C 1
ATOM 8298 O O . TYR D 2 224 ? 133.472 164.889 97.882 1.00 47.22 224 TYR D O 1
ATOM 8307 N N . GLY D 2 225 ? 132.813 162.732 97.839 1.00 41.54 225 GLY D N 1
ATOM 8308 C CA . GLY D 2 225 ? 132.009 162.902 96.643 1.00 42.94 225 GLY D CA 1
ATOM 8309 C C . GLY D 2 225 ? 131.519 161.560 96.139 1.00 45.21 225 GLY D C 1
ATOM 8310 O O . GLY D 2 225 ? 131.471 160.586 96.888 1.00 45.66 225 GLY D O 1
ATOM 8311 N N . GLU D 2 226 ? 131.164 161.530 94.854 1.00 48.29 226 GLU D N 1
ATOM 8312 C CA . GLU D 2 226 ? 130.627 160.320 94.242 1.00 49.68 226 GLU D CA 1
ATOM 8313 C C . GLU D 2 226 ? 131.705 159.248 94.120 1.00 51.30 226 GLU D C 1
ATOM 8314 O O . GLU D 2 226 ? 132.904 159.536 94.163 1.00 54.80 226 GLU D O 1
ATOM 8320 N N . LEU D 2 227 ? 131.256 157.997 93.978 1.00 49.60 227 LEU D N 1
ATOM 8321 C CA . LEU D 2 227 ? 132.171 156.856 93.970 1.00 46.54 227 LEU D CA 1
ATOM 8322 C C . LEU D 2 227 ? 133.069 156.868 92.738 1.00 45.97 227 LEU D C 1
ATOM 8323 O O . LEU D 2 227 ? 134.287 156.671 92.843 1.00 50.96 227 LEU D O 1
ATOM 8328 N N . ASP D 2 228 ? 132.491 157.144 91.567 1.00 50.50 228 ASP D N 1
ATOM 8329 C CA . ASP D 2 228 ? 133.247 157.197 90.320 1.00 54.36 228 ASP D CA 1
ATOM 8330 C C . ASP D 2 228 ? 134.168 158.407 90.233 1.00 57.43 228 ASP D C 1
ATOM 8331 O O . ASP D 2 228 ? 135.033 158.442 89.352 1.00 57.96 228 ASP D O 1
ATOM 8336 N N . ASP D 2 229 ? 134.002 159.392 91.114 1.00 59.30 229 ASP D N 1
ATOM 8337 C CA . ASP D 2 229 ? 134.839 160.582 91.144 1.00 56.24 229 ASP D CA 1
ATOM 8338 C C . ASP D 2 229 ? 135.998 160.398 92.124 1.00 56.81 229 ASP D C 1
ATOM 8339 O O . ASP D 2 229 ? 137.132 160.776 91.821 1.00 60.95 229 ASP D O 1
ATOM 8344 N N . VAL D 2 230 ? 135.738 159.798 93.284 1.00 48.15 230 VAL D N 1
ATOM 8345 C CA . VAL D 2 230 ? 136.724 159.772 94.362 1.00 51.35 230 VAL D CA 1
ATOM 8346 C C . VAL D 2 230 ? 137.481 158.447 94.417 1.00 50.35 230 VAL D C 1
ATOM 8347 O O . VAL D 2 230 ? 138.695 158.442 94.644 1.00 56.89 230 VAL D O 1
ATOM 8351 N N . LEU D 2 231 ? 136.792 157.318 94.227 1.00 45.09 231 LEU D N 1
ATOM 8352 C CA . LEU D 2 231 ? 137.446 156.011 94.312 1.00 44.36 231 LEU D CA 1
ATOM 8353 C C . LEU D 2 231 ? 138.555 155.760 93.278 1.00 47.31 231 LEU D C 1
ATOM 8354 O O . LEU D 2 231 ? 139.551 155.112 93.654 1.00 44.73 231 LEU D O 1
ATOM 8359 N N . PRO D 2 232 ? 138.459 156.183 91.997 1.00 49.85 232 PRO D N 1
ATOM 8360 C CA . PRO D 2 232 ? 139.654 156.090 91.134 1.00 50.82 232 PRO D CA 1
ATOM 8361 C C . PRO D 2 232 ? 140.858 156.885 91.619 1.00 47.84 232 PRO D C 1
ATOM 8362 O O . PRO D 2 232 ? 141.991 156.455 91.387 1.00 51.15 232 PRO D O 1
ATOM 8366 N N . LYS D 2 233 ? 140.658 158.015 92.301 1.00 44.05 233 LYS D N 1
ATOM 8367 C CA . LYS D 2 233 ? 141.805 158.770 92.806 1.00 47.50 233 LYS D CA 1
ATOM 8368 C C . LYS D 2 233 ? 142.455 158.078 94.000 1.00 46.43 233 LYS D C 1
ATOM 8369 O O . LYS D 2 233 ? 143.685 158.102 94.137 1.00 46.73 233 LYS D O 1
ATOM 8375 N N . TYR D 2 234 ? 141.657 157.439 94.861 1.00 38.47 234 TYR D N 1
ATOM 8376 C CA . TYR D 2 234 ? 142.227 156.637 95.941 1.00 37.66 234 TYR D CA 1
ATOM 8377 C C . TYR D 2 234 ? 142.949 155.410 95.397 1.00 41.24 234 TYR D C 1
ATOM 8378 O O . TYR D 2 234 ? 144.003 155.021 95.919 1.00 38.94 234 TYR D O 1
ATOM 8387 N N . GLU D 2 235 ? 142.402 154.795 94.343 1.00 50.98 235 GLU D N 1
ATOM 8388 C CA . GLU D 2 235 ? 143.086 153.680 93.693 1.00 48.12 235 GLU D CA 1
ATOM 8389 C C . GLU D 2 235 ? 144.388 154.129 93.038 1.00 49.80 235 GLU D C 1
ATOM 8390 O O . GLU D 2 235 ? 145.390 153.407 93.078 1.00 53.87 235 GLU D O 1
ATOM 8396 N N . ALA D 2 236 ? 144.390 155.324 92.437 1.00 49.77 236 ALA D N 1
ATOM 8397 C CA . ALA D 2 236 ? 145.605 155.873 91.840 1.00 49.11 236 ALA D CA 1
ATOM 8398 C C . ALA D 2 236 ? 146.660 156.169 92.898 1.00 49.00 236 ALA D C 1
ATOM 8399 O O . ALA D 2 236 ? 147.852 155.934 92.670 1.00 53.46 236 ALA D O 1
ATOM 8401 N N . PHE D 2 237 ? 146.238 156.674 94.063 1.00 51.31 237 PHE D N 1
ATOM 8402 C CA . PHE D 2 237 ? 147.161 156.857 95.181 1.00 45.88 237 PHE D CA 1
ATOM 8403 C C . PHE D 2 237 ? 147.723 155.522 95.658 1.00 42.51 237 PHE D C 1
ATOM 8404 O O . PHE D 2 237 ? 148.913 155.424 95.988 1.00 50.00 237 PHE D O 1
ATOM 8412 N N . LEU D 2 238 ? 146.874 154.489 95.708 1.00 48.33 238 LEU D N 1
ATOM 8413 C CA . LEU D 2 238 ? 147.318 153.173 96.158 1.00 48.95 238 LEU D CA 1
ATOM 8414 C C . LEU D 2 238 ? 148.344 152.564 95.208 1.00 50.21 238 LEU D C 1
ATOM 8415 O O . LEU D 2 238 ? 149.345 152.000 95.657 1.00 50.40 238 LEU D O 1
ATOM 8420 N N . ASN D 2 239 ? 148.122 152.676 93.893 1.00 55.89 239 ASN D N 1
ATOM 8421 C CA . ASN D 2 239 ? 149.116 152.154 92.953 1.00 56.85 239 ASN D CA 1
ATOM 8422 C C . ASN D 2 239 ? 150.350 153.047 92.884 1.00 57.91 239 ASN D C 1
ATOM 8423 O O . ASN D 2 239 ? 151.443 152.574 92.549 1.00 64.80 239 ASN D O 1
ATOM 8428 N N . ASP D 2 240 ? 150.202 154.339 93.185 1.00 60.28 240 ASP D N 1
ATOM 8429 C CA . ASP D 2 240 ? 151.359 155.225 93.204 1.00 57.38 240 ASP D CA 1
ATOM 8430 C C . ASP D 2 240 ? 152.239 154.961 94.419 1.00 61.24 240 ASP D C 1
ATOM 8431 O O . ASP D 2 240 ? 153.446 155.223 94.382 1.00 65.95 240 ASP D O 1
ATOM 8436 N N . PHE D 2 241 ? 151.652 154.453 95.506 1.00 58.11 241 PHE D N 1
ATOM 8437 C CA . PHE D 2 241 ? 152.426 154.228 96.723 1.00 54.05 241 PHE D CA 1
ATOM 8438 C C . PHE D 2 241 ? 153.370 153.036 96.588 1.00 56.96 241 PHE D C 1
ATOM 8439 O O . PHE D 2 241 ? 154.475 153.048 97.143 1.00 62.37 241 PHE D O 1
ATOM 8447 N N . LYS D 2 242 ? 152.955 151.991 95.865 1.00 57.05 242 LYS D N 1
ATOM 8448 C CA . LYS D 2 242 ? 153.808 150.810 95.733 1.00 59.23 242 LYS D CA 1
ATOM 8449 C C . LYS D 2 242 ? 154.981 151.029 94.791 1.00 61.32 242 LYS D C 1
ATOM 8450 O O . LYS D 2 242 ? 155.948 150.263 94.848 1.00 65.07 242 LYS D O 1
ATOM 8456 N N . LYS D 2 243 ? 154.925 152.043 93.931 1.00 65.16 243 LYS D N 1
ATOM 8457 C CA . LYS D 2 243 ? 155.992 152.325 92.985 1.00 66.57 243 LYS D CA 1
ATOM 8458 C C . LYS D 2 243 ? 157.063 153.242 93.557 1.00 67.39 243 LYS D C 1
ATOM 8459 O O . LYS D 2 243 ? 158.014 153.578 92.846 1.00 71.15 243 LYS D O 1
ATOM 8465 N N . LYS D 2 244 ? 156.932 153.655 94.812 1.00 63.51 244 LYS D N 1
ATOM 8466 C CA . LYS D 2 244 ? 157.959 154.440 95.478 1.00 64.58 244 LYS D CA 1
ATOM 8467 C C . LYS D 2 244 ? 158.977 153.524 96.149 1.00 65.52 244 LYS D C 1
ATOM 8468 O O . LYS D 2 244 ? 158.733 152.337 96.370 1.00 65.93 244 LYS D O 1
ATOM 8474 N N . SER D 2 245 ? 160.130 154.099 96.475 1.00 66.98 245 SER D N 1
ATOM 8475 C CA . SER D 2 245 ? 161.131 153.385 97.249 1.00 66.64 245 SER D CA 1
ATOM 8476 C C . SER D 2 245 ? 160.738 153.366 98.726 1.00 67.49 245 SER D C 1
ATOM 8477 O O . SER D 2 245 ? 159.768 154.002 99.146 1.00 71.05 245 SER D O 1
ATOM 8480 N N . LYS D 2 246 ? 161.507 152.613 99.517 1.00 68.42 246 LYS D N 1
ATOM 8481 C CA . LYS D 2 246 ? 161.232 152.513 100.949 1.00 67.24 246 LYS D CA 1
ATOM 8482 C C . LYS D 2 246 ? 161.505 153.833 101.659 1.00 65.81 246 LYS D C 1
ATOM 8483 O O . LYS D 2 246 ? 160.804 154.190 102.615 1.00 67.78 246 LYS D O 1
ATOM 8489 N N . ALA D 2 247 ? 162.521 154.571 101.202 1.00 65.58 247 ALA D N 1
ATOM 8490 C CA . ALA D 2 247 ? 162.812 155.884 101.767 1.00 67.00 247 ALA D CA 1
ATOM 8491 C C . ALA D 2 247 ? 161.700 156.878 101.460 1.00 67.98 247 ALA D C 1
ATOM 8492 O O . ALA D 2 247 ? 161.344 157.700 102.311 1.00 69.40 247 ALA D O 1
ATOM 8494 N N . GLU D 2 248 ? 161.131 156.809 100.253 1.00 65.63 248 GLU D N 1
ATOM 8495 C CA . GLU D 2 248 ? 160.033 157.700 99.885 1.00 66.90 248 GLU D CA 1
ATOM 8496 C C . GLU D 2 248 ? 158.766 157.384 100.676 1.00 67.78 248 GLU D C 1
ATOM 8497 O O . GLU D 2 248 ? 158.043 158.299 101.089 1.00 67.15 248 GLU D O 1
ATOM 8503 N N . GLN D 2 249 ? 158.488 156.096 100.900 1.00 60.14 249 GLN D N 1
ATOM 8504 C CA . GLN D 2 249 ? 157.335 155.706 101.708 1.00 60.24 249 GLN D CA 1
ATOM 8505 C C . GLN D 2 249 ? 157.515 156.114 103.166 1.00 59.15 249 GLN D C 1
ATOM 8506 O O . GLN D 2 249 ? 156.557 156.554 103.817 1.00 60.51 249 GLN D O 1
ATOM 8512 N N . LYS D 2 250 ? 158.738 155.983 103.689 1.00 62.73 250 LYS D N 1
ATOM 8513 C CA . LYS D 2 250 ? 159.019 156.438 105.049 1.00 62.90 250 LYS D CA 1
ATOM 8514 C C . LYS D 2 250 ? 158.906 157.954 105.163 1.00 62.23 250 LYS D C 1
ATOM 8515 O O . LYS D 2 250 ? 158.425 158.469 106.177 1.00 63.17 250 LYS D O 1
ATOM 8521 N N . GLU D 2 251 ? 159.336 158.680 104.125 1.00 63.71 251 GLU D N 1
ATOM 8522 C CA . GLU D 2 251 ? 159.204 160.134 104.109 1.00 62.61 251 GLU D CA 1
ATOM 8523 C C . GLU D 2 251 ? 157.739 160.555 104.063 1.00 62.51 251 GLU D C 1
ATOM 8524 O O . GLU D 2 251 ? 157.344 161.514 104.735 1.00 66.60 251 GLU D O 1
ATOM 8530 N N . PHE D 2 252 ? 156.918 159.837 103.288 1.00 61.30 252 PHE D N 1
ATOM 8531 C CA . PHE D 2 252 ? 155.484 160.122 103.246 1.00 57.86 252 PHE D CA 1
ATOM 8532 C C . PHE D 2 252 ? 154.820 159.849 104.590 1.00 56.33 252 PHE D C 1
ATOM 8533 O O . PHE D 2 252 ? 153.985 160.640 105.046 1.00 61.15 252 PHE D O 1
ATOM 8541 N N . ARG D 2 253 ? 155.179 158.734 105.237 1.00 58.77 253 ARG D N 1
ATOM 8542 C CA . ARG D 2 253 ? 154.615 158.414 106.546 1.00 56.83 253 ARG D CA 1
ATOM 8543 C C . ARG D 2 253 ? 155.047 159.423 107.606 1.00 59.41 253 ARG D C 1
ATOM 8544 O O . ARG D 2 253 ? 154.243 159.822 108.457 1.00 61.06 253 ARG D O 1
ATOM 8552 N N . ASN D 2 254 ? 156.308 159.864 107.554 1.00 64.54 254 ASN D N 1
ATOM 8553 C CA . ASN D 2 254 ? 156.800 160.852 108.509 1.00 62.52 254 ASN D CA 1
ATOM 8554 C C . ASN D 2 254 ? 156.156 162.214 108.288 1.00 58.44 254 ASN D C 1
ATOM 8555 O O . ASN D 2 254 ? 155.843 162.918 109.254 1.00 63.43 254 ASN D O 1
ATOM 8560 N N . LYS D 2 255 ? 155.937 162.600 107.028 1.00 56.98 255 LYS D N 1
ATOM 8561 C CA . LYS D 2 255 ? 155.282 163.873 106.741 1.00 58.45 255 LYS D CA 1
ATOM 8562 C C . LYS D 2 255 ? 153.809 163.819 107.132 1.00 59.92 255 LYS D C 1
ATOM 8563 O O . LYS D 2 255 ? 153.232 164.834 107.536 1.00 63.90 255 LYS D O 1
ATOM 8569 N N . LEU D 2 256 ? 153.181 162.645 107.004 1.00 56.66 256 LEU D N 1
ATOM 8570 C CA . LEU D 2 256 ? 151.808 162.486 107.470 1.00 55.29 256 LEU D CA 1
ATOM 8571 C C . LEU D 2 256 ? 151.722 162.573 108.990 1.00 52.46 256 LEU D C 1
ATOM 8572 O O . LEU D 2 256 ? 150.806 163.200 109.532 1.00 58.06 256 LEU D O 1
ATOM 8577 N N . ASP D 2 257 ? 152.672 161.954 109.694 1.00 56.80 257 ASP D N 1
ATOM 8578 C CA . ASP D 2 257 ? 152.630 161.927 111.150 1.00 54.85 257 ASP D CA 1
ATOM 8579 C C . ASP D 2 257 ? 153.161 163.202 111.793 1.00 55.54 257 ASP D C 1
ATOM 8580 O O . ASP D 2 257 ? 152.943 163.407 112.991 1.00 58.71 257 ASP D O 1
ATOM 8585 N N . GLU D 2 258 ? 153.865 164.047 111.034 1.00 61.80 258 GLU D N 1
ATOM 8586 C CA . GLU D 2 258 ? 154.400 165.287 111.591 1.00 62.14 258 GLU D CA 1
ATOM 8587 C C . GLU D 2 258 ? 153.290 166.273 111.939 1.00 63.12 258 GLU D C 1
ATOM 8588 O O . GLU D 2 258 ? 153.307 166.879 113.017 1.00 65.49 258 GLU D O 1
ATOM 8594 N N . SER D 2 259 ? 152.310 166.435 111.050 1.00 54.53 259 SER D N 1
ATOM 8595 C CA . SER D 2 259 ? 151.200 167.346 111.292 1.00 51.96 259 SER D CA 1
ATOM 8596 C C . SER D 2 259 ? 150.217 166.831 112.335 1.00 49.23 259 SER D C 1
ATOM 8597 O O . SER D 2 259 ? 149.503 167.639 112.939 1.00 54.60 259 SER D O 1
ATOM 8600 N N . ARG D 2 260 ? 150.164 165.521 112.567 1.00 39.01 260 ARG D N 1
ATOM 8601 C CA . ARG D 2 260 ? 149.214 164.950 113.513 1.00 32.04 260 ARG D CA 1
ATOM 8602 C C . ARG D 2 260 ? 149.666 165.067 114.960 1.00 34.36 260 ARG D C 1
ATOM 8603 O O . ARG D 2 260 ? 148.858 164.854 115.869 1.00 36.60 260 ARG D O 1
ATOM 8611 N N . PHE D 2 261 ? 150.932 165.398 115.199 1.00 44.74 261 PHE D N 1
ATOM 8612 C CA . PHE D 2 261 ? 151.472 165.535 116.546 1.00 37.76 261 PHE D CA 1
ATOM 8613 C C . PHE D 2 261 ? 151.817 166.995 116.806 1.00 42.02 261 PHE D C 1
ATOM 8614 O O . PHE D 2 261 ? 152.396 167.664 115.943 1.00 46.68 261 PHE D O 1
ATOM 8622 N N . VAL D 2 262 ? 151.460 167.486 117.994 1.00 45.09 262 VAL D N 1
ATOM 8623 C CA . VAL D 2 262 ? 151.642 168.885 118.355 1.00 48.23 262 VAL D CA 1
ATOM 8624 C C . VAL D 2 262 ? 151.720 168.979 119.877 1.00 47.18 262 VAL D C 1
ATOM 8625 O O . VAL D 2 262 ? 151.070 168.228 120.608 1.00 46.74 262 VAL D O 1
ATOM 8629 N N . ILE D 2 263 ? 152.576 169.881 120.356 1.00 55.13 263 ILE D N 1
ATOM 8630 C CA . ILE D 2 263 ? 152.692 170.187 121.777 1.00 54.78 263 ILE D CA 1
ATOM 8631 C C . ILE D 2 263 ? 151.743 171.337 122.087 1.00 54.75 263 ILE D C 1
ATOM 8632 O O . ILE D 2 263 ? 151.906 172.446 121.561 1.00 56.80 263 ILE D O 1
ATOM 8637 N N . LYS D 2 264 ? 150.752 171.074 122.933 1.00 56.14 264 LYS D N 1
ATOM 8638 C CA . LYS D 2 264 ? 149.810 172.104 123.354 1.00 55.40 264 LYS D CA 1
ATOM 8639 C C . LYS D 2 264 ? 149.272 171.808 124.749 1.00 57.35 264 LYS D C 1
ATOM 8640 O O . LYS D 2 264 ? 148.697 172.681 125.400 1.00 58.22 264 LYS D O 1
#

Sequence (1068 aa):
MSAIGTVFKEHVKNFYLIQRLAQFQVKIINHSNYLGVAWELINPVMQIMVYWMVFGLGIRSNAPIHGVPFVYWLLVGISMWFFINQGILEGTKAITQKFNQVSKMNFPLSIIPTYIVTSRFYGHLGLLLLVIIACMFTGIYPSIHIIQLLIYVPFCFFLTASVTLLTSTLGVLVRDTQMLMQAILRILFYFSPILWLPKNHGISGLIHEMMKYNPVYFIAESYRAAILYHEWYFMDHWKLMLYNFGIVAIFFAIGAYLHMKYRDQFADFLMNVSVNIKNVTKEYRIYRTNKERMKDALIPKHKNKTFFALDDISLKAYEGDVIGLVGINGSGKSTLSNIIGGSLSPTVGKVDRNGEVSVIAISAGLSGQLTGIENIEFKMLCMGFKRKEIKAMTPKIIEFSELGEFIYQPVKKYSSGMRAKLGFSINITVNPDILVIDEALSVGDQTFAQKCLDKIYEFKEQNKTIFFVSHNLGQVRQFCTKIAWIEGGKLKDYGELDDVLPKYEAFLNDFKKKSKAEQKEFRNKLDESRFVIKMSAIGTVFKEHVKNFYLIQRLAQFQVKIINHSNYLGVAWELINPVMQIMVYWMVFGLGIRSNAPIHGVPFVYWLLVGISMWFFINQGILEGTKAITQKFNQVSKMNFPLSIIPTYIVTSRFYGHLGLLLLVIIACMFTGIYPSIHIIQLLIYVPFCFFLTASVTLLTSTLGVLVRDTQMLMQAILRILFYFSPILWLPKNHGISGLIHEMMKYNPVYFIAESYRAAILYHEWYFMDHWKLMLYNFGIVAIFFAIGAYLHMKYRDQFADFLMNVSVNIKNVTKEYRIYRTNKERMKDALIPKHKNKTFFALDDISLKAYEGDVIGLVGINGSGKSTLSNIIGGSLSPTVGKVDRNGEVSVIAISAGLSGQLTGIENIEFKMLCMGFKRKEIKAMTPKIIEFSELGEFIYQPVKKYSSGMRAKLGFSINITVNPDILVIDEALSVGDQTFAQKCLDKIYEFKEQNKTIFFVSHNLGQVRQFCTKIAWIEGGKLKDYGELDDVLPKYEAFLNDFKKKSKAEQKEFRNKLDESRFVIK

Nearest PDB structures (foldseek):
  6jbh-assembly1_D  TM=9.294E-01  e=1.018E-16  Alicyclobacillus herbarius
  8dku-assembly1_B  TM=8.652E-0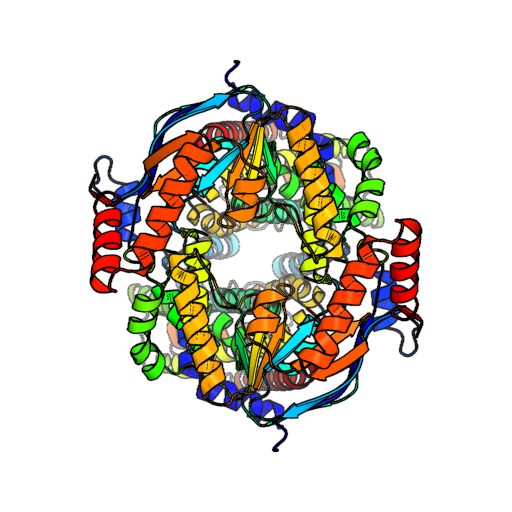1  e=3.666E-09  Aquifex aeolicus VF5
  6m96-assembly1_B-2  TM=8.494E-01  e=3.514E-09  Aquifex aeolicus VF5
  7k2t-assembly1_B  TM=8.865E-01  e=1.310E-08  Aquifex aeolicus VF5
  8tun-assembly1_C  TM=7.316E-01  e=5.904E-06  Caldimonas thermodepolymerans

Solvent-accessible surface area: 45320 Å² total; per-residue (Å²): 196,81,16,61,35,22,0,123,98,20,41,88,136,16,135,67,20,9,58,60,2,0,76,1,26,18,84,27,77,6,48,34,6,54,80,7,81,42,8,23,61,58,3,10,59,36,15,13,100,4,5,71,82,20,1,0,88,43,63,32,88,60,34,91,10,134,78,11,51,1,50,45,1,0,24,0,0,0,1,0,15,15,4,2,34,46,0,6,57,59,0,1,86,1,0,37,111,26,10,110,44,7,19,67,26,135,22,24,25,0,0,2,1,10,7,5,0,10,5,30,27,73,13,5,77,25,7,11,111,79,3,28,74,34,2,74,175,74,44,25,139,58,44,116,31,35,89,4,18,137,101,3,10,48,11,0,29,114,10,0,16,7,18,0,5,21,10,0,0,60,0,1,29,57,38,10,25,26,44,76,11,56,6,64,4,58,75,45,8,6,60,0,0,0,3,29,15,15,134,94,100,46,120,39,53,129,52,18,91,109,1,56,131,12,20,3,16,1,1,0,25,0,0,0,1,1,5,7,54,63,68,77,8,78,126,111,61,127,146,24,32,102,70,0,81,28,40,24,57,104,60,53,44,89,0,0,131,30,0,58,104,49,36,92,59,0,35,70,74,47,220,104,44,2,0,28,2,63,76,0,12,5,34,78,77,12,54,129,71,56,121,43,55,56,69,30,61,133,82,130,186,43,138,13,64,2,15,33,6,0,43,84,0,59,9,91,0,76,72,25,21,2,0,0,0,1,1,29,22,22,2,10,13,48,22,0,2,35,0,0,15,48,13,17,32,36,70,85,34,116,6,60,92,97,36,117,34,23,18,5,33,37,76,32,4,32,15,23,75,2,26,0,58,40,0,0,34,12,1,0,5,3,28,36,35,120,132,166,78,10,170,64,51,25,75,113,3,48,100,14,0,37,10,49,56,18,2,101,4,13,2,78,97,13,38,85,16,19,79,18,18,0,0,1,1,0,4,12,32,14,120,6,72,0,0,1,0,44,101,32,0,30,19,31,8,55,28,2,23,98,28,0,34,68,73,0,75,80,14,70,132,104,95,22,1,0,0,0,1,4,34,84,22,43,33,0,102,94,0,7,57,31,0,0,11,1,20,4,0,94,47,111,38,55,14,100,20,121,80,0,0,59,90,2,40,54,31,5,86,84,13,93,168,69,63,130,78,94,25,119,109,34,57,74,103,22,41,134,65,19,28,57,109,93,195,81,17,62,35,23,0,124,96,20,41,87,139,16,134,68,20,9,59,58,2,0,74,1,25,18,84,28,77,7,51,34,6,52,82,8,81,39,8,22,60,58,3,10,59,36,15,13,98,5,5,72,80,20,1,0,87,42,64,32,86,58,33,92,9,134,76,10,50,0,49,44,0,1,24,0,0,0,1,0,16,14,4,2,34,45,0,6,57,58,0,1,85,1,0,36,114,26,10,110,44,8,20,68,28,138,22,24,25,0,0,2,2,10,7,6,0,10,5,29,28,70,13,5,78,25,6,10,110,78,3,28,75,35,2,73,176,72,43,26,138,58,45,116,32,34,91,4,20,139,102,2,11,52,10,0,28,114,10,0,16,7,18,0,6,21,11,0,0,59,0,0,27,58,37,11,26,25,43,77,12,56,5,62,5,58,77,44,9,6,60,1,0,0,3,30,16,15,132,93,100,48,119,38,54,127,51,18,90,109,1,55,132,11,20,2,16,2,0,0,26,0,0,0,1,0,6,7,55,62,68,79,8,77,128,111,61,128,144,24,33,103,72,0,82,29,40,24,59,105,60,50,43,88,0,0,128,31,0,57,103,49,37,93,60,0,35,70,74,47,222,102,45,2,0,28,2,66,74,0,13,6,32,80,76,12,51,129,70,57,123,42,55,54,69,30,62,133,83,131,184,43,138,13,62,2,16,32,5,0,43,83,0,58,9,90,0,75,72,24,21,1,0,0,0,0,1,28,23,24,2,10,13,50,21,0,2,36,0,0,16,49,14,19,33,36,70,86,35,120,7,61,91,100,36,117,34,24,18,6,33,37,76,34,3,33,14,24,74,2,25,0,59,40,0,0,34,12,1,0,5,3,28,35,35,121,129,164,80,10,172,62,51,24,75,115,4,48,98,15,0,35,10,49,56,18,3,100,4,14,2,79,96,14,37,83,15,18,80,18,17,0,0,0,1,0,4,12,32,16,122,6,73,0,0,1,0,46,100,30,0,30,19,32,9,54,26,2,24,100,28,0,34,67,73,0,75,77,14,70,130,104,96,22,1,0,0,0,1,4,35,84,22,42,34,0,104,94,0,8,57,31,0,0,11,0,21,4,0,93,48,112,38,56,15,101,18,120,80,0,0,58,89,2,42,54,31,6,86,84,15,97,169,70,61,132,77,94,26,120,108,34,61,78,104,22,46,132,68,20,29,58,109,96